Protein 1BHG (pdb70)

Secondary structure (DSSP, 8-state):
--SS-------SSS-B---SSB--EEEEE-SSSS-HIIIIIGGGS-HHHHS--EE--BS--SSSSSS-HHHHT--SEEEEEEEEE--TTTTS-SSEEEEEEES---SEEEEE-SSSEEEEEESSS--EEE-SS----SS--S-EEEEEEEE--S-BSSSSSBEE--B---SSSS-TT-B--EE-SSS----S--S-EEEEEEESS-----EEE--B-SSSB--EEE----S-S-EEEEEEEE-SSS-EEEEE-SSEE----TT------TTT-SS-S--EEEEEEEEEE-SSSEEEEE--EEE----EEE-SS-EEETTEE--EEEEE--S-BTTTBT---HHHHHHHHHHHHHHT--EEE-TTS--SSTHHHHHSTT--EEEE--S---TTSSGGGSHHHHHHHHHHHHHHHHHHTT-SSEEEEEEEES--TTSHHHHHHHHHHHHHHHTT--SS-EEEEB-PPTTT-SSGGG-SSEEEE--TTSSSSTT-HHHHHHHHHHHHHHHHHHS-S-EEEEE------TT---SS--SS-HHHHHHHHHHHHHHHHHHTTTTEEEEEEEESB-B----BTTBSSSB---SB-TTS-B-HHHHHHHHHHHHHHH-/--S-------SSSS--B----SEEEEEE--SSSS-TGGGGTTTSS-HHHHS--EEEESSB-GGGTSS-STTTS--SEEEEEEEE---GGGSSSBTBB----BS--SSEEEEEETTEEEEEEE-SS--B---SS-TT-SS-TT--EEEEEEEE----TTSSS--EEEE---SSSS-TT-EEEE--SSS----SB-S-B-B--B-SS---B----B--SSSSB-B----B---SS--EEEEEEB-SSS-B---B-BSB----B-S------TTSSSS-S----EEEEEEE--SS--EEEEEEE------EEE-SS-EEETTEE--EEEEE-----TTTTT---HHHHHHHHHHHHHHT--EEE-TTS--STHHHHHHTTT--EEEEE-S-----SGGGGSHHHHHHHHHHHHHHHHHHTT-TT--EEEEEES--TTSTTHHHHHHHHHHHHTTT-TTS-EEEEE-SPTTT-SSTTT-SSEEEE--BTTTBSTT-HHHHHHHHHHHHHHHHHHH-S-EEEEE------TT---SS--TT-HHHHHHHHHHHHHHHHHHTTTTEEEEEEEESB-B----BTTBSSSB---SB-TTS-B-HHHHHHHHHHHHHHT-

Solvent-accessible surface area: 49918 Å² total; per-residue (Å²): 82,43,186,54,9,16,27,63,12,73,78,41,80,44,124,13,50,90,17,25,87,36,110,2,40,2,42,35,3,76,81,90,49,136,30,112,0,51,112,94,64,12,44,136,160,29,0,175,83,40,13,120,47,85,84,2,43,6,23,5,0,6,7,38,55,46,180,68,154,158,25,49,64,35,24,12,35,4,0,0,10,82,74,21,134,10,56,133,128,36,16,119,24,124,86,26,23,7,0,3,10,0,8,4,8,10,9,69,0,20,0,24,18,27,63,95,55,38,25,90,24,57,3,6,17,2,15,10,48,10,31,116,19,76,8,53,64,126,79,75,154,95,27,128,8,41,0,0,0,0,1,31,36,20,1,43,58,49,13,8,4,1,0,31,55,98,129,47,115,77,72,115,121,81,91,173,53,87,45,56,37,46,36,92,26,50,5,10,8,3,10,0,0,12,12,18,0,5,2,19,8,21,9,50,1,21,9,36,30,3,31,17,68,27,45,58,111,163,85,6,1,12,0,42,2,79,18,43,29,118,38,35,133,111,78,106,2,70,0,50,0,18,28,70,115,88,148,89,45,18,71,13,73,14,72,112,25,88,8,96,1,67,68,71,17,16,0,39,0,63,46,27,63,163,100,28,7,27,40,6,31,0,46,0,55,0,57,0,92,40,96,97,28,85,20,40,8,50,31,40,10,58,1,7,3,15,38,14,55,44,38,127,33,58,1,27,0,16,60,81,92,5,29,0,0,0,0,0,9,16,25,12,7,58,106,71,1,7,11,36,27,138,97,48,15,67,96,9,4,56,9,1,121,23,0,4,0,1,2,2,0,0,0,6,0,0,4,19,30,20,3,71,30,0,6,65,198,62,0,4,0,0,3,0,0,1,1,0,5,1,1,44,41,76,101,3,18,55,89,97,4,14,109,27,1,43,73,1,0,34,9,0,3,49,38,0,47,27,30,7,0,0,0,0,0,0,0,0,11,56,4,12,0,98,51,125,56,0,4,126,4,1,68,46,0,4,53,38,0,89,58,53,5,121,51,17,14,0,0,4,0,5,91,11,94,64,71,33,5,88,0,2,67,81,5,38,0,4,2,3,12,10,14,29,3,37,111,82,56,171,46,72,28,121,49,0,74,124,53,0,42,69,21,0,98,43,9,44,115,61,26,102,34,0,0,0,0,0,12,0,1,0,2,0,45,31,22,104,18,51,40,82,31,84,123,67,5,1,26,4,2,31,13,0,1,81,50,0,13,90,3,0,63,134,14,40,216,123,21,0,8,0,0,1,3,6,2,3,8,5,5,32,4,84,149,44,150,94,33,55,138,3,0,39,6,0,1,0,37,27,111,17,42,0,2,11,0,0,33,35,0,87,114,24,0,93,127,16,33,109,134,105,108,171,36,14,22,38,90,14,33,118,22,96,27,81,13,54,102,5,25,79,42,106,1,33,5,31,25,28,82,73,97,89,175,55,146,5,80,101,72,82,8,62,85,87,12,4,174,79,26,12,128,46,90,84,0,45,8,22,6,0,0,5,31,55,40,181,57,153,148,35,44,80,31,28,13,59,2,4,0,12,57,57,22,139,12,68,118,150,46,30,124,37,127,107,31,15,7,5,2,10,0,9,0,6,12,18,81,1,17,0,11,21,28,54,60,85,36,25,93,24,68,12,13,18,2,9,7,54,7,35,103,35,55,13,69,66,151,50,49,169,129,15,158,8,76,0,6,1,0,2,30,5,29,7,47,46,56,21,16,4,0,0,34,53,60,147,43,46,78,72,120,153,59,85,160,53,73,60,48,43,36,36,94,20,54,8,9,32,6,3,1,1,12,9,6,1,6,4,25,3,11,10,45,1,42,10,16,52,6,38,6,55,19,44,40,115,140,38,2,2,33,3,26,6,79,11,37,18,110,44,51,128,106,89,118,4,70,1,31,1,9,47,60,108,102,122,60,102,17,105,12,100,8,63,107,14,101,19,149,12,95,49,114,27,19,0,47,0,44,58,24,99,146,116,43,10,23,38,17,35,5,47,1,47,0,39,3,114,20,73,137,10,91,16,51,8,53,17,50,25,67,2,0,0,13,47,18,45,50,58,109,39,55,0,29,0,27,48,119,53,10,33,0,2,0,0,0,11,18,14,13,6,54,117,84,0,8,9,20,29,141,97,56,11,65,82,14,8,80,7,0,130,40,0,6,0,0,0,2,1,4,0,8,0,2,3,7,21,25,8,78,22,0,6,56,160,40,0,2,0,0,2,3,0,0,0,0,9,1,3,44,42,90,104,1,26,60,117,101,5,18,118,27,0,35,48,2,1,38,19,0,6,62,52,2,42,36,36,7,0,0,0,0,0,0,0,0,4,57,5,9,0,100,38,125,65,0,2,122,10,0,65,78,1,6,55,40,0,80,87,51,0,118,29,14,6,0,0,4,1,2,77,27,95,56,76,29,5,60,1,2,65,72,5,35,0,5,2,6,15,8,13,29,2,36,103,80,67,174,44,75,32,118,57,0,78,107,50,2,32,51,20,2,93,37,10,45,135,84,30,94,19,0,0,0,0,0,9,0,0,0,2,0,33,22,29,119,17,53,27,103,33,74,129,56,8,0,9,3,1,74,20,0,0,77,34,0,17,81,9,0,48,120,34,27,228,107,31,3,7,0,0,0,0,8,1,2,10,12,3,30,5,84,141,50,153,95,38,69,133,3,0,29,1,0,0,0,25,32,117,17,44,0,1,19,0,0,41,43,0,64,134,19,0,102,103,15,32,124,139

Nearest PDB structures (foldseek):
  1bhg-assembly1_A-2  TM=1.002E+00  e=0.000E+00  Homo sapiens
  3hn3-assembly1_B  TM=9.917E-01  e=0.000E+00  Homo sapiens
  3hn3-assembly1_E  TM=9.904E-01  e=0.000E+00  Homo sapiens
  6jz5-assembly1_B  TM=9.351E-01  e=1.451E-63  Mediterraneibacter gnavus
  6jz1-assembly1_A  TM=9.303E-01  e=3.510E-63  Mediterraneibacter gnavus

Sequence (1222 aa):
GLQGGMLYPQESPSRECKELDGLWSFRADFSDNRRRGFEEQWYRRPLWESGPTVDMPVPSSFNDISQDWRLRHFVGWVWYEREVILPERWTQDLRTRVVLRIGSAHSYAIVWVNGVDTLEHEGGYLPFEADISNLVQVGPLPSRLRITIAINNTLTPTTLPPGTIQYLTDTSKYPKGYFVQNTYFDFFNYAGLQRSVLLYTTPTTYIDDITVTTSVEQDSGLVNYQISVKGSNLFKLEVRLLDAENKVVANGTGTQGQLKVPGVSLWWPYLMHERPAYLYSLEVQLTAQTSLGPVSDFYTLPVGIRTVAVTKSQFLINGKPFYFHGVNKHEDADIRGKGFDWPLLVKDFNLLRWLGANAFRTSHYPYAEEVMQMCDRYGIVVIDECPGVGLALPQFFNNVSLHHHMQVMEEVVRRDKNHPAVVMWSVANEPASHLESAGYYLKMVIAHTKSLDPSRPVTFVSNSNYAADKGAPYVDVICLNSYYSWYHDYGHLELIQLQLATQFENWYKKYQKPIIQSEYGAETIAGFHQDPPLMFTEEYQKSLLEQYHLGLDQKRRKYVVGELIWNFADFMTEQSPTRVLGNKKGIFTRQRQPKSAAFLLRERYWKIANEGLQGGMLYPQESPSRECKELDGLWSFRADFSDNRRRGFEEQWYRRPLWESGPTVDMPVPSSFNDISQDWRLRHFVGWVWYEREVILPERWTQDLRTRVVLRIGSAHSYAIVWVNGVDTLEHEGGYLPFEADISNLVQVGPLPSRLRITIAINNTLTPTTLPPGTIQYLTDTSKYPKGYFVQNTYFDFFNYAGLQRSVLLYTTPTTYIDDITVTTSVEQDSGLVNYQISVKGSNLFKLEVRLLDAENKVVANGTGTQGQLKVPGVSLWWPYLMHERPAYLYSLEVQLTAQTSLGPVSDFYTLPVGIRTVAVTKSQFLINGKPFYFHGVNKHEDADIRGKGFDWPLLVKDFNLLRWLGANAFRTSHYPYAEEVMQMCDRYGIVVIDECPGVGLALPQFFNNVSLHHHMQVMEEVVRRDKNHPAVVMWSVANEPASHLESAGYYLKMVIAHTKSLDPSRPVTFVSNSNYAADKGAPYVDVICLNSYYSWYHDYGHLELIQLQLATQFENWYKKYQKPIIQSEYGAETIAGFHQDPPLMFTEEYQKSLLEQYHLGLDQKRRKYVVGELIWNFADFMTEQSPTRVLGNKKGIFTRQRQPKSAAFLLRERYWKIANE

InterPro domains:
  IPR006101 Glycoside hydrolase, family 2 [PR00132] (126-141)
  IPR006101 Glycoside hydrolase, family 2 [PR00132] (338-352)
  IPR006101 Glycoside hydrolase, family 2 [PR00132] (369-387)
  IPR006101 Glycoside hydrolase, family 2 [PR00132] (437-452)
  IPR006101 Glycoside hydrolase, family 2 [PR00132] (534-549)
  IPR006102 Glycoside hydrolase family 2, immunoglobulin-like beta-sandwich [PF00703] (226-327)
  IPR006103 Glycoside hydrolase family 2, catalytic domain [PF02836] (329-630)
  IPR006104 Glycosyl hydrolases family 2, sugar binding domain [PF02837] (39-224)
  IPR008979 Galactose-binding-like domain superfamily [SSF49785] (24-224)
  IPR013783 Immunoglobulin-like fold [G3DSA:2.60.40.10] (225-328)
  IPR017853 Glycoside hydrolase superfamily [SSF51445] (329-629)
  IPR023230 Glycoside hydrolase, family 2, conserved site [PS00719] (379-404)
  IPR023232 Glycoside hydrolase, family 2, active site [PS00608] (437-451)
  IPR036156 Beta-Galactosidase/glucuronidase domain superfamily [SSF49303] (226-328)

GO terms:
  GO:0004566 beta-glucuronidase activity (F, TAS)
  GO:0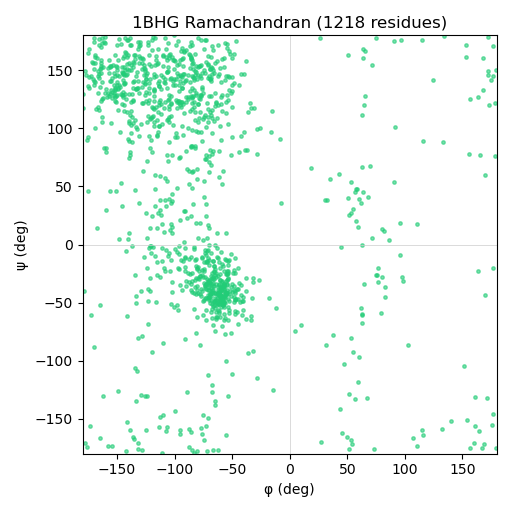005975 carbohydrate metabolic process (P, TAS)
  GO:0006027 glycosaminoglycan catabolic process (P, TAS)
  GO:0004566 beta-glucuronidase activity (F, IDA)
  GO:0030214 hyaluronan catabolic process (P, IDA)
  GO:0005102 signaling receptor binding (F, IPI)
  GO:0019904 protein domain specific binding (F, IPI)
  GO:1904813 ficolin-1-rich granule lumen (C, TAS)
  GO:0035578 azurophil granule lumen (C, TAS)
  GO:0043202 lysosomal lumen (C, TAS)
  GO:0005576 extracellular region (C, TAS)
  GO:0005576 extracellular region (C, IDA)
  GO:0070062 extracellular exosome (C, HDA)
  GO:0016020 membrane (C, HDA)

Radius of gyration: 40.51 Å; Cα contacts (8 Å, |Δi|>4): 2897; chains: 2; bounding box: 71×85×134 Å

B-factor: mean 13.95, std 7.51, range [2.0, 39.34]

Structure (mmCIF, N/CA/C/O backbone):
data_1BHG
#
_entry.id   1BHG
#
_cell.length_a   95.100
_cell.length_b   124.400
_cell.length_c   134.500
_cell.angle_alpha   90.00
_cell.angle_beta   90.00
_cell.angle_gamma   90.00
#
_symmetry.space_group_name_H-M   'P 21 21 2'
#
loop_
_entity.id
_entity.type
_entity.pdbx_description
1 polymer BETA-GLUCURONIDASE
2 branched alpha-D-mannopyranose-(1-2)-alpha-D-mannopyranose-(1-6)-[alpha-D-mannopyranose-(1-3)]alpha-D-mannopyranose-(1-6)-[alpha-D-mannopyranose-(1-2)-alpha-D-mannopyranose-(1-3)]beta-D-mannopyranose-(1-4)-2-acetamido-2-deoxy-beta-D-glucopyranose-(1-4)-2-acetamido-2-deoxy-beta-D-glucopyranose
#
loop_
_atom_site.group_PDB
_atom_site.id
_atom_site.type_symbol
_atom_site.label_atom_id
_atom_site.label_alt_id
_atom_site.label_comp_id
_atom_site.label_asym_id
_atom_site.label_entity_id
_atom_site.label_seq_id
_atom_site.pdbx_PDB_ins_code
_atom_site.Cartn_x
_atom_site.Cartn_y
_atom_site.Cartn_z
_atom_site.occupancy
_atom_site.B_iso_or_equiv
_atom_site.auth_seq_id
_atom_site.auth_comp_id
_atom_site.auth_asym_id
_atom_site.auth_atom_id
_atom_site.pdbx_PDB_model_num
ATOM 1 N N . GLY A 1 2 ? 78.171 89.858 59.231 1.00 21.24 22 GLY A N 1
ATOM 2 C CA . GLY A 1 2 ? 79.174 88.827 58.999 1.00 20.87 22 GLY A CA 1
ATOM 3 C C . GLY A 1 2 ? 80.438 89.415 58.391 1.00 21.89 22 GLY A C 1
ATOM 4 O O . GLY A 1 2 ? 80.362 90.202 57.440 1.00 23.18 22 GLY A O 1
ATOM 5 N N . LEU A 1 3 ? 81.588 89.069 58.972 1.00 21.51 23 LEU A N 1
ATOM 6 C CA . LEU A 1 3 ? 82.895 89.555 58.527 1.00 20.80 23 LEU A CA 1
ATOM 7 C C . LEU A 1 3 ? 83.288 89.020 57.162 1.00 22.41 23 LEU A C 1
ATOM 8 O O . LEU A 1 3 ? 82.889 87.923 56.788 1.00 22.93 23 LEU A O 1
ATOM 13 N N . GLN A 1 4 ? 84.099 89.788 56.444 1.00 23.72 24 GLN A N 1
ATOM 14 C CA . GLN A 1 4 ? 84.521 89.430 55.094 1.00 24.24 24 GLN A CA 1
ATOM 15 C C . GLN A 1 4 ? 85.284 88.097 55.020 1.00 23.71 24 GLN A C 1
ATOM 16 O O . GLN A 1 4 ? 86.519 88.066 55.096 1.00 19.13 24 GLN A O 1
ATOM 22 N N . GLY A 1 5 ? 84.534 87.013 54.825 1.00 21.32 25 GLY A N 1
ATOM 23 C CA . GLY A 1 5 ? 85.099 85.679 54.735 1.00 21.39 25 GLY A CA 1
ATOM 24 C C . GLY A 1 5 ? 83.963 84.685 54.908 1.00 20.61 25 GLY A C 1
ATOM 25 O O . GLY A 1 5 ? 82.795 85.032 54.728 1.00 21.01 25 GLY A O 1
ATOM 26 N N . GLY A 1 6 ? 84.302 83.449 55.254 1.00 22.21 26 GLY A N 1
ATOM 27 C CA . GLY A 1 6 ? 83.310 82.398 55.459 1.00 14.95 26 GLY A CA 1
ATOM 28 C C . GLY A 1 6 ? 83.978 81.260 56.224 1.00 9.60 26 GLY A C 1
ATOM 29 O O . GLY A 1 6 ? 85.192 81.107 56.154 1.00 4.78 26 GLY A O 1
ATOM 30 N N . MET A 1 7 ? 83.204 80.485 56.969 1.00 6.72 27 MET A N 1
ATOM 31 C CA . MET A 1 7 ? 83.747 79.387 57.751 1.00 10.71 27 MET A CA 1
ATOM 32 C C . MET A 1 7 ? 82.736 78.226 57.811 1.00 12.17 27 MET A C 1
ATOM 33 O O . MET A 1 7 ? 81.540 78.432 58.057 1.00 18.05 27 MET A O 1
ATOM 38 N N . LEU A 1 8 ? 83.208 77.022 57.500 1.00 11.32 28 LEU A N 1
ATOM 39 C CA . LEU A 1 8 ? 82.411 75.783 57.577 1.00 8.19 28 LEU A CA 1
ATOM 40 C C . LEU A 1 8 ? 83.469 74.763 58.001 1.00 5.97 28 LEU A C 1
ATOM 41 O O . LEU A 1 8 ? 84.640 74.931 57.677 1.00 7.63 28 LEU A O 1
ATOM 46 N N . TYR A 1 9 ? 83.077 73.748 58.757 1.00 5.00 29 TYR A N 1
ATOM 47 C CA . TYR A 1 9 ? 84.049 72.774 59.268 1.00 9.06 29 TYR A CA 1
ATOM 48 C C . TYR A 1 9 ? 84.484 71.742 58.235 1.00 8.05 29 TYR A C 1
ATOM 49 O O . TYR A 1 9 ? 83.623 71.095 57.622 1.00 6.58 29 TYR A O 1
ATOM 58 N N . PRO A 1 10 ? 85.821 71.599 58.013 1.00 2.64 30 PRO A N 1
ATOM 59 C CA . PRO A 1 10 ? 86.360 70.636 57.048 1.00 6.16 30 PRO A CA 1
ATOM 60 C C . PRO A 1 10 ? 85.872 69.212 57.253 1.00 8.54 30 PRO A C 1
ATOM 61 O O . PRO A 1 10 ? 86.288 68.527 58.192 1.00 15.19 30 PRO A O 1
ATOM 65 N N . GLN A 1 11 ? 84.947 68.785 56.406 1.00 7.97 31 GLN A N 1
ATOM 66 C CA . GLN A 1 11 ? 84.456 67.429 56.484 1.00 13.87 31 GLN A CA 1
ATOM 67 C C . GLN A 1 11 ? 84.390 66.903 55.061 1.00 13.26 31 GLN A C 1
ATOM 68 O O . GLN A 1 11 ? 83.458 67.229 54.328 1.00 11.25 31 GLN A O 1
ATOM 74 N N . GLU A 1 12 ? 85.359 66.047 54.726 1.00 10.12 32 GLU A N 1
ATOM 75 C CA . GLU A 1 12 ? 85.493 65.441 53.393 1.00 15.68 32 GLU A CA 1
ATOM 76 C C . GLU A 1 12 ? 84.283 64.792 52.783 1.00 13.20 32 GLU A C 1
ATOM 77 O O . GLU A 1 12 ? 83.406 64.254 53.480 1.00 13.04 32 GLU A O 1
ATOM 83 N N . SER A 1 13 ? 84.401 64.654 51.474 1.00 9.89 33 SER A N 1
ATOM 84 C CA . SER A 1 13 ? 83.364 64.101 50.604 1.00 15.56 33 SER A CA 1
ATOM 85 C C . SER A 1 13 ? 84.044 64.290 49.216 1.00 15.75 33 SER A C 1
ATOM 86 O O . SER A 1 13 ? 85.277 64.044 49.105 1.00 12.56 33 SER A O 1
ATOM 89 N N . PRO A 1 14 ? 83.269 64.570 48.131 1.00 19.18 34 PRO A N 1
ATOM 90 C CA . PRO A 1 14 ? 83.994 64.764 46.857 1.00 22.65 34 PRO A CA 1
ATOM 91 C C . PRO A 1 14 ? 84.826 66.056 46.934 1.00 24.64 34 PRO A C 1
ATOM 92 O O . PRO A 1 14 ? 84.395 67.098 46.425 1.00 24.98 34 PRO A O 1
ATOM 96 N N . SER A 1 15 ? 85.976 65.952 47.624 1.00 24.55 35 SER A N 1
ATOM 97 C CA . SER A 1 15 ? 86.979 67.004 47.936 1.00 20.21 35 SER A CA 1
ATOM 98 C C . SER A 1 15 ? 87.367 66.941 49.455 1.00 18.81 35 SER A C 1
ATOM 99 O O . SER A 1 15 ? 86.765 67.607 50.278 1.00 16.65 35 SER A O 1
ATOM 102 N N . ARG A 1 16 ? 88.378 66.117 49.758 1.00 17.19 36 ARG A N 1
ATOM 103 C CA . ARG A 1 16 ? 88.928 65.769 51.078 1.00 20.86 36 ARG A CA 1
ATOM 104 C C . ARG A 1 16 ? 89.824 66.682 51.971 1.00 20.53 36 ARG A C 1
ATOM 105 O O . ARG A 1 16 ? 89.933 67.889 51.781 1.00 19.97 36 ARG A O 1
ATOM 113 N N . GLU A 1 17 ? 90.402 66.067 53.009 1.00 15.10 37 GLU A N 1
ATOM 114 C CA . GLU A 1 17 ? 91.276 66.742 53.950 1.00 10.19 37 GLU A CA 1
ATOM 115 C C . GLU A 1 17 ? 92.340 65.874 54.627 1.00 12.10 37 GLU A C 1
ATOM 116 O O . GLU A 1 17 ? 92.053 64.856 55.288 1.00 10.89 37 GLU A O 1
ATOM 122 N N . CYS A 1 18 ? 93.570 66.358 54.514 1.00 11.12 38 CYS A N 1
ATOM 123 C CA . CYS A 1 18 ? 94.750 65.738 55.099 1.00 12.02 38 CYS A CA 1
ATOM 124 C C . CYS A 1 18 ? 94.749 66.311 56.513 1.00 13.12 38 CYS A C 1
ATOM 125 O O . CYS A 1 18 ? 93.928 67.179 56.818 1.00 18.23 38 CYS A O 1
ATOM 128 N N . LYS A 1 19 ? 95.643 65.866 57.384 1.00 14.66 39 LYS A N 1
ATOM 129 C CA . LYS A 1 19 ? 95.628 66.422 58.722 1.00 17.26 39 LYS A CA 1
ATOM 130 C C . LYS A 1 19 ? 96.835 66.140 59.557 1.00 17.37 39 LYS A C 1
ATOM 131 O O . LYS A 1 19 ? 97.110 64.997 59.866 1.00 23.05 39 LYS A O 1
ATOM 137 N N . GLU A 1 20 ? 97.574 67.186 59.915 1.00 19.42 40 GLU A N 1
ATOM 138 C CA . GLU A 1 20 ? 98.735 67.009 60.775 1.00 15.83 40 GLU A CA 1
ATOM 139 C C . GLU A 1 20 ? 98.216 67.466 62.114 1.00 19.45 40 GLU A C 1
ATOM 140 O O . GLU A 1 20 ? 98.980 67.665 63.055 1.00 17.45 40 GLU A O 1
ATOM 146 N N . LEU A 1 21 ? 96.878 67.565 62.169 1.00 24.47 41 LEU A N 1
ATOM 147 C CA . LEU A 1 21 ? 96.066 67.992 63.315 1.00 22.64 41 LEU A CA 1
ATOM 148 C C . LEU A 1 21 ? 96.474 67.308 64.597 1.00 22.85 41 LEU A C 1
ATOM 149 O O . LEU A 1 21 ? 95.920 67.605 65.662 1.00 22.64 41 LEU A O 1
ATOM 154 N N . ASP A 1 22 ? 97.309 66.280 64.401 1.00 20.31 42 ASP A N 1
ATOM 155 C CA . ASP A 1 22 ? 97.926 65.448 65.417 1.00 17.91 42 ASP A CA 1
ATOM 156 C C . ASP A 1 22 ? 99.373 65.162 64.943 1.00 12.77 42 ASP A C 1
ATOM 157 O O . ASP A 1 22 ? 99.672 65.314 63.767 1.00 8.14 42 ASP A O 1
ATOM 162 N N . GLY A 1 23 ? 100.281 64.871 65.869 1.00 9.70 43 GLY A N 1
ATOM 163 C CA . GLY A 1 23 ? 101.643 64.553 65.482 1.00 7.42 43 GLY A CA 1
ATOM 164 C C . GLY A 1 23 ? 102.692 65.260 66.297 1.00 6.96 43 GLY A C 1
ATOM 165 O O . GLY A 1 23 ? 102.357 66.048 67.154 1.00 13.76 43 GLY A O 1
ATOM 166 N N . LEU A 1 24 ? 103.960 65.014 66.014 1.00 5.66 44 LEU A N 1
ATOM 167 C CA . LEU A 1 24 ? 105.045 65.646 66.751 1.00 8.66 44 LEU A CA 1
ATOM 168 C C . LEU A 1 24 ? 105.436 66.860 65.934 1.00 9.53 44 LEU A C 1
ATOM 169 O O . LEU A 1 24 ? 105.117 66.903 64.752 1.00 15.02 44 LEU A O 1
ATOM 174 N N . TRP A 1 25 ? 106.093 67.849 66.544 1.00 10.43 45 TRP A N 1
ATOM 175 C CA . TRP A 1 25 ? 106.476 69.067 65.829 1.00 9.45 45 TRP A CA 1
ATOM 176 C C . TRP A 1 25 ? 107.722 69.715 66.360 1.00 10.33 45 TRP A C 1
ATOM 177 O O . TRP A 1 25 ? 107.955 69.732 67.562 1.00 14.92 45 TRP A O 1
ATOM 188 N N . SER A 1 26 ? 108.511 70.310 65.484 1.00 10.05 46 SER A N 1
ATOM 189 C CA . SER A 1 26 ? 109.668 71.009 66.006 1.00 14.86 46 SER A CA 1
ATOM 190 C C . SER A 1 26 ? 109.180 72.271 66.730 1.00 12.80 46 SER A C 1
ATOM 191 O O . SER A 1 26 ? 108.208 72.909 66.298 1.00 12.59 46 SER A O 1
ATOM 194 N N . PHE A 1 27 ? 109.843 72.621 67.827 1.00 8.67 47 PHE A N 1
ATOM 195 C CA . PHE A 1 27 ? 109.394 73.729 68.656 1.00 5.30 47 PHE A CA 1
ATOM 196 C C . PHE A 1 27 ? 110.519 74.520 69.274 1.00 5.96 47 PHE A C 1
ATOM 197 O O . PHE A 1 27 ? 111.647 74.049 69.364 1.00 4.42 47 PHE A O 1
ATOM 205 N N . ARG A 1 28 ? 110.202 75.740 69.686 1.00 9.02 48 ARG A N 1
ATOM 206 C CA . ARG A 1 28 ? 111.173 76.627 70.301 1.00 9.50 48 ARG A CA 1
ATOM 207 C C . ARG A 1 28 ? 110.502 77.862 70.927 1.00 12.09 48 ARG A C 1
ATOM 208 O O . ARG A 1 28 ? 109.513 78.414 70.403 1.00 15.66 48 ARG A O 1
ATOM 216 N N . ALA A 1 29 ? 111.000 78.246 72.094 1.00 9.93 49 ALA A N 1
ATOM 217 C CA . ALA A 1 29 ? 110.504 79.430 72.751 1.00 9.87 49 ALA A CA 1
ATOM 218 C C . ALA A 1 29 ? 111.652 80.400 72.523 1.00 10.37 49 ALA A C 1
ATOM 219 O O . ALA A 1 29 ? 112.830 79.985 72.434 1.00 8.56 49 ALA A O 1
ATOM 221 N N . ASP A 1 30 ? 111.303 81.676 72.409 1.00 8.46 50 ASP A N 1
ATOM 222 C CA . ASP A 1 30 ? 112.263 82.741 72.153 1.00 6.38 50 ASP A CA 1
ATOM 223 C C . ASP A 1 30 ? 112.275 83.765 73.276 1.00 11.47 50 ASP A C 1
ATOM 224 O O . ASP A 1 30 ? 111.315 84.565 73.411 1.00 6.17 50 ASP A O 1
ATOM 229 N N . PHE A 1 31 ? 113.366 83.778 74.047 1.00 12.58 51 PHE A N 1
ATOM 230 C CA . PHE A 1 31 ? 113.495 84.761 75.125 1.00 18.18 51 PHE A CA 1
ATOM 231 C C . PHE A 1 31 ? 114.854 84.893 75.749 1.00 20.09 51 PHE A C 1
ATOM 232 O O . PHE A 1 31 ? 115.662 83.975 75.683 1.00 21.07 51 PHE A O 1
ATOM 240 N N . SER A 1 32 ? 115.040 86.033 76.415 1.00 24.25 52 SER A N 1
ATOM 241 C CA . SER A 1 32 ? 116.262 86.426 77.146 1.00 21.46 52 SER A CA 1
ATOM 242 C C . SER A 1 32 ? 116.115 87.961 77.364 1.00 23.32 52 SER A C 1
ATOM 243 O O . SER A 1 32 ? 116.760 88.547 78.260 1.00 22.84 52 SER A O 1
ATOM 246 N N . ASP A 1 33 ? 115.303 88.611 76.514 1.00 16.51 53 ASP A N 1
ATOM 247 C CA . ASP A 1 33 ? 115.046 90.027 76.675 1.00 15.15 53 ASP A CA 1
ATOM 248 C C . ASP A 1 33 ? 113.940 90.616 75.812 1.00 14.13 53 ASP A C 1
ATOM 249 O O . ASP A 1 33 ? 112.782 90.686 76.227 1.00 7.07 53 ASP A O 1
ATOM 254 N N . ASN A 1 34 ? 114.280 91.051 74.614 1.00 11.73 54 ASN A N 1
ATOM 255 C CA . ASN A 1 34 ? 113.272 91.650 73.745 1.00 12.57 54 ASN A CA 1
ATOM 256 C C . ASN A 1 34 ? 112.340 90.634 73.083 1.00 12.61 54 ASN A C 1
ATOM 257 O O . ASN A 1 34 ? 112.165 89.508 73.571 1.00 8.82 54 ASN A O 1
ATOM 262 N N . ARG A 1 35 ? 111.654 91.094 72.037 1.00 18.35 55 ARG A N 1
ATOM 263 C CA . ARG A 1 35 ? 110.781 90.241 71.206 1.00 22.59 55 ARG A CA 1
ATOM 264 C C . ARG A 1 35 ? 111.723 89.112 70.787 1.00 21.63 55 ARG A C 1
ATOM 265 O O . ARG A 1 35 ? 111.318 88.012 70.425 1.00 18.38 55 ARG A O 1
ATOM 273 N N . ARG A 1 36 ? 112.995 89.501 70.800 1.00 21.27 56 ARG A N 1
ATOM 274 C CA . ARG A 1 36 ? 114.160 88.709 70.511 1.00 18.17 56 ARG A CA 1
ATOM 275 C C . ARG A 1 36 ? 114.359 88.419 69.015 1.00 18.53 56 ARG A C 1
ATOM 276 O O . ARG A 1 36 ? 113.575 88.855 68.153 1.00 11.29 56 ARG A O 1
ATOM 284 N N . ARG A 1 37 ? 115.469 87.732 68.757 1.00 13.68 57 ARG A N 1
ATOM 285 C CA . ARG A 1 37 ? 115.944 87.336 67.457 1.00 12.94 57 ARG A CA 1
ATOM 286 C C . ARG A 1 37 ? 114.956 86.554 66.568 1.00 11.46 57 ARG A C 1
ATOM 287 O O . ARG A 1 37 ? 115.169 86.425 65.372 1.00 9.30 57 ARG A O 1
ATOM 295 N N . GLY A 1 38 ? 113.872 86.051 67.151 1.00 9.05 58 GLY A N 1
ATOM 296 C CA . GLY A 1 38 ? 112.882 85.290 66.409 1.00 7.75 58 GLY A CA 1
ATOM 297 C C . GLY A 1 38 ? 112.604 85.936 65.084 1.00 12.01 58 GLY A C 1
ATOM 298 O O . GLY A 1 38 ? 112.404 85.264 64.071 1.00 13.09 58 GLY A O 1
ATOM 299 N N . PHE A 1 39 ? 112.659 87.265 65.090 1.00 16.60 59 PHE A N 1
ATOM 300 C CA . PHE A 1 39 ? 112.430 88.051 63.900 1.00 14.02 59 PHE A CA 1
ATOM 301 C C . PHE A 1 39 ? 113.706 88.786 63.435 1.00 12.79 59 PHE A C 1
ATOM 302 O O . PHE A 1 39 ? 113.914 89.003 62.245 1.00 10.14 59 PHE A O 1
ATOM 310 N N . GLU A 1 40 ? 114.600 89.097 64.360 1.00 8.33 60 GLU A N 1
ATOM 311 C CA . GLU A 1 40 ? 115.817 89.825 63.994 1.00 10.95 60 GLU A CA 1
ATOM 312 C C . GLU A 1 40 ? 116.805 88.957 63.244 1.00 14.47 60 GLU A C 1
ATOM 313 O O . GLU A 1 40 ? 117.828 89.444 62.763 1.00 18.72 60 GLU A O 1
ATOM 319 N N . GLU A 1 41 ? 116.510 87.661 63.211 1.00 16.57 61 GLU A N 1
ATOM 320 C CA . GLU A 1 41 ? 117.307 86.653 62.502 1.00 13.42 61 GLU A CA 1
ATOM 321 C C . GLU A 1 41 ? 116.388 86.018 61.473 1.00 12.89 61 GLU A C 1
ATOM 322 O O . GLU A 1 41 ? 116.832 85.255 60.619 1.00 6.37 61 GLU A O 1
ATOM 328 N N . GLN A 1 42 ? 115.105 86.382 61.544 1.00 11.83 62 GLN A N 1
ATOM 329 C CA . GLN A 1 42 ? 114.104 85.876 60.627 1.00 17.32 62 GLN A CA 1
ATOM 330 C C . GLN A 1 42 ? 114.106 84.361 60.591 1.00 22.05 62 GLN A C 1
ATOM 331 O O . GLN A 1 42 ? 114.220 83.764 59.502 1.00 25.86 62 GLN A O 1
ATOM 337 N N . TRP A 1 43 ? 113.987 83.730 61.760 1.00 19.16 63 TRP A N 1
ATOM 338 C CA . TRP A 1 43 ? 113.960 82.279 61.822 1.00 16.52 63 TRP A CA 1
ATOM 339 C C . TRP A 1 43 ? 113.056 81.640 60.744 1.00 13.76 63 TRP A C 1
ATOM 340 O O . TRP A 1 43 ? 113.382 80.595 60.200 1.00 12.98 63 TRP A O 1
ATOM 351 N N . TYR A 1 44 ? 111.966 82.308 60.382 1.00 13.12 64 TYR A N 1
ATOM 352 C CA . TYR A 1 44 ? 111.046 81.786 59.378 1.00 11.25 64 TYR A CA 1
ATOM 353 C C . TYR A 1 44 ? 111.610 81.432 58.026 1.00 9.10 64 TYR A C 1
ATOM 354 O O . TYR A 1 44 ? 111.029 80.619 57.343 1.00 2.52 64 TYR A O 1
ATOM 363 N N . ARG A 1 45 ? 112.713 82.053 57.623 1.00 9.99 65 ARG A N 1
ATOM 364 C CA . ARG A 1 45 ? 113.300 81.778 56.302 1.00 10.34 65 ARG A CA 1
ATOM 365 C C . ARG A 1 45 ? 114.344 80.671 56.256 1.00 12.00 65 ARG A C 1
ATOM 366 O O . ARG A 1 45 ? 115.249 80.716 55.432 1.00 15.53 65 ARG A O 1
ATOM 374 N N . ARG A 1 46 ? 114.235 79.694 57.145 1.00 13.68 66 ARG A N 1
ATOM 375 C CA . ARG A 1 46 ? 115.182 78.580 57.205 1.00 14.90 66 ARG A CA 1
ATOM 376 C C . ARG A 1 46 ? 114.957 77.680 58.405 1.00 16.32 66 ARG A C 1
ATOM 377 O O . ARG A 1 46 ? 115.116 78.132 59.560 1.00 20.52 66 ARG A O 1
ATOM 385 N N . PRO A 1 47 ? 114.681 76.377 58.150 1.00 15.43 67 PRO A N 1
ATOM 386 C CA . PRO A 1 47 ? 114.424 75.285 59.100 1.00 16.16 67 PRO A CA 1
ATOM 387 C C . PRO A 1 47 ? 114.844 75.586 60.566 1.00 15.48 67 PRO A C 1
ATOM 388 O O . PRO A 1 47 ? 116.045 75.703 60.878 1.00 14.23 67 PRO A O 1
ATOM 392 N N . LEU A 1 48 ? 113.865 75.650 61.466 1.00 12.77 68 LEU A N 1
ATOM 393 C CA . LEU A 1 48 ? 114.153 75.927 62.867 1.00 8.68 68 LEU A CA 1
ATOM 394 C C . LEU A 1 48 ? 115.406 75.298 63.398 1.00 7.27 68 LEU A C 1
ATOM 395 O O . LEU A 1 48 ? 116.126 75.920 64.147 1.00 12.21 68 LEU A O 1
ATOM 400 N N . TRP A 1 49 ? 115.680 74.064 63.016 1.00 11.78 69 TRP A N 1
ATOM 401 C CA . TRP A 1 49 ? 116.858 73.422 63.554 1.00 15.56 69 TRP A CA 1
ATOM 402 C C . TRP A 1 49 ? 118.120 74.232 63.331 1.00 21.70 69 TRP A C 1
ATOM 403 O O . TRP A 1 49 ? 118.895 74.462 64.271 1.00 26.40 69 TRP A O 1
ATOM 414 N N . GLU A 1 50 ? 118.227 74.788 62.125 1.00 23.71 70 GLU A N 1
ATOM 415 C CA . GLU A 1 50 ? 119.367 75.601 61.712 1.00 23.45 70 GLU A CA 1
ATOM 416 C C . GLU A 1 50 ? 119.519 76.811 62.620 1.00 21.83 70 GLU A C 1
ATOM 417 O O . GLU A 1 50 ? 120.637 77.146 63.001 1.00 20.81 70 GLU A O 1
ATOM 423 N N . SER A 1 51 ? 118.400 77.421 63.024 1.00 21.33 71 SER A N 1
ATOM 424 C CA . SER A 1 51 ? 118.429 78.607 63.901 1.00 17.02 71 SER A CA 1
ATOM 425 C C . SER A 1 51 ? 119.089 78.374 65.258 1.00 16.36 71 SER A C 1
ATOM 426 O O . SER A 1 51 ? 119.906 79.161 65.715 1.00 16.80 71 SER A O 1
ATOM 429 N N . GLY A 1 52 ? 118.717 77.284 65.897 1.00 18.79 72 GLY A N 1
ATOM 430 C CA . GLY A 1 52 ? 119.258 76.962 67.196 1.00 19.75 72 GLY A CA 1
ATOM 431 C C . GLY A 1 52 ? 118.507 75.773 67.750 1.00 18.77 72 GLY A C 1
ATOM 432 O O . GLY A 1 52 ? 117.493 75.338 67.192 1.00 22.53 72 GLY A O 1
ATOM 433 N N . PRO A 1 53 ? 118.901 75.324 68.939 1.00 17.80 73 PRO A N 1
ATOM 434 C CA . PRO A 1 53 ? 118.389 74.188 69.719 1.00 15.29 73 PRO A CA 1
ATOM 435 C C . PRO A 1 53 ? 116.897 73.985 69.780 1.00 14.04 73 PRO A C 1
ATOM 436 O O . PRO A 1 53 ? 116.245 74.493 70.666 1.00 15.92 73 PRO A O 1
ATOM 440 N N . THR A 1 54 ? 116.368 73.173 68.887 1.00 14.09 74 THR A N 1
ATOM 441 C CA . THR A 1 54 ? 114.939 72.901 68.872 1.00 13.44 74 THR A CA 1
ATOM 442 C C . THR A 1 54 ? 114.469 71.776 69.827 1.00 12.75 74 THR A C 1
ATOM 443 O O . THR A 1 54 ? 115.280 71.052 70.428 1.00 14.65 74 THR A O 1
ATOM 447 N N . VAL A 1 55 ? 113.153 71.627 69.949 1.00 10.73 75 VAL A N 1
ATOM 448 C CA . VAL A 1 55 ? 112.531 70.616 70.823 1.00 9.27 75 VAL A CA 1
ATOM 449 C C . VAL A 1 55 ? 111.273 70.047 70.161 1.00 8.29 75 VAL A C 1
ATOM 450 O O . VAL A 1 55 ? 110.819 70.589 69.164 1.00 14.48 75 VAL A O 1
ATOM 454 N N . ASP A 1 56 ? 110.744 68.938 70.665 1.00 8.44 76 ASP A N 1
ATOM 455 C CA . ASP A 1 56 ? 109.528 68.334 70.102 1.00 6.48 76 ASP A CA 1
ATOM 456 C C . ASP A 1 56 ? 108.268 68.820 70.762 1.00 5.67 76 ASP A C 1
ATOM 457 O O . ASP A 1 56 ? 108.222 68.949 71.990 1.00 7.27 76 ASP A O 1
ATOM 462 N N . MET A 1 57 ? 107.204 68.920 69.980 1.00 3.68 77 MET A N 1
ATOM 463 C CA . MET A 1 57 ? 105.920 69.321 70.514 1.00 4.60 77 MET A CA 1
ATOM 464 C C . MET A 1 57 ? 104.716 68.656 69.876 1.00 7.86 77 MET A C 1
ATOM 465 O O . MET A 1 57 ? 104.634 68.533 68.663 1.00 7.33 77 MET A O 1
ATOM 470 N N . PRO A 1 58 ? 103.834 68.085 70.701 1.00 12.24 78 PRO A N 1
ATOM 471 C CA . PRO A 1 58 ? 102.646 67.433 70.146 1.00 13.38 78 PRO A CA 1
ATOM 472 C C . PRO A 1 58 ? 101.518 68.410 69.870 1.00 9.37 78 PRO A C 1
ATOM 473 O O . PRO A 1 58 ? 101.475 69.482 70.443 1.00 11.85 78 PRO A O 1
ATOM 477 N N . VAL A 1 59 ? 100.635 68.036 68.953 1.00 7.07 79 VAL A N 1
ATOM 478 C CA . VAL A 1 59 ? 99.507 68.862 68.579 1.00 5.97 79 VAL A CA 1
ATOM 479 C C . VAL A 1 59 ? 98.308 67.938 68.417 1.00 8.23 79 VAL A C 1
ATOM 480 O O . VAL A 1 59 ? 98.399 66.933 67.704 1.00 6.22 79 VAL A O 1
ATOM 484 N N . PRO A 1 60 ? 97.166 68.269 69.067 1.00 7.52 80 PRO A N 1
ATOM 485 C CA . PRO A 1 60 ? 96.872 69.410 69.934 1.00 4.15 80 PRO A CA 1
ATOM 486 C C . PRO A 1 60 ? 97.336 69.299 71.395 1.00 7.67 80 PRO A C 1
ATOM 487 O O . PRO A 1 60 ? 96.970 68.349 72.114 1.00 13.31 80 PRO A O 1
ATOM 491 N N . SER A 1 61 ? 98.054 70.307 71.877 1.00 7.17 81 SER A N 1
ATOM 492 C CA . SER A 1 61 ? 98.522 70.316 73.259 1.00 6.65 81 SER A CA 1
ATOM 493 C C . SER A 1 61 ? 99.227 71.592 73.654 1.00 9.94 81 SER A C 1
ATOM 494 O O . SER A 1 61 ? 100.080 72.097 72.912 1.00 13.29 81 SER A O 1
ATOM 497 N N . SER A 1 62 ? 98.901 72.088 74.844 1.00 9.41 82 SER A N 1
ATOM 498 C CA . SER A 1 62 ? 99.544 73.292 75.348 1.00 2.00 82 SER A CA 1
ATOM 499 C C . SER A 1 62 ? 100.954 72.832 75.645 1.00 3.52 82 SER A C 1
ATOM 500 O O . SER A 1 62 ? 101.168 71.671 76.009 1.00 5.36 82 SER A O 1
ATOM 503 N N . PHE A 1 63 ? 101.918 73.710 75.429 1.00 5.63 83 PHE A N 1
ATOM 504 C CA . PHE A 1 63 ? 103.318 73.383 75.706 1.00 4.66 83 PHE A CA 1
ATOM 505 C C . PHE A 1 63 ? 103.684 73.571 77.194 1.00 5.99 83 PHE A C 1
ATOM 506 O O . PHE A 1 63 ? 104.750 73.158 77.671 1.00 3.00 83 PHE A O 1
ATOM 514 N N . ASN A 1 64 ? 102.789 74.246 77.906 1.00 8.74 84 ASN A N 1
ATOM 515 C CA . ASN A 1 64 ? 102.957 74.563 79.322 1.00 8.37 84 ASN A CA 1
ATOM 516 C C . ASN A 1 64 ? 103.394 73.386 80.187 1.00 6.69 84 ASN A C 1
ATOM 517 O O . ASN A 1 64 ? 104.467 73.417 80.788 1.00 2.00 84 ASN A O 1
ATOM 522 N N . ASP A 1 65 ? 102.580 72.333 80.202 1.00 9.03 85 ASP A N 1
ATOM 523 C CA . ASP A 1 65 ? 102.867 71.174 81.047 1.00 13.07 85 ASP A CA 1
ATOM 524 C C . ASP A 1 65 ? 103.649 69.975 80.508 1.00 14.99 85 ASP A C 1
ATOM 525 O O . ASP A 1 65 ? 104.090 69.152 81.313 1.00 17.42 85 ASP A O 1
ATOM 530 N N . ILE A 1 66 ? 103.835 69.842 79.197 1.00 13.79 86 ILE A N 1
ATOM 531 C CA . ILE A 1 66 ? 104.552 68.668 78.703 1.00 8.65 86 ILE A CA 1
ATOM 532 C C . ILE A 1 66 ? 106.071 68.651 78.895 1.00 3.86 86 ILE A C 1
ATOM 533 O O . ILE A 1 66 ? 106.737 67.693 78.484 1.00 2.00 86 ILE A O 1
ATOM 538 N N . SER A 1 67 ? 106.604 69.670 79.566 1.00 2.00 87 SER A N 1
ATOM 539 C CA . SER A 1 67 ? 108.035 69.765 79.808 1.00 2.84 87 SER A CA 1
ATOM 540 C C . SER A 1 67 ? 108.337 69.780 81.298 1.00 4.03 87 SER A C 1
ATOM 541 O O . SER A 1 67 ? 107.427 69.807 82.113 1.00 14.08 87 SER A O 1
ATOM 544 N N . GLN A 1 68 ? 109.618 69.782 81.662 1.00 4.65 88 GLN A N 1
ATOM 545 C CA . GLN A 1 68 ? 110.009 69.793 83.064 1.00 4.76 88 GLN A CA 1
ATOM 546 C C . GLN A 1 68 ? 110.566 71.130 83.507 1.00 5.15 88 GLN A C 1
ATOM 547 O O . GLN A 1 68 ? 110.875 71.300 84.688 1.00 6.66 88 GLN A O 1
ATOM 553 N N . ASP A 1 69 ? 110.719 72.056 82.556 1.00 8.17 89 ASP A N 1
ATOM 554 C CA . ASP A 1 69 ? 111.264 73.405 82.776 1.00 9.21 89 ASP A CA 1
ATOM 555 C C . ASP A 1 69 ? 110.186 74.448 83.122 1.00 11.58 89 ASP A C 1
ATOM 556 O O . ASP A 1 69 ? 109.241 74.699 82.359 1.00 9.48 89 ASP A O 1
ATOM 561 N N . TRP A 1 70 ? 110.372 75.085 84.275 1.00 16.25 90 TRP A N 1
ATOM 562 C CA . TRP A 1 70 ? 109.433 76.082 84.781 1.00 20.41 90 TRP A CA 1
ATOM 563 C C . TRP A 1 70 ? 109.347 77.388 83.947 1.00 19.23 90 TRP A C 1
ATOM 564 O O . TRP A 1 70 ? 108.279 78.032 83.889 1.00 18.79 90 TRP A O 1
ATOM 575 N N . ARG A 1 71 ? 110.442 77.771 83.292 1.00 12.97 91 ARG A N 1
ATOM 576 C CA . ARG A 1 71 ? 110.392 78.989 82.516 1.00 12.63 91 ARG A CA 1
ATOM 577 C C . ARG A 1 71 ? 109.612 78.809 81.218 1.00 10.93 91 ARG A C 1
ATOM 578 O O . ARG A 1 71 ? 109.125 79.764 80.659 1.00 10.93 91 ARG A O 1
ATOM 586 N N . LEU A 1 72 ? 109.463 77.580 80.744 1.00 12.30 92 LEU A N 1
ATOM 587 C CA . LEU A 1 72 ? 108.661 77.362 79.535 1.00 12.55 92 LEU A CA 1
ATOM 588 C C . LEU A 1 72 ? 107.212 77.359 80.019 1.00 10.34 92 LEU A C 1
ATOM 589 O O . LEU A 1 72 ? 106.316 77.876 79.347 1.00 16.08 92 LEU A O 1
ATOM 594 N N . ARG A 1 73 ? 106.999 76.823 81.216 1.00 6.93 93 ARG A N 1
ATOM 595 C CA . ARG A 1 73 ? 105.660 76.746 81.775 1.00 2.59 93 ARG A CA 1
ATOM 596 C C . ARG A 1 73 ? 105.102 78.114 81.922 1.00 2.00 93 ARG A C 1
ATOM 597 O O . ARG A 1 73 ? 103.974 78.364 81.517 1.00 2.74 93 ARG A O 1
ATOM 605 N N . HIS A 1 74 ? 105.909 79.002 82.501 1.00 6.55 94 HIS A N 1
ATOM 606 C CA . HIS A 1 74 ? 105.519 80.406 82.740 1.00 7.72 94 HIS A CA 1
ATOM 607 C C . HIS A 1 74 ? 106.110 81.444 81.757 1.00 7.14 94 HIS A C 1
ATOM 608 O O . HIS A 1 74 ? 106.408 82.578 82.148 1.00 8.86 94 HIS A O 1
ATOM 615 N N . PHE A 1 75 ? 106.216 81.076 80.484 1.00 6.13 95 PHE A N 1
ATOM 616 C CA . PHE A 1 75 ? 106.772 81.944 79.442 1.00 5.85 95 PHE A CA 1
ATOM 617 C C . PHE A 1 75 ? 105.736 82.929 78.935 1.00 5.37 95 PHE A C 1
ATOM 618 O O . PHE A 1 75 ? 104.547 82.663 79.039 1.00 8.48 95 PHE A O 1
ATOM 626 N N . VAL A 1 76 ? 106.218 84.075 78.440 1.00 6.94 96 VAL A N 1
ATOM 627 C CA . VAL A 1 76 ? 105.407 85.169 77.851 1.00 6.25 96 VAL A CA 1
ATOM 628 C C . VAL A 1 76 ? 106.228 85.753 76.706 1.00 6.18 96 VAL A C 1
ATOM 629 O O . VAL A 1 76 ? 107.296 86.315 76.926 1.00 2.00 96 VAL A O 1
ATOM 633 N N . GLY A 1 77 ? 105.725 85.612 75.484 1.00 2.35 97 GLY A N 1
ATOM 634 C CA . GLY A 1 77 ? 106.479 86.082 74.341 1.00 2.00 97 GLY A CA 1
ATOM 635 C C . GLY A 1 77 ? 106.120 85.325 73.078 1.00 5.94 97 GLY A C 1
ATOM 636 O O . GLY A 1 77 ? 104.958 84.918 72.918 1.00 9.10 97 GLY A O 1
ATOM 637 N N . TRP A 1 78 ? 107.071 85.208 72.155 1.00 5.47 98 TRP A N 1
ATOM 638 C CA . TRP A 1 78 ? 106.816 84.493 70.890 1.00 9.62 98 TRP A CA 1
ATOM 639 C C . TRP A 1 78 ? 107.229 82.997 71.005 1.00 8.96 98 TRP A C 1
ATOM 640 O O . TRP A 1 78 ? 108.251 82.661 71.638 1.00 11.10 98 TRP A O 1
ATOM 651 N N . VAL A 1 79 ? 106.404 82.107 70.450 1.00 5.85 99 VAL A N 1
ATOM 652 C CA . VAL A 1 79 ? 106.718 80.686 70.457 1.00 9.25 99 VAL A CA 1
ATOM 653 C C . VAL A 1 79 ? 106.510 80.083 69.059 1.00 6.15 99 VAL A C 1
ATOM 654 O O . VAL A 1 79 ? 105.503 80.362 68.380 1.00 2.00 99 VAL A O 1
ATOM 658 N N . TRP A 1 80 ? 107.489 79.279 68.645 1.00 5.77 100 TRP A N 1
ATOM 659 C CA . TRP A 1 80 ? 107.532 78.684 67.316 1.00 8.29 100 TRP A CA 1
ATOM 660 C C . TRP A 1 80 ? 107.214 77.223 67.152 1.00 5.46 100 TRP A C 1
ATOM 661 O O . TRP A 1 80 ? 107.438 76.411 68.028 1.00 4.93 100 TRP A O 1
ATOM 672 N N . TYR A 1 81 ? 106.738 76.895 65.972 1.00 9.50 101 TYR A N 1
ATOM 673 C CA . TYR A 1 81 ? 106.413 75.539 65.594 1.00 11.94 101 TYR A CA 1
ATOM 674 C C . TYR A 1 81 ? 106.928 75.358 64.173 1.00 13.36 101 TYR A C 1
ATOM 675 O O . TYR A 1 81 ? 107.423 76.325 63.568 1.00 14.18 101 TYR A O 1
ATOM 684 N N . GLU A 1 82 ? 106.890 74.118 63.677 1.00 16.05 102 GLU A N 1
ATOM 685 C CA . GLU A 1 82 ? 107.299 73.779 62.317 1.00 13.50 102 GLU A CA 1
ATOM 686 C C . GLU A 1 82 ? 107.017 72.295 62.006 1.00 14.85 102 GLU A C 1
ATOM 687 O O . GLU A 1 82 ? 107.169 71.423 62.876 1.00 12.23 102 GLU A O 1
ATOM 693 N N . ARG A 1 83 ? 106.624 72.022 60.763 1.00 17.09 103 ARG A N 1
ATOM 694 C CA . ARG A 1 83 ? 106.325 70.665 60.276 1.00 17.30 103 ARG A CA 1
ATOM 695 C C . ARG A 1 83 ? 106.587 70.583 58.758 1.00 16.09 103 ARG A C 1
ATOM 696 O O . ARG A 1 83 ? 106.378 71.557 58.038 1.00 15.99 103 ARG A O 1
ATOM 704 N N . GLU A 1 84 ? 107.062 69.437 58.272 1.00 19.93 104 GLU A N 1
ATOM 705 C CA . GLU A 1 84 ? 107.339 69.269 56.839 1.00 19.02 104 GLU A CA 1
ATOM 706 C C . GLU A 1 84 ? 106.442 68.230 56.178 1.00 16.24 104 GLU A C 1
ATOM 707 O O . GLU A 1 84 ? 106.735 67.033 56.166 1.00 18.62 104 GLU A O 1
ATOM 713 N N . VAL A 1 85 ? 105.341 68.707 55.623 1.00 15.63 105 VAL A N 1
ATOM 714 C CA . VAL A 1 85 ? 104.395 67.839 54.971 1.00 13.45 105 VAL A CA 1
ATOM 715 C C . VAL A 1 85 ? 104.845 67.431 53.552 1.00 15.90 105 VAL A C 1
ATOM 716 O O . VAL A 1 85 ? 105.676 68.104 52.918 1.00 11.18 105 VAL A O 1
ATOM 720 N N . ILE A 1 86 ? 104.358 66.258 53.125 1.00 15.60 106 ILE A N 1
ATOM 721 C CA . ILE A 1 86 ? 104.604 65.673 51.800 1.00 11.39 106 ILE A CA 1
ATOM 722 C C . ILE A 1 86 ? 103.290 65.840 51.054 1.00 13.65 106 ILE A C 1
ATOM 723 O O . ILE A 1 86 ? 102.286 65.178 51.367 1.00 14.21 106 ILE A O 1
ATOM 728 N N . LEU A 1 87 ? 103.287 66.772 50.109 1.00 13.68 107 LEU A N 1
ATOM 729 C CA . LEU A 1 87 ? 102.101 67.037 49.326 1.00 17.03 107 LEU A CA 1
ATOM 730 C C . LEU A 1 87 ? 101.888 65.972 48.270 1.00 18.95 107 LEU A C 1
ATOM 731 O O . LEU A 1 87 ? 102.839 65.514 47.591 1.00 19.87 107 LEU A O 1
ATOM 736 N N . PRO A 1 88 ? 100.644 65.495 48.179 1.00 15.10 108 PRO A N 1
ATOM 737 C CA . PRO A 1 88 ? 100.339 64.493 47.175 1.00 10.82 108 PRO A CA 1
ATOM 738 C C . PRO A 1 88 ? 100.742 65.148 45.846 1.00 14.67 108 PRO A C 1
ATOM 739 O O . PRO A 1 88 ? 100.898 66.377 45.777 1.00 13.55 108 PRO A O 1
ATOM 743 N N . GLU A 1 89 ? 100.952 64.333 44.812 1.00 20.07 109 GLU A N 1
ATOM 744 C CA . GLU A 1 89 ? 101.303 64.823 43.465 1.00 17.08 109 GLU A CA 1
ATOM 745 C C . GLU A 1 89 ? 100.061 65.486 42.889 1.00 14.41 109 GLU A C 1
ATOM 746 O O . GLU A 1 89 ? 100.126 66.559 42.313 1.00 15.59 109 GLU A O 1
ATOM 752 N N . ARG A 1 90 ? 98.923 64.833 43.072 1.00 13.27 110 ARG A N 1
ATOM 753 C CA . ARG A 1 90 ? 97.663 65.360 42.577 1.00 16.89 110 ARG A CA 1
ATOM 754 C C . ARG A 1 90 ? 97.325 66.672 43.268 1.00 20.98 110 ARG A C 1
ATOM 755 O O . ARG A 1 90 ? 96.607 67.503 42.724 1.00 21.58 110 ARG A O 1
ATOM 763 N N . TRP A 1 91 ? 97.879 66.838 44.469 1.00 25.92 111 TRP A N 1
ATOM 764 C CA . TRP A 1 91 ? 97.721 68.041 45.291 1.00 22.23 111 TRP A CA 1
ATOM 765 C C . TRP A 1 91 ? 98.222 69.166 44.389 1.00 18.68 111 TRP A C 1
ATOM 766 O O . TRP A 1 91 ? 97.455 70.001 43.922 1.00 21.14 111 TRP A O 1
ATOM 777 N N . THR A 1 92 ? 99.508 69.108 44.081 1.00 12.00 112 THR A N 1
ATOM 778 C CA . THR A 1 92 ? 100.160 70.127 43.287 1.00 9.69 112 THR A CA 1
ATOM 779 C C . THR A 1 92 ? 100.155 70.075 41.765 1.00 10.26 112 THR A C 1
ATOM 780 O O . THR A 1 92 ? 101.004 70.706 41.143 1.00 10.86 112 THR A O 1
ATOM 784 N N . GLN A 1 93 ? 99.182 69.423 41.143 1.00 15.54 113 GLN A N 1
ATOM 785 C CA . GLN A 1 93 ? 99.197 69.363 39.665 1.00 16.82 113 GLN A CA 1
ATOM 786 C C . GLN A 1 93 ? 97.845 69.124 39.048 1.00 15.76 113 GLN A C 1
ATOM 787 O O . GLN A 1 93 ? 97.722 68.284 38.162 1.00 15.00 113 GLN A O 1
ATOM 793 N N . ASP A 1 94 ? 96.835 69.846 39.524 1.00 15.13 114 ASP A N 1
ATOM 794 C CA . ASP A 1 94 ? 95.502 69.665 38.985 1.00 11.71 114 ASP A CA 1
ATOM 795 C C . ASP A 1 94 ? 94.649 70.911 38.828 1.00 14.25 114 ASP A C 1
ATOM 796 O O . ASP A 1 94 ? 93.500 70.795 38.390 1.00 17.79 114 ASP A O 1
ATOM 801 N N . LEU A 1 95 ? 95.146 72.058 39.293 1.00 4.40 115 LEU A N 1
ATOM 802 C CA . LEU A 1 95 ? 94.460 73.330 39.146 1.00 3.44 115 LEU A CA 1
ATOM 803 C C . LEU A 1 95 ? 92.973 73.474 39.409 1.00 4.89 115 LEU A C 1
ATOM 804 O O . LEU A 1 95 ? 92.426 74.582 39.267 1.00 4.78 115 LEU A O 1
ATOM 809 N N . ARG A 1 96 ? 92.289 72.394 39.744 1.00 7.16 116 ARG A N 1
ATOM 810 C CA . ARG A 1 96 ? 90.861 72.471 40.030 1.00 12.77 116 ARG A CA 1
ATOM 811 C C . ARG A 1 96 ? 90.740 72.391 41.530 1.00 13.31 116 ARG A C 1
ATOM 812 O O . ARG A 1 96 ? 89.739 72.800 42.117 1.00 12.21 116 ARG A O 1
ATOM 820 N N . THR A 1 97 ? 91.771 71.825 42.137 1.00 17.18 117 THR A N 1
ATOM 821 C CA . THR A 1 97 ? 91.804 71.658 43.574 1.00 21.71 117 THR A CA 1
ATOM 822 C C . THR A 1 97 ? 92.217 72.956 44.241 1.00 19.93 117 THR A C 1
ATOM 823 O O . THR A 1 97 ? 93.125 73.644 43.772 1.00 21.50 117 THR A O 1
ATOM 827 N N . ARG A 1 98 ? 91.583 73.216 45.378 1.00 20.27 118 ARG A N 1
ATOM 828 C CA . ARG A 1 98 ? 91.789 74.394 46.216 1.00 17.64 118 ARG A CA 1
ATOM 829 C C . ARG A 1 98 ? 92.367 73.865 47.528 1.00 12.87 118 ARG A C 1
ATOM 830 O O . ARG A 1 98 ? 91.654 73.228 48.288 1.00 18.63 118 ARG A O 1
ATOM 838 N N . VAL A 1 99 ? 93.652 74.081 47.779 1.00 13.11 119 VAL A N 1
ATOM 839 C CA . VAL A 1 99 ? 94.305 73.595 49.005 1.00 12.52 119 VAL A CA 1
ATOM 840 C C . VAL A 1 99 ? 94.480 74.618 50.145 1.00 11.68 119 VAL A C 1
ATOM 841 O O . VAL A 1 99 ? 95.489 75.312 50.217 1.00 6.51 119 VAL A O 1
ATOM 845 N N . VAL A 1 100 ? 93.539 74.604 51.092 1.00 9.71 120 VAL A N 1
ATOM 846 C CA . VAL A 1 100 ? 93.489 75.525 52.248 1.00 7.69 120 VAL A CA 1
ATOM 847 C C . VAL A 1 100 ? 94.111 75.077 53.590 1.00 5.04 120 VAL A C 1
ATOM 848 O O . VAL A 1 100 ? 93.670 74.087 54.162 1.00 2.00 120 VAL A O 1
ATOM 852 N N . LEU A 1 101 ? 95.071 75.821 54.140 1.00 8.01 121 LEU A N 1
ATOM 853 C CA . LEU A 1 101 ? 95.653 75.444 55.440 1.00 5.30 121 LEU A CA 1
ATOM 854 C C . LEU A 1 101 ? 94.802 75.991 56.583 1.00 10.38 121 LEU A C 1
ATOM 855 O O . LEU A 1 101 ? 94.483 77.188 56.633 1.00 7.50 121 LEU A O 1
ATOM 860 N N . ARG A 1 102 ? 94.410 75.115 57.501 1.00 13.50 122 ARG A N 1
ATOM 861 C CA . ARG A 1 102 ? 93.566 75.567 58.583 1.00 15.23 122 ARG A CA 1
ATOM 862 C C . ARG A 1 102 ? 94.126 75.266 59.961 1.00 17.47 122 ARG A C 1
ATOM 863 O O . ARG A 1 102 ? 94.861 74.291 60.151 1.00 22.42 122 ARG A O 1
ATOM 871 N N . ILE A 1 103 ? 93.856 76.171 60.896 1.00 18.13 123 ILE A N 1
ATOM 872 C CA . ILE A 1 103 ? 94.316 76.031 62.280 1.00 17.00 123 ILE A CA 1
ATOM 873 C C . ILE A 1 103 ? 93.057 76.149 63.118 1.00 14.39 123 ILE A C 1
ATOM 874 O O . ILE A 1 103 ? 92.262 77.066 62.892 1.00 15.61 123 ILE A O 1
ATOM 879 N N . GLY A 1 104 ? 92.932 75.310 64.141 1.00 6.84 124 GLY A N 1
ATOM 880 C CA . GLY A 1 104 ? 91.722 75.320 64.937 1.00 9.76 124 GLY A CA 1
ATOM 881 C C . GLY A 1 104 ? 91.743 76.424 65.951 1.00 14.08 124 GLY A C 1
ATOM 882 O O . GLY A 1 104 ? 90.683 76.829 66.477 1.00 12.71 124 GLY A O 1
ATOM 883 N N . SER A 1 105 ? 92.958 76.900 66.235 1.00 12.51 125 SER A N 1
ATOM 884 C CA . SER A 1 105 ? 93.145 77.976 67.176 1.00 7.15 125 SER A CA 1
ATOM 885 C C . SER A 1 105 ? 94.641 78.166 67.433 1.00 4.00 125 SER A C 1
ATOM 886 O O . SER A 1 105 ? 95.412 77.200 67.284 1.00 8.38 125 SER A O 1
ATOM 889 N N . ALA A 1 106 ? 95.048 79.412 67.717 1.00 2.00 126 ALA A N 1
ATOM 890 C CA . ALA A 1 106 ? 96.439 79.751 68.072 1.00 4.21 126 ALA A CA 1
ATOM 891 C C . ALA A 1 106 ? 96.375 80.458 69.439 1.00 7.45 126 ALA A C 1
ATOM 892 O O . ALA A 1 106 ? 95.809 79.904 70.391 1.00 13.17 126 ALA A O 1
ATOM 894 N N . HIS A 1 107 ? 97.011 81.624 69.581 1.00 8.30 127 HIS A N 1
ATOM 895 C CA . HIS A 1 107 ? 96.873 82.354 70.848 1.00 10.24 127 HIS A CA 1
ATOM 896 C C . HIS A 1 107 ? 96.475 83.828 70.627 1.00 7.50 127 HIS A C 1
ATOM 897 O O . HIS A 1 107 ? 95.486 84.094 69.943 1.00 10.46 127 HIS A O 1
ATOM 904 N N . SER A 1 108 ? 97.192 84.767 71.244 1.00 5.53 128 SER A N 1
ATOM 905 C CA . SER A 1 108 ? 96.913 86.193 71.082 1.00 4.11 128 SER A CA 1
ATOM 906 C C . SER A 1 108 ? 97.439 86.671 69.715 1.00 3.29 128 SER A C 1
ATOM 907 O O . SER A 1 108 ? 97.006 87.681 69.182 1.00 4.04 128 SER A O 1
ATOM 910 N N . TYR A 1 109 ? 98.387 85.937 69.154 1.00 6.77 129 TYR A N 1
ATOM 911 C CA . TYR A 1 109 ? 98.853 86.269 67.826 1.00 8.73 129 TYR A CA 1
ATOM 912 C C . TYR A 1 109 ? 99.604 85.139 67.131 1.00 8.41 129 TYR A C 1
ATOM 913 O O . TYR A 1 109 ? 100.598 84.616 67.663 1.00 4.25 129 TYR A O 1
ATOM 922 N N . ALA A 1 110 ? 99.149 84.795 65.923 1.00 11.35 130 ALA A N 1
ATOM 923 C CA . ALA A 1 110 ? 99.809 83.739 65.154 1.00 9.27 130 ALA A CA 1
ATOM 924 C C . ALA A 1 110 ? 100.293 84.186 63.783 1.00 4.50 130 ALA A C 1
ATOM 925 O O . ALA A 1 110 ? 99.605 84.933 63.110 1.00 2.56 130 ALA A O 1
ATOM 927 N N . ILE A 1 111 ? 101.519 83.819 63.427 1.00 2.48 131 ILE A N 1
ATOM 928 C CA . ILE A 1 111 ? 102.042 84.125 62.089 1.00 9.12 131 ILE A CA 1
ATOM 929 C C . ILE A 1 111 ? 102.477 82.820 61.370 1.00 11.79 131 ILE A C 1
ATOM 930 O O . ILE A 1 111 ? 103.439 82.152 61.769 1.00 2.00 131 ILE A O 1
ATOM 935 N N . VAL A 1 112 ? 101.706 82.454 60.338 1.00 17.82 132 VAL A N 1
ATOM 936 C CA . VAL A 1 112 ? 101.961 81.248 59.556 1.00 16.23 132 VAL A CA 1
ATOM 937 C C . VAL A 1 112 ? 102.743 81.580 58.299 1.00 14.93 132 VAL A C 1
ATOM 938 O O . VAL A 1 112 ? 102.304 82.383 57.481 1.00 16.60 132 VAL A O 1
ATOM 942 N N . TRP A 1 113 ? 103.888 80.926 58.153 1.00 13.51 133 TRP A N 1
ATOM 943 C CA . TRP A 1 113 ? 104.779 81.099 57.016 1.00 15.36 133 TRP A CA 1
ATOM 944 C C . TRP A 1 113 ? 104.822 79.775 56.243 1.00 16.07 133 TRP A C 1
ATOM 945 O O . TRP A 1 113 ? 105.655 78.914 56.511 1.00 11.05 133 TRP A O 1
ATOM 956 N N . VAL A 1 114 ? 103.973 79.688 55.224 1.00 17.49 134 VAL A N 1
ATOM 957 C CA . VAL A 1 114 ? 103.802 78.503 54.388 1.00 17.27 134 VAL A CA 1
ATOM 958 C C . VAL A 1 114 ? 104.327 78.671 52.966 1.00 19.66 134 VAL A C 1
ATOM 959 O O . VAL A 1 114 ? 105.474 78.312 52.662 1.00 17.47 134 VAL A O 1
ATOM 963 N N . ASN A 1 115 ? 103.443 79.238 52.131 1.00 23.65 135 ASN A N 1
ATOM 964 C CA . ASN A 1 115 ? 103.602 79.502 50.684 1.00 29.79 135 ASN A CA 1
ATOM 965 C C . ASN A 1 115 ? 104.741 80.445 50.280 1.00 29.01 135 ASN A C 1
ATOM 966 O O . ASN A 1 115 ? 104.527 81.441 49.570 1.00 22.85 135 ASN A O 1
ATOM 971 N N . GLY A 1 116 ? 105.951 80.051 50.684 1.00 31.45 136 GLY A N 1
ATOM 972 C CA . GLY A 1 116 ? 107.153 80.819 50.433 1.00 28.83 136 GLY A CA 1
ATOM 973 C C . GLY A 1 116 ? 106.985 82.208 51.012 1.00 25.98 136 GLY A C 1
ATOM 974 O O . GLY A 1 116 ? 107.324 83.171 50.306 1.00 23.23 136 GLY A O 1
ATOM 975 N N . VAL A 1 117 ? 106.475 82.315 52.259 1.00 21.57 137 VAL A N 1
ATOM 976 C CA . VAL A 1 117 ? 106.251 83.624 52.871 1.00 15.09 137 VAL A CA 1
ATOM 977 C C . VAL A 1 117 ? 105.189 83.598 53.969 1.00 11.65 137 VAL A C 1
ATOM 978 O O . VAL A 1 117 ? 104.615 82.566 54.262 1.00 6.42 137 VAL A O 1
ATOM 982 N N . ASP A 1 118 ? 104.881 84.782 54.493 1.00 13.62 138 ASP A N 1
ATOM 983 C CA . ASP A 1 118 ? 103.828 85.014 55.494 1.00 13.38 138 ASP A CA 1
ATOM 984 C C . ASP A 1 118 ? 102.514 84.723 54.760 1.00 9.96 138 ASP A C 1
ATOM 985 O O . ASP A 1 118 ? 102.164 85.396 53.812 1.00 14.93 138 ASP A O 1
ATOM 990 N N . THR A 1 119 ? 101.788 83.712 55.167 1.00 11.28 139 THR A N 1
ATOM 991 C CA . THR A 1 119 ? 100.539 83.423 54.492 1.00 11.22 139 THR A CA 1
ATOM 992 C C . THR A 1 119 ? 99.324 83.770 55.358 1.00 11.75 139 THR A C 1
ATOM 993 O O . THR A 1 119 ? 98.250 84.078 54.809 1.00 9.16 139 THR A O 1
ATOM 997 N N . LEU A 1 120 ? 99.504 83.827 56.688 1.00 7.14 140 LEU A N 1
ATOM 998 C CA . LEU A 1 120 ? 98.372 84.093 57.583 1.00 5.68 140 LEU A CA 1
ATOM 999 C C . LEU A 1 120 ? 98.779 84.711 58.943 1.00 6.65 140 LEU A C 1
ATOM 1000 O O . LEU A 1 120 ? 99.928 84.601 59.395 1.00 3.76 140 LEU A O 1
ATOM 1005 N N . GLU A 1 121 ? 97.839 85.442 59.529 1.00 4.94 141 GLU A N 1
ATOM 1006 C CA . GLU A 1 121 ? 98.018 86.072 60.817 1.00 3.26 141 GLU A CA 1
ATOM 1007 C C . GLU A 1 121 ? 96.623 86.087 61.384 1.00 3.57 141 GLU A C 1
ATOM 1008 O O . GLU A 1 121 ? 95.656 86.096 60.627 1.00 3.11 141 GLU A O 1
ATOM 1014 N N . HIS A 1 122 ? 96.518 86.075 62.710 1.00 7.05 142 HIS A N 1
ATOM 1015 C CA . HIS A 1 122 ? 95.230 86.106 63.401 1.00 2.57 142 HIS A CA 1
ATOM 1016 C C . HIS A 1 122 ? 95.440 86.709 64.805 1.00 3.56 142 HIS A C 1
ATOM 1017 O O . HIS A 1 122 ? 96.493 86.532 65.407 1.00 2.00 142 HIS A O 1
ATOM 1024 N N . GLU A 1 123 ? 94.465 87.493 65.261 1.00 7.37 143 GLU A N 1
ATOM 1025 C CA . GLU A 1 123 ? 94.500 88.098 66.584 1.00 8.77 143 GLU A CA 1
ATOM 1026 C C . GLU A 1 123 ? 93.592 87.404 67.619 1.00 9.00 143 GLU A C 1
ATOM 1027 O O . GLU A 1 123 ? 92.356 87.274 67.456 1.00 7.56 143 GLU A O 1
ATOM 1033 N N . GLY A 1 124 ? 94.261 86.956 68.676 1.00 9.34 144 GLY A N 1
ATOM 1034 C CA . GLY A 1 124 ? 93.626 86.311 69.799 1.00 16.23 144 GLY A CA 1
ATOM 1035 C C . GLY A 1 124 ? 92.562 85.288 69.530 1.00 18.82 144 GLY A C 1
ATOM 1036 O O . GLY A 1 124 ? 92.665 84.455 68.615 1.00 22.62 144 GLY A O 1
ATOM 1037 N N . GLY A 1 125 ? 91.541 85.334 70.378 1.00 23.33 145 GLY A N 1
ATOM 1038 C CA . GLY A 1 125 ? 90.436 84.406 70.269 1.00 20.83 145 GLY A CA 1
ATOM 1039 C C . GLY A 1 125 ? 90.851 82.945 70.496 1.00 18.72 145 GLY A C 1
ATOM 1040 O O . GLY A 1 125 ? 92.024 82.565 70.581 1.00 19.26 145 GLY A O 1
ATOM 1041 N N . TYR A 1 126 ? 89.823 82.134 70.640 1.00 17.65 146 TYR A N 1
ATOM 1042 C CA . TYR A 1 126 ? 89.925 80.714 70.839 1.00 10.33 146 TYR A CA 1
ATOM 1043 C C . TYR A 1 126 ? 89.213 80.231 69.572 1.00 10.35 146 TYR A C 1
ATOM 1044 O O . TYR A 1 126 ? 88.293 79.432 69.641 1.00 10.14 146 TYR A O 1
ATOM 1053 N N . LEU A 1 127 ? 89.582 80.793 68.420 1.00 7.69 147 LEU A N 1
ATOM 1054 C CA . LEU A 1 127 ? 88.921 80.440 67.160 1.00 2.00 147 LEU A CA 1
ATOM 1055 C C . LEU A 1 127 ? 89.906 80.114 66.021 1.00 3.06 147 LEU A C 1
ATOM 1056 O O . LEU A 1 127 ? 91.121 80.343 66.149 1.00 5.60 147 LEU A O 1
ATOM 1061 N N . PRO A 1 128 ? 89.399 79.540 64.905 1.00 3.04 148 PRO A N 1
ATOM 1062 C CA . PRO A 1 128 ? 90.221 79.168 63.744 1.00 2.00 148 PRO A CA 1
ATOM 1063 C C . PRO A 1 128 ? 90.392 80.148 62.587 1.00 3.94 148 PRO A C 1
ATOM 1064 O O . PRO A 1 128 ? 89.590 81.089 62.390 1.00 5.41 148 PRO A O 1
ATOM 1068 N N . PHE A 1 129 ? 91.438 79.904 61.802 1.00 2.00 149 PHE A N 1
ATOM 1069 C CA . PHE A 1 129 ? 91.718 80.726 60.650 1.00 10.91 149 PHE A CA 1
ATOM 1070 C C . PHE A 1 129 ? 92.279 79.897 59.485 1.00 13.27 149 PHE A C 1
ATOM 1071 O O . PHE A 1 129 ? 93.117 79.021 59.714 1.00 16.56 149 PHE A O 1
ATOM 1079 N N . GLU A 1 130 ? 91.813 80.174 58.254 1.00 16.02 150 GLU A N 1
ATOM 1080 C CA . GLU A 1 130 ? 92.245 79.461 57.029 1.00 16.62 150 GLU A CA 1
ATOM 1081 C C . GLU A 1 130 ? 92.947 80.383 56.002 1.00 18.18 150 GLU A C 1
ATOM 1082 O O . GLU A 1 130 ? 92.597 81.553 55.895 1.00 16.49 150 GLU A O 1
ATOM 1088 N N . ALA A 1 131 ? 93.919 79.820 55.263 1.00 17.01 151 ALA A N 1
ATOM 1089 C CA . ALA A 1 131 ? 94.734 80.498 54.230 1.00 15.14 151 ALA A CA 1
ATOM 1090 C C . ALA A 1 131 ? 94.735 79.747 52.898 1.00 15.37 151 ALA A C 1
ATOM 1091 O O . ALA A 1 131 ? 94.137 78.669 52.766 1.00 16.30 151 ALA A O 1
ATOM 1093 N N . ASP A 1 132 ? 95.514 80.304 51.969 1.00 13.23 152 ASP A N 1
ATOM 1094 C CA . ASP A 1 132 ? 95.754 79.808 50.614 1.00 11.58 152 ASP A CA 1
ATOM 1095 C C . ASP A 1 132 ? 94.467 79.506 49.882 1.00 8.59 152 ASP A C 1
ATOM 1096 O O . ASP A 1 132 ? 93.399 79.497 50.471 1.00 6.01 152 ASP A O 1
ATOM 1101 N N . ILE A 1 133 ? 94.566 79.398 48.565 1.00 8.78 153 ILE A N 1
ATOM 1102 C CA . ILE A 1 133 ? 93.438 79.031 47.751 1.00 13.39 153 ILE A CA 1
ATOM 1103 C C . ILE A 1 133 ? 93.820 77.768 47.003 1.00 17.40 153 ILE A C 1
ATOM 1104 O O . ILE A 1 133 ? 93.000 76.870 46.890 1.00 15.14 153 ILE A O 1
ATOM 1109 N N . SER A 1 134 ? 95.064 77.685 46.518 1.00 18.21 154 SER A N 1
ATOM 1110 C CA . SER A 1 134 ? 95.548 76.508 45.786 1.00 19.76 154 SER A CA 1
ATOM 1111 C C . SER A 1 134 ? 97.046 76.681 45.774 1.00 17.90 154 SER A C 1
ATOM 1112 O O . SER A 1 134 ? 97.817 75.784 46.199 1.00 20.16 154 SER A O 1
ATOM 1115 N N . ASN A 1 135 ? 97.486 77.849 45.343 1.00 15.00 155 ASN A N 1
ATOM 1116 C CA . ASN A 1 135 ? 98.851 78.281 45.244 1.00 15.00 155 ASN A CA 1
ATOM 1117 C C . ASN A 1 135 ? 99.775 77.574 46.298 1.00 15.00 155 ASN A C 1
ATOM 1118 O O . ASN A 1 135 ? 99.822 77.893 47.451 1.00 15.00 155 ASN A O 1
ATOM 1123 N N . LEU A 1 136 ? 100.478 76.562 45.821 1.00 15.00 156 LEU A N 1
ATOM 1124 C CA . LEU A 1 136 ? 101.322 75.824 46.695 1.00 15.00 156 LEU A CA 1
ATOM 1125 C C . LEU A 1 136 ? 102.803 75.925 46.293 1.00 15.00 156 LEU A C 1
ATOM 1126 O O . LEU A 1 136 ? 103.609 75.019 46.522 1.00 15.00 156 LEU A O 1
ATOM 1131 N N . VAL A 1 137 ? 103.095 77.109 45.761 1.00 15.00 157 VAL A N 1
ATOM 1132 C CA . VAL A 1 137 ? 104.393 77.510 45.237 1.00 15.00 157 VAL A CA 1
ATOM 1133 C C . VAL A 1 137 ? 104.815 76.527 44.123 1.00 15.00 157 VAL A C 1
ATOM 1134 O O . VAL A 1 137 ? 105.899 75.936 44.125 1.00 15.00 157 VAL A O 1
ATOM 1138 N N . GLN A 1 138 ? 103.880 76.273 43.215 1.00 26.16 158 GLN A N 1
ATOM 1139 C CA . GLN A 1 138 ? 104.157 75.399 42.087 1.00 19.36 158 GLN A CA 1
ATOM 1140 C C . GLN A 1 138 ? 105.218 76.132 41.277 1.00 19.09 158 GLN A C 1
ATOM 1141 O O . GLN A 1 138 ? 105.996 75.516 40.602 1.00 19.74 158 GLN A O 1
ATOM 1147 N N . VAL A 1 139 ? 105.255 77.459 41.373 1.00 23.25 159 VAL A N 1
ATOM 1148 C CA . VAL A 1 139 ? 106.240 78.271 40.648 1.00 21.24 159 VAL A CA 1
ATOM 1149 C C . VAL A 1 139 ? 107.640 78.040 41.175 1.00 17.68 159 VAL A C 1
ATOM 1150 O O . VAL A 1 139 ? 108.042 78.650 42.173 1.00 7.44 159 VAL A O 1
ATOM 1154 N N . GLY A 1 140 ? 108.357 77.147 40.489 1.00 17.17 160 GLY A N 1
ATOM 1155 C CA . GLY A 1 140 ? 109.723 76.787 40.857 1.00 22.01 160 GLY A CA 1
ATOM 1156 C C . GLY A 1 140 ? 109.943 75.984 42.149 1.00 19.85 160 GLY A C 1
ATOM 1157 O O . GLY A 1 140 ? 110.535 76.508 43.106 1.00 13.63 160 GLY A O 1
ATOM 1158 N N . PRO A 1 141 ? 109.484 74.711 42.200 1.00 20.38 161 PRO A N 1
ATOM 1159 C CA . PRO A 1 141 ? 109.615 73.815 43.355 1.00 21.18 161 PRO A CA 1
ATOM 1160 C C . PRO A 1 141 ? 110.153 72.387 43.056 1.00 22.93 161 PRO A C 1
ATOM 1161 O O . PRO A 1 141 ? 111.309 72.066 43.377 1.00 21.00 161 PRO A O 1
ATOM 1165 N N . LEU A 1 142 ? 109.234 71.533 42.577 1.00 23.59 162 LEU A N 1
ATOM 1166 C CA . LEU A 1 142 ? 109.416 70.137 42.187 1.00 23.32 162 LEU A CA 1
ATOM 1167 C C . LEU A 1 142 ? 108.904 69.100 43.203 1.00 25.46 162 LEU A C 1
ATOM 1168 O O . LEU A 1 142 ? 107.756 68.676 43.075 1.00 24.01 162 LEU A O 1
ATOM 1173 N N . PRO A 1 143 ? 109.715 68.688 44.221 1.00 26.23 163 PRO A N 1
ATOM 1174 C CA . PRO A 1 143 ? 109.225 67.686 45.200 1.00 26.54 163 PRO A CA 1
ATOM 1175 C C . PRO A 1 143 ? 108.327 68.324 46.268 1.00 24.83 163 PRO A C 1
ATOM 1176 O O . PRO A 1 143 ? 108.812 68.891 47.244 1.00 25.79 163 PRO A O 1
ATOM 1180 N N . SER A 1 144 ? 107.023 68.243 46.067 1.00 24.35 164 SER A N 1
ATOM 1181 C CA . SER A 1 144 ? 106.057 68.837 46.986 1.00 28.64 164 SER A CA 1
ATOM 1182 C C . SER A 1 144 ? 106.242 68.498 48.493 1.00 25.82 164 SER A C 1
ATOM 1183 O O . SER A 1 144 ? 105.761 67.475 49.001 1.00 21.94 164 SER A O 1
ATOM 1186 N N . ARG A 1 145 ? 106.975 69.367 49.178 1.00 25.55 165 ARG A N 1
ATOM 1187 C CA . ARG A 1 145 ? 107.218 69.248 50.606 1.00 25.09 165 ARG A CA 1
ATOM 1188 C C . ARG A 1 145 ? 106.947 70.629 51.206 1.00 24.33 165 ARG A C 1
ATOM 1189 O O . ARG A 1 145 ? 107.756 71.557 51.115 1.00 20.16 165 ARG A O 1
ATOM 1197 N N . LEU A 1 146 ? 105.759 70.761 51.775 1.00 21.29 166 LEU A N 1
ATOM 1198 C CA . LEU A 1 146 ? 105.310 71.997 52.390 1.00 16.39 166 LEU A CA 1
ATOM 1199 C C . LEU A 1 146 ? 105.958 72.148 53.761 1.00 12.45 166 LEU A C 1
ATOM 1200 O O . LEU A 1 146 ? 105.908 71.238 54.580 1.00 12.71 166 LEU A O 1
ATOM 1205 N N . ARG A 1 147 ? 106.627 73.268 53.977 1.00 8.48 167 ARG A N 1
ATOM 1206 C CA . ARG A 1 147 ? 107.262 73.561 55.252 1.00 10.92 167 ARG A CA 1
ATOM 1207 C C . ARG A 1 147 ? 106.397 74.610 55.999 1.00 8.69 167 ARG A C 1
ATOM 1208 O O . ARG A 1 147 ? 106.288 75.770 55.564 1.00 2.00 167 ARG A O 1
ATOM 1216 N N . ILE A 1 148 ? 105.735 74.197 57.074 1.00 8.10 168 ILE A N 1
ATOM 1217 C CA . ILE A 1 148 ? 104.945 75.154 57.796 1.00 10.22 168 ILE A CA 1
ATOM 1218 C C . ILE A 1 148 ? 105.667 75.646 59.046 1.00 8.20 168 ILE A C 1
ATOM 1219 O O . ILE A 1 148 ? 106.396 74.891 59.664 1.00 7.30 168 ILE A O 1
ATOM 1224 N N . THR A 1 149 ? 105.500 76.937 59.344 1.00 9.35 169 THR A N 1
ATOM 1225 C CA . THR A 1 149 ? 106.068 77.651 60.492 1.00 7.32 169 THR A CA 1
ATOM 1226 C C . THR A 1 149 ? 104.932 78.518 61.060 1.00 7.80 169 THR A C 1
ATOM 1227 O O . THR A 1 149 ? 104.079 79.041 60.328 1.00 8.25 169 THR A O 1
ATOM 1231 N N . ILE A 1 150 ? 104.857 78.586 62.378 1.00 9.47 170 ILE A N 1
ATOM 1232 C CA . ILE A 1 150 ? 103.829 79.367 63.057 1.00 8.59 170 ILE A CA 1
ATOM 1233 C C . ILE A 1 150 ? 104.523 79.952 64.279 1.00 11.39 170 ILE A C 1
ATOM 1234 O O . ILE A 1 150 ? 105.387 79.291 64.872 1.00 10.38 170 ILE A O 1
ATOM 1239 N N . ALA A 1 151 ? 104.234 81.218 64.579 1.00 9.70 171 ALA A N 1
ATOM 1240 C CA . ALA A 1 151 ? 104.801 81.878 65.741 1.00 8.79 171 ALA A CA 1
ATOM 1241 C C . ALA A 1 151 ? 103.567 82.283 66.531 1.00 11.86 171 ALA A C 1
ATOM 1242 O O . ALA A 1 151 ? 102.530 82.587 65.916 1.00 12.54 171 ALA A O 1
ATOM 1244 N N . ILE A 1 152 ? 103.643 82.191 67.868 1.00 14.96 172 ILE A N 1
ATO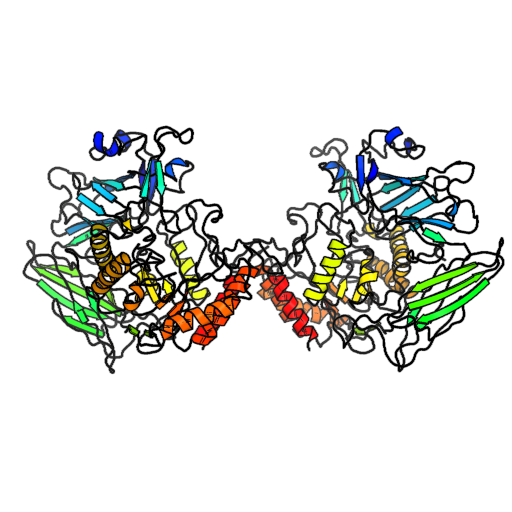M 1245 C CA . ILE A 1 152 ? 102.516 82.543 68.758 1.00 13.98 172 ILE A CA 1
ATOM 1246 C C . ILE A 1 152 ? 102.899 83.476 69.928 1.00 14.51 172 ILE A C 1
ATOM 1247 O O . ILE A 1 152 ? 104.057 83.519 70.317 1.00 16.65 172 ILE A O 1
ATOM 1252 N N . ASN A 1 153 ? 101.940 84.231 70.477 1.00 18.01 173 ASN A N 1
ATOM 1253 C CA . ASN A 1 153 ? 102.222 85.168 71.590 1.00 18.46 173 ASN A CA 1
ATOM 1254 C C . ASN A 1 153 ? 101.816 84.935 73.069 1.00 21.24 173 ASN A C 1
ATOM 1255 O O . ASN A 1 153 ? 101.005 84.058 73.416 1.00 15.87 173 ASN A O 1
ATOM 1260 N N . ASN A 1 154 ? 102.313 85.874 73.893 1.00 29.23 174 ASN A N 1
ATOM 1261 C CA . ASN A 1 154 ? 102.141 85.951 75.366 1.00 25.98 174 ASN A CA 1
ATOM 1262 C C . ASN A 1 154 ? 100.772 85.758 75.930 1.00 20.22 174 ASN A C 1
ATOM 1263 O O . ASN A 1 154 ? 99.781 85.866 75.237 1.00 14.71 174 ASN A O 1
ATOM 1268 N N . THR A 1 155 ? 100.760 85.743 77.253 1.00 18.73 175 THR A N 1
ATOM 1269 C CA . THR A 1 155 ? 99.554 85.556 78.013 1.00 20.69 175 THR A CA 1
ATOM 1270 C C . THR A 1 155 ? 98.426 86.581 77.696 1.00 25.41 175 THR A C 1
ATOM 1271 O O . THR A 1 155 ? 97.408 86.169 77.142 1.00 23.05 175 THR A O 1
ATOM 1275 N N . LEU A 1 156 ? 98.611 87.890 77.950 1.00 23.94 176 LEU A N 1
ATOM 1276 C CA . LEU A 1 156 ? 97.542 88.858 77.651 1.00 22.07 176 LEU A CA 1
ATOM 1277 C C . LEU A 1 156 ? 97.942 90.373 77.505 1.00 20.25 176 LEU A C 1
ATOM 1278 O O . LEU A 1 156 ? 99.102 90.714 77.719 1.00 18.10 176 LEU A O 1
ATOM 1283 N N . THR A 1 157 ? 96.985 91.242 77.100 1.00 16.10 177 THR A N 1
ATOM 1284 C CA . THR A 1 157 ? 97.167 92.722 76.917 1.00 13.89 177 THR A CA 1
ATOM 1285 C C . THR A 1 157 ? 95.860 93.513 77.173 1.00 10.78 177 THR A C 1
ATOM 1286 O O . THR A 1 157 ? 94.801 92.914 77.337 1.00 12.76 177 THR A O 1
ATOM 1290 N N . PRO A 1 158 ? 95.914 94.859 77.218 1.00 5.70 178 PRO A N 1
ATOM 1291 C CA . PRO A 1 158 ? 94.655 95.589 77.471 1.00 2.39 178 PRO A CA 1
ATOM 1292 C C . PRO A 1 158 ? 93.652 95.550 76.337 1.00 2.00 178 PRO A C 1
ATOM 1293 O O . PRO A 1 158 ? 92.473 95.838 76.548 1.00 2.00 178 PRO A O 1
ATOM 1297 N N . THR A 1 159 ? 94.108 95.202 75.129 1.00 2.47 179 THR A N 1
ATOM 1298 C CA . THR A 1 159 ? 93.204 95.188 73.968 1.00 2.00 179 THR A CA 1
ATOM 1299 C C . THR A 1 159 ? 92.744 93.839 73.441 1.00 4.86 179 THR A C 1
ATOM 1300 O O . THR A 1 159 ? 91.825 93.772 72.635 1.00 6.94 179 THR A O 1
ATOM 1304 N N . THR A 1 160 ? 93.347 92.764 73.939 1.00 12.10 180 THR A N 1
ATOM 1305 C CA . THR A 1 160 ? 92.995 91.393 73.571 1.00 10.99 180 THR A CA 1
ATOM 1306 C C . THR A 1 160 ? 91.831 90.922 74.436 1.00 12.04 180 THR A C 1
ATOM 1307 O O . THR A 1 160 ? 91.260 91.700 75.195 1.00 13.68 180 THR A O 1
ATOM 1311 N N . LEU A 1 161 ? 91.441 89.664 74.271 1.00 12.77 181 LEU A N 1
ATOM 1312 C CA . LEU A 1 161 ? 90.364 89.056 75.065 1.00 11.03 181 LEU A CA 1
ATOM 1313 C C . LEU A 1 161 ? 90.762 87.585 75.152 1.00 14.67 181 LEU A C 1
ATOM 1314 O O . LEU A 1 161 ? 90.908 86.926 74.089 1.00 16.10 181 LEU A O 1
ATOM 1319 N N . PRO A 1 162 ? 91.055 87.068 76.375 1.00 14.94 182 PRO A N 1
ATOM 1320 C CA . PRO A 1 162 ? 91.070 87.644 77.729 1.00 10.83 182 PRO A CA 1
ATOM 1321 C C . PRO A 1 162 ? 91.949 88.884 77.909 1.00 6.71 182 PRO A C 1
ATOM 1322 O O . PRO A 1 162 ? 92.986 89.021 77.267 1.00 2.86 182 PRO A O 1
ATOM 1326 N N . PRO A 1 163 ? 91.524 89.824 78.740 1.00 4.79 183 PRO A N 1
ATOM 1327 C CA . PRO A 1 163 ? 92.370 91.020 78.920 1.00 6.08 183 PRO A CA 1
ATOM 1328 C C . PRO A 1 163 ? 93.476 90.857 79.978 1.00 6.32 183 PRO A C 1
ATOM 1329 O O . PRO A 1 163 ? 93.324 90.164 80.994 1.00 2.00 183 PRO A O 1
ATOM 1333 N N . GLY A 1 164 ? 94.609 91.481 79.707 1.00 6.76 184 GLY A N 1
ATOM 1334 C CA . GLY A 1 164 ? 95.723 91.400 80.616 1.00 8.59 184 GLY A CA 1
ATOM 1335 C C . GLY A 1 164 ? 96.396 92.743 80.826 1.00 13.52 184 GLY A C 1
ATOM 1336 O O . GLY A 1 164 ? 95.895 93.805 80.442 1.00 12.87 184 GLY A O 1
ATOM 1337 N N . THR A 1 165 ? 97.584 92.676 81.404 1.00 16.57 185 THR A N 1
ATOM 1338 C CA . THR A 1 165 ? 98.363 93.853 81.681 1.00 8.16 185 THR A CA 1
ATOM 1339 C C . THR A 1 165 ? 99.744 93.332 82.015 1.00 9.38 185 THR A C 1
ATOM 1340 O O . THR A 1 165 ? 99.875 92.332 82.721 1.00 10.03 185 THR A O 1
ATOM 1344 N N . ILE A 1 166 ? 100.751 93.914 81.373 1.00 9.20 186 ILE A N 1
ATOM 1345 C CA . ILE A 1 166 ? 102.143 93.560 81.626 1.00 12.41 186 ILE A CA 1
ATOM 1346 C C . ILE A 1 166 ? 102.588 94.632 82.618 1.00 16.62 186 ILE A C 1
ATOM 1347 O O . ILE A 1 166 ? 101.774 95.481 82.996 1.00 21.98 186 ILE A O 1
ATOM 1352 N N . GLN A 1 167 ? 103.806 94.540 83.141 1.00 17.51 187 GLN A N 1
ATOM 1353 C CA . GLN A 1 167 ? 104.308 95.559 84.078 1.00 14.50 187 GLN A CA 1
ATOM 1354 C C . GLN A 1 167 ? 105.710 95.215 84.507 1.00 13.04 187 GLN A C 1
ATOM 1355 O O . GLN A 1 167 ? 105.975 94.133 85.059 1.00 14.05 187 GLN A O 1
ATOM 1361 N N . TYR A 1 168 ? 106.634 96.098 84.177 1.00 13.18 188 TYR A N 1
ATOM 1362 C CA . TYR A 1 168 ? 108.002 95.866 84.568 1.00 14.17 188 TYR A CA 1
ATOM 1363 C C . TYR A 1 168 ? 108.176 96.393 85.987 1.00 14.80 188 TYR A C 1
ATOM 1364 O O . TYR A 1 168 ? 107.348 97.183 86.483 1.00 12.60 188 TYR A O 1
ATOM 1373 N N . LEU A 1 169 ? 109.200 95.882 86.659 1.00 16.67 189 LEU A N 1
ATOM 1374 C CA . LEU A 1 169 ? 109.489 96.264 88.031 1.00 18.83 189 LEU A CA 1
ATOM 1375 C C . LEU A 1 169 ? 110.989 96.445 88.124 1.00 20.45 189 LEU A C 1
ATOM 1376 O O . LEU A 1 169 ? 111.727 95.496 88.384 1.00 21.80 189 LEU A O 1
ATOM 1381 N N . THR A 1 170 ? 111.435 97.660 87.831 1.00 24.77 190 THR A N 1
ATOM 1382 C CA . THR A 1 170 ? 112.850 98.016 87.887 1.00 21.08 190 THR A CA 1
ATOM 1383 C C . THR A 1 170 ? 113.405 97.793 89.303 1.00 19.20 190 THR A C 1
ATOM 1384 O O . THR A 1 170 ? 112.977 98.470 90.242 1.00 10.25 190 THR A O 1
ATOM 1388 N N . ASP A 1 171 ? 114.340 96.837 89.428 1.00 23.95 191 ASP A N 1
ATOM 1389 C CA . ASP A 1 171 ? 114.990 96.463 90.705 1.00 25.54 191 ASP A CA 1
ATOM 1390 C C . ASP A 1 171 ? 114.800 97.511 91.784 1.00 22.17 191 ASP A C 1
ATOM 1391 O O . ASP A 1 171 ? 115.513 98.508 91.831 1.00 19.39 191 ASP A O 1
ATOM 1396 N N . THR A 1 172 ? 113.805 97.286 92.623 1.00 18.39 192 THR A N 1
ATOM 1397 C CA . THR A 1 172 ? 113.484 98.200 93.705 1.00 21.73 192 THR A CA 1
ATOM 1398 C C . THR A 1 172 ? 114.001 97.612 95.015 1.00 21.03 192 THR A C 1
ATOM 1399 O O . THR A 1 172 ? 113.327 97.736 96.037 1.00 19.38 192 THR A O 1
ATOM 1403 N N . SER A 1 173 ? 115.161 96.935 94.951 1.00 20.03 193 SER A N 1
ATOM 1404 C CA . SER A 1 173 ? 115.797 96.220 96.085 1.00 18.73 193 SER A CA 1
ATOM 1405 C C . SER A 1 173 ? 115.428 94.745 95.936 1.00 17.92 193 SER A C 1
ATOM 1406 O O . SER A 1 173 ? 116.163 93.863 96.357 1.00 17.23 193 SER A O 1
ATOM 1409 N N . LYS A 1 174 ? 114.238 94.522 95.382 1.00 20.89 194 LYS A N 1
ATOM 1410 C CA . LYS A 1 174 ? 113.610 93.229 95.127 1.00 17.92 194 LYS A CA 1
ATOM 1411 C C . LYS A 1 174 ? 113.470 93.113 93.603 1.00 20.98 194 LYS A C 1
ATOM 1412 O O . LYS A 1 174 ? 113.417 94.126 92.918 1.00 26.55 194 LYS A O 1
ATOM 1418 N N . TYR A 1 175 ? 113.273 91.905 93.094 1.00 19.44 195 TYR A N 1
ATOM 1419 C CA . TYR A 1 175 ? 113.145 91.657 91.646 1.00 21.71 195 TYR A CA 1
ATOM 1420 C C . TYR A 1 175 ? 114.450 91.958 90.891 1.00 21.91 195 TYR A C 1
ATOM 1421 O O . TYR A 1 175 ? 115.010 93.052 91.018 1.00 22.00 195 TYR A O 1
ATOM 1430 N N . PRO A 1 176 ? 114.937 90.992 90.080 1.00 20.03 196 PRO A N 1
ATOM 1431 C CA . PRO A 1 176 ? 116.158 91.091 89.272 1.00 13.88 196 PRO A CA 1
ATOM 1432 C C . PRO A 1 176 ? 116.003 92.215 88.246 1.00 14.43 196 PRO A C 1
ATOM 1433 O O . PRO A 1 176 ? 114.956 92.873 88.179 1.00 19.50 196 PRO A O 1
ATOM 1437 N N . LYS A 1 177 ? 117.018 92.379 87.402 1.00 14.07 197 LYS A N 1
ATOM 1438 C CA . LYS A 1 177 ? 117.046 93.409 86.365 1.00 14.20 197 LYS A CA 1
ATOM 1439 C C . LYS A 1 177 ? 115.812 93.483 85.446 1.00 16.39 197 LYS A C 1
ATOM 1440 O O . LYS A 1 177 ? 114.951 94.352 85.632 1.00 22.36 197 LYS A O 1
ATOM 1446 N N . GLY A 1 178 ? 115.688 92.559 84.496 1.00 14.22 198 GLY A N 1
ATOM 1447 C CA . GLY A 1 178 ? 114.554 92.602 83.574 1.00 14.51 198 GLY A CA 1
ATOM 1448 C C . GLY A 1 178 ? 113.185 92.040 83.980 1.00 15.54 198 GLY A C 1
ATOM 1449 O O . GLY A 1 178 ? 112.314 91.807 83.103 1.00 13.08 198 GLY A O 1
ATOM 1450 N N . TYR A 1 179 ? 112.973 91.868 85.288 1.00 13.01 199 TYR A N 1
ATOM 1451 C CA . TYR A 1 179 ? 111.732 91.310 85.822 1.00 11.15 199 TYR A CA 1
ATOM 1452 C C . TYR A 1 179 ? 110.436 92.092 85.479 1.00 12.66 199 TYR A C 1
ATOM 1453 O O . TYR A 1 179 ? 110.284 93.286 85.802 1.00 10.13 199 TYR A O 1
ATOM 1462 N N . PHE A 1 180 ? 109.524 91.375 84.819 1.00 10.30 200 PHE A N 1
ATOM 1463 C CA . PHE A 1 180 ? 108.222 91.877 84.423 1.00 8.82 200 PHE A CA 1
ATOM 1464 C C . PHE A 1 180 ? 107.204 90.801 84.747 1.00 7.96 200 PHE A C 1
ATOM 1465 O O . PHE A 1 180 ? 107.539 89.613 84.840 1.00 7.90 200 PHE A O 1
ATOM 1473 N N . VAL A 1 181 ? 105.954 91.208 84.913 1.00 9.86 201 VAL A N 1
ATOM 1474 C CA . VAL A 1 181 ? 104.909 90.257 85.247 1.00 3.91 201 VAL A CA 1
ATOM 1475 C C . VAL A 1 181 ? 103.642 90.479 84.434 1.00 3.41 201 VAL A C 1
ATOM 1476 O O . VAL A 1 181 ? 103.425 91.548 83.873 1.00 8.74 201 VAL A O 1
ATOM 1480 N N . GLN A 1 182 ? 102.869 89.413 84.305 1.00 3.84 202 GLN A N 1
ATOM 1481 C CA . GLN A 1 182 ? 101.630 89.393 83.556 1.00 2.00 202 GLN A CA 1
ATOM 1482 C C . GLN A 1 182 ? 100.479 89.375 84.545 1.00 3.20 202 GLN A C 1
ATOM 1483 O O . GLN A 1 182 ? 100.258 88.390 85.239 1.00 5.21 202 GLN A O 1
ATOM 1489 N N . ASN A 1 183 ? 99.783 90.488 84.644 1.00 5.00 203 ASN A N 1
ATOM 1490 C CA . ASN A 1 183 ? 98.652 90.604 85.552 1.00 6.68 203 ASN A CA 1
ATOM 1491 C C . ASN A 1 183 ? 97.425 90.316 84.702 1.00 9.74 203 ASN A C 1
ATOM 1492 O O . ASN A 1 183 ? 97.245 90.895 83.602 1.00 12.42 203 ASN A O 1
ATOM 1497 N N . THR A 1 184 ? 96.573 89.447 85.230 1.00 3.34 204 THR A N 1
ATOM 1498 C CA . THR A 1 184 ? 95.366 89.014 84.550 1.00 2.39 204 THR A CA 1
ATOM 1499 C C . THR A 1 184 ? 94.208 89.068 85.562 1.00 2.78 204 THR A C 1
ATOM 1500 O O . THR A 1 184 ? 94.438 89.132 86.751 1.00 4.52 204 THR A O 1
ATOM 1504 N N . TYR A 1 185 ? 92.966 89.047 85.102 1.00 5.39 205 TYR A N 1
ATOM 1505 C CA . TYR A 1 185 ? 91.846 89.117 86.026 1.00 5.21 205 TYR A CA 1
ATOM 1506 C C . TYR A 1 185 ? 90.782 88.062 85.776 1.00 7.15 205 TYR A C 1
ATOM 1507 O O . TYR A 1 185 ? 89.601 88.337 85.975 1.00 4.28 205 TYR A O 1
ATOM 1516 N N . PHE A 1 186 ? 91.190 86.853 85.363 1.00 4.65 206 PHE A N 1
ATOM 1517 C CA . PHE A 1 186 ? 90.228 85.752 85.156 1.00 2.00 206 PHE A CA 1
ATOM 1518 C C . PHE A 1 186 ? 90.723 84.533 85.926 1.00 2.14 206 PHE A C 1
ATOM 1519 O O . PHE A 1 186 ? 91.919 84.398 86.166 1.00 2.00 206 PHE A O 1
ATOM 1527 N N . ASP A 1 187 ? 89.805 83.631 86.266 1.00 2.55 207 ASP A N 1
ATOM 1528 C CA . ASP A 1 187 ? 90.123 82.437 87.056 1.00 2.35 207 ASP A CA 1
ATOM 1529 C C . ASP A 1 187 ? 90.541 81.211 86.269 1.00 2.00 207 ASP A C 1
ATOM 1530 O O . ASP A 1 187 ? 89.807 80.198 86.238 1.00 3.87 207 ASP A O 1
ATOM 1535 N N . PHE A 1 188 ? 91.673 81.316 85.591 1.00 2.00 208 PHE A N 1
ATOM 1536 C CA . PHE A 1 188 ? 92.219 80.190 84.848 1.00 2.00 208 PHE A CA 1
ATOM 1537 C C . PHE A 1 188 ? 93.606 80.396 84.360 1.00 2.00 208 PHE A C 1
ATOM 1538 O O . PHE A 1 188 ? 94.048 81.514 84.277 1.00 4.25 208 PHE A O 1
ATOM 1546 N N . PHE A 1 189 ? 94.339 79.322 84.125 1.00 2.53 209 PHE A N 1
ATOM 1547 C CA . PHE A 1 189 ? 95.730 79.468 83.647 1.00 4.11 209 PHE A CA 1
ATOM 1548 C C . PHE A 1 189 ? 95.707 79.721 82.137 1.00 5.83 209 PHE A C 1
ATOM 1549 O O . PHE A 1 189 ? 95.012 79.012 81.398 1.00 7.72 209 PHE A O 1
ATOM 1557 N N . ASN A 1 190 ? 96.428 80.748 81.683 1.00 8.96 210 ASN A N 1
ATOM 1558 C CA . ASN A 1 190 ? 96.430 81.080 80.267 1.00 7.05 210 ASN A CA 1
ATOM 1559 C C . ASN A 1 190 ? 97.408 80.219 79.499 1.00 8.05 210 ASN A C 1
ATOM 1560 O O . ASN A 1 190 ? 98.555 80.588 79.265 1.00 3.95 210 ASN A O 1
ATOM 1565 N N . TYR A 1 191 ? 96.921 79.037 79.131 1.00 8.21 211 TYR A N 1
ATOM 1566 C CA . TYR A 1 191 ? 97.710 78.072 78.400 1.00 10.85 211 TYR A CA 1
ATOM 1567 C C . TYR A 1 191 ? 97.909 78.580 76.972 1.00 9.11 211 TYR A C 1
ATOM 1568 O O . TYR A 1 191 ? 97.121 79.375 76.474 1.00 5.58 211 TYR A O 1
ATOM 1577 N N . ALA A 1 192 ? 98.973 78.118 76.326 1.00 10.54 212 ALA A N 1
ATOM 1578 C CA . ALA A 1 192 ? 99.263 78.536 74.963 1.00 14.51 212 ALA A CA 1
ATOM 1579 C C . ALA A 1 192 ? 99.649 77.343 74.067 1.00 13.25 212 ALA A C 1
ATOM 1580 O O . ALA A 1 192 ? 99.506 76.190 74.453 1.00 12.43 212 ALA A O 1
ATOM 1582 N N . GLY A 1 193 ? 100.171 77.640 72.890 1.00 14.08 213 GLY A N 1
ATOM 1583 C CA . GLY A 1 193 ? 100.558 76.593 71.964 1.00 9.00 213 GLY A CA 1
ATOM 1584 C C . GLY A 1 193 ? 99.422 76.215 71.033 1.00 3.52 213 GLY A C 1
ATOM 1585 O O . GLY A 1 193 ? 98.329 76.764 71.135 1.00 7.36 213 GLY A O 1
ATOM 1586 N N . LEU A 1 194 ? 99.693 75.338 70.075 1.00 5.23 214 LEU A N 1
ATOM 1587 C CA . LEU A 1 194 ? 98.644 74.892 69.166 1.00 8.90 214 LEU A CA 1
ATOM 1588 C C . LEU A 1 194 ? 97.876 73.852 69.981 1.00 11.08 214 LEU A C 1
ATOM 1589 O O . LEU A 1 194 ? 98.425 72.821 70.345 1.00 13.08 214 LEU A O 1
ATOM 1594 N N . GLN A 1 195 ? 96.656 74.198 70.382 1.00 10.32 215 GLN A N 1
ATOM 1595 C CA . GLN A 1 195 ? 95.836 73.321 71.196 1.00 5.85 215 GLN A CA 1
ATOM 1596 C C . GLN A 1 195 ? 94.693 72.646 70.433 1.00 9.77 215 GLN A C 1
ATOM 1597 O O . GLN A 1 195 ? 93.982 71.782 70.993 1.00 7.54 215 GLN A O 1
ATOM 1603 N N . ARG A 1 196 ? 94.486 73.033 69.171 1.00 11.59 216 ARG A N 1
ATOM 1604 C CA . ARG A 1 196 ? 93.443 72.421 68.349 1.00 5.48 216 ARG A CA 1
ATOM 1605 C C . ARG A 1 196 ? 93.920 72.004 66.943 1.00 7.82 216 ARG A C 1
ATOM 1606 O O . ARG A 1 196 ? 95.121 71.958 66.673 1.00 5.21 216 ARG A O 1
ATOM 1614 N N . SER A 1 197 ? 92.973 71.611 66.088 1.00 11.80 217 SER A N 1
ATOM 1615 C CA . SER A 1 197 ? 93.220 71.167 64.711 1.00 14.46 217 SER A CA 1
ATOM 1616 C C . SER A 1 197 ? 94.204 71.974 63.845 1.00 15.97 217 SER A C 1
ATOM 1617 O O . SER A 1 197 ? 94.190 73.200 63.839 1.00 20.40 217 SER A O 1
ATOM 1620 N N . VAL A 1 198 ? 95.041 71.255 63.105 1.00 17.18 218 VAL A N 1
ATOM 1621 C CA . VAL A 1 198 ? 96.025 71.807 62.186 1.00 15.08 218 VAL A CA 1
ATOM 1622 C C . VAL A 1 198 ? 95.878 70.824 61.018 1.00 16.54 218 VAL A C 1
ATOM 1623 O O . VAL A 1 198 ? 96.505 69.754 60.989 1.00 12.89 218 VAL A O 1
ATOM 1627 N N . LEU A 1 199 ? 94.978 71.128 60.089 1.00 17.81 219 LEU A N 1
ATOM 1628 C CA . LEU A 1 199 ? 94.778 70.215 58.957 1.00 15.08 219 LEU A CA 1
ATOM 1629 C C . LEU A 1 199 ? 94.657 70.843 57.583 1.00 12.58 219 LEU A C 1
ATOM 1630 O O . LEU A 1 199 ? 93.803 71.689 57.358 1.00 9.46 219 LEU A O 1
ATOM 1635 N N . LEU A 1 200 ? 95.514 70.416 56.665 1.00 7.51 220 LEU A N 1
ATOM 1636 C CA . LEU A 1 200 ? 95.478 70.910 55.303 1.00 3.85 220 LEU A CA 1
ATOM 1637 C C . LEU A 1 200 ? 94.297 70.231 54.593 1.00 8.21 220 LEU A C 1
ATOM 1638 O O . LEU A 1 200 ? 94.089 69.039 54.798 1.00 9.11 220 LEU A O 1
ATOM 1643 N N . TYR A 1 201 ? 93.493 70.967 53.822 1.00 7.51 221 TYR A N 1
ATOM 1644 C CA . TYR A 1 201 ? 92.388 70.345 53.069 1.00 7.96 221 TYR A CA 1
ATOM 1645 C C . TYR A 1 201 ? 92.191 70.913 51.648 1.00 10.42 221 TYR A C 1
ATOM 1646 O O . TYR A 1 201 ? 92.881 71.876 51.272 1.00 9.31 221 TYR A O 1
ATOM 1655 N N . THR A 1 202 ? 91.254 70.342 50.869 1.00 8.70 222 THR A N 1
ATOM 1656 C CA . THR A 1 202 ? 91.005 70.785 49.477 1.00 6.39 222 THR A CA 1
ATOM 1657 C C . THR A 1 202 ? 89.558 70.774 48.988 1.00 8.92 222 THR A C 1
ATOM 1658 O O . THR A 1 202 ? 88.762 69.960 49.419 1.00 3.64 222 THR A O 1
ATOM 1662 N N . THR A 1 203 ? 89.246 71.681 48.060 1.00 12.72 223 THR A N 1
ATOM 1663 C CA . THR A 1 203 ? 87.922 71.798 47.435 1.00 15.47 223 THR A CA 1
ATOM 1664 C C . THR A 1 203 ? 88.175 72.180 45.952 1.00 22.38 223 THR A C 1
ATOM 1665 O O . THR A 1 203 ? 89.330 72.231 45.501 1.00 22.37 223 THR A O 1
ATOM 1669 N N . PRO A 1 204 ? 87.111 72.303 45.137 1.00 21.21 224 PRO A N 1
ATOM 1670 C CA . PRO A 1 204 ? 87.428 72.695 43.767 1.00 23.23 224 PRO A CA 1
ATOM 1671 C C . PRO A 1 204 ? 87.622 74.222 43.833 1.00 26.43 224 PRO A C 1
ATOM 1672 O O . PRO A 1 204 ? 87.557 74.804 44.941 1.00 30.31 224 PRO A O 1
ATOM 1676 N N . THR A 1 205 ? 87.876 74.897 42.715 1.00 22.88 225 THR A N 1
ATOM 1677 C CA . THR A 1 205 ? 88.079 76.337 42.834 1.00 18.31 225 THR A CA 1
ATOM 1678 C C . THR A 1 205 ? 86.796 77.128 43.069 1.00 19.25 225 THR A C 1
ATOM 1679 O O . THR A 1 205 ? 86.841 78.282 43.519 1.00 20.92 225 THR A O 1
ATOM 1683 N N . THR A 1 206 ? 85.665 76.553 42.676 1.00 17.20 226 THR A N 1
ATOM 1684 C CA . THR A 1 206 ? 84.383 77.193 42.902 1.00 15.66 226 THR A CA 1
ATOM 1685 C C . THR A 1 206 ? 83.805 76.278 43.936 1.00 13.71 226 THR A C 1
ATOM 1686 O O . THR A 1 206 ? 83.386 75.172 43.617 1.00 13.82 226 THR A O 1
ATOM 1690 N N . TYR A 1 207 ? 83.832 76.751 45.178 1.00 13.13 227 TYR A N 1
ATOM 1691 C CA . TYR A 1 207 ? 83.392 75.999 46.329 1.00 12.88 227 TYR A CA 1
ATOM 1692 C C . TYR A 1 207 ? 82.261 76.654 47.097 1.00 15.96 227 TYR A C 1
ATOM 1693 O O . TYR A 1 207 ? 82.114 77.872 47.076 1.00 19.68 227 TYR A O 1
ATOM 1702 N N . ILE A 1 208 ? 81.478 75.822 47.783 1.00 19.13 228 ILE A N 1
ATOM 1703 C CA . ILE A 1 208 ? 80.350 76.237 48.624 1.00 17.20 228 ILE A CA 1
ATOM 1704 C C . ILE A 1 208 ? 80.994 76.945 49.836 1.00 14.76 228 ILE A C 1
ATOM 1705 O O . ILE A 1 208 ? 81.115 76.358 50.914 1.00 13.38 228 ILE A O 1
ATOM 1710 N N . ASP A 1 209 ? 81.445 78.182 49.626 1.00 13.25 229 ASP A N 1
ATOM 1711 C CA . ASP A 1 209 ? 82.153 78.987 50.643 1.00 11.45 229 ASP A CA 1
ATOM 1712 C C . ASP A 1 209 ? 81.495 79.095 52.019 1.00 9.84 229 ASP A C 1
ATOM 1713 O O . ASP A 1 209 ? 82.155 78.933 53.040 1.00 6.97 229 ASP A O 1
ATOM 1718 N N . ASP A 1 210 ? 80.181 79.259 52.045 1.00 8.19 230 ASP A N 1
ATOM 1719 C CA . ASP A 1 210 ? 79.531 79.488 53.292 1.00 6.74 230 ASP A CA 1
ATOM 1720 C C . ASP A 1 210 ? 77.998 79.376 53.199 1.00 6.34 230 ASP A C 1
ATOM 1721 O O . ASP A 1 210 ? 77.342 80.151 52.527 1.00 11.20 230 ASP A O 1
ATOM 1726 N N . ILE A 1 211 ? 77.428 78.413 53.896 1.00 11.61 231 ILE A N 1
ATOM 1727 C CA . ILE A 1 211 ? 75.971 78.217 53.929 1.00 15.68 231 ILE A CA 1
ATOM 1728 C C . ILE A 1 211 ? 75.490 78.952 55.201 1.00 17.24 231 ILE A C 1
ATOM 1729 O O . ILE A 1 211 ? 76.207 79.837 55.690 1.00 14.50 231 ILE A O 1
ATOM 1734 N N . THR A 1 212 ? 74.301 78.588 55.700 1.00 14.54 232 THR A N 1
ATOM 1735 C CA . THR A 1 212 ? 73.685 79.119 56.922 1.00 18.43 232 THR A CA 1
ATOM 1736 C C . THR A 1 212 ? 72.205 78.766 56.924 1.00 18.88 232 THR A C 1
ATOM 1737 O O . THR A 1 212 ? 71.497 78.998 55.939 1.00 23.13 232 THR A O 1
ATOM 1741 N N . VAL A 1 213 ? 71.741 78.152 58.002 1.00 15.74 233 VAL A N 1
ATOM 1742 C CA . VAL A 1 213 ? 70.349 77.774 58.069 1.00 11.77 233 VAL A CA 1
ATOM 1743 C C . VAL A 1 213 ? 69.687 78.369 59.298 1.00 9.58 233 VAL A C 1
ATOM 1744 O O . VAL A 1 213 ? 70.347 78.626 60.310 1.00 6.92 233 VAL A O 1
ATOM 1748 N N . THR A 1 214 ? 68.403 78.676 59.153 1.00 7.40 234 THR A N 1
ATOM 1749 C CA . THR A 1 214 ? 67.585 79.263 60.202 1.00 10.07 234 THR A CA 1
ATOM 1750 C C . THR A 1 214 ? 66.329 78.429 60.167 1.00 12.24 234 THR A C 1
ATOM 1751 O O . THR A 1 214 ? 65.778 78.190 59.097 1.00 12.37 234 THR A O 1
ATOM 1755 N N . THR A 1 215 ? 65.858 78.001 61.328 1.00 13.97 235 THR A N 1
ATOM 1756 C CA . THR A 1 215 ? 64.704 77.130 61.345 1.00 17.15 235 THR A CA 1
ATOM 1757 C C . THR A 1 215 ? 63.526 77.646 62.170 1.00 15.16 235 THR A C 1
ATOM 1758 O O . THR A 1 215 ? 63.648 78.660 62.846 1.00 19.34 235 THR A O 1
ATOM 1762 N N . SER A 1 216 ? 62.386 76.967 62.076 1.00 12.86 236 SER A N 1
ATOM 1763 C CA . SER A 1 216 ? 61.183 77.341 62.815 1.00 16.28 236 SER A CA 1
ATOM 1764 C C . SER A 1 216 ? 60.181 76.198 62.808 1.00 18.04 236 SER A C 1
ATOM 1765 O O . SER A 1 216 ? 60.543 75.068 62.446 1.00 20.65 236 SER A O 1
ATOM 1768 N N . VAL A 1 217 ? 58.939 76.483 63.203 1.00 15.73 237 VAL A N 1
ATOM 1769 C CA . VAL A 1 217 ? 57.881 75.471 63.286 1.00 19.21 237 VAL A CA 1
ATOM 1770 C C . VAL A 1 217 ? 56.575 76.138 62.890 1.00 22.79 237 VAL A C 1
ATOM 1771 O O . VAL A 1 217 ? 56.239 77.206 63.424 1.00 23.93 237 VAL A O 1
ATOM 1775 N N . GLU A 1 218 ? 55.828 75.492 61.997 1.00 19.73 238 GLU A N 1
ATOM 1776 C CA . GLU A 1 218 ? 54.555 76.013 61.505 1.00 20.14 238 GLU A CA 1
ATOM 1777 C C . GLU A 1 218 ? 53.520 74.886 61.382 1.00 21.94 238 GLU A C 1
ATOM 1778 O O . GLU A 1 218 ? 53.216 74.402 60.279 1.00 26.13 238 GLU A O 1
ATOM 1784 N N . GLN A 1 219 ? 53.023 74.463 62.543 1.00 20.48 239 GLN A N 1
ATOM 1785 C CA . GLN A 1 219 ? 52.017 73.409 62.688 1.00 16.58 239 GLN A CA 1
ATOM 1786 C C . GLN A 1 219 ? 52.369 72.090 61.999 1.00 18.88 239 GLN A C 1
ATOM 1787 O O . GLN A 1 219 ? 52.799 71.113 62.633 1.00 17.81 239 GLN A O 1
ATOM 1793 N N . ASP A 1 220 ? 52.125 72.064 60.694 1.00 24.96 240 ASP A N 1
ATOM 1794 C CA . ASP A 1 220 ? 52.400 70.901 59.864 1.00 22.99 240 ASP A CA 1
ATOM 1795 C C . ASP A 1 220 ? 53.897 70.854 59.714 1.00 22.95 240 ASP A C 1
ATOM 1796 O O . ASP A 1 220 ? 54.440 71.298 58.705 1.00 22.58 240 ASP A O 1
ATOM 1801 N N . SER A 1 221 ? 54.571 70.468 60.787 1.00 20.53 241 SER A N 1
ATOM 1802 C CA . SER A 1 221 ? 56.007 70.338 60.734 1.00 20.90 241 SER A CA 1
ATOM 1803 C C . SER A 1 221 ? 56.806 71.661 60.694 1.00 22.12 241 SER A C 1
ATOM 1804 O O . SER A 1 221 ? 56.248 72.757 60.838 1.00 24.33 241 SER A O 1
ATOM 1807 N N . GLY A 1 222 ? 58.123 71.520 60.565 1.00 19.06 242 GLY A N 1
ATOM 1808 C CA . GLY A 1 222 ? 59.005 72.658 60.557 1.00 17.37 242 GLY A CA 1
ATOM 1809 C C . GLY A 1 222 ? 59.327 73.106 59.160 1.00 17.32 242 GLY A C 1
ATOM 1810 O O . GLY A 1 222 ? 58.616 72.744 58.224 1.00 18.59 242 GLY A O 1
ATOM 1811 N N . LEU A 1 223 ? 60.388 73.901 59.011 1.00 13.75 243 LEU A N 1
ATOM 1812 C CA . LEU A 1 223 ? 60.757 74.387 57.699 1.00 11.28 243 LEU A CA 1
ATOM 1813 C C . LEU A 1 223 ? 62.125 75.048 57.660 1.00 11.03 243 LEU A C 1
ATOM 1814 O O . LEU A 1 223 ? 62.266 76.187 58.027 1.00 12.71 243 LEU A O 1
ATOM 1819 N N . VAL A 1 224 ? 63.135 74.337 57.194 1.00 8.32 244 VAL A N 1
ATOM 1820 C CA . VAL A 1 224 ? 64.469 74.907 57.121 1.00 13.47 244 VAL A CA 1
ATOM 1821 C C . VAL A 1 224 ? 64.606 75.994 56.052 1.00 15.62 244 VAL A C 1
ATOM 1822 O O . VAL A 1 224 ? 64.195 75.799 54.918 1.00 13.37 244 VAL A O 1
ATOM 1826 N N . ASN A 1 225 ? 65.128 77.157 56.457 1.00 20.27 245 ASN A N 1
ATOM 1827 C CA . ASN A 1 225 ? 65.354 78.317 55.578 1.00 20.82 245 ASN A CA 1
ATOM 1828 C C . ASN A 1 225 ? 66.854 78.392 55.397 1.00 19.12 245 ASN A C 1
ATOM 1829 O O . ASN A 1 225 ? 67.556 78.584 56.386 1.00 21.45 245 ASN A O 1
ATOM 1834 N N . TYR A 1 226 ? 67.336 78.337 54.150 1.00 17.11 246 TYR A N 1
ATOM 1835 C CA . TYR A 1 226 ? 68.778 78.382 53.856 1.00 12.78 246 TYR A CA 1
ATOM 1836 C C . TYR A 1 226 ? 69.404 79.575 53.089 1.00 16.82 246 TYR A C 1
ATOM 1837 O O . TYR A 1 226 ? 68.763 80.260 52.268 1.00 16.61 246 TYR A O 1
ATOM 1846 N N . GLN A 1 227 ? 70.698 79.762 53.312 1.00 20.00 247 GLN A N 1
ATOM 1847 C CA . GLN A 1 227 ? 71.494 80.798 52.656 1.00 24.70 247 GLN A CA 1
ATOM 1848 C C . GLN A 1 227 ? 72.765 80.070 52.258 1.00 25.13 247 GLN A C 1
ATOM 1849 O O . GLN A 1 227 ? 73.250 79.201 53.007 1.00 27.69 247 GLN A O 1
ATOM 1855 N N . ILE A 1 228 ? 73.284 80.390 51.076 1.00 23.78 248 ILE A N 1
ATOM 1856 C CA . ILE A 1 228 ? 74.516 79.779 50.571 1.00 17.97 248 ILE A CA 1
ATOM 1857 C C . ILE A 1 228 ? 75.413 80.873 49.981 1.00 18.12 248 ILE A C 1
ATOM 1858 O O . ILE A 1 228 ? 75.000 82.025 49.765 1.00 22.31 248 ILE A O 1
ATOM 1863 N N . SER A 1 229 ? 76.673 80.540 49.812 1.00 10.94 249 SER A N 1
ATOM 1864 C CA . SER A 1 229 ? 77.596 81.484 49.295 1.00 6.59 249 SER A CA 1
ATOM 1865 C C . SER A 1 229 ? 78.558 80.611 48.543 1.00 8.65 249 SER A C 1
ATOM 1866 O O . SER A 1 229 ? 78.835 79.485 48.956 1.00 11.77 249 SER A O 1
ATOM 1869 N N . VAL A 1 230 ? 78.935 81.053 47.359 1.00 7.60 250 VAL A N 1
ATOM 1870 C CA . VAL A 1 230 ? 79.873 80.317 46.544 1.00 9.26 250 VAL A CA 1
ATOM 1871 C C . VAL A 1 230 ? 81.071 81.257 46.333 1.00 10.22 250 VAL A C 1
ATOM 1872 O O . VAL A 1 230 ? 81.016 82.407 46.761 1.00 14.24 250 VAL A O 1
ATOM 1876 N N . LYS A 1 231 ? 82.198 80.755 45.835 1.00 10.56 251 LYS A N 1
ATOM 1877 C CA . LYS A 1 231 ? 83.322 81.643 45.589 1.00 12.48 251 LYS A CA 1
ATOM 1878 C C . LYS A 1 231 ? 83.902 81.465 44.201 1.00 14.24 251 LYS A C 1
ATOM 1879 O O . LYS A 1 231 ? 84.722 80.573 43.989 1.00 20.14 251 LYS A O 1
ATOM 1885 N N . GLY A 1 232 ? 83.433 82.265 43.240 1.00 11.57 252 GLY A N 1
ATOM 1886 C CA . GLY A 1 232 ? 83.981 82.168 41.899 1.00 15.16 252 GLY A CA 1
ATOM 1887 C C . GLY A 1 232 ? 83.094 81.718 40.742 1.00 16.80 252 GLY A C 1
ATOM 1888 O O . GLY A 1 232 ? 81.860 81.610 40.880 1.00 21.88 252 GLY A O 1
ATOM 1889 N N . SER A 1 233 ? 83.757 81.343 39.636 1.00 15.94 253 SER A N 1
ATOM 1890 C CA . SER A 1 233 ? 83.113 80.946 38.381 1.00 13.83 253 SER A CA 1
ATOM 1891 C C . SER A 1 233 ? 82.215 82.129 37.968 1.00 13.67 253 SER A C 1
ATOM 1892 O O . SER A 1 233 ? 82.660 83.265 37.941 1.00 8.98 253 SER A O 1
ATOM 1895 N N . ASN A 1 234 ? 80.978 81.854 37.603 1.00 19.32 254 ASN A N 1
ATOM 1896 C CA . ASN A 1 234 ? 80.023 82.865 37.176 1.00 23.63 254 ASN A CA 1
ATOM 1897 C C . ASN A 1 234 ? 78.808 81.979 37.098 1.00 24.13 254 ASN A C 1
ATOM 1898 O O . ASN A 1 234 ? 77.843 82.097 37.870 1.00 18.40 254 ASN A O 1
ATOM 1903 N N . LEU A 1 235 ? 78.981 80.992 36.222 1.00 25.50 255 LEU A N 1
ATOM 1904 C CA . LEU A 1 235 ? 77.980 80.008 35.893 1.00 26.64 255 LEU A CA 1
ATOM 1905 C C . LEU A 1 235 ? 77.989 78.834 36.878 1.00 25.72 255 LEU A C 1
ATOM 1906 O O . LEU A 1 235 ? 79.045 78.236 37.118 1.00 25.57 255 LEU A O 1
ATOM 1911 N N . PHE A 1 236 ? 76.832 78.531 37.468 1.00 21.85 256 PHE A N 1
ATOM 1912 C CA . PHE A 1 236 ? 76.718 77.374 38.348 1.00 21.32 256 PHE A CA 1
ATOM 1913 C C . PHE A 1 236 ? 75.282 77.086 38.708 1.00 17.32 256 PHE A C 1
ATOM 1914 O O . PHE A 1 236 ? 74.384 77.771 38.256 1.00 17.93 256 PHE A O 1
ATOM 1922 N N . LYS A 1 237 ? 75.063 76.027 39.467 1.00 21.11 257 LYS A N 1
ATOM 1923 C CA . LYS A 1 237 ? 73.719 75.689 39.884 1.00 23.78 257 LYS A CA 1
ATOM 1924 C C . LYS A 1 237 ? 73.763 75.140 41.292 1.00 24.26 257 LYS A C 1
ATOM 1925 O O . LYS A 1 237 ? 74.682 74.405 41.660 1.00 23.13 257 LYS A O 1
ATOM 1931 N N . LEU A 1 238 ? 72.783 75.548 42.085 1.00 21.77 258 LEU A N 1
ATOM 1932 C CA . LEU A 1 238 ? 72.672 75.100 43.444 1.00 21.20 258 LEU A CA 1
ATOM 1933 C C . LEU A 1 238 ? 71.293 74.490 43.659 1.00 20.98 258 LEU A C 1
ATOM 1934 O O . LEU A 1 238 ? 70.275 75.079 43.316 1.00 17.60 258 LEU A O 1
ATOM 1939 N N . GLU A 1 239 ? 71.289 73.240 44.101 1.00 24.12 259 GLU A N 1
ATOM 1940 C CA . GLU A 1 239 ? 70.069 72.532 44.408 1.00 25.12 259 GLU A CA 1
ATOM 1941 C C . GLU A 1 239 ? 70.372 71.844 45.733 1.00 27.23 259 GLU A C 1
ATOM 1942 O O . GLU A 1 239 ? 71.385 71.139 45.855 1.00 29.58 259 GLU A O 1
ATOM 1948 N N . VAL A 1 240 ? 69.545 72.089 46.741 1.00 24.14 260 VAL A N 1
ATOM 1949 C CA . VAL A 1 240 ? 69.782 71.466 48.036 1.00 25.07 260 VAL A CA 1
ATOM 1950 C C . VAL A 1 240 ? 68.712 70.414 48.309 1.00 27.61 260 VAL A C 1
ATOM 1951 O O . VAL A 1 240 ? 67.630 70.486 47.745 1.00 31.14 260 VAL A O 1
ATOM 1955 N N . ARG A 1 241 ? 69.021 69.407 49.115 1.00 25.82 261 ARG A N 1
ATOM 1956 C CA . ARG A 1 241 ? 68.019 68.401 49.480 1.00 23.50 261 ARG A CA 1
ATOM 1957 C C . ARG A 1 241 ? 68.262 68.053 50.957 1.00 23.68 261 ARG A C 1
ATOM 1958 O O . ARG A 1 241 ? 69.388 68.199 51.462 1.00 23.43 261 ARG A O 1
ATOM 1966 N N . LEU A 1 242 ? 67.205 67.659 51.655 1.00 19.16 262 LEU A N 1
ATOM 1967 C CA . LEU A 1 242 ? 67.276 67.321 53.072 1.00 21.58 262 LEU A CA 1
ATOM 1968 C C . LEU A 1 242 ? 66.861 65.841 53.372 1.00 20.61 262 LEU A C 1
ATOM 1969 O O . LEU A 1 242 ? 65.707 65.444 53.082 1.00 11.96 262 LEU A O 1
ATOM 1974 N N . LEU A 1 243 ? 67.789 65.039 53.926 1.00 16.46 263 LEU A N 1
ATOM 1975 C CA . LEU A 1 243 ? 67.470 63.644 54.275 1.00 17.61 263 LEU A CA 1
ATOM 1976 C C . LEU A 1 243 ? 67.376 63.455 55.760 1.00 16.66 263 LEU A C 1
ATOM 1977 O O . LEU A 1 243 ? 68.131 64.068 56.498 1.00 19.85 263 LEU A O 1
ATOM 1982 N N . ASP A 1 244 ? 66.432 62.624 56.196 1.00 15.06 264 ASP A N 1
ATOM 1983 C CA . ASP A 1 244 ? 66.240 62.365 57.606 1.00 7.49 264 ASP A CA 1
ATOM 1984 C C . ASP A 1 244 ? 67.297 61.501 58.289 1.00 9.34 264 ASP A C 1
ATOM 1985 O O . ASP A 1 244 ? 68.411 61.431 57.814 1.00 4.24 264 ASP A O 1
ATOM 1990 N N . ALA A 1 245 ? 66.919 60.854 59.391 1.00 16.15 265 ALA A N 1
ATOM 1991 C CA . ALA A 1 245 ? 67.746 59.997 60.249 1.00 19.40 265 ALA A CA 1
ATOM 1992 C C . ALA A 1 245 ? 68.858 59.202 59.584 1.00 25.63 265 ALA A C 1
ATOM 1993 O O . ALA A 1 245 ? 69.868 58.854 60.227 1.00 27.25 265 ALA A O 1
ATOM 1995 N N . GLU A 1 246 ? 68.626 58.805 58.341 1.00 26.78 266 GLU A N 1
ATOM 1996 C CA . GLU A 1 246 ? 69.648 58.082 57.606 1.00 25.90 266 GLU A CA 1
ATOM 1997 C C . GLU A 1 246 ? 69.808 58.792 56.287 1.00 30.82 266 GLU A C 1
ATOM 1998 O O . GLU A 1 246 ? 70.753 59.576 56.119 1.00 31.60 266 GLU A O 1
ATOM 2004 N N . ASN A 1 247 ? 68.880 58.534 55.361 1.00 27.62 267 ASN A N 1
ATOM 2005 C CA . ASN A 1 247 ? 68.940 59.177 54.061 1.00 26.81 267 ASN A CA 1
ATOM 2006 C C . ASN A 1 247 ? 67.616 59.167 53.361 1.00 24.66 267 ASN A C 1
ATOM 2007 O O . ASN A 1 247 ? 67.553 59.088 52.138 1.00 26.86 267 ASN A O 1
ATOM 2012 N N . LYS A 1 248 ? 66.539 59.180 54.128 1.00 24.24 268 LYS A N 1
ATOM 2013 C CA . LYS A 1 248 ? 65.236 59.242 53.477 1.00 28.18 268 LYS A CA 1
ATOM 2014 C C . LYS A 1 248 ? 65.169 60.699 53.010 1.00 27.82 268 LYS A C 1
ATOM 2015 O O . LYS A 1 248 ? 65.180 61.613 53.838 1.00 27.97 268 LYS A O 1
ATOM 2021 N N . VAL A 1 249 ? 65.243 60.927 51.703 1.00 25.47 269 VAL A N 1
ATOM 2022 C CA . VAL A 1 249 ? 65.168 62.292 51.197 1.00 21.09 269 VAL A CA 1
ATOM 2023 C C . VAL A 1 249 ? 63.775 62.752 51.566 1.00 18.54 269 VAL A C 1
ATOM 2024 O O . VAL A 1 249 ? 62.811 62.043 51.335 1.00 19.18 269 VAL A O 1
ATOM 2028 N N . VAL A 1 250 ? 63.712 63.838 52.322 1.00 23.78 270 VAL A N 1
ATOM 2029 C CA . VAL A 1 250 ? 62.450 64.384 52.796 1.00 25.89 270 VAL A CA 1
ATOM 2030 C C . VAL A 1 250 ? 62.213 65.814 52.290 1.00 30.96 270 VAL A C 1
ATOM 2031 O O . VAL A 1 250 ? 61.139 66.397 52.539 1.00 32.44 270 VAL A O 1
ATOM 2035 N N . ALA A 1 251 ? 63.179 66.365 51.543 1.00 30.38 271 ALA A N 1
ATOM 2036 C CA . ALA A 1 251 ? 63.008 67.706 50.976 1.00 31.03 271 ALA A CA 1
ATOM 2037 C C . ALA A 1 251 ? 64.088 68.122 49.974 1.00 28.61 271 ALA A C 1
ATOM 2038 O O . ALA A 1 251 ? 65.182 67.576 49.982 1.00 23.57 271 ALA A O 1
ATOM 2040 N N . ASN A 1 252 ? 63.748 69.071 49.094 1.00 27.84 272 ASN A N 1
ATOM 2041 C CA . ASN A 1 252 ? 64.669 69.558 48.062 1.00 24.37 272 ASN A CA 1
ATOM 2042 C C . ASN A 1 252 ? 64.324 71.000 47.674 1.00 23.96 272 ASN A C 1
ATOM 2043 O O . ASN A 1 252 ? 63.150 71.389 47.612 1.00 22.14 272 ASN A O 1
ATOM 2048 N N . GLY A 1 253 ? 65.370 71.808 47.538 1.00 26.08 273 GLY A N 1
ATOM 2049 C CA . GLY A 1 253 ? 65.245 73.199 47.141 1.00 26.00 273 GLY A CA 1
ATOM 2050 C C . GLY A 1 253 ? 66.233 73.410 46.005 1.00 26.50 273 GLY A C 1
ATOM 2051 O O . GLY A 1 253 ? 67.010 72.487 45.691 1.00 21.57 273 GLY A O 1
ATOM 2052 N N . THR A 1 254 ? 66.207 74.602 45.390 1.00 28.42 274 THR A N 1
ATOM 2053 C CA . THR A 1 254 ? 67.100 74.928 44.257 1.00 25.43 274 THR A CA 1
ATOM 2054 C C . THR A 1 254 ? 67.376 76.414 44.051 1.00 24.40 274 THR A C 1
ATOM 2055 O O . THR A 1 254 ? 66.552 77.159 43.485 1.00 29.15 274 THR A O 1
ATOM 2059 N N . GLY A 1 255 ? 68.575 76.814 44.448 1.00 22.98 275 GLY A N 1
ATOM 2060 C CA . GLY A 1 255 ? 69.003 78.185 44.287 1.00 20.40 275 GLY A CA 1
ATOM 2061 C C . GLY A 1 255 ? 70.145 78.426 45.235 1.00 20.50 275 GLY A C 1
ATOM 2062 O O . GLY A 1 255 ? 70.692 77.489 45.817 1.00 22.62 275 GLY A O 1
ATOM 2063 N N . THR A 1 256 ? 70.534 79.686 45.345 1.00 19.51 276 THR A N 1
ATOM 2064 C CA . THR A 1 256 ? 71.586 80.111 46.258 1.00 12.63 276 THR A CA 1
ATOM 2065 C C . THR A 1 256 ? 70.847 80.966 47.289 1.00 13.77 276 THR A C 1
ATOM 2066 O O . THR A 1 256 ? 71.320 82.043 47.660 1.00 15.63 276 THR A O 1
ATOM 2070 N N . GLN A 1 257 ? 69.631 80.518 47.639 1.00 6.76 277 GLN A N 1
ATOM 2071 C CA . GLN A 1 257 ? 68.736 81.183 48.595 1.00 8.68 277 GLN A CA 1
ATOM 2072 C C . GLN A 1 257 ? 67.357 80.524 48.459 1.00 12.05 277 GLN A C 1
ATOM 2073 O O . GLN A 1 257 ? 66.876 80.350 47.342 1.00 14.16 277 GLN A O 1
ATOM 2079 N N . GLY A 1 258 ? 66.717 80.167 49.571 1.00 12.63 278 GLY A N 1
ATOM 2080 C CA . GLY A 1 258 ? 65.404 79.546 49.502 1.00 13.08 278 GLY A CA 1
ATOM 2081 C C . GLY A 1 258 ? 64.808 79.074 50.831 1.00 22.68 278 GLY A C 1
ATOM 2082 O O . GLY A 1 258 ? 65.155 79.572 51.921 1.00 24.36 278 GLY A O 1
ATOM 2083 N N . GLN A 1 259 ? 63.906 78.098 50.729 1.00 23.78 279 GLN A N 1
ATOM 2084 C CA . GLN A 1 259 ? 63.206 77.499 51.862 1.00 21.53 279 GLN A CA 1
ATOM 2085 C C . GLN A 1 259 ? 63.261 75.989 51.747 1.00 24.78 279 GLN A C 1
ATOM 2086 O O . GLN A 1 259 ? 63.900 75.459 50.840 1.00 27.40 279 GLN A O 1
ATOM 2092 N N . LEU A 1 260 ? 62.578 75.314 52.673 1.00 25.67 280 LEU A N 1
ATOM 2093 C CA . LEU A 1 260 ? 62.492 73.842 52.733 1.00 21.07 280 LEU A CA 1
ATOM 2094 C C . LEU A 1 260 ? 61.542 73.430 53.851 1.00 16.05 280 LEU A C 1
ATOM 2095 O O . LEU A 1 260 ? 61.965 73.196 54.964 1.00 17.79 280 LEU A O 1
ATOM 2100 N N . LYS A 1 261 ? 60.275 73.238 53.516 1.00 20.17 281 LYS A N 1
ATOM 2101 C CA . LYS A 1 261 ? 59.246 72.883 54.499 1.00 21.20 281 LYS A CA 1
ATOM 2102 C C . LYS A 1 261 ? 59.066 71.377 54.715 1.00 17.77 281 LYS A C 1
ATOM 2103 O O . LYS A 1 261 ? 58.133 70.779 54.189 1.00 17.63 281 LYS A O 1
ATOM 2109 N N . VAL A 1 262 ? 59.938 70.783 55.516 1.00 16.70 282 VAL A N 1
ATOM 2110 C CA . VAL A 1 262 ? 59.889 69.346 55.794 1.00 19.93 282 VAL A CA 1
ATOM 2111 C C . VAL A 1 262 ? 58.755 68.850 56.696 1.00 20.66 282 VAL A C 1
ATOM 2112 O O . VAL A 1 262 ? 58.878 68.848 57.931 1.00 22.86 282 VAL A O 1
ATOM 2116 N N . PRO A 1 263 ? 57.702 68.280 56.083 1.00 19.80 283 PRO A N 1
ATOM 2117 C CA . PRO A 1 263 ? 56.511 67.743 56.751 1.00 17.03 283 PRO A CA 1
ATOM 2118 C C . PRO A 1 263 ? 56.851 66.513 57.593 1.00 20.72 283 PRO A C 1
ATOM 2119 O O . PRO A 1 263 ? 58.028 66.163 57.785 1.00 20.75 283 PRO A O 1
ATOM 2123 N N . GLY A 1 264 ? 55.819 65.914 58.177 1.00 21.68 284 GLY A N 1
ATOM 2124 C CA . GLY A 1 264 ? 56.035 64.738 58.991 1.00 23.38 284 GLY A CA 1
ATOM 2125 C C . GLY A 1 264 ? 56.602 65.146 60.332 1.00 24.28 284 GLY A C 1
ATOM 2126 O O . GLY A 1 264 ? 56.337 64.484 61.333 1.00 29.08 284 GLY A O 1
ATOM 2127 N N . VAL A 1 265 ? 57.388 66.223 60.340 1.00 23.42 285 VAL A N 1
ATOM 2128 C CA . VAL A 1 265 ? 57.994 66.783 61.541 1.00 19.28 285 VAL A CA 1
ATOM 2129 C C . VAL A 1 265 ? 58.964 65.793 62.176 1.00 17.89 285 VAL A C 1
ATOM 2130 O O . VAL A 1 265 ? 58.938 64.596 61.856 1.00 21.70 285 VAL A O 1
ATOM 2134 N N . SER A 1 266 ? 59.851 66.324 63.017 1.00 14.94 286 SER A N 1
ATOM 2135 C CA . SER A 1 266 ? 60.857 65.559 63.779 1.00 19.02 286 SER A CA 1
ATOM 2136 C C . SER A 1 266 ? 61.904 66.561 64.317 1.00 20.13 286 SER A C 1
ATOM 2137 O O . SER A 1 266 ? 63.015 66.664 63.791 1.00 15.47 286 SER A O 1
ATOM 2140 N N . LEU A 1 267 ? 61.530 67.278 65.378 1.00 17.76 287 LEU A N 1
ATOM 2141 C CA . LEU A 1 267 ? 62.390 68.284 65.948 1.00 21.54 287 LEU A CA 1
ATOM 2142 C C . LEU A 1 267 ? 63.581 67.746 66.755 1.00 22.50 287 LEU A C 1
ATOM 2143 O O . LEU A 1 267 ? 63.640 66.551 67.106 1.00 20.87 287 LEU A O 1
ATOM 2148 N N . TRP A 1 268 ? 64.498 68.676 67.054 1.00 19.86 288 TRP A N 1
ATOM 2149 C CA . TRP A 1 268 ? 65.728 68.478 67.823 1.00 15.27 288 TRP A CA 1
ATOM 2150 C C . TRP A 1 268 ? 65.448 68.789 69.287 1.00 14.60 288 TRP A C 1
ATOM 2151 O O . TRP A 1 268 ? 65.569 69.923 69.689 1.00 14.95 288 TRP A O 1
ATOM 2162 N N . TRP A 1 269 ? 65.120 67.770 70.075 1.00 17.77 289 TRP A N 1
ATOM 2163 C CA . TRP A 1 269 ? 64.806 67.914 71.500 1.00 18.54 289 TRP A CA 1
ATOM 2164 C C . TRP A 1 269 ? 66.038 67.718 72.337 1.00 19.97 289 TRP A C 1
ATOM 2165 O O . TRP A 1 269 ? 66.915 66.943 71.970 1.00 15.57 289 TRP A O 1
ATOM 2176 N N . PRO A 1 270 ? 66.143 68.437 73.469 1.00 23.18 290 PRO A N 1
ATOM 2177 C CA . PRO A 1 270 ? 67.337 68.268 74.331 1.00 22.62 290 PRO A CA 1
ATOM 2178 C C . PRO A 1 270 ? 67.180 67.055 75.287 1.00 24.51 290 PRO A C 1
ATOM 2179 O O . PRO A 1 270 ? 66.045 66.672 75.645 1.00 21.13 290 PRO A O 1
ATOM 2183 N N . TYR A 1 271 ? 68.307 66.434 75.659 1.00 19.81 291 TYR A N 1
ATOM 2184 C CA . TYR A 1 271 ? 68.325 65.257 76.537 1.00 18.19 291 TYR A CA 1
ATOM 2185 C C . TYR A 1 271 ? 67.179 65.314 77.529 1.00 17.79 291 TYR A C 1
ATOM 2186 O O . TYR A 1 271 ? 66.626 64.293 77.929 1.00 16.87 291 TYR A O 1
ATOM 2195 N N . LEU A 1 272 ? 66.778 66.531 77.862 1.00 21.16 292 LEU A N 1
ATOM 2196 C CA . LEU A 1 272 ? 65.700 66.747 78.802 1.00 24.81 292 LEU A CA 1
ATOM 2197 C C . LEU A 1 272 ? 64.334 66.038 78.524 1.00 23.98 292 LEU A C 1
ATOM 2198 O O . LEU A 1 272 ? 63.957 65.111 79.237 1.00 21.17 292 LEU A O 1
ATOM 2203 N N . MET A 1 273 ? 63.668 66.396 77.435 1.00 25.45 293 MET A N 1
ATOM 2204 C CA . MET A 1 273 ? 62.314 65.909 77.196 1.00 25.74 293 MET A CA 1
ATOM 2205 C C . MET A 1 273 ? 61.890 64.771 76.277 1.00 27.64 293 MET A C 1
ATOM 2206 O O . MET A 1 273 ? 61.091 63.924 76.666 1.00 30.67 293 MET A O 1
ATOM 2211 N N . HIS A 1 274 ? 62.279 64.809 75.015 1.00 28.26 294 HIS A N 1
ATOM 2212 C CA . HIS A 1 274 ? 61.813 63.740 74.138 1.00 29.54 294 HIS A CA 1
ATOM 2213 C C . HIS A 1 274 ? 62.573 62.472 74.344 1.00 26.12 294 HIS A C 1
ATOM 2214 O O . HIS A 1 274 ? 63.767 62.484 74.575 1.00 25.82 294 HIS A O 1
ATOM 2221 N N . GLU A 1 275 ? 61.864 61.365 74.248 1.00 24.26 295 GLU A N 1
ATOM 2222 C CA . GLU A 1 275 ? 62.506 60.078 74.412 1.00 24.34 295 GLU A CA 1
ATOM 2223 C C . GLU A 1 275 ? 63.482 59.883 73.251 1.00 24.07 295 GLU A C 1
ATOM 2224 O O . GLU A 1 275 ? 64.409 59.103 73.356 1.00 24.76 295 GLU A O 1
ATOM 2230 N N . ARG A 1 276 ? 63.235 60.575 72.136 1.00 24.56 296 ARG A N 1
ATOM 2231 C CA . ARG A 1 276 ? 64.117 60.567 70.948 1.00 25.18 296 ARG A CA 1
ATOM 2232 C C . ARG A 1 276 ? 64.452 62.046 70.873 1.00 21.84 296 ARG A C 1
ATOM 2233 O O . ARG A 1 276 ? 63.709 62.813 70.257 1.00 20.25 296 ARG A O 1
ATOM 2241 N N . PRO A 1 277 ? 65.533 62.473 71.551 1.00 21.79 297 PRO A N 1
ATOM 2242 C CA . PRO A 1 277 ? 66.002 63.860 71.617 1.00 20.66 297 PRO A CA 1
ATOM 2243 C C . PRO A 1 277 ? 66.647 64.540 70.374 1.00 20.16 297 PRO A C 1
ATOM 2244 O O . PRO A 1 277 ? 65.955 64.843 69.388 1.00 15.88 297 PRO A O 1
ATOM 2248 N N . ALA A 1 278 ? 67.944 64.831 70.476 1.00 16.46 298 ALA A N 1
ATOM 2249 C CA . ALA A 1 278 ? 68.721 65.517 69.460 1.00 12.98 298 ALA A CA 1
ATOM 2250 C C . ALA A 1 278 ? 68.608 64.945 68.060 1.00 13.62 298 ALA A C 1
ATOM 2251 O O . ALA A 1 278 ? 69.543 64.309 67.574 1.00 15.53 298 ALA A O 1
ATOM 2253 N N . TYR A 1 279 ? 67.503 65.221 67.377 1.00 14.57 299 TYR A N 1
ATOM 2254 C CA . TYR A 1 279 ? 67.311 64.678 66.041 1.00 13.07 299 TYR A CA 1
ATOM 2255 C C . TYR A 1 279 ? 67.909 65.531 64.942 1.00 11.77 299 TYR A C 1
ATOM 2256 O O . TYR A 1 279 ? 67.417 66.624 64.660 1.00 14.11 299 TYR A O 1
ATOM 2265 N N . LEU A 1 280 ? 68.913 64.965 64.279 1.00 8.42 300 LEU A N 1
ATOM 2266 C CA . LEU A 1 280 ? 69.623 65.613 63.209 1.00 8.18 300 LEU A CA 1
ATOM 2267 C C . LEU A 1 280 ? 69.259 65.133 61.768 1.00 10.73 300 LEU A C 1
ATOM 2268 O O . LEU A 1 280 ? 69.305 63.930 61.456 1.00 11.01 300 LEU A O 1
ATOM 2273 N N . TYR A 1 281 ? 68.806 66.080 60.942 1.00 8.11 301 TYR A N 1
ATOM 2274 C CA . TYR A 1 281 ? 68.484 65.845 59.547 1.00 6.48 301 TYR A CA 1
ATOM 2275 C C . TYR A 1 281 ? 69.740 66.335 58.883 1.00 8.03 301 TYR A C 1
ATOM 2276 O O . TYR A 1 281 ? 70.430 67.171 59.461 1.00 11.55 301 TYR A O 1
ATOM 2285 N N . SER A 1 282 ? 70.068 65.852 57.690 1.00 9.16 302 SER A N 1
ATOM 2286 C CA . SER A 1 282 ? 71.285 66.341 57.026 1.00 11.96 302 SER A CA 1
ATOM 2287 C C . SER A 1 282 ? 70.923 67.119 55.780 1.00 12.27 302 SER A C 1
ATOM 2288 O O . SER A 1 282 ? 70.001 66.727 55.065 1.00 13.26 302 SER A O 1
ATOM 2291 N N . LEU A 1 283 ? 71.571 68.260 55.564 1.00 12.21 303 LEU A N 1
ATOM 2292 C CA . LEU A 1 283 ? 71.297 69.064 54.370 1.00 17.55 303 LEU A CA 1
ATOM 2293 C C . LEU A 1 283 ? 72.347 68.792 53.335 1.00 17.57 303 LEU A C 1
ATOM 2294 O O . LEU A 1 283 ? 73.535 68.955 53.635 1.00 19.29 303 LEU A O 1
ATOM 2299 N N . GLU A 1 284 ? 71.955 68.386 52.128 1.00 17.52 304 GLU A N 1
ATOM 2300 C CA . GLU A 1 284 ? 72.987 68.166 51.127 1.00 25.39 304 GLU A CA 1
ATOM 2301 C C . GLU A 1 284 ? 73.091 69.238 50.075 1.00 22.99 304 GLU A C 1
ATOM 2302 O O . GLU A 1 284 ? 72.246 69.387 49.197 1.00 27.30 304 GLU A O 1
ATOM 2308 N N . VAL A 1 285 ? 74.131 70.028 50.221 1.00 21.71 305 VAL A N 1
ATOM 2309 C CA . VAL A 1 285 ? 74.373 71.105 49.315 1.00 18.77 305 VAL A CA 1
ATOM 2310 C C . VAL A 1 285 ? 75.294 70.541 48.266 1.00 17.58 305 VAL A C 1
ATOM 2311 O O . VAL A 1 285 ? 76.395 70.010 48.573 1.00 9.90 305 VAL A O 1
ATOM 2315 N N . GLN A 1 286 ? 74.781 70.612 47.038 1.00 18.51 306 GLN A N 1
ATOM 2316 C CA . GLN A 1 286 ? 75.450 70.161 45.824 1.00 20.40 306 GLN A CA 1
ATOM 2317 C C . GLN A 1 286 ? 75.452 71.334 44.878 1.00 20.63 306 GLN A C 1
ATOM 2318 O O . GLN A 1 286 ? 74.402 71.926 44.615 1.00 18.91 306 GLN A O 1
ATOM 2324 N N . LEU A 1 287 ? 76.632 71.643 44.358 1.00 21.17 307 LEU A N 1
ATOM 2325 C CA . LEU A 1 287 ? 76.807 72.749 43.449 1.00 20.40 307 LEU A CA 1
ATOM 2326 C C . LEU A 1 287 ? 77.634 72.327 42.256 1.00 20.89 307 LEU A C 1
ATOM 2327 O O . LEU A 1 287 ? 78.710 71.732 42.391 1.00 22.65 307 LEU A O 1
ATOM 2332 N N . THR A 1 288 ? 77.154 72.703 41.086 1.00 23.86 308 THR A N 1
ATOM 2333 C CA . THR A 1 288 ? 77.850 72.402 39.848 1.00 21.74 308 THR A CA 1
ATOM 2334 C C . THR A 1 288 ? 78.104 73.740 39.158 1.00 19.18 308 THR A C 1
ATOM 2335 O O . THR A 1 288 ? 77.191 74.533 38.911 1.00 14.80 308 THR A O 1
ATOM 2339 N N . ALA A 1 289 ? 79.372 74.007 38.910 1.00 22.60 309 ALA A N 1
ATOM 2340 C CA . ALA A 1 289 ? 79.777 75.260 38.304 1.00 24.10 309 ALA A CA 1
ATOM 2341 C C . ALA A 1 289 ? 80.650 75.024 37.098 1.00 22.58 309 ALA A C 1
ATOM 2342 O O . ALA A 1 289 ? 81.554 74.173 37.130 1.00 16.26 309 ALA A O 1
ATOM 2344 N N . GLN A 1 290 ? 80.412 75.835 36.068 1.00 22.88 310 GLN A N 1
ATOM 2345 C CA . GLN A 1 290 ? 81.184 75.783 34.823 1.00 19.35 310 GLN A CA 1
ATOM 2346 C C . GLN A 1 290 ? 82.365 76.727 35.102 1.00 15.68 310 GLN A C 1
ATOM 2347 O O . GLN A 1 290 ? 82.202 77.932 35.109 1.00 16.68 310 GLN A O 1
ATOM 2353 N N . THR A 1 291 ? 83.518 76.172 35.446 1.00 16.60 311 THR A N 1
ATOM 2354 C CA . THR A 1 291 ? 84.681 76.993 35.733 1.00 18.15 311 THR A CA 1
ATOM 2355 C C . THR A 1 291 ? 85.533 77.293 34.491 1.00 17.34 311 THR A C 1
ATOM 2356 O O . THR A 1 291 ? 85.030 77.835 33.510 1.00 8.62 311 THR A O 1
ATOM 2360 N N . SER A 1 292 ? 86.824 77.005 34.566 1.00 17.79 312 SER A N 1
ATOM 2361 C CA . SER A 1 292 ? 87.759 77.244 33.469 1.00 20.32 312 SER A CA 1
ATOM 2362 C C . SER A 1 292 ? 87.925 75.927 32.741 1.00 21.24 312 SER A C 1
ATOM 2363 O O . SER A 1 292 ? 87.716 75.826 31.538 1.00 24.96 312 SER A O 1
ATOM 2366 N N . LEU A 1 293 ? 88.234 74.904 33.518 1.00 20.38 313 LEU A N 1
ATOM 2367 C CA . LEU A 1 293 ? 88.430 73.593 32.972 1.00 19.67 313 LEU A CA 1
ATOM 2368 C C . LEU A 1 293 ? 87.166 72.741 33.125 1.00 21.82 313 LEU A C 1
ATOM 2369 O O . LEU A 1 293 ? 87.244 71.599 33.610 1.00 25.76 313 LEU A O 1
ATOM 2374 N N . GLY A 1 294 ? 86.007 73.301 32.747 1.00 17.33 314 GLY A N 1
ATOM 2375 C CA . GLY A 1 294 ? 84.757 72.556 32.798 1.00 20.20 314 GLY A CA 1
ATOM 2376 C C . GLY A 1 294 ? 83.836 72.714 34.000 1.00 24.94 314 GLY A C 1
ATOM 2377 O O . GLY A 1 294 ? 84.139 73.461 34.919 1.00 25.63 314 GLY A O 1
ATOM 2378 N N . PRO A 1 295 ? 82.659 72.076 33.982 1.00 23.90 315 PRO A N 1
ATOM 2379 C CA . PRO A 1 295 ? 81.754 72.195 35.119 1.00 26.48 315 PRO A CA 1
ATOM 2380 C C . PRO A 1 295 ? 82.123 71.244 36.277 1.00 25.33 315 PRO A C 1
ATOM 2381 O O . PRO A 1 295 ? 81.754 70.066 36.252 1.00 28.40 315 PRO A O 1
ATOM 2385 N N . VAL A 1 296 ? 82.840 71.753 37.281 1.00 21.10 316 VAL A N 1
ATOM 2386 C CA . VAL A 1 296 ? 83.216 70.933 38.435 1.00 14.83 316 VAL A CA 1
ATOM 2387 C C . VAL A 1 296 ? 82.080 70.966 39.440 1.00 13.11 316 VAL A C 1
ATOM 2388 O O . VAL A 1 296 ? 81.235 71.859 39.386 1.00 15.77 316 VAL A O 1
ATOM 2392 N N . SER A 1 297 ? 82.051 69.997 40.349 1.00 11.73 317 SER A N 1
ATOM 2393 C CA . SER A 1 297 ? 81.007 69.961 41.376 1.00 9.28 317 SER A CA 1
ATOM 2394 C C . SER A 1 297 ? 81.651 69.969 42.778 1.00 10.80 317 SER A C 1
ATOM 2395 O O . SER A 1 297 ? 82.852 69.722 42.931 1.00 2.00 317 SER A O 1
ATOM 2398 N N . ASP A 1 298 ? 80.836 70.292 43.779 1.00 13.43 318 ASP A N 1
ATOM 2399 C CA . ASP A 1 298 ? 81.250 70.346 45.184 1.00 15.32 318 ASP A CA 1
ATOM 2400 C C . ASP A 1 298 ? 79.990 69.988 45.972 1.00 17.22 318 ASP A C 1
ATOM 2401 O O . ASP A 1 298 ? 78.853 70.240 45.512 1.00 12.62 318 ASP A O 1
ATOM 2406 N N . PHE A 1 299 ? 80.211 69.372 47.137 1.00 20.94 319 PHE A N 1
ATOM 2407 C CA . PHE A 1 299 ? 79.152 68.912 48.070 1.00 16.65 319 PHE A CA 1
ATOM 2408 C C . PHE A 1 299 ? 79.606 69.266 49.482 1.00 11.53 319 PHE A C 1
ATOM 2409 O O . PHE A 1 299 ? 80.801 69.307 49.751 1.00 9.39 319 PHE A O 1
ATOM 2417 N N . TYR A 1 300 ? 78.677 69.436 50.408 1.00 10.14 320 TYR A N 1
ATOM 2418 C CA . TYR A 1 300 ? 79.115 69.719 51.761 1.00 15.01 320 TYR A CA 1
ATOM 2419 C C . TYR A 1 300 ? 78.383 68.885 52.811 1.00 17.52 320 TYR A C 1
ATOM 2420 O O . TYR A 1 300 ? 79.014 68.238 53.681 1.00 14.77 320 TYR A O 1
ATOM 2429 N N . THR A 1 301 ? 77.054 68.895 52.715 1.00 18.52 321 THR A N 1
ATOM 2430 C CA . THR A 1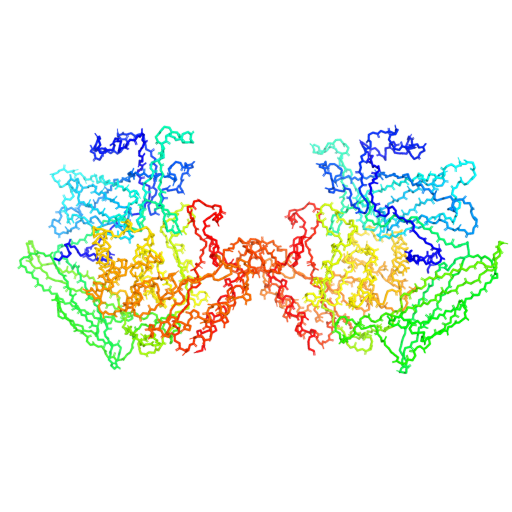 301 ? 76.203 68.192 53.689 1.00 17.41 321 THR A CA 1
ATOM 2431 C C . THR A 1 301 ? 76.397 68.818 55.089 1.00 12.33 321 THR A C 1
ATOM 2432 O O . THR A 1 301 ? 77.468 68.764 55.688 1.00 10.87 321 THR A O 1
ATOM 2436 N N . LEU A 1 302 ? 75.359 69.479 55.568 1.00 14.03 322 LEU A N 1
ATOM 2437 C CA . LEU A 1 302 ? 75.401 70.149 56.852 1.00 13.34 322 LEU A CA 1
ATOM 2438 C C . LEU A 1 302 ? 74.305 69.617 57.774 1.00 14.10 322 LEU A C 1
ATOM 2439 O O . LEU A 1 302 ? 73.114 69.641 57.438 1.00 13.72 322 LEU A O 1
ATOM 2444 N N . PRO A 1 303 ? 74.688 69.139 58.952 1.00 10.49 323 PRO A N 1
ATOM 2445 C CA . PRO A 1 303 ? 73.711 68.611 59.892 1.00 11.53 323 PRO A CA 1
ATOM 2446 C C . PRO A 1 303 ? 72.810 69.742 60.321 1.00 16.12 323 PRO A C 1
ATOM 2447 O O . PRO A 1 303 ? 73.268 70.766 60.845 1.00 18.63 323 PRO A O 1
ATOM 2451 N N . VAL A 1 304 ? 71.535 69.576 60.025 1.00 14.84 324 VAL A N 1
ATOM 2452 C CA . VAL A 1 304 ? 70.550 70.567 60.362 1.00 14.23 324 VAL A CA 1
ATOM 2453 C C . VAL A 1 304 ? 69.611 70.025 61.422 1.00 16.67 324 VAL A C 1
ATOM 2454 O O . VAL A 1 304 ? 68.964 68.986 61.221 1.00 19.62 324 VAL A O 1
ATOM 2458 N N . GLY A 1 305 ? 69.503 70.743 62.530 1.00 16.90 325 GLY A N 1
ATOM 2459 C CA . GLY A 1 305 ? 68.609 70.324 63.589 1.00 14.74 325 GLY A CA 1
ATOM 2460 C C . GLY A 1 305 ? 67.589 71.419 63.725 1.00 16.26 325 GLY A C 1
ATOM 2461 O O . GLY A 1 305 ? 67.958 72.563 64.023 1.00 18.52 325 GLY A O 1
ATOM 2462 N N . ILE A 1 306 ? 66.332 71.085 63.446 1.00 15.58 326 ILE A N 1
ATOM 2463 C CA . ILE A 1 306 ? 65.209 72.016 63.512 1.00 14.95 326 ILE A CA 1
ATOM 2464 C C . ILE A 1 306 ? 64.616 72.140 64.905 1.00 12.88 326 ILE A C 1
ATOM 2465 O O . ILE A 1 306 ? 64.012 71.201 65.404 1.00 13.59 326 ILE A O 1
ATOM 2470 N N . ARG A 1 307 ? 64.700 73.336 65.479 1.00 17.40 327 ARG A N 1
ATOM 2471 C CA . ARG A 1 307 ? 64.170 73.614 66.817 1.00 15.52 327 ARG A CA 1
ATOM 2472 C C . ARG A 1 307 ? 64.096 75.132 66.975 1.00 14.76 327 ARG A C 1
ATOM 2473 O O . ARG A 1 307 ? 64.846 75.849 66.321 1.00 11.78 327 ARG A O 1
ATOM 2481 N N . THR A 1 308 ? 63.149 75.590 67.801 1.00 15.13 328 THR A N 1
ATOM 2482 C CA . THR A 1 308 ? 62.888 77.008 68.091 1.00 14.45 328 THR A CA 1
ATOM 2483 C C . THR A 1 308 ? 63.215 77.355 69.554 1.00 15.28 328 THR A C 1
ATOM 2484 O O . THR A 1 308 ? 62.865 76.606 70.454 1.00 16.90 328 THR A O 1
ATOM 2488 N N . VAL A 1 309 ? 63.796 78.533 69.775 1.00 19.67 329 VAL A N 1
ATOM 2489 C CA . VAL A 1 309 ? 64.185 79.002 71.113 1.00 17.75 329 VAL A CA 1
ATOM 2490 C C . VAL A 1 309 ? 63.640 80.424 71.363 1.00 13.66 329 VAL A C 1
ATOM 2491 O O . VAL A 1 309 ? 64.186 81.380 70.819 1.00 17.42 329 VAL A O 1
ATOM 2495 N N . ALA A 1 310 ? 62.570 80.566 72.146 1.00 8.85 330 ALA A N 1
ATOM 2496 C CA . ALA A 1 310 ? 61.993 81.888 72.471 1.00 10.40 330 ALA A CA 1
ATOM 2497 C C . ALA A 1 310 ? 62.349 82.222 73.941 1.00 9.48 330 ALA A C 1
ATOM 2498 O O . ALA A 1 310 ? 63.352 81.734 74.433 1.00 9.94 330 ALA A O 1
ATOM 2500 N N . VAL A 1 311 ? 61.582 83.101 74.587 1.00 5.64 331 VAL A N 1
ATOM 2501 C CA . VAL A 1 311 ? 61.767 83.515 75.999 1.00 11.11 331 VAL A CA 1
ATOM 2502 C C . VAL A 1 311 ? 60.651 84.494 76.376 1.00 15.48 331 VAL A C 1
ATOM 2503 O O . VAL A 1 311 ? 60.185 85.264 75.534 1.00 18.10 331 VAL A O 1
ATOM 2507 N N . THR A 1 312 ? 60.243 84.501 77.636 1.00 12.94 332 THR A N 1
ATOM 2508 C CA . THR A 1 312 ? 59.199 85.428 78.071 1.00 11.53 332 THR A CA 1
ATOM 2509 C C . THR A 1 312 ? 59.763 86.221 79.239 1.00 10.79 332 THR A C 1
ATOM 2510 O O . THR A 1 312 ? 60.979 86.283 79.407 1.00 12.23 332 THR A O 1
ATOM 2514 N N . LYS A 1 313 ? 58.887 86.809 80.050 1.00 10.15 333 LYS A N 1
ATOM 2515 C CA . LYS A 1 313 ? 59.322 87.578 81.218 1.00 12.18 333 LYS A CA 1
ATOM 2516 C C . LYS A 1 313 ? 59.528 86.662 82.434 1.00 13.17 333 LYS A C 1
ATOM 2517 O O . LYS A 1 313 ? 60.157 87.049 83.424 1.00 14.65 333 LYS A O 1
ATOM 2523 N N . SER A 1 314 ? 59.084 85.413 82.319 1.00 15.33 334 SER A N 1
ATOM 2524 C CA . SER A 1 314 ? 59.239 84.473 83.415 1.00 15.15 334 SER A CA 1
ATOM 2525 C C . SER A 1 314 ? 59.872 83.151 83.007 1.00 15.09 334 SER A C 1
ATOM 2526 O O . SER A 1 314 ? 60.770 82.682 83.704 1.00 10.38 334 SER A O 1
ATOM 2529 N N . GLN A 1 315 ? 59.498 82.624 81.832 1.00 17.82 335 GLN A N 1
ATOM 2530 C CA . GLN A 1 315 ? 60.016 81.316 81.363 1.00 20.12 335 GLN A CA 1
ATOM 2531 C C . GLN A 1 315 ? 60.714 81.180 79.997 1.00 20.06 335 GLN A C 1
ATOM 2532 O O . GLN A 1 315 ? 60.268 81.775 79.010 1.00 23.55 335 GLN A O 1
ATOM 2538 N N . PHE A 1 316 ? 61.757 80.336 79.952 1.00 20.98 336 PHE A N 1
ATOM 2539 C CA . PHE A 1 316 ? 62.544 80.033 78.735 1.00 20.04 336 PHE A CA 1
ATOM 2540 C C . PHE A 1 316 ? 61.777 78.943 78.000 1.00 22.98 336 PHE A C 1
ATOM 2541 O O . PHE A 1 316 ? 61.188 78.047 78.626 1.00 25.51 336 PHE A O 1
ATOM 2549 N N . LEU A 1 317 ? 61.786 78.997 76.675 1.00 24.62 337 LEU A N 1
ATOM 2550 C CA . LEU A 1 317 ? 61.025 78.015 75.898 1.00 19.41 337 LEU A CA 1
ATOM 2551 C C . LEU A 1 317 ? 61.753 77.478 74.689 1.00 12.72 337 LEU A C 1
ATOM 2552 O O . LEU A 1 317 ? 62.192 78.227 73.844 1.00 11.49 337 LEU A O 1
ATOM 2557 N N . ILE A 1 318 ? 61.908 76.164 74.652 1.00 15.46 338 ILE A N 1
ATOM 2558 C CA . ILE A 1 318 ? 62.545 75.483 73.522 1.00 17.58 338 ILE A CA 1
ATOM 2559 C C . ILE A 1 318 ? 61.446 74.627 72.868 1.00 17.41 338 ILE A C 1
ATOM 2560 O O . ILE A 1 318 ? 60.629 74.016 73.571 1.00 20.55 338 ILE A O 1
ATOM 2565 N N . ASN A 1 319 ? 61.408 74.594 71.539 1.00 12.55 339 ASN A N 1
ATOM 2566 C CA . ASN A 1 319 ? 60.384 73.822 70.847 1.00 11.44 339 ASN A CA 1
ATOM 2567 C C . ASN A 1 319 ? 59.044 74.219 71.439 1.00 8.67 339 ASN A C 1
ATOM 2568 O O . ASN A 1 319 ? 58.205 73.368 71.749 1.00 4.27 339 ASN A O 1
ATOM 2573 N N . GLY A 1 320 ? 58.935 75.528 71.698 1.00 12.75 340 GLY A N 1
ATOM 2574 C CA . GLY A 1 320 ? 57.734 76.145 72.241 1.00 12.91 340 GLY A CA 1
ATOM 2575 C C . GLY A 1 320 ? 57.261 75.725 73.613 1.00 14.50 340 GLY A C 1
ATOM 2576 O O . GLY A 1 320 ? 56.204 76.195 74.034 1.00 11.23 340 GLY A O 1
ATOM 2577 N N . LYS A 1 321 ? 57.972 74.800 74.269 1.00 13.14 341 LYS A N 1
ATOM 2578 C CA . LYS A 1 321 ? 57.577 74.358 75.615 1.00 16.04 341 LYS A CA 1
ATOM 2579 C C . LYS A 1 321 ? 58.632 74.740 76.623 1.00 14.87 341 LYS A C 1
ATOM 2580 O O . LYS A 1 321 ? 59.774 74.983 76.242 1.00 17.14 341 LYS A O 1
ATOM 2586 N N . PRO A 1 322 ? 58.246 74.891 77.910 1.00 18.07 342 PRO A N 1
ATOM 2587 C CA . PRO A 1 322 ? 59.169 75.273 78.991 1.00 15.96 342 PRO A CA 1
ATOM 2588 C C . PRO A 1 322 ? 60.391 74.378 79.058 1.00 19.07 342 PRO A C 1
ATOM 2589 O O . PRO A 1 322 ? 60.310 73.160 78.849 1.00 22.06 342 PRO A O 1
ATOM 2593 N N . PHE A 1 323 ? 61.511 74.993 79.405 1.00 16.08 343 PHE A N 1
ATOM 2594 C CA . PHE A 1 323 ? 62.749 74.290 79.523 1.00 12.27 343 PHE A CA 1
ATOM 2595 C C . PHE A 1 323 ? 63.578 74.849 80.676 1.00 11.76 343 PHE A C 1
ATOM 2596 O O . PHE A 1 323 ? 63.972 76.004 80.644 1.00 13.98 343 PHE A O 1
ATOM 2604 N N . TYR A 1 324 ? 63.891 74.010 81.666 1.00 16.59 344 TYR A N 1
ATOM 2605 C CA . TYR A 1 324 ? 64.691 74.441 82.809 1.00 10.56 344 TYR A CA 1
ATOM 2606 C C . TYR A 1 324 ? 66.103 73.931 82.642 1.00 9.53 344 TYR A C 1
ATOM 2607 O O . TYR A 1 324 ? 66.325 72.739 82.429 1.00 9.77 344 TYR A O 1
ATOM 2616 N N . PHE A 1 325 ? 67.060 74.839 82.745 1.00 7.78 345 PHE A N 1
ATOM 2617 C CA . PHE A 1 325 ? 68.465 74.474 82.605 1.00 8.86 345 PHE A CA 1
ATOM 2618 C C . PHE A 1 325 ? 69.002 73.861 83.900 1.00 9.15 345 PHE A C 1
ATOM 2619 O O . PHE A 1 325 ? 68.861 74.436 84.986 1.00 12.16 345 PHE A O 1
ATOM 2627 N N . HIS A 1 326 ? 69.478 72.627 83.813 1.00 10.03 346 HIS A N 1
ATOM 2628 C CA . HIS A 1 326 ? 70.086 71.979 84.962 1.00 9.14 346 HIS A CA 1
ATOM 2629 C C . HIS A 1 326 ? 71.272 71.274 84.409 1.00 7.98 346 HIS A C 1
ATOM 2630 O O . HIS A 1 326 ? 71.241 70.085 84.088 1.00 16.49 346 HIS A O 1
ATOM 2637 N N . GLY A 1 327 ? 72.304 72.070 84.208 1.00 6.25 347 GLY A N 1
ATOM 2638 C CA . GLY A 1 327 ? 73.522 71.553 83.633 1.00 4.93 347 GLY A CA 1
ATOM 2639 C C . GLY A 1 327 ? 74.743 71.831 84.450 1.00 2.67 347 GLY A C 1
ATOM 2640 O O . GLY A 1 327 ? 74.681 71.712 85.672 1.00 4.64 347 GLY A O 1
ATOM 2641 N N . VAL A 1 328 ? 75.779 72.352 83.800 1.00 2.00 348 VAL A N 1
ATOM 2642 C CA . VAL A 1 328 ? 77.054 72.606 84.460 1.00 2.00 348 VAL A CA 1
ATOM 2643 C C . VAL A 1 328 ? 77.883 73.626 83.656 1.00 5.06 348 VAL A C 1
ATOM 2644 O O . VAL A 1 328 ? 77.427 74.179 82.664 1.00 7.40 348 VAL A O 1
ATOM 2648 N N . ASN A 1 329 ? 79.050 73.969 84.160 1.00 6.66 349 ASN A N 1
ATOM 2649 C CA . ASN A 1 329 ? 79.948 74.891 83.480 1.00 4.81 349 ASN A CA 1
ATOM 2650 C C . ASN A 1 329 ? 81.148 73.990 83.385 1.00 8.12 349 ASN A C 1
ATOM 2651 O O . ASN A 1 329 ? 81.554 73.399 84.383 1.00 11.63 349 ASN A O 1
ATOM 2656 N N . LYS A 1 330 ? 81.744 73.867 82.207 1.00 10.65 350 LYS A N 1
ATOM 2657 C CA . LYS A 1 330 ? 82.886 72.958 82.042 1.00 2.60 350 LYS A CA 1
ATOM 2658 C C . LYS A 1 330 ? 84.150 73.746 81.831 1.00 6.41 350 LYS A C 1
ATOM 2659 O O . LYS A 1 330 ? 84.315 74.825 82.409 1.00 6.94 350 LYS A O 1
ATOM 2665 N N . HIS A 1 331 ? 85.062 73.204 81.036 1.00 9.39 351 HIS A N 1
ATOM 2666 C CA . HIS A 1 331 ? 86.319 73.900 80.710 1.00 7.55 351 HIS A CA 1
ATOM 2667 C C . HIS A 1 331 ? 87.122 72.928 79.847 1.00 6.28 351 HIS A C 1
ATOM 2668 O O . HIS A 1 331 ? 86.703 71.803 79.668 1.00 6.43 351 HIS A O 1
ATOM 2675 N N . GLU A 1 332 ? 88.224 73.392 79.265 1.00 8.23 352 GLU A N 1
ATOM 2676 C CA . GLU A 1 332 ? 89.086 72.557 78.452 1.00 5.13 352 GLU A CA 1
ATOM 2677 C C . GLU A 1 332 ? 90.324 72.506 79.275 1.00 2.93 352 GLU A C 1
ATOM 2678 O O . GLU A 1 332 ? 91.093 73.455 79.270 1.00 2.00 352 GLU A O 1
ATOM 2684 N N . ASP A 1 333 ? 90.511 71.396 79.982 1.00 4.45 353 ASP A N 1
ATOM 2685 C CA . ASP A 1 333 ? 91.666 71.239 80.855 1.00 2.80 353 ASP A CA 1
ATOM 2686 C C . ASP A 1 333 ? 91.843 69.785 81.300 1.00 3.74 353 ASP A C 1
ATOM 2687 O O . ASP A 1 333 ? 90.851 69.082 81.528 1.00 4.99 353 ASP A O 1
ATOM 2692 N N . ALA A 1 334 ? 93.097 69.352 81.444 1.00 3.65 354 ALA A N 1
ATOM 2693 C CA . ALA A 1 334 ? 93.408 68.010 81.911 1.00 2.00 354 ALA A CA 1
ATOM 2694 C C . ALA A 1 334 ? 94.912 67.797 81.958 1.00 2.00 354 ALA A C 1
ATOM 2695 O O . ALA A 1 334 ? 95.650 68.430 81.230 1.00 2.00 354 ALA A O 1
ATOM 2697 N N . ASP A 1 335 ? 95.351 66.949 82.880 1.00 4.43 355 ASP A N 1
ATOM 2698 C CA . ASP A 1 335 ? 96.755 66.650 83.127 1.00 3.70 355 ASP A CA 1
ATOM 2699 C C . ASP A 1 335 ? 97.533 66.560 81.823 1.00 5.61 355 ASP A C 1
ATOM 2700 O O . ASP A 1 335 ? 96.999 66.216 80.798 1.00 4.09 355 ASP A O 1
ATOM 2705 N N . ILE A 1 336 ? 98.786 66.973 81.862 1.00 9.20 356 ILE A N 1
ATOM 2706 C CA . ILE A 1 336 ? 99.675 66.953 80.699 1.00 12.83 356 ILE A CA 1
ATOM 2707 C C . ILE A 1 336 ? 99.283 67.847 79.472 1.00 11.77 356 ILE A C 1
ATOM 2708 O O . ILE A 1 336 ? 99.982 68.816 79.158 1.00 10.43 356 ILE A O 1
ATOM 2713 N N . ARG A 1 337 ? 98.182 67.504 78.797 1.00 9.96 357 ARG A N 1
ATOM 2714 C CA . ARG A 1 337 ? 97.706 68.198 77.587 1.00 12.49 357 ARG A CA 1
ATOM 2715 C C . ARG A 1 337 ? 97.172 69.631 77.693 1.00 17.32 357 ARG A C 1
ATOM 2716 O O . ARG A 1 337 ? 96.827 70.236 76.662 1.00 18.13 357 ARG A O 1
ATOM 2724 N N . GLY A 1 338 ? 97.029 70.133 78.922 1.00 14.86 358 GLY A N 1
ATOM 2725 C CA . GLY A 1 338 ? 96.506 71.457 79.142 1.00 5.25 358 GLY A CA 1
ATOM 2726 C C . GLY A 1 338 ? 95.128 71.470 78.540 1.00 10.40 358 GLY A C 1
ATOM 2727 O O . GLY A 1 338 ? 94.270 70.667 78.900 1.00 6.34 358 GLY A O 1
ATOM 2728 N N . LYS A 1 339 ? 94.979 72.341 77.546 1.00 12.42 359 LYS A N 1
ATOM 2729 C CA . LYS A 1 339 ? 93.740 72.560 76.794 1.00 10.44 359 LYS A CA 1
ATOM 2730 C C . LYS A 1 339 ? 93.754 71.925 75.410 1.00 4.20 359 LYS A C 1
ATOM 2731 O O . LYS A 1 339 ? 92.900 72.244 74.584 1.00 9.74 359 LYS A O 1
ATOM 2737 N N . GLY A 1 340 ? 94.726 71.064 75.134 1.00 4.37 360 GLY A N 1
ATOM 2738 C CA . GLY A 1 340 ? 94.790 70.413 73.832 1.00 2.91 360 GLY A CA 1
ATOM 2739 C C . GLY A 1 340 ? 93.556 69.577 73.568 1.00 3.10 360 GLY A C 1
ATOM 2740 O O . GLY A 1 340 ? 92.911 69.162 74.530 1.00 4.32 360 GLY A O 1
ATOM 2741 N N . PHE A 1 341 ? 93.164 69.391 72.304 1.00 5.92 361 PHE A N 1
ATOM 2742 C CA . PHE A 1 341 ? 91.981 68.565 72.019 1.00 3.92 361 PHE A CA 1
ATOM 2743 C C . PHE A 1 341 ? 92.299 67.087 72.217 1.00 2.00 361 PHE A C 1
ATOM 2744 O O . PHE A 1 341 ? 93.415 66.668 71.994 1.00 2.00 361 PHE A O 1
ATOM 2752 N N . ASP A 1 342 ? 91.302 66.321 72.650 1.00 3.63 362 ASP A N 1
ATOM 2753 C CA . ASP A 1 342 ? 91.450 64.901 72.958 1.00 4.40 362 ASP A CA 1
ATOM 2754 C C . ASP A 1 342 ? 90.122 64.156 72.752 1.00 5.49 362 ASP A C 1
ATOM 2755 O O . ASP A 1 342 ? 89.108 64.485 73.376 1.00 2.00 362 ASP A O 1
ATOM 2760 N N . TRP A 1 343 ? 90.133 63.119 71.918 1.00 5.14 363 TRP A N 1
ATOM 2761 C CA . TRP A 1 343 ? 88.902 62.393 71.715 1.00 4.21 363 TRP A CA 1
ATOM 2762 C C . TRP A 1 343 ? 88.439 61.561 72.891 1.00 2.00 363 TRP A C 1
ATOM 2763 O O . TRP A 1 343 ? 87.258 61.624 73.253 1.00 5.22 363 TRP A O 1
ATOM 2774 N N . PRO A 1 344 ? 89.337 60.781 73.523 1.00 2.00 364 PRO A N 1
ATOM 2775 C CA . PRO A 1 344 ? 88.811 60.007 74.665 1.00 2.00 364 PRO A CA 1
ATOM 2776 C C . PRO A 1 344 ? 88.289 60.888 75.834 1.00 2.63 364 PRO A C 1
ATOM 2777 O O . PRO A 1 344 ? 87.212 60.626 76.388 1.00 5.06 364 PRO A O 1
ATOM 2781 N N . LEU A 1 345 ? 89.006 61.950 76.184 1.00 2.00 365 LEU A N 1
ATOM 2782 C CA . LEU A 1 345 ? 88.519 62.801 77.262 1.00 3.89 365 LEU A CA 1
ATOM 2783 C C . LEU A 1 345 ? 87.224 63.489 76.864 1.00 5.40 365 LEU A C 1
ATOM 2784 O O . LEU A 1 345 ? 86.434 63.841 77.726 1.00 13.59 365 LEU A O 1
ATOM 2789 N N . LEU A 1 346 ? 86.965 63.625 75.568 1.00 3.17 366 LEU A N 1
ATOM 2790 C CA . LEU A 1 346 ? 85.711 64.222 75.094 1.00 2.00 366 LEU A CA 1
ATOM 2791 C C . LEU A 1 346 ? 84.588 63.210 75.334 1.00 3.93 366 LEU A C 1
ATOM 2792 O O . LEU A 1 346 ? 83.523 63.561 75.864 1.00 8.23 366 LEU A O 1
ATOM 2797 N N . VAL A 1 347 ? 84.832 61.947 74.974 1.00 2.00 367 VAL A N 1
ATOM 2798 C CA . VAL A 1 347 ? 83.812 60.903 75.138 1.00 2.64 367 VAL A CA 1
ATOM 2799 C C . VAL A 1 347 ? 83.427 60.641 76.615 1.00 2.00 367 VAL A C 1
ATOM 2800 O O . VAL A 1 347 ? 82.224 60.665 76.968 1.00 2.00 367 VAL A O 1
ATOM 2804 N N . LYS A 1 348 ? 84.433 60.483 77.479 1.00 2.11 368 LYS A N 1
ATOM 2805 C CA . LYS A 1 348 ? 84.229 60.274 78.931 1.00 2.93 368 LYS A CA 1
ATOM 2806 C C . LYS A 1 348 ? 83.323 61.391 79.463 1.00 2.79 368 LYS A C 1
ATOM 2807 O O . LYS A 1 348 ? 82.263 61.112 79.994 1.00 5.11 368 LYS A O 1
ATOM 2813 N N . ASP A 1 349 ? 83.744 62.647 79.260 1.00 3.37 369 ASP A N 1
ATOM 2814 C CA . ASP A 1 349 ? 83.045 63.843 79.668 1.00 2.00 369 ASP A CA 1
ATOM 2815 C C . ASP A 1 349 ? 81.585 63.874 79.224 1.00 5.25 369 ASP A C 1
ATOM 2816 O O . ASP A 1 349 ? 80.718 64.293 79.995 1.00 4.40 369 ASP A O 1
ATOM 2821 N N . PHE A 1 350 ? 81.290 63.360 78.030 1.00 12.24 370 PHE A N 1
ATOM 2822 C CA . PHE A 1 350 ? 79.915 63.286 77.524 1.00 14.68 370 PHE A CA 1
ATOM 2823 C C . PHE A 1 350 ? 79.108 62.124 78.079 1.00 16.42 370 PHE A C 1
ATOM 2824 O O . PHE A 1 350 ? 77.865 62.122 78.041 1.00 17.32 370 PHE A O 1
ATOM 2832 N N . ASN A 1 351 ? 79.808 61.132 78.610 1.00 16.16 371 ASN A N 1
ATOM 2833 C CA . ASN A 1 351 ? 79.139 60.005 79.246 1.00 12.01 371 ASN A CA 1
ATOM 2834 C C . ASN A 1 351 ? 78.789 60.444 80.665 1.00 13.15 371 ASN A C 1
ATOM 2835 O O . ASN A 1 351 ? 77.709 60.117 81.170 1.00 12.95 371 ASN A O 1
ATOM 2840 N N . LEU A 1 352 ? 79.679 61.234 81.288 1.00 12.67 372 LEU A N 1
ATOM 2841 C CA . LEU A 1 352 ? 79.444 61.759 82.644 1.00 7.78 372 LEU A CA 1
ATOM 2842 C C . LEU A 1 352 ? 78.291 62.758 82.675 1.00 6.71 372 LEU A C 1
ATOM 2843 O O . LEU A 1 352 ? 77.536 62.778 83.627 1.00 9.56 372 LEU A O 1
ATOM 2848 N N . LEU A 1 353 ? 78.188 63.610 81.656 1.00 6.99 373 LEU A N 1
ATOM 2849 C CA . LEU A 1 353 ? 77.098 64.587 81.560 1.00 2.00 373 LEU A CA 1
ATOM 2850 C C . LEU A 1 353 ? 75.757 63.862 81.556 1.00 5.12 373 LEU A C 1
ATOM 2851 O O . LEU A 1 353 ? 74.854 64.215 82.335 1.00 3.87 373 LEU A O 1
ATOM 2856 N N . ARG A 1 354 ? 75.642 62.805 80.741 1.00 6.47 374 ARG A N 1
ATOM 2857 C CA . ARG A 1 354 ? 74.406 62.013 80.668 1.00 8.89 374 ARG A CA 1
ATOM 2858 C C . ARG A 1 354 ? 74.264 61.239 81.970 1.00 9.67 374 ARG A C 1
ATOM 2859 O O . ARG A 1 354 ? 73.143 61.045 82.460 1.00 13.02 374 ARG A O 1
ATOM 2867 N N . TRP A 1 355 ? 75.396 60.814 82.536 1.00 7.73 375 TRP A N 1
ATOM 2868 C CA . TRP A 1 355 ? 75.404 60.089 83.814 1.00 7.81 375 TRP A CA 1
ATOM 2869 C C . TRP A 1 355 ? 74.781 60.939 84.912 1.00 8.59 375 TRP A C 1
ATOM 2870 O O . TRP A 1 355 ? 74.005 60.460 85.729 1.00 9.76 375 TRP A O 1
ATOM 2881 N N . LEU A 1 356 ? 75.175 62.205 84.936 1.00 12.46 376 LEU A N 1
ATOM 2882 C CA . LEU A 1 356 ? 74.677 63.179 85.905 1.00 11.75 376 LEU A CA 1
ATOM 2883 C C . LEU A 1 356 ? 73.235 63.551 85.663 1.00 8.54 376 LEU A C 1
ATOM 2884 O O . LEU A 1 356 ? 72.462 63.636 86.602 1.00 13.47 376 LEU A O 1
ATOM 2889 N N . GLY A 1 357 ? 72.904 63.852 84.413 1.00 7.71 377 GLY A N 1
ATOM 2890 C CA . GLY A 1 357 ? 71.542 64.226 84.084 1.00 9.65 377 GLY A CA 1
ATOM 2891 C C . GLY A 1 357 ? 71.470 65.695 83.708 1.00 15.20 377 GLY A C 1
ATOM 2892 O O . GLY A 1 357 ? 70.384 66.310 83.731 1.00 17.85 377 GLY A O 1
ATOM 2893 N N . ALA A 1 358 ? 72.643 66.251 83.387 1.00 13.27 378 ALA A N 1
ATOM 2894 C CA . ALA A 1 358 ? 72.807 67.636 82.989 1.00 6.85 378 ALA A CA 1
ATOM 2895 C C . ALA A 1 358 ? 72.522 67.621 81.514 1.00 7.94 378 ALA A C 1
ATOM 2896 O O . ALA A 1 358 ? 73.240 66.998 80.745 1.00 8.87 378 ALA A O 1
ATOM 2898 N N . ASN A 1 359 ? 71.535 68.402 81.123 1.00 12.03 379 ASN A N 1
ATOM 2899 C CA . ASN A 1 359 ? 71.096 68.475 79.750 1.00 12.94 379 ASN A CA 1
ATOM 2900 C C . ASN A 1 359 ? 71.640 69.738 79.115 1.00 12.76 379 ASN A C 1
ATOM 2901 O O . ASN A 1 359 ? 71.202 70.072 78.015 1.00 11.69 379 ASN A O 1
ATOM 2906 N N . ALA A 1 360 ? 72.555 70.444 79.803 1.00 6.69 380 ALA A N 1
ATOM 2907 C CA . ALA A 1 360 ? 73.112 71.726 79.301 1.00 5.96 380 ALA A CA 1
ATOM 2908 C C . ALA A 1 360 ? 74.411 72.213 79.933 1.00 5.95 380 ALA A C 1
ATOM 2909 O O . ALA A 1 360 ? 74.707 71.900 81.080 1.00 4.25 380 ALA A O 1
ATOM 2911 N N . PHE A 1 361 ? 75.188 72.986 79.177 1.00 4.55 381 PHE A N 1
ATOM 2912 C CA . PHE A 1 361 ? 76.400 73.527 79.731 1.00 6.22 381 PHE A CA 1
ATOM 2913 C C . PHE A 1 361 ? 76.810 74.839 7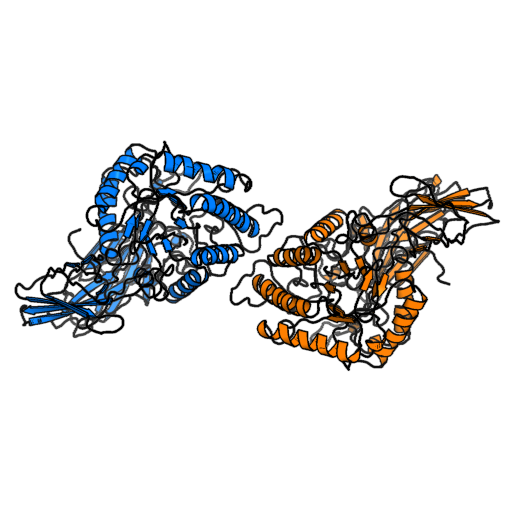9.109 1.00 7.42 381 PHE A C 1
ATOM 2914 O O . PHE A 1 361 ? 76.257 75.233 78.093 1.00 7.58 381 PHE A O 1
ATOM 2922 N N . ARG A 1 362 ? 77.696 75.560 79.792 1.00 5.29 382 ARG A N 1
ATOM 2923 C CA . ARG A 1 362 ? 78.140 76.855 79.331 1.00 3.76 382 ARG A CA 1
ATOM 2924 C C . ARG A 1 362 ? 79.579 76.825 78.922 1.00 6.71 382 ARG A C 1
ATOM 2925 O O . ARG A 1 362 ? 80.454 76.276 79.602 1.00 8.31 382 ARG A O 1
ATOM 2933 N N . THR A 1 363 ? 79.802 77.416 77.764 1.00 8.33 383 THR A N 1
ATOM 2934 C CA . THR A 1 363 ? 81.101 77.483 77.175 1.00 11.60 383 THR A CA 1
ATOM 2935 C C . THR A 1 363 ? 81.907 78.438 78.031 1.00 14.95 383 THR A C 1
ATOM 2936 O O . THR A 1 363 ? 82.249 79.536 77.626 1.00 19.28 383 THR A O 1
ATOM 2940 N N . SER A 1 364 ? 82.228 77.957 79.221 1.00 17.38 384 SER A N 1
ATOM 2941 C CA . SER A 1 364 ? 82.949 78.705 80.219 1.00 14.45 384 SER A CA 1
ATOM 2942 C C . SER A 1 364 ? 84.107 79.615 79.767 1.00 16.47 384 SER A C 1
ATOM 2943 O O . SER A 1 364 ? 85.261 79.172 79.574 1.00 15.75 384 SER A O 1
ATOM 2946 N N . HIS A 1 365 ? 83.744 80.900 79.623 1.00 13.69 385 HIS A N 1
ATOM 2947 C CA . HIS A 1 365 ? 84.612 82.030 79.273 1.00 11.01 385 HIS A CA 1
ATOM 2948 C C . HIS A 1 365 ? 85.380 81.949 77.992 1.00 7.15 385 HIS A C 1
ATOM 2949 O O . HIS A 1 365 ? 86.373 82.625 77.877 1.00 7.91 385 HIS A O 1
ATOM 2956 N N . TYR A 1 366 ? 84.968 81.114 77.050 1.00 4.57 386 TYR A N 1
ATOM 2957 C CA . TYR A 1 366 ? 85.669 81.030 75.771 1.00 7.70 386 TYR A CA 1
ATOM 2958 C C . TYR A 1 366 ? 85.139 79.939 74.883 1.00 7.79 386 TYR A C 1
ATOM 2959 O O . TYR A 1 366 ? 84.824 78.866 75.361 1.00 13.74 386 TYR A O 1
ATOM 2968 N N . PRO A 1 367 ? 85.051 80.185 73.572 1.00 9.33 387 PRO A N 1
ATOM 2969 C CA . PRO A 1 367 ? 84.544 79.167 72.639 1.00 10.23 387 PRO A CA 1
ATOM 2970 C C . PRO A 1 367 ? 85.318 77.818 72.677 1.00 8.25 387 PRO A C 1
ATOM 2971 O O . PRO A 1 367 ? 86.547 77.792 72.843 1.00 2.00 387 PRO A O 1
ATOM 2975 N N . TYR A 1 368 ? 84.586 76.704 72.562 1.00 10.04 388 TYR A N 1
ATOM 2976 C CA . TYR A 1 368 ? 85.198 75.364 72.574 1.00 14.81 388 TYR A CA 1
ATOM 2977 C C . TYR A 1 368 ? 85.583 74.788 71.210 1.00 17.69 388 TYR A C 1
ATOM 2978 O O . TYR A 1 368 ? 85.057 75.182 70.170 1.00 17.31 388 TYR A O 1
ATOM 2987 N N . ALA A 1 369 ? 86.368 73.722 71.273 1.00 16.41 389 ALA A N 1
ATOM 2988 C CA . ALA A 1 369 ? 86.908 73.063 70.115 1.00 15.21 389 ALA A CA 1
ATOM 2989 C C . ALA A 1 369 ? 86.127 72.891 68.826 1.00 18.18 389 ALA A C 1
ATOM 2990 O O . ALA A 1 369 ? 86.519 73.422 67.798 1.00 24.24 389 ALA A O 1
ATOM 2992 N N . GLU A 1 370 ? 85.036 72.143 68.861 1.00 16.14 390 GLU A N 1
ATOM 2993 C CA . GLU A 1 370 ? 84.292 71.819 67.626 1.00 10.01 390 GLU A CA 1
ATOM 2994 C C . GLU A 1 370 ? 83.166 70.888 68.063 1.00 9.36 390 GLU A C 1
ATOM 2995 O O . GLU A 1 370 ? 82.176 70.731 67.380 1.00 7.83 390 GLU A O 1
ATOM 3001 N N . GLU A 1 371 ? 83.368 70.293 69.241 1.00 11.00 391 GLU A N 1
ATOM 3002 C CA . GLU A 1 371 ? 82.471 69.394 69.947 1.00 2.00 391 GLU A CA 1
ATOM 3003 C C . GLU A 1 371 ? 81.083 69.986 70.181 1.00 5.65 391 GLU A C 1
ATOM 3004 O O . GLU A 1 371 ? 80.312 69.509 71.015 1.00 3.78 391 GLU A O 1
ATOM 3010 N N . VAL A 1 372 ? 80.820 71.111 69.544 1.00 2.96 392 VAL A N 1
ATOM 3011 C CA . VAL A 1 372 ? 79.542 71.739 69.637 1.00 4.01 392 VAL A CA 1
ATOM 3012 C C . VAL A 1 372 ? 78.669 70.863 68.721 1.00 2.32 392 VAL A C 1
ATOM 3013 O O . VAL A 1 372 ? 77.431 70.928 68.759 1.00 4.46 392 VAL A O 1
ATOM 3017 N N . MET A 1 373 ? 79.303 69.981 67.947 1.00 2.00 393 MET A N 1
ATOM 3018 C CA . MET A 1 373 ? 78.544 69.065 67.085 1.00 11.44 393 MET A CA 1
ATOM 3019 C C . MET A 1 373 ? 78.165 67.873 67.958 1.00 11.51 393 MET A C 1
ATOM 3020 O O . MET A 1 373 ? 77.141 67.215 67.741 1.00 11.10 393 MET A O 1
ATOM 3025 N N . GLN A 1 374 ? 78.966 67.665 69.001 1.00 10.70 394 GLN A N 1
ATOM 3026 C CA . GLN A 1 374 ? 78.712 66.614 69.980 1.00 13.86 394 GLN A CA 1
ATOM 3027 C C . GLN A 1 374 ? 77.395 66.992 70.689 1.00 10.29 394 GLN A C 1
ATOM 3028 O O . GLN A 1 374 ? 76.537 66.138 70.913 1.00 8.99 394 GLN A O 1
ATOM 3034 N N . MET A 1 375 ? 77.233 68.276 71.011 1.00 12.20 395 MET A N 1
ATOM 3035 C CA . MET A 1 375 ? 76.003 68.757 71.660 1.00 12.16 395 MET A CA 1
ATOM 3036 C C . MET A 1 375 ? 74.791 68.504 70.782 1.00 13.07 395 MET A C 1
ATOM 3037 O O . MET A 1 375 ? 73.667 68.332 71.290 1.00 7.04 395 MET A O 1
ATOM 3042 N N . CYS A 1 376 ? 75.039 68.522 69.470 1.00 12.59 396 CYS A N 1
ATOM 3043 C CA . CYS A 1 376 ? 74.007 68.304 68.450 1.00 17.24 396 CYS A CA 1
ATOM 3044 C C . CYS A 1 376 ? 73.546 66.844 68.323 1.00 18.47 396 CYS A C 1
ATOM 3045 O O . CYS A 1 376 ? 72.334 66.571 68.208 1.00 7.17 396 CYS A O 1
ATOM 3048 N N . ASP A 1 377 ? 74.539 65.940 68.282 1.00 21.74 397 ASP A N 1
ATOM 3049 C CA . ASP A 1 377 ? 74.354 64.493 68.162 1.00 22.92 397 ASP A CA 1
ATOM 3050 C C . ASP A 1 377 ? 73.322 64.067 69.184 1.00 24.20 397 ASP A C 1
ATOM 3051 O O . ASP A 1 377 ? 73.078 64.816 70.109 1.00 27.11 397 ASP A O 1
ATOM 3056 N N . ARG A 1 378 ? 72.761 62.859 69.031 1.00 27.19 398 ARG A N 1
ATOM 3057 C CA . ARG A 1 378 ? 71.729 62.295 69.922 1.00 25.57 398 ARG A CA 1
ATOM 3058 C C . ARG A 1 378 ? 71.807 62.869 71.348 1.00 24.79 398 ARG A C 1
ATOM 3059 O O . ARG A 1 378 ? 70.797 63.035 72.034 1.00 25.89 398 ARG A O 1
ATOM 3067 N N . TYR A 1 379 ? 73.022 63.216 71.748 1.00 21.19 399 TYR A N 1
ATOM 3068 C CA . TYR A 1 379 ? 73.294 63.795 73.029 1.00 13.75 399 TYR A CA 1
ATOM 3069 C C . TYR A 1 379 ? 72.293 64.849 73.423 1.00 14.22 399 TYR A C 1
ATOM 3070 O O . TYR A 1 379 ? 71.778 64.799 74.533 1.00 20.42 399 TYR A O 1
ATOM 3079 N N . GLY A 1 380 ? 72.005 65.799 72.538 1.00 13.64 400 GLY A N 1
ATOM 3080 C CA . GLY A 1 380 ? 71.055 66.868 72.876 1.00 12.01 400 GLY A CA 1
ATOM 3081 C C . GLY A 1 380 ? 71.451 67.702 74.102 1.00 8.13 400 GLY A C 1
ATOM 3082 O O . GLY A 1 380 ? 70.626 67.901 74.991 1.00 11.34 400 GLY A O 1
ATOM 3083 N N . ILE A 1 381 ? 72.706 68.159 74.167 1.00 2.94 401 ILE A N 1
ATOM 3084 C CA . ILE A 1 381 ? 73.219 68.978 75.281 1.00 5.88 401 ILE A CA 1
ATOM 3085 C C . ILE A 1 381 ? 73.244 70.481 74.906 1.00 6.19 401 ILE A C 1
ATOM 3086 O O . ILE A 1 381 ? 74.214 70.955 74.327 1.00 3.85 401 ILE A O 1
ATOM 3091 N N . VAL A 1 382 ? 72.163 71.196 75.231 1.00 5.91 402 VAL A N 1
ATOM 3092 C CA . VAL A 1 382 ? 71.997 72.641 74.983 1.00 7.80 402 VAL A CA 1
ATOM 3093 C C . VAL A 1 382 ? 73.290 73.433 75.321 1.00 10.39 402 VAL A C 1
ATOM 3094 O O . VAL A 1 382 ? 74.049 73.024 76.214 1.00 14.40 402 VAL A O 1
ATOM 3098 N N . VAL A 1 383 ? 73.596 74.518 74.606 1.00 3.93 403 VAL A N 1
ATOM 3099 C CA . VAL A 1 383 ? 74.829 75.262 74.938 1.00 6.18 403 VAL A CA 1
ATOM 3100 C C . VAL A 1 383 ? 74.720 76.796 74.967 1.00 7.20 403 VAL A C 1
ATOM 3101 O O . VAL A 1 383 ? 74.055 77.374 74.133 1.00 14.15 403 VAL A O 1
ATOM 3105 N N . ILE A 1 384 ? 75.289 77.427 75.995 1.00 8.44 404 ILE A N 1
ATOM 3106 C CA . ILE A 1 384 ? 75.321 78.882 76.145 1.00 6.85 404 ILE A CA 1
ATOM 3107 C C . ILE A 1 384 ? 76.746 79.222 75.703 1.00 8.63 404 ILE A C 1
ATOM 3108 O O . ILE A 1 384 ? 77.680 79.022 76.493 1.00 2.00 404 ILE A O 1
ATOM 3113 N N . ASP A 1 385 ? 76.909 79.742 74.475 1.00 9.41 405 ASP A N 1
ATOM 3114 C CA . ASP A 1 385 ? 78.242 80.026 73.897 1.00 11.83 405 ASP A CA 1
ATOM 3115 C C . ASP A 1 385 ? 78.894 81.361 74.322 1.00 10.40 405 ASP A C 1
ATOM 3116 O O . ASP A 1 385 ? 78.395 82.426 73.984 1.00 6.06 405 ASP A O 1
ATOM 3121 N N . GLU A 1 386 ? 80.008 81.299 75.050 1.00 7.11 406 GLU A N 1
ATOM 3122 C CA . GLU A 1 386 ? 80.673 82.515 75.487 1.00 4.35 406 GLU A CA 1
ATOM 3123 C C . GLU A 1 386 ? 81.879 82.838 74.601 1.00 7.54 406 GLU A C 1
ATOM 3124 O O . GLU A 1 386 ? 82.356 81.969 73.863 1.00 4.63 406 GLU A O 1
ATOM 3130 N N . CYS A 1 387 ? 82.289 84.114 74.614 1.00 8.01 407 CYS A N 1
ATOM 3131 C CA . CYS A 1 387 ? 83.468 84.620 73.885 1.00 9.59 407 CYS A CA 1
ATOM 3132 C C . CYS A 1 387 ? 84.322 85.089 75.040 1.00 9.32 407 CYS A C 1
ATOM 3133 O O . CYS A 1 387 ? 83.781 85.367 76.103 1.00 10.01 407 CYS A O 1
ATOM 3136 N N . PRO A 1 388 ? 85.661 85.146 74.878 1.00 7.20 408 PRO A N 1
ATOM 3137 C CA . PRO A 1 388 ? 86.559 85.594 75.963 1.00 3.21 408 PRO A CA 1
ATOM 3138 C C . PRO A 1 388 ? 86.460 86.969 76.628 1.00 4.37 408 PRO A C 1
ATOM 3139 O O . PRO A 1 388 ? 87.471 87.626 76.814 1.00 8.49 408 PRO A O 1
ATOM 3143 N N . GLY A 1 389 ? 85.275 87.354 77.097 1.00 5.94 409 GLY A N 1
ATOM 3144 C CA . GLY A 1 389 ? 85.125 88.622 77.793 1.00 6.20 409 GLY A CA 1
ATOM 3145 C C . GLY A 1 389 ? 85.216 88.223 79.250 1.00 10.34 409 GLY A C 1
ATOM 3146 O O . GLY A 1 389 ? 84.204 88.178 79.936 1.00 15.77 409 GLY A O 1
ATOM 3147 N N . VAL A 1 390 ? 86.431 87.908 79.697 1.00 6.58 410 VAL A N 1
ATOM 3148 C CA . VAL A 1 390 ? 86.729 87.423 81.057 1.00 9.17 410 VAL A CA 1
ATOM 3149 C C . VAL A 1 390 ? 87.079 88.473 82.158 1.00 8.81 410 VAL A C 1
ATOM 3150 O O . VAL A 1 390 ? 86.219 88.853 82.979 1.00 9.80 410 VAL A O 1
ATOM 3154 N N . GLY A 1 391 ? 88.335 88.924 82.179 1.00 3.03 411 GLY A N 1
ATOM 3155 C CA . GLY A 1 391 ? 88.795 89.882 83.169 1.00 2.00 411 GLY A CA 1
ATOM 3156 C C . GLY A 1 391 ? 88.527 91.326 82.822 1.00 2.92 411 GLY A C 1
ATOM 3157 O O . GLY A 1 391 ? 89.413 92.171 82.939 1.00 4.47 411 GLY A O 1
ATOM 3158 N N . LEU A 1 392 ? 87.296 91.618 82.419 1.00 6.84 412 LEU A N 1
ATOM 3159 C CA . LEU A 1 392 ? 86.889 92.976 82.054 1.00 5.80 412 LEU A CA 1
ATOM 3160 C C . LEU A 1 392 ? 86.531 93.666 83.359 1.00 5.36 412 LEU A C 1
ATOM 3161 O O . LEU A 1 392 ? 85.386 94.060 83.585 1.00 2.07 412 LEU A O 1
ATOM 3166 N N . ALA A 1 393 ? 87.545 93.799 84.208 1.00 6.75 413 ALA A N 1
ATOM 3167 C CA . ALA A 1 393 ? 87.395 94.402 85.525 1.00 13.19 413 ALA A CA 1
ATOM 3168 C C . ALA A 1 393 ? 87.930 95.822 85.606 1.00 15.32 413 ALA A C 1
ATOM 3169 O O . ALA A 1 393 ? 87.237 96.719 86.110 1.00 20.77 413 ALA A O 1
ATOM 3171 N N . LEU A 1 394 ? 89.171 96.027 85.170 1.00 12.54 414 LEU A N 1
ATOM 3172 C CA . LEU A 1 394 ? 89.734 97.373 85.207 1.00 11.77 414 LEU A CA 1
ATOM 3173 C C . LEU A 1 394 ? 88.969 98.298 84.249 1.00 9.71 414 LEU A C 1
ATOM 3174 O O . LEU A 1 394 ? 88.475 97.887 83.204 1.00 6.20 414 LEU A O 1
ATOM 3179 N N . PRO A 1 395 ? 88.865 99.573 84.612 1.00 14.44 415 PRO A N 1
ATOM 3180 C CA . PRO A 1 395 ? 88.150 100.523 83.753 1.00 14.75 415 PRO A CA 1
ATOM 3181 C C . PRO A 1 395 ? 88.875 100.779 82.406 1.00 15.07 415 PRO A C 1
ATOM 3182 O O . PRO A 1 395 ? 88.254 101.150 81.398 1.00 14.79 415 PRO A O 1
ATOM 3186 N N . GLN A 1 396 ? 90.185 100.560 82.375 1.00 12.18 416 GLN A N 1
ATOM 3187 C CA . GLN A 1 396 ? 90.925 100.797 81.144 1.00 12.97 416 GLN A CA 1
ATOM 3188 C C . GLN A 1 396 ? 90.541 99.827 80.026 1.00 13.69 416 GLN A C 1
ATOM 3189 O O . GLN A 1 396 ? 90.448 100.209 78.862 1.00 17.28 416 GLN A O 1
ATOM 3195 N N . PHE A 1 397 ? 90.250 98.592 80.394 1.00 12.12 417 PHE A N 1
ATOM 3196 C CA . PHE A 1 397 ? 89.894 97.558 79.431 1.00 12.25 417 PHE A CA 1
ATOM 3197 C C . PHE A 1 397 ? 88.600 97.830 78.635 1.00 16.94 417 PHE A C 1
ATOM 3198 O O . PHE A 1 397 ? 88.246 97.085 77.721 1.00 22.04 417 PHE A O 1
ATOM 3206 N N . PHE A 1 398 ? 87.921 98.926 78.955 1.00 15.78 418 PHE A N 1
ATOM 3207 C CA . PHE A 1 398 ? 86.692 99.303 78.276 1.00 15.12 418 PHE A CA 1
ATOM 3208 C C . PHE A 1 398 ? 86.881 100.533 77.362 1.00 19.15 418 PHE A C 1
ATOM 3209 O O . PHE A 1 398 ? 86.020 101.434 77.278 1.00 18.01 418 PHE A O 1
ATOM 3217 N N . ASN A 1 399 ? 88.027 100.578 76.701 1.00 19.02 419 ASN A N 1
ATOM 3218 C CA . ASN A 1 399 ? 88.329 101.664 75.792 1.00 15.96 419 ASN A CA 1
ATOM 3219 C C . ASN A 1 399 ? 87.766 101.285 74.429 1.00 16.71 419 ASN A C 1
ATOM 3220 O O . ASN A 1 399 ? 87.531 100.106 74.171 1.00 15.63 419 ASN A O 1
ATOM 3225 N N . ASN A 1 400 ? 87.636 102.269 73.533 1.00 19.45 420 ASN A N 1
ATOM 3226 C CA . ASN A 1 400 ? 87.039 102.056 72.205 1.00 13.31 420 ASN A CA 1
ATOM 3227 C C . ASN A 1 400 ? 87.670 101.028 71.271 1.00 11.66 420 ASN A C 1
ATOM 3228 O O . ASN A 1 400 ? 86.977 100.410 70.490 1.00 10.96 420 ASN A O 1
ATOM 3233 N N . VAL A 1 401 ? 88.978 100.843 71.324 1.00 9.27 421 VAL A N 1
ATOM 3234 C CA . VAL A 1 401 ? 89.592 99.856 70.453 1.00 14.46 421 VAL A CA 1
ATOM 3235 C C . VAL A 1 401 ? 89.133 98.481 70.956 1.00 22.42 421 VAL A C 1
ATOM 3236 O O . VAL A 1 401 ? 88.692 97.608 70.174 1.00 25.43 421 VAL A O 1
ATOM 3240 N N . SER A 1 402 ? 89.146 98.340 72.281 1.00 22.33 422 SER A N 1
ATOM 3241 C CA . SER A 1 402 ? 88.724 97.117 72.945 1.00 15.23 422 SER A CA 1
ATOM 3242 C C . SER A 1 402 ? 87.301 96.809 72.490 1.00 11.01 422 SER A C 1
ATOM 3243 O O . SER A 1 402 ? 86.993 95.663 72.159 1.00 6.90 422 SER A O 1
ATOM 3246 N N . LEU A 1 403 ? 86.447 97.838 72.453 1.00 7.60 423 LEU A N 1
ATOM 3247 C CA . LEU A 1 403 ? 85.057 97.641 72.056 1.00 9.67 423 LEU A CA 1
ATOM 3248 C C . LEU A 1 403 ? 84.961 97.224 70.597 1.00 10.28 423 LEU A C 1
ATOM 3249 O O . LEU A 1 403 ? 84.074 96.450 70.233 1.00 4.21 423 LEU A O 1
ATOM 3254 N N . HIS A 1 404 ? 85.842 97.752 69.758 1.00 10.46 424 HIS A N 1
ATOM 3255 C CA . HIS A 1 404 ? 85.767 97.388 68.369 1.00 13.31 424 HIS A CA 1
ATOM 3256 C C . HIS A 1 404 ? 86.163 95.954 68.278 1.00 14.91 424 HIS A C 1
ATOM 3257 O O . HIS A 1 404 ? 85.510 95.186 67.582 1.00 14.77 424 HIS A O 1
ATOM 3264 N N . HIS A 1 405 ? 87.196 95.585 69.032 1.00 16.13 425 HIS A N 1
ATOM 3265 C CA . HIS A 1 405 ? 87.710 94.204 69.058 1.00 13.21 425 HIS A CA 1
ATOM 3266 C C . HIS A 1 405 ? 86.638 93.215 69.477 1.00 10.01 425 HIS A C 1
ATOM 3267 O O . HIS A 1 405 ? 86.410 92.238 68.786 1.00 15.22 425 HIS A O 1
ATOM 3274 N N . HIS A 1 406 ? 85.970 93.466 70.596 1.00 5.31 426 HIS A N 1
ATOM 3275 C CA . HIS A 1 406 ? 84.913 92.574 71.064 1.00 7.45 426 HIS A CA 1
ATOM 3276 C C . HIS A 1 406 ? 83.793 92.401 70.024 1.00 9.21 426 HIS A C 1
ATOM 3277 O O . HIS A 1 406 ? 82.986 91.487 70.102 1.00 18.59 426 HIS A O 1
ATOM 3284 N N . MET A 1 407 ? 83.707 93.298 69.069 1.00 12.72 427 MET A N 1
ATOM 3285 C CA . MET A 1 407 ? 82.680 93.202 68.050 1.00 12.38 427 MET A CA 1
ATOM 3286 C C . MET A 1 407 ? 83.154 92.319 66.906 1.00 16.06 427 MET A C 1
ATOM 3287 O O . MET A 1 407 ? 82.351 91.690 66.223 1.00 17.04 427 MET A O 1
ATOM 3292 N N . GLN A 1 408 ? 84.470 92.246 66.756 1.00 15.12 428 GLN A N 1
ATOM 3293 C CA . GLN A 1 408 ? 85.122 91.422 65.764 1.00 12.02 428 GLN A CA 1
ATOM 3294 C C . GLN A 1 408 ? 84.931 89.998 66.298 1.00 13.31 428 GLN A C 1
ATOM 3295 O O . GLN A 1 408 ? 84.159 89.219 65.734 1.00 14.31 428 GLN A O 1
ATOM 3301 N N . VAL A 1 409 ? 85.532 89.705 67.456 1.00 7.74 429 VAL A N 1
ATOM 3302 C CA . VAL A 1 409 ? 85.438 88.370 68.049 1.00 2.00 429 VAL A CA 1
ATOM 3303 C C . VAL A 1 409 ? 84.022 87.830 68.104 1.00 2.37 429 VAL A C 1
ATOM 3304 O O . VAL A 1 409 ? 83.829 86.634 67.890 1.00 4.52 429 VAL A O 1
ATOM 3308 N N . MET A 1 410 ? 83.025 88.683 68.338 1.00 4.71 430 MET A N 1
ATOM 3309 C CA . MET A 1 410 ? 81.630 88.213 68.361 1.00 10.81 430 MET A CA 1
ATOM 3310 C C . MET A 1 410 ? 81.073 87.839 66.969 1.00 14.31 430 MET A C 1
ATOM 3311 O O . MET A 1 410 ? 79.985 87.255 66.873 1.00 12.50 430 MET A O 1
ATOM 3316 N N . GLU A 1 411 ? 81.764 88.261 65.908 1.00 13.04 431 GLU A N 1
ATOM 3317 C CA . GLU A 1 411 ? 81.373 87.930 64.540 1.00 11.91 431 GLU A CA 1
ATOM 3318 C C . GLU A 1 411 ? 81.940 86.533 64.217 1.00 8.38 431 GLU A C 1
ATOM 3319 O O . GLU A 1 411 ? 81.278 85.703 63.602 1.00 3.93 431 GLU A O 1
ATOM 3325 N N . GLU A 1 412 ? 83.177 86.296 64.640 1.00 5.83 432 GLU A N 1
ATOM 3326 C CA . GLU A 1 412 ? 83.841 85.002 64.485 1.00 7.45 432 GLU A CA 1
ATOM 3327 C C . GLU A 1 412 ? 83.097 83.905 65.335 1.00 8.96 432 GLU A C 1
ATOM 3328 O O . GLU A 1 412 ? 82.675 82.865 64.832 1.00 9.87 432 GLU A O 1
ATOM 3334 N N . VAL A 1 413 ? 82.921 84.155 66.624 1.00 8.86 433 VAL A N 1
ATOM 3335 C CA . VAL A 1 413 ? 82.238 83.204 67.470 1.00 10.39 433 VAL A CA 1
ATOM 3336 C C . VAL A 1 413 ? 80.882 82.867 66.885 1.00 11.28 433 VAL A C 1
ATOM 3337 O O . VAL A 1 413 ? 80.480 81.710 66.895 1.00 15.83 433 VAL A O 1
ATOM 3341 N N . VAL A 1 414 ? 80.194 83.861 66.338 1.00 11.12 434 VAL A N 1
ATOM 3342 C CA . VAL A 1 414 ? 78.867 83.611 65.766 1.00 12.12 434 VAL A CA 1
ATOM 3343 C C . VAL A 1 414 ? 78.977 82.961 64.387 1.00 13.94 434 VAL A C 1
ATOM 3344 O O . VAL A 1 414 ? 78.080 82.237 63.963 1.00 13.60 434 VAL A O 1
ATOM 3348 N N . ARG A 1 415 ? 80.078 83.211 63.685 1.00 12.98 435 ARG A N 1
ATOM 3349 C CA . ARG A 1 415 ? 80.253 82.621 62.357 1.00 11.84 435 ARG A CA 1
ATOM 3350 C C . ARG A 1 415 ? 80.310 81.141 62.639 1.00 11.96 435 ARG A C 1
ATOM 3351 O O . ARG A 1 415 ? 79.344 80.395 62.385 1.00 13.33 435 ARG A O 1
ATOM 3359 N N . ARG A 1 416 ? 81.350 80.784 63.373 1.00 6.32 436 ARG A N 1
ATOM 3360 C CA . ARG A 1 416 ? 81.609 79.408 63.704 1.00 10.69 436 ARG A CA 1
ATOM 3361 C C . ARG A 1 416 ? 80.492 78.556 64.303 1.00 13.92 436 ARG A C 1
ATOM 3362 O O . ARG A 1 416 ? 80.327 77.402 63.890 1.00 16.14 436 ARG A O 1
ATOM 3370 N N . ASP A 1 417 ? 79.735 79.092 65.264 1.00 15.09 437 ASP A N 1
ATOM 3371 C CA . ASP A 1 417 ? 78.686 78.297 65.890 1.00 7.50 437 ASP A CA 1
ATOM 3372 C C . ASP A 1 417 ? 77.244 78.667 65.558 1.00 11.11 437 ASP A C 1
ATOM 3373 O O . ASP A 1 417 ? 76.326 78.091 66.130 1.00 6.42 437 ASP A O 1
ATOM 3378 N N . LYS A 1 418 ? 77.008 79.523 64.568 1.00 14.61 438 LYS A N 1
ATOM 3379 C CA . LYS A 1 418 ? 75.616 79.896 64.283 1.00 14.44 438 LYS A CA 1
ATOM 3380 C C . LYS A 1 418 ? 74.734 78.805 63.653 1.00 13.64 438 LYS A C 1
ATOM 3381 O O . LYS A 1 418 ? 73.488 78.948 63.514 1.00 6.11 438 LYS A O 1
ATOM 3387 N N . ASN A 1 419 ? 75.399 77.691 63.362 1.00 13.23 439 ASN A N 1
ATOM 3388 C CA . ASN A 1 419 ? 74.792 76.536 62.735 1.00 14.22 439 ASN A CA 1
ATOM 3389 C C . ASN A 1 419 ? 74.340 75.439 63.689 1.00 18.31 439 ASN A C 1
ATOM 3390 O O . ASN A 1 419 ? 73.452 74.637 63.360 1.00 20.70 439 ASN A O 1
ATOM 3395 N N . HIS A 1 420 ? 74.917 75.433 64.884 1.00 16.06 440 HIS A N 1
ATOM 3396 C CA . HIS A 1 420 ? 74.592 74.414 65.863 1.00 11.97 440 HIS A CA 1
ATOM 3397 C C . HIS A 1 420 ? 73.209 74.537 66.494 1.00 10.09 440 HIS A C 1
ATOM 3398 O O . HIS A 1 420 ? 72.907 75.538 67.103 1.00 12.06 440 HIS A O 1
ATOM 3405 N N . PRO A 1 421 ? 72.358 73.504 66.381 1.00 9.07 441 PRO A N 1
ATOM 3406 C CA . PRO A 1 421 ? 71.024 73.615 66.997 1.00 8.15 441 PRO A CA 1
ATOM 3407 C C . PRO A 1 421 ? 71.102 73.492 68.498 1.00 6.18 441 PRO A C 1
ATOM 3408 O O . PRO A 1 421 ? 70.113 73.651 69.183 1.00 5.64 441 PRO A O 1
ATOM 3412 N N . ALA A 1 422 ? 72.280 73.162 68.994 1.00 10.22 442 ALA A N 1
ATOM 3413 C CA . ALA A 1 422 ? 72.496 73.016 70.421 1.00 16.07 442 ALA A CA 1
ATOM 3414 C C . ALA A 1 422 ? 72.608 74.381 71.096 1.00 19.10 442 ALA A C 1
ATOM 3415 O O . ALA A 1 422 ? 72.048 74.600 72.181 1.00 24.74 442 ALA A O 1
ATOM 3417 N N . VAL A 1 423 ? 73.365 75.287 70.482 1.00 17.58 443 VAL A N 1
ATOM 3418 C CA . VAL A 1 423 ? 73.530 76.624 71.030 1.00 15.93 443 VAL A CA 1
ATOM 3419 C C . VAL A 1 423 ? 72.175 77.313 71.054 1.00 13.10 443 VAL A C 1
ATOM 3420 O O . VAL A 1 423 ? 71.559 77.506 70.017 1.00 15.44 443 VAL A O 1
ATOM 3424 N N . VAL A 1 424 ? 71.732 77.701 72.242 1.00 9.91 444 VAL A N 1
ATOM 3425 C CA . VAL A 1 424 ? 70.433 78.345 72.416 1.00 11.45 444 VAL A CA 1
ATOM 3426 C C . VAL A 1 424 ? 70.566 79.762 72.956 1.00 3.60 444 VAL A C 1
ATOM 3427 O O . VAL A 1 424 ? 69.602 80.509 72.999 1.00 2.00 444 VAL A O 1
ATOM 3431 N N . MET A 1 425 ? 71.771 80.116 73.378 1.00 4.01 445 MET A N 1
ATOM 3432 C CA . MET A 1 425 ? 72.022 81.456 73.897 1.00 2.19 445 MET A CA 1
ATOM 3433 C C . MET A 1 425 ? 73.506 81.865 73.778 1.00 3.29 445 MET A C 1
ATOM 3434 O O . MET A 1 425 ? 74.424 81.030 73.632 1.00 2.00 445 MET A O 1
ATOM 3439 N N . TRP A 1 426 ? 73.718 83.166 73.694 1.00 6.74 446 TRP A N 1
ATOM 3440 C CA . TRP A 1 426 ? 75.063 83.677 73.601 1.00 8.99 446 TRP A CA 1
ATOM 3441 C C . TRP A 1 426 ? 75.406 84.386 74.916 1.00 9.86 446 TRP A C 1
ATOM 3442 O O . TRP A 1 426 ? 74.552 84.684 75.719 1.00 10.77 446 TRP A O 1
ATOM 3453 N N . SER A 1 427 ? 76.676 84.614 75.152 1.00 9.78 447 SER A N 1
ATOM 3454 C CA . SER A 1 427 ? 77.106 85.252 76.362 1.00 8.73 447 SER A CA 1
ATOM 3455 C C . SER A 1 427 ? 78.213 86.047 75.746 1.00 13.90 447 SER A C 1
ATOM 3456 O O . SER A 1 427 ? 78.924 85.519 74.891 1.00 17.90 447 SER A O 1
ATOM 3459 N N . VAL A 1 428 ? 78.245 87.350 76.025 1.00 15.06 448 VAL A N 1
ATOM 3460 C CA . VAL A 1 428 ? 79.261 88.242 75.449 1.00 7.40 448 VAL A CA 1
ATOM 3461 C C . VAL A 1 428 ? 80.294 88.523 76.499 1.00 5.23 448 VAL A C 1
ATOM 3462 O O . VAL A 1 428 ? 81.375 89.015 76.174 1.00 6.51 448 VAL A O 1
ATOM 3466 N N . ALA A 1 429 ? 79.976 88.189 77.750 1.00 3.28 449 ALA A N 1
ATOM 3467 C CA . ALA A 1 429 ? 80.902 88.411 78.849 1.00 3.52 449 ALA A CA 1
ATOM 3468 C C . ALA A 1 429 ? 80.587 87.652 80.139 1.00 5.71 449 ALA A C 1
ATOM 3469 O O . ALA A 1 429 ? 79.461 87.247 80.404 1.00 5.01 449 ALA A O 1
ATOM 3471 N N . ASN A 1 430 ? 81.614 87.503 80.960 1.00 7.69 450 ASN A N 1
ATOM 3472 C CA . ASN A 1 430 ? 81.487 86.818 82.219 1.00 7.17 450 ASN A CA 1
ATOM 3473 C C . ASN A 1 430 ? 82.051 87.746 83.271 1.00 10.46 450 ASN A C 1
ATOM 3474 O O . ASN A 1 430 ? 83.236 88.115 83.209 1.00 12.52 450 ASN A O 1
ATOM 3479 N N . GLU A 1 431 ? 81.214 88.090 84.250 1.00 10.93 451 GLU A N 1
ATOM 3480 C CA . GLU A 1 431 ? 81.610 88.982 85.339 1.00 7.69 451 GLU A CA 1
ATOM 3481 C C . GLU A 1 431 ? 82.438 90.242 84.968 1.00 9.07 451 GLU A C 1
ATOM 3482 O O . GLU A 1 431 ? 83.626 90.380 85.339 1.00 12.62 451 GLU A O 1
ATOM 3488 N N . PRO A 1 432 ? 81.856 91.129 84.137 1.00 8.84 452 PRO A N 1
ATOM 3489 C CA . PRO A 1 432 ? 82.601 92.341 83.774 1.00 8.33 452 PRO A CA 1
ATOM 3490 C C . PRO A 1 432 ? 82.337 93.436 84.857 1.00 7.92 452 PRO A C 1
ATOM 3491 O O . PRO A 1 432 ? 81.484 93.253 85.734 1.00 6.51 452 PRO A O 1
ATOM 3495 N N . ALA A 1 433 ? 83.059 94.553 84.830 1.00 10.00 453 ALA A N 1
ATOM 3496 C CA . ALA A 1 433 ? 82.811 95.614 85.829 1.00 8.97 453 ALA A CA 1
ATOM 3497 C C . ALA A 1 433 ? 81.595 96.408 85.329 1.00 11.32 453 ALA A C 1
ATOM 3498 O O . ALA A 1 433 ? 81.632 97.642 85.263 1.00 9.40 453 ALA A O 1
ATOM 3500 N N . SER A 1 434 ? 80.491 95.679 85.114 1.00 10.84 454 SER A N 1
ATOM 3501 C CA . SER A 1 434 ? 79.266 96.217 84.561 1.00 11.42 454 SER A CA 1
ATOM 3502 C C . SER A 1 434 ? 78.545 97.241 85.388 1.00 13.81 454 SER A C 1
ATOM 3503 O O . SER A 1 434 ? 77.427 97.651 85.022 1.00 12.35 454 SER A O 1
ATOM 3506 N N . HIS A 1 435 ? 79.110 97.542 86.557 1.00 10.76 455 HIS A N 1
ATOM 3507 C CA . HIS A 1 435 ? 78.541 98.549 87.458 1.00 13.74 455 HIS A CA 1
ATOM 3508 C C . HIS A 1 435 ? 79.070 99.927 87.008 1.00 16.25 455 HIS A C 1
ATOM 3509 O O . HIS A 1 435 ? 78.398 100.968 87.074 1.00 15.06 455 HIS A O 1
ATOM 3516 N N . LEU A 1 436 ? 80.281 99.875 86.473 1.00 17.05 456 LEU A N 1
ATOM 3517 C CA . LEU A 1 436 ? 80.976 101.020 85.941 1.00 12.66 456 LEU A CA 1
ATOM 3518 C C . LEU A 1 436 ? 80.100 101.553 84.789 1.00 16.60 456 LEU A C 1
ATOM 3519 O O . LEU A 1 436 ? 79.417 100.786 84.100 1.00 17.51 456 LEU A O 1
ATOM 3524 N N . GLU A 1 437 ? 80.112 102.866 84.589 1.00 18.02 457 GLU A N 1
ATOM 3525 C CA . GLU A 1 437 ? 79.285 103.510 83.562 1.00 16.41 457 GLU A CA 1
ATOM 3526 C C . GLU A 1 437 ? 79.750 103.211 82.145 1.00 12.17 457 GLU A C 1
ATOM 3527 O O . GLU A 1 437 ? 78.947 102.885 81.279 1.00 13.01 457 GLU A O 1
ATOM 3533 N N . SER A 1 438 ? 81.045 103.302 81.901 1.00 11.03 458 SER A N 1
ATOM 3534 C CA . SER A 1 438 ? 81.542 103.047 80.564 1.00 9.91 458 SER A CA 1
ATOM 3535 C C . SER A 1 438 ? 81.178 101.639 80.101 1.00 12.90 458 SER A C 1
ATOM 3536 O O . SER A 1 438 ? 80.690 101.450 78.981 1.00 17.94 458 SER A O 1
ATOM 3539 N N . ALA A 1 439 ? 81.353 100.662 80.991 1.00 14.48 459 ALA A N 1
ATOM 3540 C CA . ALA A 1 439 ? 81.058 99.254 80.700 1.00 15.11 459 ALA A CA 1
ATOM 3541 C C . ALA A 1 439 ? 79.620 98.969 80.263 1.00 13.05 459 ALA A C 1
ATOM 3542 O O . ALA A 1 439 ? 79.401 98.063 79.467 1.00 15.69 459 ALA A O 1
ATOM 3544 N N . GLY A 1 440 ? 78.645 99.683 80.827 1.00 12.56 460 GLY A N 1
ATOM 3545 C CA . GLY A 1 440 ? 77.246 99.484 80.448 1.00 13.22 460 GLY A CA 1
ATOM 3546 C C . GLY A 1 440 ? 76.978 99.853 78.990 1.00 16.76 460 GLY A C 1
ATOM 3547 O O . GLY A 1 440 ? 76.131 99.236 78.333 1.00 16.85 460 GLY A O 1
ATOM 3548 N N . TYR A 1 441 ? 77.701 100.874 78.512 1.00 16.35 461 TYR A N 1
ATOM 3549 C CA . TYR A 1 441 ? 77.638 101.369 77.143 1.00 15.59 461 TYR A CA 1
ATOM 3550 C C . TYR A 1 441 ? 78.238 100.273 76.244 1.00 18.11 461 TYR A C 1
ATOM 3551 O O . TYR A 1 441 ? 77.623 99.790 75.275 1.00 19.89 461 TYR A O 1
ATOM 3560 N N . TYR A 1 442 ? 79.480 99.940 76.561 1.00 17.52 462 TYR A N 1
ATOM 3561 C CA . TYR A 1 442 ? 80.253 98.914 75.872 1.00 11.59 462 TYR A CA 1
ATOM 3562 C C . TYR A 1 442 ? 79.354 97.670 75.757 1.00 10.06 462 TYR A C 1
ATOM 3563 O O . TYR A 1 442 ? 79.108 97.208 74.667 1.00 14.38 462 TYR A O 1
ATOM 3572 N N . LEU A 1 443 ? 78.736 97.243 76.854 1.00 10.54 463 LEU A N 1
ATOM 3573 C CA . LEU A 1 443 ? 77.868 96.074 76.848 1.00 14.67 463 LEU A CA 1
ATOM 3574 C C . LEU A 1 443 ? 76.683 96.171 75.899 1.00 15.14 463 LEU A C 1
ATOM 3575 O O . LEU A 1 443 ? 76.420 95.221 75.137 1.00 13.88 463 LEU A O 1
ATOM 3580 N N . LYS A 1 444 ? 75.923 97.264 75.990 1.00 14.46 464 LYS A N 1
ATOM 3581 C CA . LYS A 1 444 ? 74.798 97.492 75.075 1.00 10.72 464 LYS A CA 1
ATOM 3582 C C . LYS A 1 444 ? 75.303 97.398 73.629 1.00 9.53 464 LYS A C 1
ATOM 3583 O O . LYS A 1 444 ? 74.613 96.879 72.738 1.00 2.00 464 LYS A O 1
ATOM 3589 N N . MET A 1 445 ? 76.535 97.858 73.425 1.00 6.58 465 MET A N 1
ATOM 3590 C CA . MET A 1 445 ? 77.138 97.845 72.108 1.00 9.42 465 MET A CA 1
ATOM 3591 C C . MET A 1 445 ? 77.319 96.433 71.651 1.00 8.84 465 MET A C 1
ATOM 3592 O O . MET A 1 445 ? 76.568 95.958 70.805 1.00 15.74 465 MET A O 1
ATOM 3597 N N . VAL A 1 446 ? 78.310 95.760 72.225 1.00 10.14 466 VAL A N 1
ATOM 3598 C CA . VAL A 1 446 ? 78.632 94.357 71.946 1.00 10.75 466 VAL A CA 1
ATOM 3599 C C . VAL A 1 446 ? 77.372 93.473 71.841 1.00 9.40 466 VAL A C 1
ATOM 3600 O O . VAL A 1 446 ? 77.285 92.612 70.970 1.00 10.14 466 VAL A O 1
ATOM 3604 N N . ILE A 1 447 ? 76.438 93.673 72.762 1.00 5.34 467 ILE A N 1
ATOM 3605 C CA . ILE A 1 447 ? 75.196 92.946 72.813 1.00 6.75 467 ILE A CA 1
ATOM 3606 C C . ILE A 1 447 ? 74.251 93.247 71.626 1.00 10.12 467 ILE A C 1
ATOM 3607 O O . ILE A 1 447 ? 73.810 92.306 70.926 1.00 12.25 467 ILE A O 1
ATOM 3612 N N . ALA A 1 448 ? 73.963 94.530 71.371 1.00 11.66 468 ALA A N 1
ATOM 3613 C CA . ALA A 1 448 ? 73.068 94.928 70.277 1.00 10.72 468 ALA A CA 1
ATOM 3614 C C . ALA A 1 448 ? 73.635 94.461 68.944 1.00 13.31 468 ALA A C 1
ATOM 3615 O O . ALA A 1 448 ? 72.901 94.220 67.996 1.00 11.02 468 ALA A O 1
ATOM 3617 N N . HIS A 1 449 ? 74.953 94.306 68.918 1.00 13.04 469 HIS A N 1
ATOM 3618 C CA . HIS A 1 449 ? 75.684 93.856 67.756 1.00 14.40 469 HIS A CA 1
ATOM 3619 C C . HIS A 1 449 ? 75.471 92.368 67.516 1.00 17.70 469 HIS A C 1
ATOM 3620 O O . HIS A 1 449 ? 75.480 91.910 66.366 1.00 19.94 469 HIS A O 1
ATOM 3627 N N . THR A 1 450 ? 75.358 91.599 68.596 1.00 13.50 470 THR A N 1
ATOM 3628 C CA . THR A 1 450 ? 75.155 90.167 68.432 1.00 11.46 470 THR A CA 1
ATOM 3629 C C . THR A 1 450 ? 73.703 89.943 68.079 1.00 8.89 470 THR A C 1
ATOM 3630 O O . THR A 1 450 ? 73.368 88.930 67.474 1.00 12.77 470 THR A O 1
ATOM 3634 N N . LYS A 1 451 ? 72.835 90.856 68.504 1.00 9.02 471 LYS A N 1
ATOM 3635 C CA . LYS A 1 451 ? 71.431 90.688 68.188 1.00 9.07 471 LYS A CA 1
ATOM 3636 C C . LYS A 1 451 ? 71.273 90.828 66.673 1.00 15.18 471 LYS A C 1
ATOM 3637 O O . LYS A 1 451 ? 70.368 90.253 66.044 1.00 14.36 471 LYS A O 1
ATOM 3643 N N . SER A 1 452 ? 72.188 91.595 66.095 1.00 16.30 472 SER A N 1
ATOM 3644 C CA . SER A 1 452 ? 72.260 91.772 64.667 1.00 16.48 472 SER A CA 1
ATOM 3645 C C . SER A 1 452 ? 73.266 90.673 64.378 1.00 16.12 472 SER A C 1
ATOM 3646 O O . SER A 1 452 ? 73.963 90.216 65.286 1.00 20.40 472 SER A O 1
ATOM 3649 N N . LEU A 1 453 ? 73.446 90.345 63.114 1.00 13.06 473 LEU A N 1
ATOM 3650 C CA . LEU A 1 453 ? 74.335 89.260 62.716 1.00 11.57 473 LEU A CA 1
ATOM 3651 C C . LEU A 1 453 ? 73.476 88.018 62.973 1.00 15.67 473 LEU A C 1
ATOM 3652 O O . LEU A 1 453 ? 73.187 87.282 62.032 1.00 13.70 473 LEU A O 1
ATOM 3657 N N . ASP A 1 454 ? 73.024 87.830 64.228 1.00 13.87 474 ASP A N 1
ATOM 3658 C CA . ASP A 1 454 ? 72.184 86.688 64.582 1.00 12.68 474 ASP A CA 1
ATOM 3659 C C . ASP A 1 454 ? 70.946 86.970 65.424 1.00 10.27 474 ASP A C 1
ATOM 3660 O O . ASP A 1 454 ? 71.029 87.055 66.637 1.00 12.04 474 ASP A O 1
ATOM 3665 N N . PRO A 1 455 ? 69.762 87.021 64.789 1.00 11.59 475 PRO A N 1
ATOM 3666 C CA . PRO A 1 455 ? 68.484 87.272 65.468 1.00 12.72 475 PRO A CA 1
ATOM 3667 C C . PRO A 1 455 ? 67.716 86.012 65.835 1.00 15.79 475 PRO A C 1
ATOM 3668 O O . PRO A 1 455 ? 66.516 86.069 66.106 1.00 15.88 475 PRO A O 1
ATOM 3672 N N . SER A 1 456 ? 68.414 84.883 65.909 1.00 19.38 476 SER A N 1
ATOM 3673 C CA . SER A 1 456 ? 67.741 83.614 66.184 1.00 15.22 476 SER A CA 1
ATOM 3674 C C . SER A 1 456 ? 67.616 83.243 67.636 1.00 14.29 476 SER A C 1
ATOM 3675 O O . SER A 1 456 ? 66.668 82.559 68.027 1.00 15.50 476 SER A O 1
ATOM 3678 N N . ARG A 1 457 ? 68.584 83.651 68.435 1.00 15.02 477 ARG A N 1
ATOM 3679 C CA . ARG A 1 457 ? 68.541 83.315 69.851 1.00 17.11 477 ARG A CA 1
ATOM 3680 C C . ARG A 1 457 ? 69.063 84.482 70.714 1.00 17.32 477 ARG A C 1
ATOM 3681 O O . ARG A 1 457 ? 69.953 85.235 70.276 1.00 20.58 477 ARG A O 1
ATOM 3689 N N . PRO A 1 458 ? 68.491 84.669 71.929 1.00 12.88 478 PRO A N 1
ATOM 3690 C CA . PRO A 1 458 ? 68.877 85.733 72.855 1.00 9.70 478 PRO A CA 1
ATOM 3691 C C . PRO A 1 458 ? 70.354 85.826 73.162 1.00 11.54 478 PRO A C 1
ATOM 3692 O O . PRO A 1 458 ? 71.129 84.892 72.930 1.00 14.80 478 PRO A O 1
ATOM 3696 N N . VAL A 1 459 ? 70.731 86.964 73.723 1.00 12.20 479 VAL A N 1
ATOM 3697 C CA . VAL A 1 459 ? 72.107 87.264 74.108 1.00 10.61 479 VAL A CA 1
ATOM 3698 C C . VAL A 1 459 ? 72.108 87.683 75.570 1.00 7.69 479 VAL A C 1
ATOM 3699 O O . VAL A 1 459 ? 71.091 88.176 76.119 1.00 8.02 479 VAL A O 1
ATOM 3703 N N . THR A 1 460 ? 73.262 87.476 76.192 1.00 9.33 480 THR A N 1
ATOM 3704 C CA . THR A 1 460 ? 73.462 87.806 77.589 1.00 10.63 480 THR A CA 1
ATOM 3705 C C . THR A 1 460 ? 74.938 87.808 77.978 1.00 9.90 480 THR A C 1
ATOM 3706 O O . THR A 1 460 ? 75.828 87.565 77.149 1.00 11.44 480 THR A O 1
ATOM 3710 N N . PHE A 1 461 ? 75.191 88.161 79.225 1.00 5.86 481 PHE A N 1
ATOM 3711 C CA . PHE A 1 461 ? 76.533 88.201 79.759 1.00 3.09 481 PHE A CA 1
ATOM 3712 C C . PHE A 1 461 ? 76.236 87.872 81.217 1.00 6.20 481 PHE A C 1
ATOM 3713 O O . PHE A 1 461 ? 75.206 88.285 81.763 1.00 8.42 481 PHE A O 1
ATOM 3721 N N . VAL A 1 462 ? 77.052 87.016 81.807 1.00 7.30 482 VAL A N 1
ATOM 3722 C CA . VAL A 1 462 ? 76.855 86.601 83.181 1.00 8.43 482 VAL A CA 1
ATOM 3723 C C . VAL A 1 462 ? 77.456 87.625 84.155 1.00 6.68 482 VAL A C 1
ATOM 3724 O O . VAL A 1 462 ? 78.515 88.208 83.871 1.00 2.12 482 VAL A O 1
ATOM 3728 N N . SER A 1 463 ? 76.798 87.879 85.285 1.00 7.24 483 SER A N 1
ATOM 3729 C CA . SER A 1 463 ? 77.353 88.858 86.223 1.00 15.22 483 SER A CA 1
ATOM 3730 C C . SER A 1 463 ? 77.354 88.530 87.717 1.00 18.41 483 SER A C 1
ATOM 3731 O O . SER A 1 463 ? 76.482 87.804 88.224 1.00 22.16 483 SER A O 1
ATOM 3734 N N . ASN A 1 464 ? 78.323 89.119 88.421 1.00 16.05 484 ASN A N 1
ATOM 3735 C CA . ASN A 1 464 ? 78.419 89.021 89.885 1.00 13.49 484 ASN A CA 1
ATOM 3736 C C . ASN A 1 464 ? 78.130 90.471 90.359 1.00 16.57 484 ASN A C 1
ATOM 3737 O O . ASN A 1 464 ? 78.709 90.910 91.361 1.00 21.41 484 ASN A O 1
ATOM 3742 N N . SER A 1 465 ? 77.318 91.228 89.602 1.00 13.73 485 SER A N 1
ATOM 3743 C CA . SER A 1 465 ? 77.010 92.631 89.922 1.00 11.26 485 SER A CA 1
ATOM 3744 C C . SER A 1 465 ? 75.760 92.849 90.745 1.00 11.21 485 SER A C 1
ATOM 3745 O O . SER A 1 465 ? 74.693 92.331 90.425 1.00 10.43 485 SER A O 1
ATOM 3748 N N . ASN A 1 466 ? 75.889 93.709 91.750 1.00 16.28 486 ASN A N 1
ATOM 3749 C CA . ASN A 1 466 ? 74.797 94.071 92.644 1.00 16.56 486 ASN A CA 1
ATOM 3750 C C . ASN A 1 466 ? 73.642 94.666 91.842 1.00 18.10 486 ASN A C 1
ATOM 3751 O O . ASN A 1 466 ? 73.861 95.577 91.042 1.00 19.98 486 ASN A O 1
ATOM 3756 N N . TYR A 1 467 ? 72.426 94.149 92.041 1.00 15.65 487 TYR A N 1
ATOM 3757 C CA . TYR A 1 467 ? 71.260 94.656 91.321 1.00 15.12 487 TYR A CA 1
ATOM 3758 C C . TYR A 1 467 ? 71.254 96.120 91.693 1.00 14.24 487 TYR A C 1
ATOM 3759 O O . TYR A 1 467 ? 71.783 96.491 92.753 1.00 14.05 487 TYR A O 1
ATOM 3768 N N . ALA A 1 468 ? 70.710 96.964 90.821 1.00 16.06 488 ALA A N 1
ATOM 3769 C CA . ALA A 1 468 ? 70.690 98.412 91.091 1.00 16.46 488 ALA A CA 1
ATOM 3770 C C . ALA A 1 468 ? 72.060 99.023 90.838 1.00 14.05 488 ALA A C 1
ATOM 3771 O O . ALA A 1 468 ? 72.176 100.227 90.648 1.00 17.08 488 ALA A O 1
ATOM 3773 N N . ALA A 1 469 ? 73.095 98.195 90.835 1.00 13.72 489 ALA A N 1
ATOM 3774 C CA . ALA A 1 469 ? 74.457 98.659 90.626 1.00 15.35 489 ALA A CA 1
ATOM 3775 C C . ALA A 1 469 ? 74.970 98.178 89.282 1.00 15.48 489 ALA A C 1
ATOM 3776 O O . ALA A 1 469 ? 76.033 98.580 88.831 1.00 16.96 489 ALA A O 1
ATOM 3778 N N . ASP A 1 470 ? 74.250 97.233 88.706 1.00 12.99 490 ASP A N 1
ATOM 3779 C CA . ASP A 1 470 ? 74.580 96.654 87.414 1.00 15.01 490 ASP A CA 1
ATOM 3780 C C . ASP A 1 470 ? 74.032 97.562 86.283 1.00 13.98 490 ASP A C 1
ATOM 3781 O O . ASP A 1 470 ? 72.812 97.751 86.160 1.00 9.06 490 ASP A O 1
ATOM 3786 N N . LYS A 1 471 ? 74.926 98.086 85.442 1.00 11.12 491 LYS A N 1
ATOM 3787 C CA . LYS A 1 471 ? 74.516 98.974 84.355 1.00 12.87 491 LYS A CA 1
ATOM 3788 C C . LYS A 1 471 ? 74.105 98.252 83.079 1.00 11.16 491 LYS A C 1
ATOM 3789 O O . LYS A 1 471 ? 73.127 98.643 82.439 1.00 10.50 491 LYS A O 1
ATOM 3795 N N . GLY A 1 472 ? 74.761 97.133 82.799 1.00 7.39 492 GLY A N 1
ATOM 3796 C CA . GLY A 1 472 ? 74.459 96.371 81.608 1.00 9.01 492 GLY A CA 1
ATOM 3797 C C . GLY A 1 472 ? 73.176 95.574 81.682 1.00 10.79 492 GLY A C 1
ATOM 3798 O O . GLY A 1 472 ? 72.516 95.351 80.661 1.00 13.00 492 GLY A O 1
ATOM 3799 N N . ALA A 1 473 ? 72.778 95.187 82.888 1.00 7.44 493 ALA A N 1
ATOM 3800 C CA . ALA A 1 473 ? 71.580 94.377 83.043 1.00 4.48 493 ALA A CA 1
ATOM 3801 C C . ALA A 1 473 ? 70.274 94.813 82.341 1.00 9.88 493 ALA A C 1
ATOM 3802 O O . ALA A 1 473 ? 69.370 93.994 82.153 1.00 10.15 493 ALA A O 1
ATOM 3804 N N . PRO A 1 474 ? 70.102 96.119 82.039 1.00 15.06 494 PRO A N 1
ATOM 3805 C CA . PRO A 1 474 ? 68.825 96.393 81.368 1.00 12.30 494 PRO A CA 1
ATOM 3806 C C . PRO A 1 474 ? 68.773 95.860 79.966 1.00 9.63 494 PRO A C 1
ATOM 3807 O O . PRO A 1 474 ? 67.694 95.753 79.392 1.00 11.23 494 PRO A O 1
ATOM 3811 N N . TYR A 1 475 ? 69.936 95.473 79.442 1.00 9.41 495 TYR A N 1
ATOM 3812 C CA . TYR A 1 475 ? 70.069 94.962 78.068 1.00 12.00 495 TYR A CA 1
ATOM 3813 C C . TYR A 1 475 ? 70.145 93.443 77.814 1.00 13.88 495 TYR A C 1
ATOM 3814 O O . TYR A 1 475 ? 70.239 93.020 76.652 1.00 12.02 495 TYR A O 1
ATOM 3823 N N . VAL A 1 476 ? 70.171 92.623 78.862 1.00 10.48 496 VAL A N 1
ATOM 3824 C CA . VAL A 1 476 ? 70.230 91.179 78.649 1.00 9.65 496 VAL A CA 1
ATOM 3825 C C . VAL A 1 476 ? 68.820 90.622 78.515 1.00 7.01 496 VAL A C 1
ATOM 3826 O O . VAL A 1 476 ? 67.935 91.154 79.137 1.00 6.68 496 VAL A O 1
ATOM 3830 N N . ASP A 1 477 ? 68.624 89.584 77.690 1.00 11.45 497 ASP A N 1
ATOM 3831 C CA . ASP A 1 477 ? 67.309 88.955 77.466 1.00 10.10 497 ASP A CA 1
ATOM 3832 C C . ASP A 1 477 ? 66.903 87.952 78.539 1.00 12.93 497 ASP A C 1
ATOM 3833 O O . ASP A 1 477 ? 65.769 87.477 78.554 1.00 8.15 497 ASP A O 1
ATOM 3838 N N . VAL A 1 478 ? 67.900 87.501 79.297 1.00 16.41 498 VAL A N 1
ATOM 3839 C CA . VAL A 1 478 ? 67.756 86.525 80.380 1.00 13.61 498 VAL A CA 1
ATOM 3840 C C . VAL A 1 478 ? 68.870 86.829 81.379 1.00 16.38 498 VAL A C 1
ATOM 3841 O O . VAL A 1 478 ? 70.047 86.925 80.965 1.00 12.66 498 VAL A O 1
ATOM 3845 N N . ILE A 1 479 ? 68.521 86.887 82.673 1.00 15.15 499 ILE A N 1
ATOM 3846 C CA . ILE A 1 479 ? 69.491 87.145 83.752 1.00 14.24 499 ILE A CA 1
ATOM 3847 C C . ILE A 1 479 ? 70.404 85.941 84.179 1.00 12.07 499 ILE A C 1
ATOM 3848 O O . ILE A 1 479 ? 69.917 84.832 84.419 1.00 11.48 499 ILE A O 1
ATOM 3853 N N . CYS A 1 480 ? 71.725 86.146 84.210 1.00 7.38 500 CYS A N 1
ATOM 3854 C CA . CYS A 1 480 ? 72.668 85.099 84.620 1.00 5.57 500 CYS A CA 1
ATOM 3855 C C . CYS A 1 480 ? 73.406 85.622 85.853 1.00 10.41 500 CYS A C 1
ATOM 3856 O O . CYS A 1 480 ? 74.117 86.624 85.757 1.00 14.16 500 CYS A O 1
ATOM 3859 N N . LEU A 1 481 ? 73.254 84.937 86.995 1.00 10.29 501 LEU A N 1
ATOM 3860 C CA . LEU A 1 481 ? 73.865 85.365 88.250 1.00 5.67 501 LEU A CA 1
ATOM 3861 C C . LEU A 1 481 ? 74.870 84.437 88.873 1.00 6.86 501 LEU A C 1
ATOM 3862 O O . LEU A 1 481 ? 74.720 83.214 88.842 1.00 8.69 501 LEU A O 1
ATOM 3867 N N . ASN A 1 482 ? 75.885 85.037 89.478 1.00 2.00 502 ASN A N 1
ATOM 3868 C CA . ASN A 1 482 ? 76.933 84.291 90.133 1.00 2.54 502 ASN A CA 1
ATOM 3869 C C . ASN A 1 482 ? 76.864 84.707 91.613 1.00 5.95 502 ASN A C 1
ATOM 3870 O O . ASN A 1 482 ? 76.644 85.856 91.966 1.00 3.29 502 ASN A O 1
ATOM 3875 N N . SER A 1 483 ? 76.911 83.734 92.493 1.00 8.61 503 SER A N 1
ATOM 3876 C CA . SER A 1 483 ? 76.823 84.013 93.911 1.00 9.37 503 SER A CA 1
ATOM 3877 C C . SER A 1 483 ? 77.418 82.809 94.604 1.00 10.19 503 SER A C 1
ATOM 3878 O O . SER A 1 483 ? 77.197 81.673 94.186 1.00 12.85 503 SER A O 1
ATOM 3881 N N . TYR A 1 484 ? 78.271 83.060 95.579 1.00 9.47 504 TYR A N 1
ATOM 3882 C CA . TYR A 1 484 ? 78.906 81.991 96.325 1.00 8.55 504 TYR A CA 1
ATOM 3883 C C . TYR A 1 484 ? 78.666 82.288 97.794 1.00 7.57 504 TYR A C 1
ATOM 3884 O O . TYR A 1 484 ? 79.580 82.615 98.516 1.00 2.58 504 TYR A O 1
ATOM 3893 N N . TYR A 1 485 ? 77.412 82.284 98.217 1.00 9.80 505 TYR A N 1
ATOM 3894 C CA . TYR A 1 485 ? 77.103 82.564 99.617 1.00 10.03 505 TYR A CA 1
ATOM 3895 C C . TYR A 1 485 ? 77.693 81.458 100.472 1.00 10.70 505 TYR A C 1
ATOM 3896 O O . TYR A 1 485 ? 77.518 80.301 100.145 1.00 11.19 505 TYR A O 1
ATOM 3905 N N . SER A 1 486 ? 78.418 81.840 101.522 1.00 14.64 506 SER A N 1
ATOM 3906 C CA . SER A 1 486 ? 79.112 80.937 102.453 1.00 13.90 506 SER A CA 1
ATOM 3907 C C . SER A 1 486 ? 80.550 80.855 102.016 1.00 12.33 506 SER A C 1
ATOM 3908 O O . SER A 1 486 ? 81.442 80.568 102.823 1.00 6.03 506 SER A O 1
ATOM 3911 N N . TRP A 1 487 ? 80.758 81.061 100.716 1.00 13.01 507 TRP A N 1
ATOM 3912 C CA . TRP A 1 487 ? 82.094 81.053 100.120 1.00 13.62 507 TRP A CA 1
ATOM 3913 C C . TRP A 1 487 ? 82.438 82.489 99.698 1.00 10.36 507 TRP A C 1
ATOM 3914 O O . TRP A 1 487 ? 81.566 83.226 99.264 1.00 8.02 507 TRP A O 1
ATOM 3925 N N . TYR A 1 488 ? 83.685 82.913 99.813 1.00 9.93 508 TYR A N 1
ATOM 3926 C CA . TYR A 1 488 ? 83.952 84.284 99.377 1.00 16.12 508 TYR A CA 1
ATOM 3927 C C . TYR A 1 488 ? 83.456 85.354 100.387 1.00 15.84 508 TYR A C 1
ATOM 3928 O O . TYR A 1 488 ? 83.960 86.487 100.422 1.00 14.61 508 TYR A O 1
ATOM 3937 N N . HIS A 1 489 ? 82.441 84.993 101.165 1.00 13.77 509 HIS A N 1
ATOM 3938 C CA . HIS A 1 489 ? 81.895 85.821 102.224 1.00 10.33 509 HIS A CA 1
ATOM 3939 C C . HIS A 1 489 ? 81.009 84.978 103.134 1.00 9.20 509 HIS A C 1
ATOM 3940 O O . HIS A 1 489 ? 80.317 84.084 102.663 1.00 6.39 509 HIS A O 1
ATOM 3947 N N . ASP A 1 490 ? 81.060 85.273 104.436 1.00 10.44 510 ASP A N 1
ATOM 3948 C CA . ASP A 1 490 ? 80.313 84.580 105.486 1.00 6.38 510 ASP A CA 1
ATOM 3949 C C . ASP A 1 490 ? 80.890 83.194 105.581 1.00 8.33 510 ASP A C 1
ATOM 3950 O O . ASP A 1 490 ? 80.202 82.196 105.731 1.00 9.68 510 ASP A O 1
ATOM 3955 N N . TYR A 1 491 ? 82.201 83.153 105.493 1.00 7.90 511 TYR A N 1
ATOM 3956 C CA . TYR A 1 491 ? 82.950 81.929 105.553 1.00 5.99 511 TYR A CA 1
ATOM 3957 C C . TYR A 1 491 ? 82.376 80.887 106.526 1.00 10.06 511 TYR A C 1
ATOM 3958 O O . TYR A 1 491 ? 82.333 81.117 107.741 1.00 10.08 511 TYR A O 1
ATOM 3967 N N . GLY A 1 492 ? 81.901 79.774 105.958 1.00 10.81 512 GLY A N 1
ATOM 3968 C CA . GLY A 1 492 ? 81.341 78.659 106.710 1.00 7.52 512 GLY A CA 1
ATOM 3969 C C . GLY A 1 492 ? 79.889 78.800 107.134 1.00 6.99 512 GLY A C 1
ATOM 3970 O O . GLY A 1 492 ? 79.378 77.986 107.903 1.00 4.30 512 GLY A O 1
ATOM 3971 N N . HIS A 1 493 ? 79.195 79.794 106.602 1.00 8.09 513 HIS A N 1
ATOM 3972 C CA . HIS A 1 493 ? 77.826 80.002 107.015 1.00 8.56 513 HIS A CA 1
ATOM 3973 C C . HIS A 1 493 ? 76.782 79.525 106.087 1.00 10.45 513 HIS A C 1
ATOM 3974 O O . HIS A 1 493 ? 76.059 80.337 105.517 1.00 16.43 513 HIS A O 1
ATOM 3981 N N . LEU A 1 494 ? 76.562 78.220 106.082 1.00 8.29 514 LEU A N 1
ATOM 3982 C CA . LEU A 1 494 ? 75.550 77.642 105.193 1.00 6.48 514 LEU A CA 1
ATOM 3983 C C . LEU A 1 494 ? 74.121 77.982 105.681 1.00 9.02 514 LEU A C 1
ATOM 3984 O O . LEU A 1 494 ? 73.155 77.834 104.922 1.00 4.84 514 LEU A O 1
ATOM 3989 N N . GLU A 1 495 ? 74.006 78.462 106.934 1.00 9.77 515 GLU A N 1
ATOM 3990 C CA . GLU A 1 495 ? 72.710 78.824 107.531 1.00 12.39 515 GLU A CA 1
ATOM 3991 C C . GLU A 1 495 ? 72.171 80.102 106.930 1.00 14.47 515 GLU A C 1
ATOM 3992 O O . GLU A 1 495 ? 70.978 80.409 107.066 1.00 10.58 515 GLU A O 1
ATOM 3998 N N . LEU A 1 496 ? 73.054 80.827 106.237 1.00 16.42 516 LEU A N 1
ATOM 3999 C CA . LEU A 1 496 ? 72.712 82.095 105.591 1.00 9.52 516 LEU A CA 1
ATOM 4000 C C . LEU A 1 496 ? 72.316 81.900 104.123 1.00 11.08 516 LEU A C 1
ATOM 4001 O O . LEU A 1 496 ? 71.382 82.521 103.660 1.00 12.63 516 LEU A O 1
ATOM 4006 N N . ILE A 1 497 ? 73.000 81.009 103.407 1.00 13.67 517 ILE A N 1
ATOM 4007 C CA . ILE A 1 497 ? 72.715 80.764 101.985 1.00 13.15 517 ILE A CA 1
ATOM 4008 C C . ILE A 1 497 ? 71.257 80.912 101.619 1.00 16.95 517 ILE A C 1
ATOM 4009 O O . ILE A 1 497 ? 70.882 81.824 100.877 1.00 20.77 517 ILE A O 1
ATOM 4014 N N . GLN A 1 498 ? 70.426 80.038 102.161 1.00 16.28 518 GLN A N 1
ATOM 4015 C CA . GLN A 1 498 ? 69.010 80.082 101.843 1.00 16.93 518 GLN A CA 1
ATOM 4016 C C . GLN A 1 498 ? 68.426 81.500 101.938 1.00 19.50 518 GLN A C 1
ATOM 4017 O O . GLN A 1 498 ? 67.790 81.968 100.981 1.00 27.19 518 GLN A O 1
ATOM 4023 N N . LEU A 1 499 ? 68.715 82.208 103.029 1.00 13.62 519 LEU A N 1
ATOM 4024 C CA . LEU A 1 499 ? 68.240 83.581 103.195 1.00 12.51 519 LEU A CA 1
ATOM 4025 C C . LEU A 1 499 ? 68.754 84.531 102.102 1.00 11.81 519 LEU A C 1
ATOM 4026 O O . LEU A 1 499 ? 67.963 85.085 101.334 1.00 11.57 519 LEU A O 1
ATOM 4031 N N . GLN A 1 500 ? 70.073 84.712 102.033 1.00 7.30 520 GLN A N 1
ATOM 4032 C CA . GLN A 1 500 ? 70.668 85.610 101.038 1.00 10.76 520 GLN A CA 1
ATOM 4033 C C . GLN A 1 500 ? 70.269 85.319 99.608 1.00 11.73 520 GLN A C 1
ATOM 4034 O O . GLN A 1 500 ? 70.257 86.228 98.785 1.00 13.13 520 GLN A O 1
ATOM 4040 N N . LEU A 1 501 ? 69.900 84.076 99.309 1.00 14.69 521 LEU A N 1
ATOM 4041 C CA . LEU A 1 501 ? 69.526 83.702 97.947 1.00 16.43 521 LEU A CA 1
ATOM 4042 C C . LEU A 1 501 ? 68.160 84.172 97.479 1.00 13.76 521 LEU A C 1
ATOM 4043 O O . LEU A 1 501 ? 68.043 84.899 96.504 1.00 17.49 521 LEU A O 1
ATOM 4048 N N . ALA A 1 502 ? 67.121 83.730 98.163 1.00 8.72 522 ALA A N 1
ATOM 4049 C CA . ALA A 1 502 ? 65.776 84.092 97.779 1.00 5.10 522 ALA A CA 1
ATOM 4050 C C . ALA A 1 502 ? 65.668 85.588 97.483 1.00 9.72 522 ALA A C 1
ATOM 4051 O O . ALA A 1 502 ? 64.962 86.000 96.570 1.00 10.03 522 ALA A O 1
ATOM 4053 N N . THR A 1 503 ? 66.363 86.400 98.270 1.00 16.48 523 THR A N 1
ATOM 4054 C CA . THR A 1 503 ? 66.348 87.852 98.088 1.00 18.34 523 THR A CA 1
ATOM 4055 C C . THR A 1 503 ? 66.985 88.305 96.787 1.00 17.31 523 THR A C 1
ATOM 4056 O O . THR A 1 503 ? 66.359 89.037 96.021 1.00 21.21 523 THR A O 1
ATOM 4060 N N . GLN A 1 504 ? 68.206 87.856 96.522 1.00 12.30 524 GLN A N 1
ATOM 4061 C CA . GLN A 1 504 ? 68.887 88.243 95.293 1.00 15.38 524 GLN A CA 1
ATOM 4062 C C . GLN A 1 504 ? 67.986 88.062 94.092 1.00 14.08 524 GLN A C 1
ATOM 4063 O O . GLN A 1 504 ? 67.934 88.914 93.211 1.00 18.88 524 GLN A O 1
ATOM 4069 N N . PHE A 1 505 ? 67.217 86.983 94.108 1.00 13.93 525 PHE A N 1
ATOM 4070 C CA . PHE A 1 505 ? 66.283 86.665 93.044 1.00 12.07 525 PHE A CA 1
ATOM 4071 C C . PHE A 1 505 ? 65.111 87.669 93.038 1.00 12.34 525 PHE A C 1
ATOM 4072 O O . PHE A 1 505 ? 64.795 88.258 92.002 1.00 15.42 525 PHE A O 1
ATOM 4080 N N . GLU A 1 506 ? 64.494 87.894 94.194 1.00 10.81 526 GLU A N 1
ATOM 4081 C CA . GLU A 1 506 ? 63.368 88.816 94.304 1.00 14.48 526 GLU A CA 1
ATOM 4082 C C . GLU A 1 506 ? 63.773 90.219 93.861 1.00 18.71 526 GLU A C 1
ATOM 4083 O O . GLU A 1 506 ? 63.082 90.841 93.059 1.00 20.13 526 GLU A O 1
ATOM 4089 N N . ASN A 1 507 ? 64.896 90.708 94.374 1.00 15.11 527 ASN A N 1
ATOM 4090 C CA . ASN A 1 507 ? 65.388 92.018 93.990 1.00 13.10 527 ASN A CA 1
ATOM 4091 C C . ASN A 1 507 ? 65.652 92.104 92.468 1.00 15.62 527 ASN A C 1
ATOM 4092 O O . ASN A 1 507 ? 65.241 93.076 91.794 1.00 14.24 527 ASN A O 1
ATOM 4097 N N . TRP A 1 508 ? 66.284 91.059 91.926 1.00 14.29 528 TRP A N 1
ATOM 4098 C CA . TRP A 1 508 ? 66.575 90.984 90.476 1.00 16.64 528 TRP A CA 1
ATOM 4099 C C . TRP A 1 508 ? 65.332 90.977 89.569 1.00 13.60 528 TRP A C 1
ATOM 4100 O O . TRP A 1 508 ? 65.246 91.773 88.631 1.00 13.57 528 TRP A O 1
ATOM 4111 N N . TYR A 1 509 ? 64.381 90.097 89.844 1.00 9.87 529 TYR A N 1
ATOM 4112 C CA . TYR A 1 509 ? 63.201 90.052 89.017 1.00 7.90 529 TYR A CA 1
ATOM 4113 C C . TYR A 1 509 ? 62.303 91.235 89.219 1.00 8.95 529 TYR A C 1
ATOM 4114 O O . TYR A 1 509 ? 61.791 91.750 88.233 1.00 14.17 529 TYR A O 1
ATOM 4123 N N . LYS A 1 510 ? 62.137 91.702 90.465 1.00 10.15 530 LYS A N 1
ATOM 4124 C CA . LYS A 1 510 ? 61.247 92.845 90.772 1.00 9.78 530 LYS A CA 1
ATOM 4125 C C . LYS A 1 510 ? 61.656 94.089 89.979 1.00 12.47 530 LYS A C 1
ATOM 4126 O O . LYS A 1 510 ? 60.799 94.857 89.511 1.00 15.86 530 LYS A O 1
ATOM 4132 N N . LYS A 1 511 ? 62.963 94.268 89.804 1.00 15.72 531 LYS A N 1
ATOM 4133 C CA . LYS A 1 511 ? 63.483 95.366 89.015 1.00 11.24 531 LYS A CA 1
ATOM 4134 C C . LYS A 1 511 ? 63.385 94.895 87.560 1.00 14.67 531 LYS A C 1
ATOM 4135 O O . LYS A 1 511 ? 62.433 95.252 86.869 1.00 18.12 531 LYS A O 1
ATOM 4141 N N . TYR A 1 512 ? 64.290 94.006 87.143 1.00 15.64 532 TYR A N 1
ATOM 4142 C CA . TYR A 1 512 ? 64.333 93.450 85.779 1.00 12.50 532 TYR A CA 1
ATOM 4143 C C . TYR A 1 512 ? 63.356 92.285 85.588 1.00 16.98 532 TYR A C 1
ATOM 4144 O O . TYR A 1 512 ? 63.619 91.167 86.048 1.00 21.76 532 TYR A O 1
ATOM 4153 N N . GLN A 1 513 ? 62.260 92.517 84.863 1.00 20.83 533 GLN A N 1
ATOM 4154 C CA . GLN A 1 513 ? 61.228 91.481 84.636 1.00 19.80 533 GLN A CA 1
ATOM 4155 C C . GLN A 1 513 ? 61.688 90.418 83.672 1.00 18.91 533 GLN A C 1
ATOM 4156 O O . GLN A 1 513 ? 61.243 90.385 82.521 1.00 21.86 533 GLN A O 1
ATOM 4162 N N . LYS A 1 514 ? 62.574 89.545 84.126 1.00 19.87 534 LYS A N 1
ATOM 4163 C CA . LYS A 1 514 ? 63.048 88.490 83.250 1.00 23.23 534 LYS A CA 1
ATOM 4164 C C . LYS A 1 514 ? 63.606 87.246 83.951 1.00 23.95 534 LYS A C 1
ATOM 4165 O O . LYS A 1 514 ? 63.859 87.270 85.157 1.00 23.68 534 LYS A O 1
ATOM 4171 N N . PRO A 1 515 ? 63.641 86.106 83.225 1.00 21.16 535 PRO A N 1
ATOM 4172 C CA . PRO A 1 515 ? 64.143 84.794 83.631 1.00 18.10 535 PRO A CA 1
ATOM 4173 C C . PRO A 1 515 ? 65.569 84.890 84.132 1.00 18.70 535 PRO A C 1
ATOM 4174 O O . PRO A 1 515 ? 66.434 85.449 83.444 1.00 19.45 535 PRO A O 1
ATOM 4178 N N . ILE A 1 516 ? 65.810 84.334 85.317 1.00 13.27 536 ILE A N 1
ATOM 4179 C CA . ILE A 1 516 ? 67.133 84.336 85.944 1.00 8.38 536 ILE A CA 1
ATOM 4180 C C . ILE A 1 516 ? 67.682 82.926 85.802 1.00 8.12 536 ILE A C 1
ATOM 4181 O O . ILE A 1 516 ? 66.925 81.959 85.785 1.00 14.62 536 ILE A O 1
ATOM 4186 N N . ILE A 1 517 ? 68.995 82.804 85.708 1.00 4.51 537 ILE A N 1
ATOM 4187 C CA . ILE A 1 517 ? 69.650 81.518 85.605 1.00 7.52 537 ILE A CA 1
ATOM 4188 C C . ILE A 1 517 ? 70.746 81.586 86.653 1.00 10.03 537 ILE A C 1
ATOM 4189 O O . ILE A 1 517 ? 71.407 82.614 86.782 1.00 8.17 537 ILE A O 1
ATOM 4194 N N . GLN A 1 518 ? 70.839 80.560 87.494 1.00 11.73 538 GLN A N 1
ATOM 4195 C CA . GLN A 1 518 ? 71.879 80.542 88.497 1.00 13.41 538 GLN A CA 1
ATOM 4196 C C . GLN A 1 518 ? 73.058 79.949 87.769 1.00 16.41 538 GLN A C 1
ATOM 4197 O O . GLN A 1 518 ? 73.274 78.742 87.803 1.00 20.46 538 GLN A O 1
ATOM 4203 N N . SER A 1 519 ? 73.781 80.802 87.047 1.00 16.49 539 SER A N 1
ATOM 4204 C CA . SER A 1 519 ? 74.933 80.377 86.266 1.00 12.04 539 SER A CA 1
ATOM 4205 C C . SER A 1 519 ? 76.209 79.982 87.012 1.00 10.13 539 SER A C 1
ATOM 4206 O O . SER A 1 519 ? 77.195 79.591 86.373 1.00 15.54 539 SER A O 1
ATOM 4209 N N . GLU A 1 520 ? 76.183 79.940 88.341 1.00 6.95 540 GLU A N 1
ATOM 4210 C CA . GLU A 1 520 ? 77.423 79.643 89.064 1.00 3.68 540 GLU A CA 1
ATOM 4211 C C . GLU A 1 520 ? 77.203 79.631 90.585 1.00 5.38 540 GLU A C 1
ATOM 4212 O O . GLU A 1 520 ? 76.627 80.566 91.163 1.00 7.85 540 GLU A O 1
ATOM 4218 N N . TYR A 1 521 ? 77.659 78.555 91.216 1.00 5.74 541 TYR A N 1
ATOM 4219 C CA . TYR A 1 521 ? 77.560 78.353 92.656 1.00 8.28 541 TYR A CA 1
ATOM 4220 C C . TYR A 1 521 ? 78.412 77.142 93.000 1.00 11.62 541 TYR A C 1
ATOM 4221 O O . TYR A 1 521 ? 78.606 76.275 92.139 1.00 12.98 541 TYR A O 1
ATOM 4230 N N . GLY A 1 522 ? 78.966 77.094 94.218 1.00 11.80 542 GLY A N 1
ATOM 4231 C CA . GLY A 1 522 ? 79.822 75.977 94.589 1.00 10.01 542 GLY A CA 1
ATOM 4232 C C . GLY A 1 522 ? 80.834 76.327 95.647 1.00 8.20 542 GLY A C 1
ATOM 4233 O O . GLY A 1 522 ? 80.942 77.483 96.033 1.00 12.90 542 GLY A O 1
ATOM 4234 N N . ALA A 1 523 ? 81.536 75.319 96.158 1.00 11.43 543 ALA A N 1
ATOM 4235 C CA . ALA A 1 523 ? 82.558 75.493 97.183 1.00 8.05 543 ALA A CA 1
ATOM 4236 C C . ALA A 1 523 ? 83.822 74.734 96.778 1.00 8.35 543 ALA A C 1
ATOM 4237 O O . ALA A 1 523 ? 83.767 73.636 96.253 1.00 16.05 543 ALA A O 1
ATOM 4239 N N . GLU A 1 524 ? 84.970 75.314 97.036 1.00 7.98 544 GLU A N 1
ATOM 4240 C CA . GLU A 1 524 ? 86.229 74.689 96.712 1.00 8.32 544 GLU A CA 1
ATOM 4241 C C . GLU A 1 524 ? 86.408 73.440 97.559 1.00 11.53 544 GLU A C 1
ATOM 4242 O O . GLU A 1 524 ? 86.744 73.558 98.737 1.00 12.00 544 GLU A O 1
ATOM 4248 N N . THR A 1 525 ? 86.255 72.254 96.955 1.00 14.49 545 THR A N 1
ATOM 4249 C CA . THR A 1 525 ? 86.409 70.987 97.688 1.00 8.15 545 THR A CA 1
ATOM 4250 C C . THR A 1 525 ? 87.528 70.073 97.222 1.00 6.38 545 THR A C 1
ATOM 4251 O O . THR A 1 525 ? 87.706 69.895 96.036 1.00 8.55 545 THR A O 1
ATOM 4255 N N . ILE A 1 526 ? 88.332 69.571 98.160 1.00 6.82 546 ILE A N 1
ATOM 4256 C CA . ILE A 1 526 ? 89.395 68.620 97.830 1.00 10.88 546 ILE A CA 1
ATOM 4257 C C . ILE A 1 526 ? 89.003 67.221 98.358 1.00 10.44 546 ILE A C 1
ATOM 4258 O O . ILE A 1 526 ? 88.385 67.118 99.420 1.00 10.42 546 ILE A O 1
ATOM 4263 N N . ALA A 1 527 ? 89.257 66.171 97.563 1.00 10.22 547 ALA A N 1
ATOM 4264 C CA . ALA A 1 527 ? 88.891 64.799 97.937 1.00 7.75 547 ALA A CA 1
ATOM 4265 C C . ALA A 1 527 ? 89.678 64.212 99.113 1.00 9.44 547 ALA A C 1
ATOM 4266 O O . ALA A 1 527 ? 90.889 64.412 99.235 1.00 7.02 547 ALA A O 1
ATOM 4268 N N . GLY A 1 528 ? 88.974 63.473 99.968 1.00 12.62 548 GLY A N 1
ATOM 4269 C CA . GLY A 1 528 ? 89.605 62.879 101.129 1.00 13.44 548 GLY A CA 1
ATOM 4270 C C . GLY A 1 528 ? 89.429 63.735 102.367 1.00 18.12 548 GLY A C 1
ATOM 4271 O O . GLY A 1 528 ? 89.802 63.288 103.444 1.00 19.90 548 GLY A O 1
ATOM 4272 N N . PHE A 1 529 ? 88.916 64.963 102.215 1.00 14.65 549 PHE A N 1
ATOM 4273 C CA . PHE A 1 529 ? 88.667 65.860 103.336 1.00 7.05 549 PHE A CA 1
ATOM 4274 C C . PHE A 1 529 ? 87.209 65.714 103.673 1.00 11.44 549 PHE A C 1
ATOM 4275 O O . PHE A 1 529 ? 86.355 65.944 102.814 1.00 13.98 549 PHE A O 1
ATOM 4283 N N . HIS A 1 530 ? 86.938 65.343 104.926 1.00 11.52 550 HIS A N 1
ATOM 4284 C CA . HIS A 1 530 ? 85.592 65.139 105.473 1.00 5.93 550 HIS A CA 1
ATOM 4285 C C . HIS A 1 530 ? 85.702 65.692 106.888 1.00 4.03 550 HIS A C 1
ATOM 4286 O O . HIS A 1 530 ? 86.768 65.587 107.503 1.00 2.67 550 HIS A O 1
ATOM 4293 N N . GLN A 1 531 ? 84.606 66.265 107.379 1.00 2.00 551 GLN A N 1
ATOM 4294 C CA . GLN A 1 531 ? 84.505 66.884 108.698 1.00 3.71 551 GLN A CA 1
ATOM 4295 C C . GLN A 1 531 ? 83.042 66.712 109.000 1.00 5.34 551 GLN A C 1
ATOM 4296 O O . GLN A 1 531 ? 82.247 67.069 108.128 1.00 7.10 551 GLN A O 1
ATOM 4302 N N . ASP A 1 532 ? 82.637 66.193 110.169 1.00 2.00 552 ASP A N 1
ATOM 4303 C CA . ASP A 1 532 ? 81.195 66.035 110.337 1.00 2.87 552 ASP A CA 1
ATOM 4304 C C . ASP A 1 532 ? 80.612 67.388 110.176 1.00 11.43 552 ASP A C 1
ATOM 4305 O O . ASP A 1 532 ? 79.943 67.606 109.157 1.00 20.89 552 ASP A O 1
ATOM 4310 N N . PRO A 1 533 ? 80.835 68.322 111.151 1.00 13.89 553 PRO A N 1
ATOM 4311 C CA . PRO A 1 533 ? 80.253 69.646 110.929 1.00 11.03 553 PRO A CA 1
ATOM 4312 C C . PRO A 1 533 ? 80.999 70.098 109.659 1.00 11.00 553 PRO A C 1
ATOM 4313 O O . PRO A 1 533 ? 82.212 70.310 109.670 1.00 14.98 553 PRO A O 1
ATOM 4317 N N . PRO A 1 534 ? 80.285 70.143 108.532 1.00 9.00 554 PRO A N 1
ATOM 4318 C CA . PRO A 1 534 ? 80.833 70.520 107.246 1.00 11.88 554 PRO A CA 1
ATOM 4319 C C . PRO A 1 534 ? 82.228 71.154 107.110 1.00 17.43 554 PRO A C 1
ATOM 4320 O O . PRO A 1 534 ? 83.067 70.595 106.393 1.00 25.03 554 PRO A O 1
ATOM 4324 N N . LEU A 1 535 ? 82.507 72.249 107.817 1.00 11.88 555 LEU A N 1
ATOM 4325 C CA . LEU A 1 535 ? 83.791 72.976 107.703 1.00 9.63 555 LEU A CA 1
ATOM 4326 C C . LEU A 1 535 ? 84.286 73.336 106.295 1.00 15.41 555 LEU A C 1
ATOM 4327 O O . LEU A 1 535 ? 83.558 73.266 105.308 1.00 15.98 555 LEU A O 1
ATOM 4332 N N . MET A 1 536 ? 85.559 73.705 106.217 1.00 18.88 556 MET A N 1
ATOM 4333 C CA . MET A 1 536 ? 86.199 74.166 104.976 1.00 19.05 556 MET A CA 1
ATOM 4334 C C . MET A 1 536 ? 86.193 73.383 103.654 1.00 16.07 556 MET A C 1
ATOM 4335 O O . MET A 1 536 ? 85.127 73.045 103.132 1.00 15.95 556 MET A O 1
ATOM 4340 N N . PHE A 1 537 ? 87.369 73.226 103.039 1.00 13.99 557 PHE A N 1
ATOM 4341 C CA . PHE A 1 537 ? 87.530 72.489 101.769 1.00 10.04 557 PHE A CA 1
ATOM 4342 C C . PHE A 1 537 ? 87.263 70.984 102.017 1.00 5.94 557 PHE A C 1
ATOM 4343 O O . PHE A 1 537 ? 88.134 70.133 101.847 1.00 4.21 557 PHE A O 1
ATOM 4351 N N . THR A 1 538 ? 86.012 70.683 102.300 1.00 3.88 558 THR A N 1
ATOM 4352 C CA . THR A 1 538 ? 85.595 69.367 102.666 1.00 7.65 558 THR A CA 1
ATOM 4353 C C . THR A 1 538 ? 84.439 68.856 101.781 1.00 11.80 558 THR A C 1
ATOM 4354 O O . THR A 1 538 ? 83.581 69.641 101.310 1.00 13.30 558 THR A O 1
ATOM 4358 N N . GLU A 1 539 ? 84.429 67.549 101.518 1.00 7.40 559 GLU A N 1
ATOM 4359 C CA . GLU A 1 539 ? 83.376 66.973 100.675 1.00 6.37 559 GLU A CA 1
ATOM 4360 C C . GLU A 1 539 ? 81.956 67.184 101.187 1.00 3.27 559 GLU A C 1
ATOM 4361 O O . GLU A 1 539 ? 81.055 67.449 100.395 1.00 3.63 559 GLU A O 1
ATOM 4367 N N . GLU A 1 540 ? 81.764 67.091 102.503 1.00 7.47 560 GLU A N 1
ATOM 4368 C CA . GLU A 1 540 ? 80.430 67.268 103.104 1.00 11.99 560 GLU A CA 1
ATOM 4369 C C . GLU A 1 540 ? 79.957 68.699 103.025 1.00 12.14 560 GLU A C 1
ATOM 4370 O O . GLU A 1 540 ? 78.771 68.956 102.826 1.00 11.45 560 GLU A O 1
ATOM 4376 N N . TYR A 1 541 ? 80.885 69.630 103.232 1.00 14.47 561 TYR A N 1
ATOM 4377 C CA . TYR A 1 541 ? 80.554 71.050 103.167 1.00 11.90 561 TYR A CA 1
ATOM 4378 C C . TYR A 1 541 ? 79.937 71.327 101.801 1.00 9.92 561 TYR A C 1
ATOM 4379 O O . TYR A 1 541 ? 78.842 71.887 101.687 1.00 3.77 561 TYR A O 1
ATOM 4388 N N . GLN A 1 542 ? 80.638 70.870 100.772 1.00 9.99 562 GLN A N 1
ATOM 4389 C CA . GLN A 1 542 ? 80.200 71.031 99.413 1.00 7.59 562 GLN A CA 1
ATOM 4390 C C . GLN A 1 542 ? 78.804 70.438 99.257 1.00 9.81 562 GLN A C 1
ATOM 4391 O O . GLN A 1 542 ? 77.957 71.051 98.634 1.00 14.67 562 GLN A O 1
ATOM 4397 N N . LYS A 1 543 ? 78.540 69.282 99.862 1.00 9.65 563 LYS A N 1
ATOM 4398 C CA . LYS A 1 543 ? 77.226 68.653 99.772 1.00 7.37 563 LYS A CA 1
ATOM 4399 C C . LYS A 1 543 ? 76.250 69.516 100.503 1.00 7.00 563 LYS A C 1
ATOM 4400 O O . LYS A 1 543 ? 75.080 69.506 100.183 1.00 10.77 563 LYS A O 1
ATOM 4406 N N . SER A 1 544 ? 76.728 70.235 101.511 1.00 8.65 564 SER A N 1
ATOM 4407 C CA . SER A 1 544 ? 75.894 71.143 102.308 1.00 12.27 564 SER A CA 1
ATOM 4408 C C . SER A 1 544 ? 75.528 72.463 101.591 1.00 9.61 564 SER A C 1
ATOM 4409 O O . SER A 1 544 ? 74.359 72.857 101.587 1.00 6.41 564 SER A O 1
ATOM 4412 N N . LEU A 1 545 ? 76.509 73.157 101.007 1.00 5.38 565 LEU A N 1
ATOM 4413 C CA . LEU A 1 545 ? 76.223 74.403 100.293 1.00 4.57 565 LEU A CA 1
ATOM 4414 C C . LEU A 1 545 ? 75.374 74.049 99.094 1.00 10.51 565 LEU A C 1
ATOM 4415 O O . LEU A 1 545 ? 74.290 74.634 98.896 1.00 14.37 565 LEU A O 1
ATOM 4420 N N . LEU A 1 546 ? 75.817 73.035 98.345 1.00 11.18 566 LEU A N 1
ATOM 4421 C CA . LEU A 1 546 ? 75.072 72.598 97.172 1.00 8.23 566 LEU A CA 1
ATOM 4422 C C . LEU A 1 546 ? 73.651 72.348 97.627 1.00 8.67 566 LEU A C 1
ATOM 4423 O O . LEU A 1 546 ? 72.750 73.061 97.208 1.00 11.02 566 LEU A O 1
ATOM 4428 N N . GLU A 1 547 ? 73.476 71.449 98.588 1.00 9.05 567 GLU A N 1
ATOM 4429 C CA . GLU A 1 547 ? 72.157 71.102 99.125 1.00 13.49 567 GLU A CA 1
ATOM 4430 C C . GLU A 1 547 ? 71.303 72.331 99.479 1.00 15.96 567 GLU A C 1
ATOM 4431 O O . GLU A 1 547 ? 70.095 72.340 99.246 1.00 11.60 567 GLU A O 1
ATOM 4437 N N . GLN A 1 548 ? 71.945 73.335 100.084 1.00 19.11 568 GLN A N 1
ATOM 4438 C CA . GLN A 1 548 ? 71.295 74.571 100.508 1.00 18.51 568 GLN A CA 1
ATOM 4439 C C . GLN A 1 548 ? 70.944 75.473 99.325 1.00 18.65 568 GLN A C 1
ATOM 4440 O O . GLN A 1 548 ? 69.882 76.127 99.306 1.00 14.23 568 GLN A O 1
ATOM 4446 N N . TYR A 1 549 ? 71.827 75.513 98.333 1.00 16.80 569 TYR A N 1
ATOM 4447 C CA . TYR A 1 549 ? 71.566 76.336 97.147 1.00 15.56 569 TYR A CA 1
ATOM 4448 C C . TYR A 1 549 ? 70.359 75.820 96.397 1.00 15.35 569 TYR A C 1
ATOM 4449 O O . TYR A 1 549 ? 69.499 76.597 95.962 1.00 17.25 569 TYR A O 1
ATOM 4458 N N . HIS A 1 550 ? 70.291 74.493 96.293 1.00 15.95 570 HIS A N 1
ATOM 4459 C CA . HIS A 1 550 ? 69.220 73.769 95.619 1.00 13.95 570 HIS A CA 1
ATOM 4460 C C . HIS A 1 550 ? 67.930 74.081 96.321 1.00 11.90 570 HIS A C 1
ATOM 4461 O O . HIS A 1 550 ? 66.865 74.071 95.701 1.00 14.75 570 HIS A O 1
ATOM 4468 N N . LEU A 1 551 ? 68.032 74.271 97.635 1.00 7.59 571 LEU A N 1
ATOM 4469 C CA . LEU A 1 551 ? 66.887 74.609 98.469 1.00 9.42 571 LEU A CA 1
ATOM 4470 C C . LEU A 1 551 ? 66.268 75.966 98.058 1.00 10.06 571 LEU A C 1
ATOM 4471 O O . LEU A 1 551 ? 65.055 76.075 97.888 1.00 4.18 571 LEU A O 1
ATOM 4476 N N . GLY A 1 552 ? 67.130 76.941 97.773 1.00 9.11 572 GLY A N 1
ATOM 4477 C CA . GLY A 1 552 ? 66.659 78.230 97.329 1.00 10.18 572 GLY A CA 1
ATOM 4478 C C . GLY A 1 552 ? 66.158 78.246 95.896 1.00 8.23 572 GLY A C 1
ATOM 4479 O O . GLY A 1 552 ? 65.264 79.002 95.571 1.00 8.25 572 GLY A O 1
ATOM 4480 N N . LEU A 1 553 ? 66.757 77.441 95.029 1.00 8.23 573 LEU A N 1
ATOM 4481 C CA . LEU A 1 553 ? 66.360 77.380 93.611 1.00 6.44 573 LEU A CA 1
ATOM 4482 C C . LEU A 1 553 ? 64.960 76.775 93.489 1.00 8.37 573 LEU A C 1
ATOM 4483 O O . LEU A 1 553 ? 64.167 77.163 92.625 1.00 3.73 573 LEU A O 1
ATOM 4488 N N . ASP A 1 554 ? 64.637 75.840 94.376 1.00 13.33 574 ASP A N 1
ATOM 4489 C CA . ASP A 1 554 ? 63.329 75.178 94.343 1.00 12.84 574 ASP A CA 1
ATOM 4490 C C . ASP A 1 554 ? 62.103 76.032 94.622 1.00 15.06 574 ASP A C 1
ATOM 4491 O O . ASP A 1 554 ? 60.982 75.701 94.195 1.00 19.86 574 ASP A O 1
ATOM 4496 N N . GLN A 1 555 ? 62.328 77.165 95.277 1.00 12.83 575 GLN A N 1
ATOM 4497 C CA . GLN A 1 555 ? 61.246 78.080 95.583 1.00 12.38 575 GLN A CA 1
ATOM 4498 C C . GLN A 1 555 ? 60.843 78.894 94.360 1.00 13.48 575 GLN A C 1
ATOM 4499 O O . GLN A 1 555 ? 59.673 79.105 94.110 1.00 14.59 575 GLN A O 1
ATOM 4505 N N . LYS A 1 556 ? 61.806 79.294 93.546 1.00 15.70 576 LYS A N 1
ATOM 4506 C CA . LYS A 1 556 ? 61.472 80.090 92.369 1.00 17.78 576 LYS A CA 1
ATOM 4507 C C . LYS A 1 556 ? 61.674 79.390 91.029 1.00 19.48 576 LYS A C 1
ATOM 4508 O O . LYS A 1 556 ? 61.351 79.950 89.979 1.00 21.88 576 LYS A O 1
ATOM 4514 N N . ARG A 1 557 ? 62.184 78.165 91.066 1.00 19.26 577 ARG A N 1
ATOM 4515 C CA . ARG A 1 557 ? 62.455 77.369 89.860 1.00 16.38 577 ARG A CA 1
ATOM 4516 C C . ARG A 1 557 ? 61.331 77.324 88.825 1.00 17.36 577 ARG A C 1
ATOM 4517 O O . ARG A 1 557 ? 61.582 77.430 87.636 1.00 17.94 577 ARG A O 1
ATOM 4525 N N . ARG A 1 558 ? 60.107 77.082 89.277 1.00 17.64 578 ARG A N 1
ATOM 4526 C CA . ARG A 1 558 ? 58.948 77.030 88.389 1.00 23.20 578 ARG A CA 1
ATOM 4527 C C . ARG A 1 558 ? 58.281 78.423 88.202 1.00 25.79 578 ARG A C 1
ATOM 4528 O O . ARG A 1 558 ? 57.096 78.524 87.859 1.00 27.18 578 ARG A O 1
ATOM 4536 N N . LYS A 1 559 ? 59.046 79.491 88.438 1.00 28.10 579 LYS A N 1
ATOM 4537 C CA . LYS A 1 559 ? 58.549 80.877 88.296 1.00 24.63 579 LYS A CA 1
ATOM 4538 C C . LYS A 1 559 ? 59.348 81.655 87.250 1.00 20.68 579 LYS A C 1
ATOM 4539 O O . LYS A 1 559 ? 59.052 81.604 86.061 1.00 19.87 579 LYS A O 1
ATOM 4545 N N . TYR A 1 560 ? 60.377 82.356 87.720 1.00 17.40 580 TYR A N 1
ATOM 4546 C CA . TYR A 1 560 ? 61.209 83.182 86.867 1.00 13.38 580 TYR A CA 1
ATOM 4547 C C . TYR A 1 560 ? 62.664 82.809 86.862 1.00 13.29 580 TYR A C 1
ATOM 4548 O O . TYR A 1 560 ? 63.464 83.534 86.280 1.00 10.59 580 TYR A O 1
ATOM 4557 N N . VAL A 1 561 ? 63.028 81.791 87.646 1.00 14.47 581 VAL A N 1
ATOM 4558 C CA . VAL A 1 561 ? 64.414 81.280 87.660 1.00 13.87 581 VAL A CA 1
ATOM 4559 C C . VAL A 1 561 ? 64.291 80.139 86.633 1.00 12.84 581 VAL A C 1
ATOM 4560 O O . VAL A 1 561 ? 63.457 79.245 86.788 1.00 17.36 581 VAL A O 1
ATOM 4564 N N . VAL A 1 562 ? 65.033 80.221 85.540 1.00 7.96 582 VAL A N 1
ATOM 4565 C CA . VAL A 1 562 ? 64.929 79.212 84.481 1.00 8.40 582 VAL A CA 1
ATOM 4566 C C . VAL A 1 562 ? 66.158 78.381 84.243 1.00 7.10 582 VAL A C 1
ATOM 4567 O O . VAL A 1 562 ? 66.272 77.679 83.235 1.00 11.34 582 VAL A O 1
ATOM 4571 N N . GLY A 1 563 ? 67.090 78.432 85.163 1.00 8.98 583 GLY A N 1
ATOM 4572 C CA . GLY A 1 563 ? 68.269 77.666 84.919 1.00 8.04 583 GLY A CA 1
ATOM 4573 C C . GLY A 1 563 ? 69.093 77.457 86.127 1.00 8.78 583 GLY A C 1
ATOM 4574 O O . GLY A 1 563 ? 68.905 78.132 87.140 1.00 13.66 583 GLY A O 1
ATOM 4575 N N . GLU A 1 564 ? 70.068 76.575 85.972 1.00 8.10 584 GLU A N 1
ATOM 4576 C CA . GLU A 1 564 ? 70.951 76.199 87.047 1.00 9.56 584 GLU A CA 1
ATOM 4577 C C . GLU A 1 564 ? 72.212 75.626 86.444 1.00 11.71 584 GLU A C 1
ATOM 4578 O O . GLU A 1 564 ? 72.163 74.759 85.567 1.00 9.79 584 GLU A O 1
ATOM 4584 N N . LEU A 1 565 ? 73.337 76.171 86.868 1.00 6.98 585 LEU A N 1
ATOM 4585 C CA . LEU A 1 565 ? 74.614 75.706 86.408 1.00 5.79 585 LEU A CA 1
ATOM 4586 C C . LEU A 1 565 ? 75.522 75.712 87.624 1.00 5.39 585 LEU A C 1
ATOM 4587 O O . LEU A 1 565 ? 75.854 76.757 88.161 1.00 8.09 585 LEU A O 1
ATOM 4592 N N . ILE A 1 566 ? 75.817 74.533 88.131 1.00 2.39 586 ILE A N 1
ATOM 4593 C CA . ILE A 1 566 ? 76.706 74.423 89.269 1.00 4.87 586 ILE A CA 1
ATOM 4594 C C . ILE A 1 566 ? 78.041 74.929 88.697 1.00 6.49 586 ILE A C 1
ATOM 4595 O O . ILE A 1 566 ? 78.224 74.876 87.472 1.00 6.70 586 ILE A O 1
ATOM 4600 N N . TRP A 1 567 ? 78.964 75.414 89.537 1.00 11.02 587 TRP A N 1
ATOM 4601 C CA . TRP A 1 567 ? 80.192 75.944 88.982 1.00 11.14 587 TRP A CA 1
ATOM 4602 C C . TRP A 1 567 ? 80.888 74.951 88.111 1.00 16.87 587 TRP A C 1
ATOM 4603 O O . TRP A 1 567 ? 80.485 74.799 86.937 1.00 14.79 587 TRP A O 1
ATOM 4614 N N . ASN A 1 568 ? 81.923 74.272 88.615 1.00 12.65 588 ASN A N 1
ATOM 4615 C CA . ASN A 1 568 ? 82.593 73.368 87.685 1.00 9.75 588 ASN A CA 1
ATOM 4616 C C . ASN A 1 568 ? 82.329 71.891 87.637 1.00 8.62 588 ASN A C 1
ATOM 4617 O O . ASN A 1 568 ? 82.048 71.239 88.628 1.00 9.20 588 ASN A O 1
ATOM 4622 N N . PHE A 1 569 ? 82.337 71.413 86.410 1.00 9.40 589 PHE A N 1
ATOM 4623 C CA . PHE A 1 569 ? 82.162 70.033 86.096 1.00 7.02 589 PHE A CA 1
ATOM 4624 C C . PHE A 1 569 ? 83.365 69.398 86.759 1.00 5.00 589 PHE A C 1
ATOM 4625 O O . PHE A 1 569 ? 83.215 68.435 87.521 1.00 3.80 589 PHE A O 1
ATOM 4633 N N . ALA A 1 570 ? 84.535 70.007 86.553 1.00 2.00 590 ALA A N 1
ATOM 4634 C CA . ALA A 1 570 ? 85.758 69.458 87.127 1.00 3.60 590 ALA A CA 1
ATOM 4635 C C . ALA A 1 570 ? 86.783 70.493 87.661 1.00 5.56 590 ALA A C 1
ATOM 4636 O O . ALA A 1 570 ? 86.556 71.717 87.663 1.00 8.81 590 ALA A O 1
ATOM 4638 N N . ASP A 1 571 ? 87.847 69.978 88.244 1.00 2.00 591 ASP A N 1
ATOM 4639 C CA . ASP A 1 571 ? 88.883 70.797 88.774 1.00 2.08 591 ASP A CA 1
ATOM 4640 C C . ASP A 1 571 ? 89.801 71.149 87.628 1.00 3.92 591 ASP A C 1
ATOM 4641 O O . ASP A 1 571 ? 89.969 70.367 86.719 1.00 5.02 591 ASP A O 1
ATOM 4646 N N . PHE A 1 572 ? 90.335 72.361 87.621 1.00 7.43 592 PHE A N 1
ATOM 4647 C CA . PHE A 1 572 ? 91.223 72.747 86.537 1.00 9.42 592 PHE A CA 1
ATOM 4648 C C . PHE A 1 572 ? 92.388 73.528 87.052 1.00 9.11 592 PHE A C 1
ATOM 4649 O O . PHE A 1 572 ? 92.495 73.753 88.239 1.00 15.02 592 PHE A O 1
ATOM 4657 N N . MET A 1 573 ? 93.291 73.894 86.161 1.00 9.73 593 MET A N 1
ATOM 4658 C CA . MET A 1 573 ? 94.470 74.634 86.549 1.00 3.93 593 MET A CA 1
ATOM 4659 C C . MET A 1 573 ? 94.187 76.104 86.453 1.00 2.00 593 MET A C 1
ATOM 4660 O O . MET A 1 573 ? 93.461 76.558 85.568 1.00 5.43 593 MET A O 1
ATOM 4665 N N . THR A 1 574 ? 94.715 76.820 87.433 1.00 3.28 594 THR A N 1
ATOM 4666 C CA . THR A 1 574 ? 94.581 78.259 87.556 1.00 5.08 594 THR A CA 1
ATOM 4667 C C . THR A 1 574 ? 95.990 78.791 87.797 1.00 4.87 594 THR A C 1
ATOM 4668 O O . THR A 1 574 ? 96.949 78.028 87.937 1.00 7.36 594 THR A O 1
ATOM 4672 N N . GLU A 1 575 ? 96.126 80.104 87.754 1.00 7.57 595 GLU A N 1
ATOM 4673 C CA . GLU A 1 575 ? 97.391 80.750 87.999 1.00 5.82 595 GLU A CA 1
ATOM 4674 C C . GLU A 1 575 ? 97.627 80.475 89.509 1.00 2.09 595 GLU A C 1
ATOM 4675 O O . GLU A 1 575 ? 96.662 80.258 90.242 1.00 2.07 595 GLU A O 1
ATOM 4681 N N . GLN A 1 576 ? 98.883 80.430 89.956 1.00 2.00 596 GLN A N 1
ATOM 4682 C CA . GLN A 1 576 ? 99.199 80.184 91.389 1.00 2.92 596 GLN A CA 1
ATOM 4683 C C . GLN A 1 576 ? 98.847 81.302 92.389 1.00 2.00 596 GLN A C 1
ATOM 4684 O O . GLN A 1 576 ? 99.479 82.383 92.332 1.00 2.06 596 GLN A O 1
ATOM 4690 N N . SER A 1 577 ? 97.899 81.052 93.306 1.00 2.00 597 SER A N 1
ATOM 4691 C CA . SER A 1 577 ? 97.515 82.015 94.358 1.00 5.67 597 SER A CA 1
ATOM 4692 C C . SER A 1 577 ? 97.140 81.235 95.634 1.00 10.89 597 SER A C 1
ATOM 4693 O O . SER A 1 577 ? 96.724 80.088 95.517 1.00 10.88 597 SER A O 1
ATOM 4696 N N . PRO A 1 578 ? 97.296 81.834 96.853 1.00 6.42 598 PRO A N 1
ATOM 4697 C CA . PRO A 1 578 ? 97.000 81.257 98.174 1.00 4.42 598 PRO A CA 1
ATOM 4698 C C . PRO A 1 578 ? 95.587 80.731 98.282 1.00 6.07 598 PRO A C 1
ATOM 4699 O O . PRO A 1 578 ? 95.270 79.920 99.134 1.00 8.13 598 PRO A O 1
ATOM 4703 N N . THR A 1 579 ? 94.717 81.274 97.460 1.00 8.44 599 THR A N 1
ATOM 4704 C CA . THR A 1 579 ? 93.329 80.871 97.462 1.00 8.40 599 THR A CA 1
ATOM 4705 C C . THR A 1 579 ? 93.095 79.725 96.477 1.00 9.96 599 THR A C 1
ATOM 4706 O O . THR A 1 579 ? 92.060 79.064 96.501 1.00 9.08 599 THR A O 1
ATOM 4710 N N . ARG A 1 580 ? 94.089 79.461 95.644 1.00 6.82 600 ARG A N 1
ATOM 4711 C CA . ARG A 1 580 ? 93.980 78.425 94.658 1.00 7.13 600 ARG A CA 1
ATOM 4712 C C . ARG A 1 580 ? 94.981 77.321 94.983 1.00 11.29 600 ARG A C 1
ATOM 4713 O O . ARG A 1 580 ? 96.206 77.518 94.939 1.00 6.39 600 ARG A O 1
ATOM 4721 N N . VAL A 1 581 ? 94.448 76.148 95.324 1.00 11.23 601 VAL A N 1
ATOM 4722 C CA . VAL A 1 581 ? 95.308 75.036 95.702 1.00 14.67 601 VAL A CA 1
ATOM 4723 C C . VAL A 1 581 ? 95.520 74.091 94.539 1.00 13.04 601 VAL A C 1
ATOM 4724 O O . VAL A 1 581 ? 94.750 73.140 94.352 1.00 13.02 601 VAL A O 1
ATOM 4728 N N . LEU A 1 582 ? 96.602 74.335 93.788 1.00 8.12 602 LEU A N 1
ATOM 4729 C CA . LEU A 1 582 ? 96.932 73.557 92.590 1.00 5.29 602 LEU A CA 1
ATOM 4730 C C . LEU A 1 582 ? 95.763 73.699 91.604 1.00 4.14 602 LEU A C 1
ATOM 4731 O O . LEU A 1 582 ? 95.363 72.747 90.937 1.00 9.38 602 LEU A O 1
ATOM 4736 N N . GLY A 1 583 ? 95.206 74.898 91.525 1.00 2.06 603 GLY A N 1
ATOM 4737 C CA . GLY A 1 583 ? 94.105 75.145 90.635 1.00 2.00 603 GLY A CA 1
ATOM 4738 C C . GLY A 1 583 ? 92.796 75.386 91.358 1.00 7.32 603 GLY A C 1
ATOM 4739 O O . GLY A 1 583 ? 92.724 75.563 92.582 1.00 5.99 603 GLY A O 1
ATOM 4740 N N . ASN A 1 584 ? 91.747 75.477 90.560 1.00 5.49 604 ASN A N 1
ATOM 4741 C CA . ASN A 1 584 ? 90.424 75.688 91.053 1.00 5.17 604 ASN A CA 1
ATOM 4742 C C . ASN A 1 584 ? 89.845 74.325 91.435 1.00 9.30 604 ASN A C 1
ATOM 4743 O O . ASN A 1 584 ? 89.336 73.586 90.581 1.00 8.25 604 ASN A O 1
ATOM 4748 N N . LYS A 1 585 ? 89.901 73.997 92.720 1.00 8.42 605 LYS A N 1
ATOM 4749 C CA . LYS A 1 585 ? 89.372 72.727 93.218 1.00 6.56 605 LYS A CA 1
ATOM 4750 C C . LYS A 1 585 ? 87.874 72.812 93.479 1.00 6.16 605 LYS A C 1
ATOM 4751 O O . LYS A 1 585 ? 87.358 72.100 94.323 1.00 10.92 605 LYS A O 1
ATOM 4757 N N . LYS A 1 586 ? 87.155 73.572 92.663 1.00 2.00 606 LYS A N 1
ATOM 4758 C CA . LYS A 1 586 ? 85.717 73.763 92.884 1.00 7.42 606 LYS A CA 1
ATOM 4759 C C . LYS A 1 586 ? 84.768 72.812 92.178 1.00 8.63 606 LYS A C 1
ATOM 4760 O O . LYS A 1 586 ? 83.542 72.952 92.344 1.00 11.66 606 LYS A O 1
ATOM 4766 N N . GLY A 1 587 ? 85.313 71.836 91.440 1.00 9.61 607 GLY A N 1
ATOM 4767 C CA . GLY A 1 587 ? 84.483 70.907 90.683 1.00 7.21 607 GLY A CA 1
ATOM 4768 C C . GLY A 1 587 ? 83.951 69.662 91.372 1.00 7.45 607 GLY A C 1
ATOM 4769 O O . GLY A 1 587 ? 84.594 69.138 92.279 1.00 6.97 607 GLY A O 1
ATOM 4770 N N . ILE A 1 588 ? 82.798 69.168 90.910 1.00 4.24 608 ILE A N 1
ATOM 4771 C CA . ILE A 1 588 ? 82.190 67.982 91.480 1.00 3.55 608 ILE A CA 1
ATOM 4772 C C . ILE A 1 588 ? 82.851 66.710 91.070 1.00 6.69 608 ILE A C 1
ATOM 4773 O O . ILE A 1 588 ? 82.472 65.657 91.560 1.00 13.06 608 ILE A O 1
ATOM 4778 N N . PHE A 1 589 ? 83.736 66.794 90.085 1.00 11.21 609 PHE A N 1
ATOM 4779 C CA . PHE A 1 589 ? 84.493 65.651 89.550 1.00 5.57 609 PHE A CA 1
ATOM 4780 C C . PHE A 1 589 ? 85.919 66.118 89.658 1.00 3.44 609 PHE A C 1
ATOM 4781 O O . PHE A 1 589 ? 86.180 67.310 89.574 1.00 7.96 609 PHE A O 1
ATOM 4789 N N . THR A 1 590 ? 86.848 65.203 89.830 1.00 2.00 610 THR A N 1
ATOM 4790 C CA . THR A 1 590 ? 88.268 65.553 89.912 1.00 5.10 610 THR A CA 1
ATOM 4791 C C . THR A 1 590 ? 88.837 65.986 88.531 1.00 5.26 610 THR A C 1
ATOM 4792 O O . THR A 1 590 ? 88.126 66.061 87.536 1.00 7.06 610 THR A O 1
ATOM 4796 N N . ARG A 1 591 ? 90.119 66.289 88.453 1.00 5.87 611 ARG A N 1
ATOM 4797 C CA . ARG A 1 591 ? 90.652 66.619 87.170 1.00 2.91 611 ARG A CA 1
ATOM 4798 C C . ARG A 1 591 ? 90.659 65.353 86.336 1.00 6.70 611 ARG A C 1
ATOM 4799 O O . ARG A 1 591 ? 90.521 65.412 85.130 1.00 13.40 611 ARG A O 1
ATOM 4807 N N . GLN A 1 592 ? 90.808 64.194 86.964 1.00 3.43 612 GLN A N 1
ATOM 4808 C CA . GLN A 1 592 ? 90.807 62.931 86.197 1.00 5.07 612 GLN A CA 1
ATOM 4809 C C . GLN A 1 592 ? 89.415 62.265 86.073 1.00 6.01 612 GLN A C 1
ATOM 4810 O O . GLN A 1 592 ? 89.300 61.065 85.893 1.00 8.71 612 GLN A O 1
ATOM 4816 N N . ARG A 1 593 ? 88.378 63.088 86.105 1.00 6.42 613 ARG A N 1
ATOM 4817 C CA . ARG A 1 593 ? 86.998 62.667 85.977 1.00 5.88 613 ARG A CA 1
ATOM 4818 C C . ARG A 1 593 ? 86.467 61.607 86.924 1.00 5.80 613 ARG A C 1
ATOM 4819 O O . ARG A 1 593 ? 85.571 60.867 86.565 1.00 3.06 613 ARG A O 1
ATOM 4827 N N . GLN A 1 594 ? 86.988 61.553 88.148 1.00 6.31 614 GLN A N 1
ATOM 4828 C CA . GLN A 1 594 ? 86.447 60.632 89.151 1.00 5.76 614 GLN A CA 1
ATOM 4829 C C . GLN A 1 594 ? 85.465 61.461 89.990 1.00 2.00 614 GLN A C 1
ATOM 4830 O O . GLN A 1 594 ? 85.779 62.570 90.362 1.00 3.00 614 GLN A O 1
ATOM 4836 N N . PRO A 1 595 ? 84.289 60.911 90.328 1.00 2.07 615 PRO A N 1
ATOM 4837 C CA . PRO A 1 595 ? 83.290 61.646 91.108 1.00 5.30 615 PRO A CA 1
ATOM 4838 C C . PRO A 1 595 ? 83.582 61.915 92.587 1.00 11.79 615 PRO A C 1
ATOM 4839 O O . PRO A 1 595 ? 84.351 61.186 93.249 1.00 14.18 615 PRO A O 1
ATOM 4843 N N . LYS A 1 596 ? 82.951 62.982 93.083 1.00 8.47 616 LYS A N 1
ATOM 4844 C CA . LYS A 1 596 ? 83.060 63.431 94.456 1.00 5.08 616 LYS A CA 1
ATOM 4845 C C . LYS A 1 596 ? 81.719 63.155 95.077 1.00 6.75 616 LYS A C 1
ATOM 4846 O O . LYS A 1 596 ? 80.772 62.896 94.330 1.00 5.98 616 LYS A O 1
ATOM 4852 N N . SER A 1 597 ? 81.638 63.127 96.419 1.00 7.08 617 SER A N 1
ATOM 4853 C CA . SER A 1 597 ? 80.356 62.840 97.097 1.00 3.03 617 SER A CA 1
ATOM 4854 C C . SER A 1 597 ? 79.212 63.746 96.675 1.00 2.00 617 SER A C 1
ATOM 4855 O O . SER A 1 597 ? 78.072 63.306 96.606 1.00 6.99 617 SER A O 1
ATOM 4858 N N . ALA A 1 598 ? 79.532 65.001 96.366 1.00 6.37 618 ALA A N 1
ATOM 4859 C CA . ALA A 1 598 ? 78.552 66.005 95.927 1.00 4.79 618 ALA A CA 1
ATOM 4860 C C . ALA A 1 598 ? 77.944 65.661 94.570 1.00 5.90 618 ALA A C 1
ATOM 4861 O O . ALA A 1 598 ? 76.775 65.968 94.337 1.00 11.90 618 ALA A O 1
ATOM 4863 N N . ALA A 1 599 ? 78.739 65.031 93.699 1.00 2.35 619 ALA A N 1
ATOM 4864 C CA . ALA A 1 599 ? 78.312 64.588 92.356 1.00 6.74 619 ALA A CA 1
ATOM 4865 C C . ALA A 1 599 ? 77.044 63.720 92.423 1.00 5.53 619 ALA A C 1
ATOM 4866 O O . ALA A 1 599 ? 76.044 63.970 91.751 1.00 6.41 619 ALA A O 1
ATOM 4868 N N . PHE A 1 600 ? 77.107 62.683 93.235 1.00 4.33 620 PHE A N 1
ATOM 4869 C CA . PHE A 1 600 ? 75.998 61.776 93.429 1.00 5.02 620 PHE A CA 1
ATOM 4870 C C . PHE A 1 600 ? 74.716 62.493 93.779 1.00 2.62 620 PHE A C 1
ATOM 4871 O O . PHE A 1 600 ? 73.661 62.151 93.281 1.00 6.49 620 PHE A O 1
ATOM 4879 N N . LEU A 1 601 ? 74.845 63.509 94.617 1.00 2.79 621 LEU A N 1
ATOM 4880 C CA . LEU A 1 601 ? 73.757 64.344 95.110 1.00 2.00 621 LEU A CA 1
ATOM 4881 C C . LEU A 1 601 ? 73.148 65.148 93.979 1.00 8.11 621 LEU A C 1
ATOM 4882 O O . LEU A 1 601 ? 71.936 65.177 93.802 1.00 9.80 621 LEU A O 1
ATOM 4887 N N . LEU A 1 602 ? 74.024 65.797 93.211 1.00 11.41 622 LEU A N 1
ATOM 4888 C CA . LEU A 1 602 ? 73.640 66.612 92.065 1.00 11.19 622 LEU A CA 1
ATOM 4889 C C . LEU A 1 602 ? 72.948 65.714 91.059 1.00 9.95 622 LEU A C 1
ATOM 4890 O O . LEU A 1 602 ? 71.926 66.085 90.496 1.00 6.13 622 LEU A O 1
ATOM 4895 N N . ARG A 1 603 ? 73.527 64.537 90.843 1.00 10.69 623 ARG A N 1
ATOM 4896 C CA . ARG A 1 603 ? 72.977 63.521 89.948 1.00 15.27 623 ARG A CA 1
ATOM 4897 C C . ARG A 1 603 ? 71.537 63.193 90.376 1.00 14.12 623 ARG A C 1
ATOM 4898 O O . ARG A 1 603 ? 70.645 63.067 89.548 1.00 9.63 623 ARG A O 1
ATOM 4906 N N . GLU A 1 604 ? 71.305 63.073 91.679 1.00 13.82 624 GLU A N 1
ATOM 4907 C CA . GLU A 1 604 ? 69.962 62.765 92.141 1.00 17.18 624 GLU A CA 1
ATOM 4908 C C . GLU A 1 604 ? 69.019 63.895 91.803 1.00 17.05 624 GLU A C 1
ATOM 4909 O O . GLU A 1 604 ? 67.947 63.646 91.283 1.00 22.02 624 GLU A O 1
ATOM 4915 N N . ARG A 1 605 ? 69.391 65.137 92.104 1.00 18.69 625 ARG A N 1
ATOM 4916 C CA . ARG A 1 605 ? 68.488 66.256 91.809 1.00 17.52 625 ARG A CA 1
ATOM 4917 C C . ARG A 1 605 ? 68.196 66.414 90.327 1.00 15.57 625 ARG A C 1
ATOM 4918 O O . ARG A 1 605 ? 67.047 66.425 89.932 1.00 17.75 625 ARG A O 1
ATOM 4926 N N . TYR A 1 606 ? 69.239 66.414 89.510 1.00 14.19 626 TYR A N 1
ATOM 4927 C CA . TYR A 1 606 ? 69.107 66.577 88.080 1.00 10.76 626 TYR A CA 1
ATOM 4928 C C . TYR A 1 606 ? 68.168 65.565 87.495 1.00 11.20 626 TYR A C 1
ATOM 4929 O O . TYR A 1 606 ? 67.321 65.904 86.660 1.00 12.04 626 TYR A O 1
ATOM 4938 N N . TRP A 1 607 ? 68.285 64.329 87.957 1.00 11.27 627 TRP A N 1
ATOM 4939 C CA . TRP A 1 607 ? 67.404 63.272 87.472 1.00 11.95 627 TRP A CA 1
ATOM 4940 C C . TRP A 1 607 ? 65.975 63.378 88.000 1.00 11.27 627 TRP A C 1
ATOM 4941 O O . TRP A 1 607 ? 65.028 63.051 87.293 1.00 13.61 627 TRP A O 1
ATOM 4952 N N . LYS A 1 608 ? 65.825 63.848 89.231 1.00 15.73 628 LYS A N 1
ATOM 4953 C CA . LYS A 1 608 ? 64.513 64.019 89.849 1.00 21.24 628 LYS A CA 1
ATOM 4954 C C . LYS A 1 608 ? 63.736 65.044 89.041 1.00 21.20 628 LYS A C 1
ATOM 4955 O O . LYS A 1 608 ? 62.599 64.800 88.607 1.00 24.82 628 LYS A O 1
ATOM 4961 N N . ILE A 1 609 ? 64.385 66.189 88.843 1.00 21.05 629 ILE A N 1
ATOM 4962 C CA . ILE A 1 609 ? 63.822 67.305 88.091 1.00 18.44 629 ILE A CA 1
ATOM 4963 C C . ILE A 1 609 ? 63.503 66.830 86.683 1.00 17.30 629 ILE A C 1
ATOM 4964 O O . ILE A 1 609 ? 62.383 66.976 86.236 1.00 16.26 629 ILE A O 1
ATOM 4969 N N . ALA A 1 610 ? 64.468 66.198 86.019 1.00 16.63 630 ALA A N 1
ATOM 4970 C CA . ALA A 1 610 ? 64.269 65.684 84.654 1.00 20.35 630 ALA A CA 1
ATOM 4971 C C . ALA A 1 610 ? 63.043 64.744 84.572 1.00 22.65 630 ALA A C 1
ATOM 4972 O O . ALA A 1 610 ? 62.497 64.498 83.490 1.00 22.50 630 ALA A O 1
ATOM 4974 N N . ASN A 1 611 ? 62.660 64.175 85.710 1.00 19.61 631 ASN A N 1
ATOM 4975 C CA . ASN A 1 611 ? 61.532 63.284 85.730 1.00 19.85 631 ASN A CA 1
ATOM 4976 C C . ASN A 1 611 ? 60.234 64.001 86.017 1.00 20.22 631 ASN A C 1
ATOM 4977 O O . ASN A 1 611 ? 59.170 63.466 85.731 1.00 19.48 631 ASN A O 1
ATOM 4982 N N . GLU A 1 612 ? 60.313 65.203 86.587 1.00 19.01 632 GLU A N 1
ATOM 4983 C CA . GLU A 1 612 ? 59.107 65.987 86.874 1.00 19.18 632 GLU A CA 1
ATOM 4984 C C . GLU A 1 612 ? 58.419 66.407 85.565 1.00 21.87 632 GLU A C 1
ATOM 4985 O O . GLU A 1 612 ? 57.335 65.896 85.216 1.00 30.36 632 GLU A O 1
ATOM 4991 N N . GLY B 1 2 ? 88.174 29.175 145.746 1.00 12.33 22 GLY B N 1
ATOM 4992 C CA . GLY B 1 2 ? 87.630 30.351 145.085 1.00 18.54 22 GLY B CA 1
ATOM 4993 C C . GLY B 1 2 ? 88.733 31.241 144.519 1.00 20.76 22 GLY B C 1
ATOM 4994 O O . GLY B 1 2 ? 89.913 30.994 144.789 1.00 19.04 22 GLY B O 1
ATOM 4995 N N . LEU B 1 3 ? 88.349 32.244 143.712 1.00 21.61 23 LEU B N 1
ATOM 4996 C CA . LEU B 1 3 ? 89.293 33.194 143.107 1.00 19.29 23 LEU B CA 1
ATOM 4997 C C . LEU B 1 3 ? 89.749 34.041 144.264 1.00 17.09 23 LEU B C 1
ATOM 4998 O O . LEU B 1 3 ? 88.956 34.819 144.814 1.00 16.53 23 LEU B O 1
ATOM 5003 N N . GLN B 1 4 ? 91.001 33.876 144.664 1.00 16.68 24 GLN B N 1
ATOM 5004 C CA . GLN B 1 4 ? 91.513 34.633 145.799 1.00 20.88 24 GLN B CA 1
ATOM 5005 C C . GLN B 1 4 ? 91.744 36.099 145.445 1.00 23.25 24 GLN B C 1
ATOM 5006 O O . GLN B 1 4 ? 92.878 36.538 145.203 1.00 26.10 24 GLN B O 1
ATOM 5012 N N . GLY B 1 5 ? 90.651 36.847 145.388 1.00 24.48 25 GLY B N 1
ATOM 5013 C CA . GLY B 1 5 ? 90.760 38.252 145.078 1.00 25.83 25 GLY B CA 1
ATOM 5014 C C . GLY B 1 5 ? 89.502 38.856 144.494 1.00 24.46 25 GLY B C 1
ATOM 5015 O O . GLY B 1 5 ? 88.926 38.320 143.544 1.00 26.20 25 GLY B O 1
ATOM 5016 N N . GLY B 1 6 ? 89.037 39.926 145.134 1.00 22.86 26 GLY B N 1
ATOM 5017 C CA . GLY B 1 6 ? 87.865 40.650 144.672 1.00 18.15 26 GLY B CA 1
ATOM 5018 C C . GLY B 1 6 ? 88.465 41.724 143.779 1.00 16.70 26 GLY B C 1
ATOM 5019 O O . GLY B 1 6 ? 89.684 41.972 143.821 1.00 10.22 26 GLY B O 1
ATOM 5020 N N . MET B 1 7 ? 87.635 42.376 142.980 1.00 15.87 27 MET B N 1
ATOM 5021 C CA . MET B 1 7 ? 88.155 43.390 142.071 1.00 16.78 27 MET B CA 1
ATOM 5022 C C . MET B 1 7 ? 87.029 44.336 141.646 1.00 19.65 27 MET B C 1
ATOM 5023 O O . MET B 1 7 ? 86.406 44.141 140.584 1.00 19.66 27 MET B O 1
ATOM 5028 N N . LEU B 1 8 ? 86.702 45.290 142.526 1.00 17.31 28 LEU B N 1
ATOM 5029 C CA . LEU B 1 8 ? 85.637 46.264 142.237 1.00 17.01 28 LEU B CA 1
ATOM 5030 C C . LEU B 1 8 ? 86.309 47.590 141.898 1.00 17.29 28 LEU B C 1
ATOM 5031 O O . LEU B 1 8 ? 87.479 47.769 142.259 1.00 15.75 28 LEU B O 1
ATOM 5036 N N . TYR B 1 9 ? 85.570 48.517 141.269 1.00 12.47 29 TYR B N 1
ATOM 5037 C CA . TYR B 1 9 ? 86.140 49.795 140.792 1.00 13.88 29 TYR B CA 1
ATOM 5038 C C . TYR B 1 9 ? 86.389 50.915 141.778 1.00 12.88 29 TYR B C 1
ATOM 5039 O O . TYR B 1 9 ? 85.443 51.528 142.308 1.00 11.94 29 TYR B O 1
ATOM 5048 N N . PRO B 1 10 ? 87.676 51.243 141.977 1.00 8.14 30 PRO B N 1
ATOM 5049 C CA . PRO B 1 10 ? 88.112 52.301 142.881 1.00 12.10 30 PRO B CA 1
ATOM 5050 C C . PRO B 1 10 ? 87.123 53.467 142.891 1.00 11.52 30 PRO B C 1
ATOM 5051 O O . PRO B 1 10 ? 86.772 54.015 141.867 1.00 9.26 30 PRO B O 1
ATOM 5055 N N . GLN B 1 11 ? 86.615 53.767 144.069 1.00 16.62 31 GLN B N 1
ATOM 5056 C CA . GLN B 1 11 ? 85.628 54.806 144.233 1.00 21.38 31 GLN B CA 1
ATOM 5057 C C . GLN B 1 11 ? 86.087 55.996 145.084 1.00 26.72 31 GLN B C 1
ATOM 5058 O O . GLN B 1 11 ? 87.077 55.922 145.838 1.00 26.99 31 GLN B O 1
ATOM 5064 N N . GLU B 1 12 ? 85.401 57.121 144.889 1.00 29.84 32 GLU B N 1
ATOM 5065 C CA . GLU B 1 12 ? 85.674 58.306 145.671 1.00 26.87 32 GLU B CA 1
ATOM 5066 C C . GLU B 1 12 ? 84.686 58.194 146.816 1.00 26.64 32 GLU B C 1
ATOM 5067 O O . GLU B 1 12 ? 83.478 58.326 146.605 1.00 26.73 32 GLU B O 1
ATOM 5073 N N . SER B 1 13 ? 85.174 57.766 147.975 1.00 30.44 33 SER B N 1
ATOM 5074 C CA . SER B 1 13 ? 84.324 57.646 149.169 1.00 28.90 33 SER B CA 1
ATOM 5075 C C . SER B 1 13 ? 85.225 57.391 150.378 1.00 27.46 33 SER B C 1
ATOM 5076 O O . SER B 1 13 ? 86.408 57.066 150.205 1.00 22.11 33 SER B O 1
ATOM 5079 N N . PRO B 1 14 ? 84.692 57.599 151.611 1.00 28.07 34 PRO B N 1
ATOM 5080 C CA . PRO B 1 14 ? 85.381 57.408 152.895 1.00 28.04 34 PRO B CA 1
ATOM 5081 C C . PRO B 1 14 ? 86.333 56.202 152.920 1.00 33.00 34 PRO B C 1
ATOM 5082 O O . PRO B 1 14 ? 86.019 55.133 153.473 1.00 32.02 34 PRO B O 1
ATOM 5086 N N . SER B 1 15 ? 87.520 56.469 152.370 1.00 33.63 35 SER B N 1
ATOM 5087 C CA . SER B 1 15 ? 88.661 55.573 152.195 1.00 35.41 35 SER B CA 1
ATOM 5088 C C . SER B 1 15 ? 88.847 55.436 150.685 1.00 38.06 35 SER B C 1
ATOM 5089 O O . SER B 1 15 ? 88.293 54.505 150.085 1.00 38.46 35 SER B O 1
ATOM 5092 N N . ARG B 1 16 ? 89.646 56.325 150.078 1.00 35.77 36 ARG B N 1
ATOM 5093 C CA . ARG B 1 16 ? 89.814 56.265 148.636 1.00 35.91 36 ARG B CA 1
ATOM 5094 C C . ARG B 1 16 ? 91.173 56.539 147.976 1.00 33.39 36 ARG B C 1
ATOM 5095 O O . ARG B 1 16 ? 92.068 57.127 148.570 1.00 32.03 36 ARG B O 1
ATOM 5103 N N . GLU B 1 17 ? 91.249 56.145 146.702 1.00 34.40 37 GLU B N 1
ATOM 5104 C CA . GLU B 1 17 ? 92.412 56.232 145.798 1.00 27.33 37 GLU B CA 1
ATOM 5105 C C . GLU B 1 17 ? 93.047 57.546 145.396 1.00 24.31 37 GLU B C 1
ATOM 5106 O O . GLU B 1 17 ? 92.472 58.627 145.483 1.00 23.38 37 GLU B O 1
ATOM 5112 N N . CYS B 1 18 ? 94.171 57.352 144.727 1.00 23.54 38 CYS B N 1
ATOM 5113 C CA . CYS B 1 18 ? 95.011 58.395 144.199 1.00 22.50 38 CYS B CA 1
ATOM 5114 C C . CYS B 1 18 ? 95.416 57.893 142.822 1.00 23.60 38 CYS B C 1
ATOM 5115 O O . CYS B 1 18 ? 96.349 57.099 142.718 1.00 26.06 38 CYS B O 1
ATOM 5118 N N . LYS B 1 19 ? 94.708 58.305 141.768 1.00 24.72 39 LYS B N 1
ATOM 5119 C CA . LYS B 1 19 ? 95.044 57.839 140.420 1.00 25.18 39 LYS B CA 1
ATOM 5120 C C . LYS B 1 19 ? 96.344 58.376 139.877 1.00 24.84 39 LYS B C 1
ATOM 5121 O O . LYS B 1 19 ? 96.335 59.289 139.052 1.00 28.44 39 LYS B O 1
ATOM 5127 N N . GLU B 1 20 ? 97.455 57.754 140.283 1.00 20.37 40 GLU B N 1
ATOM 5128 C CA . GLU B 1 20 ? 98.783 58.145 139.823 1.00 14.76 40 GLU B CA 1
ATOM 5129 C C . GLU B 1 20 ? 99.116 57.804 138.336 1.00 15.74 40 GLU B C 1
ATOM 5130 O O . GLU B 1 20 ? 100.292 57.753 137.934 1.00 13.41 40 GLU B O 1
ATOM 5136 N N . LEU B 1 21 ? 98.091 57.518 137.535 1.00 17.20 41 LEU B N 1
ATOM 5137 C CA . LEU B 1 21 ? 98.305 57.229 136.119 1.00 16.67 41 LEU B CA 1
ATOM 5138 C C . LEU B 1 21 ? 98.323 58.581 135.443 1.00 13.70 41 LEU B C 1
ATOM 5139 O O . LEU B 1 21 ? 97.286 59.115 135.027 1.00 6.98 41 LEU B O 1
ATOM 5144 N N . ASP B 1 22 ? 99.490 59.189 135.457 1.00 11.89 42 ASP B N 1
ATOM 5145 C CA . ASP B 1 22 ? 99.660 60.479 134.837 1.00 17.95 42 ASP B CA 1
ATOM 5146 C C . ASP B 1 22 ? 101.134 60.534 134.596 1.00 18.20 42 ASP B C 1
ATOM 5147 O O . ASP B 1 22 ? 101.856 59.598 134.897 1.00 20.61 42 ASP B O 1
ATOM 5152 N N . GLY B 1 23 ? 101.562 61.702 134.148 1.00 21.24 43 GLY B N 1
ATOM 5153 C CA . GLY B 1 23 ? 102.960 61.994 133.926 1.00 17.43 43 GLY B CA 1
ATOM 5154 C C . GLY B 1 23 ? 103.825 60.992 133.227 1.00 14.98 43 GLY B C 1
ATOM 5155 O O . GLY B 1 23 ? 103.341 60.084 132.550 1.00 16.54 43 GLY B O 1
ATOM 5156 N N . LEU B 1 24 ? 105.122 61.193 133.406 1.00 9.68 44 LEU B N 1
ATOM 5157 C CA . LEU B 1 24 ? 106.103 60.363 132.780 1.00 15.69 44 LEU B CA 1
ATOM 5158 C C . LEU B 1 24 ? 106.758 59.405 133.734 1.00 16.75 44 LEU B C 1
ATOM 5159 O O . LEU B 1 24 ? 107.300 59.815 134.766 1.00 23.61 44 LEU B O 1
ATOM 5164 N N . TRP B 1 25 ? 106.697 58.120 133.408 1.00 14.95 45 TRP B N 1
ATOM 5165 C CA . TRP B 1 25 ? 107.343 57.127 134.236 1.00 8.92 45 TRP B CA 1
ATOM 5166 C C . TRP B 1 25 ? 108.672 56.908 133.557 1.00 6.48 45 TRP B C 1
ATOM 5167 O O . TRP B 1 25 ? 108.823 57.229 132.376 1.00 8.55 45 TRP B O 1
ATOM 5178 N N . SER B 1 26 ? 109.660 56.464 134.324 1.00 5.86 46 SER B N 1
ATOM 5179 C CA . SER B 1 26 ? 110.968 56.158 133.788 1.00 6.43 46 SER B CA 1
ATOM 5180 C C . SER B 1 26 ? 110.677 54.921 132.951 1.00 9.38 46 SER B C 1
ATOM 5181 O O . SER B 1 26 ? 109.717 54.186 133.234 1.00 10.22 46 SER B O 1
ATOM 5184 N N . PHE B 1 27 ? 111.440 54.694 131.897 1.00 7.89 47 PHE B N 1
ATOM 5185 C CA . PHE B 1 27 ? 111.140 53.537 131.086 1.00 8.35 47 PHE B CA 1
ATOM 5186 C C . PHE B 1 27 ? 112.357 53.034 130.442 1.00 11.78 47 PHE B C 1
ATOM 5187 O O . PHE B 1 27 ? 113.013 53.774 129.706 1.00 14.39 47 PHE B O 1
ATOM 5195 N N . ARG B 1 28 ? 112.641 51.764 130.706 1.00 13.79 48 ARG B N 1
ATOM 5196 C CA . ARG B 1 28 ? 113.798 51.090 130.142 1.00 15.35 48 ARG B CA 1
ATOM 5197 C C . ARG B 1 28 ? 113.225 49.910 129.415 1.00 15.59 48 ARG B C 1
ATOM 5198 O O . ARG B 1 28 ? 112.121 49.442 129.713 1.00 16.62 48 ARG B O 1
ATOM 5206 N N . ALA B 1 29 ? 113.979 49.451 128.436 1.00 13.90 49 ALA B N 1
ATOM 5207 C CA . ALA B 1 29 ? 113.605 48.296 127.638 1.00 11.90 49 ALA B CA 1
ATOM 5208 C C . ALA B 1 29 ? 114.975 47.822 127.259 1.00 13.19 49 ALA B C 1
ATOM 5209 O O . ALA B 1 29 ? 115.825 48.639 126.936 1.00 15.21 49 ALA B O 1
ATOM 5211 N N . ASP B 1 30 ? 115.256 46.548 127.479 1.00 16.56 50 ASP B N 1
ATOM 5212 C CA . ASP B 1 30 ? 116.574 46.024 127.140 1.00 17.86 50 ASP B CA 1
ATOM 5213 C C . ASP B 1 30 ? 116.425 44.803 126.286 1.00 20.61 50 ASP B C 1
ATOM 5214 O O . ASP B 1 30 ? 115.382 44.123 126.289 1.00 20.70 50 ASP B O 1
ATOM 5219 N N . PHE B 1 31 ? 117.444 44.625 125.466 1.00 22.68 51 PHE B N 1
ATOM 5220 C CA . PHE B 1 31 ? 117.551 43.507 124.578 1.00 23.96 51 PHE B CA 1
ATOM 5221 C C . PHE B 1 31 ? 118.918 43.693 123.990 1.00 27.42 51 PHE B C 1
ATOM 5222 O O . PHE B 1 31 ? 119.323 44.835 123.689 1.00 27.14 51 PHE B O 1
ATOM 5230 N N . SER B 1 32 ? 119.666 42.597 123.943 1.00 28.41 52 SER B N 1
ATOM 5231 C CA . SER B 1 32 ? 121.015 42.628 123.383 1.00 30.56 52 SER B CA 1
ATOM 5232 C C . SER B 1 32 ? 121.522 41.179 123.176 1.00 29.10 52 SER B C 1
ATOM 5233 O O . SER B 1 32 ? 122.709 40.945 122.916 1.00 26.69 52 SER B O 1
ATOM 5236 N N . ASP B 1 33 ? 120.586 40.233 123.246 1.00 25.01 53 ASP B N 1
ATOM 5237 C CA . ASP B 1 33 ? 120.846 38.806 123.083 1.00 22.08 53 ASP B CA 1
ATOM 5238 C C . ASP B 1 33 ? 119.639 38.164 123.722 1.00 19.82 53 ASP B C 1
ATOM 5239 O O . ASP B 1 33 ? 118.519 38.609 123.510 1.00 14.93 53 ASP B O 1
ATOM 5244 N N . ASN B 1 34 ? 119.883 37.198 124.595 1.00 21.77 54 ASN B N 1
ATOM 5245 C CA . ASN B 1 34 ? 118.826 36.459 125.259 1.00 23.06 54 ASN B CA 1
ATOM 5246 C C . ASN B 1 34 ? 117.882 37.179 126.214 1.00 22.56 54 ASN B C 1
ATOM 5247 O O . ASN B 1 34 ? 117.315 38.225 125.916 1.00 22.35 54 ASN B O 1
ATOM 5252 N N . ARG B 1 35 ? 117.658 36.551 127.354 1.00 24.40 55 ARG B N 1
ATOM 5253 C CA . ARG B 1 35 ? 116.770 37.095 128.364 1.00 24.99 55 ARG B CA 1
ATOM 5254 C C . ARG B 1 35 ? 117.411 38.376 128.925 1.00 22.47 55 ARG B C 1
ATOM 5255 O O . ARG B 1 35 ? 116.734 39.252 129.456 1.00 17.75 55 ARG B O 1
ATOM 5263 N N . ARG B 1 36 ? 118.698 38.518 128.608 1.00 26.17 56 ARG B N 1
ATOM 5264 C CA . ARG B 1 36 ? 119.550 39.648 128.966 1.00 25.14 56 ARG B CA 1
ATOM 5265 C C . ARG B 1 36 ? 119.616 40.025 130.445 1.00 23.64 56 ARG B C 1
ATOM 5266 O O . ARG B 1 36 ? 119.226 39.256 131.336 1.00 20.87 56 ARG B O 1
ATOM 5274 N N . ARG B 1 37 ? 120.206 41.193 130.685 1.00 21.52 57 ARG B N 1
ATOM 5275 C CA . ARG B 1 37 ? 120.366 41.730 132.015 1.00 18.76 57 ARG B CA 1
ATOM 5276 C C . ARG B 1 37 ? 119.032 41.714 132.813 1.00 19.00 57 ARG B C 1
ATOM 5277 O O . ARG B 1 37 ? 118.535 40.628 133.168 1.00 18.20 57 ARG B O 1
ATOM 5285 N N . GLY B 1 38 ? 118.457 42.882 133.096 1.00 14.73 58 GLY B N 1
ATOM 5286 C CA . GLY B 1 38 ? 117.218 42.949 133.850 1.00 13.32 58 GLY B CA 1
ATOM 5287 C C . GLY B 1 38 ? 117.263 42.054 135.090 1.00 18.70 58 GLY B C 1
ATOM 5288 O O . GLY B 1 38 ? 117.939 42.356 136.095 1.00 19.02 58 GLY B O 1
ATOM 5289 N N . PHE B 1 39 ? 116.599 40.906 134.994 1.00 17.98 59 PHE B N 1
ATOM 5290 C CA . PHE B 1 39 ? 116.558 39.959 136.085 1.00 15.46 59 PHE B CA 1
ATOM 5291 C C . PHE B 1 39 ? 117.964 39.453 136.442 1.00 13.15 59 PHE B C 1
ATOM 5292 O O . PHE B 1 39 ? 118.315 39.379 137.619 1.00 11.09 59 PHE B O 1
ATOM 5300 N N . GLU B 1 40 ? 118.791 39.208 135.426 1.00 10.14 60 GLU B N 1
ATOM 5301 C CA . GLU B 1 40 ? 120.168 38.759 135.630 1.00 14.42 60 GLU B CA 1
ATOM 5302 C C . GLU B 1 40 ? 120.940 39.760 136.506 1.00 18.43 60 GLU B C 1
ATOM 5303 O O . GLU B 1 40 ? 121.987 39.418 137.088 1.00 17.44 60 GLU B O 1
ATOM 5309 N N . GLU B 1 41 ? 120.461 41.010 136.537 1.00 19.04 61 GLU B N 1
ATOM 5310 C CA . GLU B 1 41 ? 121.072 42.014 137.390 1.00 19.60 61 GLU B CA 1
ATOM 5311 C C . GLU B 1 41 ? 120.070 42.591 138.382 1.00 16.18 61 GLU B C 1
ATOM 5312 O O . GLU B 1 41 ? 120.327 43.586 139.028 1.00 13.41 61 GLU B O 1
ATOM 5318 N N . GLN B 1 42 ? 118.936 41.927 138.531 1.00 19.93 62 GLN B N 1
ATOM 5319 C CA . GLN B 1 42 ? 117.949 42.356 139.511 1.00 26.15 62 GLN B CA 1
ATOM 5320 C C . GLN B 1 42 ? 117.575 43.831 139.414 1.00 26.12 62 GLN B C 1
ATOM 5321 O O . GLN B 1 42 ? 117.157 44.391 140.426 1.00 32.15 62 GLN B O 1
ATOM 5327 N N . TRP B 1 43 ? 117.727 44.454 138.236 1.00 24.46 63 TRP B N 1
ATOM 5328 C CA . TRP B 1 43 ? 117.444 45.896 138.017 1.00 17.99 63 TRP B CA 1
ATOM 5329 C C . TRP B 1 43 ? 116.577 46.573 139.066 1.00 15.53 63 TRP B C 1
ATOM 5330 O O . TRP B 1 43 ? 116.927 47.623 139.571 1.00 16.37 63 TRP B O 1
ATOM 5341 N N . TYR B 1 44 ? 115.487 45.912 139.433 1.00 16.56 64 TYR B N 1
ATOM 5342 C CA . TYR B 1 44 ? 114.536 46.401 140.430 1.00 18.40 64 TYR B CA 1
ATOM 5343 C C . TYR B 1 44 ? 115.076 46.576 141.891 1.00 19.29 64 TYR B C 1
ATOM 5344 O O . TYR B 1 44 ? 114.300 46.868 142.831 1.00 16.75 64 TYR B O 1
ATOM 5353 N N . ARG B 1 45 ? 116.398 46.470 142.067 1.00 18.45 65 ARG B N 1
ATOM 5354 C CA . ARG B 1 45 ? 116.990 46.596 143.398 1.00 20.80 65 ARG B CA 1
ATOM 5355 C C . ARG B 1 45 ? 117.642 47.973 143.640 1.00 19.43 65 ARG B C 1
ATOM 5356 O O . ARG B 1 45 ? 118.698 48.083 144.270 1.00 20.18 65 ARG B O 1
ATOM 5364 N N . ARG B 1 46 ? 116.936 49.017 143.212 1.00 20.64 66 ARG B N 1
ATOM 5365 C CA . ARG B 1 46 ? 117.366 50.416 143.328 1.00 21.35 66 ARG B CA 1
ATOM 5366 C C . ARG B 1 46 ? 116.516 51.174 142.293 1.00 22.92 66 ARG B C 1
ATOM 5367 O O . ARG B 1 46 ? 115.361 50.768 142.047 1.00 19.78 66 ARG B O 1
ATOM 5375 N N . PRO B 1 47 ? 116.988 52.350 141.799 1.00 23.43 67 PRO B N 1
ATOM 5376 C CA . PRO B 1 47 ? 116.175 53.048 140.799 1.00 21.58 67 PRO B CA 1
ATOM 5377 C C . PRO B 1 47 ? 116.801 52.738 139.427 1.00 22.17 67 PRO B C 1
ATOM 5378 O O . PRO B 1 47 ? 118.030 52.528 139.331 1.00 21.95 67 PRO B O 1
ATOM 5382 N N . LEU B 1 48 ? 115.990 52.722 138.369 1.00 19.73 68 LEU B N 1
ATOM 5383 C CA . LEU B 1 48 ? 116.517 52.374 137.039 1.00 19.98 68 LEU B CA 1
ATOM 5384 C C . LEU B 1 48 ? 117.657 53.203 136.496 1.00 19.92 68 LEU B C 1
ATOM 5385 O O . LEU B 1 48 ? 118.660 52.657 136.033 1.00 16.14 68 LEU B O 1
ATOM 5390 N N . TRP B 1 49 ? 117.544 54.515 136.630 1.00 24.18 69 TRP B N 1
ATOM 5391 C CA . TRP B 1 49 ? 118.593 55.389 136.135 1.00 24.24 69 TRP B CA 1
ATOM 5392 C C . TRP B 1 49 ? 119.961 54.925 136.642 1.00 24.36 69 TRP B C 1
ATOM 5393 O O . TRP B 1 49 ? 120.969 55.011 135.928 1.00 25.89 69 TRP B O 1
ATOM 5404 N N . GLU B 1 50 ? 119.969 54.380 137.857 1.00 24.95 70 GLU B N 1
ATOM 5405 C CA . GLU B 1 50 ? 121.181 53.899 138.509 1.00 23.67 70 GLU B CA 1
ATOM 5406 C C . GLU B 1 50 ? 121.751 52.645 137.820 1.00 27.28 70 GLU B C 1
ATOM 5407 O O . GLU B 1 50 ? 122.978 52.435 137.763 1.00 21.71 70 GLU B O 1
ATOM 5413 N N . SER B 1 51 ? 120.829 51.835 137.298 1.00 29.16 71 SER B N 1
ATOM 5414 C CA . SER B 1 51 ? 121.120 50.587 136.593 1.00 28.56 71 SER B CA 1
ATOM 5415 C C . SER B 1 51 ? 121.508 50.824 135.112 1.00 29.05 71 SER B C 1
ATOM 5416 O O . SER B 1 51 ? 122.003 49.916 134.418 1.00 28.64 71 SER B O 1
ATOM 5419 N N . GLY B 1 52 ? 121.280 52.050 134.639 1.00 31.51 72 GLY B N 1
ATOM 5420 C CA . GLY B 1 52 ? 121.625 52.415 133.276 1.00 26.35 72 GLY B CA 1
ATOM 5421 C C . GLY B 1 52 ? 120.765 53.541 132.727 1.00 26.13 72 GLY B C 1
ATOM 5422 O O . GLY B 1 52 ? 119.642 53.776 133.193 1.00 25.98 72 GLY B O 1
ATOM 5423 N N . PRO B 1 53 ? 121.242 54.194 131.660 1.00 24.93 73 PRO B N 1
ATOM 5424 C CA . PRO B 1 53 ? 120.604 55.315 130.951 1.00 24.11 73 PRO B CA 1
ATOM 5425 C C . PRO B 1 53 ? 119.167 55.036 130.558 1.00 24.69 73 PRO B C 1
ATOM 5426 O O . PRO B 1 53 ? 118.879 54.029 129.883 1.00 21.79 73 PRO B O 1
ATOM 5430 N N . THR B 1 54 ? 118.297 55.995 130.896 1.00 22.42 74 THR B N 1
ATOM 5431 C CA . THR B 1 54 ? 116.860 55.884 130.644 1.00 18.98 74 THR B CA 1
ATOM 5432 C C . THR B 1 54 ? 116.167 56.898 129.692 1.00 17.82 74 THR B C 1
ATOM 5433 O O . THR B 1 54 ? 116.767 57.831 129.160 1.00 15.83 74 THR B O 1
ATOM 5437 N N . VAL B 1 55 ? 114.873 56.664 129.499 1.00 17.58 75 VAL B N 1
ATOM 5438 C CA . VAL B 1 55 ? 113.990 57.450 128.657 1.00 10.52 75 VAL B CA 1
ATOM 5439 C C . VAL B 1 55 ? 112.655 57.575 129.401 1.00 9.05 75 VAL B C 1
ATOM 5440 O O . VAL B 1 55 ? 112.370 56.784 130.315 1.00 11.95 75 VAL B O 1
ATOM 5444 N N . ASP B 1 56 ? 111.889 58.612 129.073 1.00 4.57 76 ASP B N 1
ATOM 5445 C CA . ASP B 1 56 ? 110.590 58.857 129.714 1.00 8.58 76 ASP B CA 1
ATOM 5446 C C . ASP B 1 56 ? 109.493 58.080 129.032 1.00 10.63 76 ASP B C 1
ATOM 5447 O O . ASP B 1 56 ? 109.669 57.673 127.904 1.00 17.49 76 ASP B O 1
ATOM 5452 N N . MET B 1 57 ? 108.356 57.898 129.698 1.00 12.11 77 MET B N 1
ATOM 5453 C CA . MET B 1 57 ? 107.234 57.155 129.117 1.00 14.50 77 MET B CA 1
ATOM 5454 C C . MET B 1 57 ? 105.907 57.388 129.821 1.00 13.30 77 MET B C 1
ATOM 5455 O O . MET B 1 57 ? 105.661 56.839 130.892 1.00 16.81 77 MET B O 1
ATOM 5460 N N . PRO B 1 58 ? 105.011 58.160 129.201 1.00 11.20 78 PRO B N 1
ATOM 5461 C CA . PRO B 1 58 ? 103.694 58.461 129.778 1.00 10.21 78 PRO B CA 1
ATOM 5462 C C . PRO B 1 58 ? 102.891 57.236 130.150 1.00 7.21 78 PRO B C 1
ATOM 5463 O O . PRO B 1 58 ? 103.309 56.128 129.864 1.00 10.58 78 PRO B O 1
ATOM 5467 N N . VAL B 1 59 ? 101.761 57.455 130.823 1.00 2.00 79 VAL B N 1
ATOM 5468 C CA . VAL B 1 59 ? 100.812 56.404 131.174 1.00 5.68 79 VAL B CA 1
ATOM 5469 C C . VAL B 1 59 ? 99.442 57.084 131.315 1.00 2.52 79 VAL B C 1
ATOM 5470 O O . VAL B 1 59 ? 99.374 58.163 131.866 1.00 2.83 79 VAL B O 1
ATOM 5474 N N . PRO B 1 60 ? 98.373 56.556 130.693 1.00 2.00 80 PRO B N 1
ATOM 5475 C CA . PRO B 1 60 ? 98.150 55.368 129.863 1.00 9.71 80 PRO B CA 1
ATOM 5476 C C . PRO B 1 60 ? 98.674 55.479 128.412 1.00 16.20 80 PRO B C 1
ATOM 5477 O O . PRO B 1 60 ? 98.090 56.178 127.561 1.00 18.81 80 PRO B O 1
ATOM 5481 N N . SER B 1 61 ? 99.747 54.779 128.099 1.00 17.15 81 SER B N 1
ATOM 5482 C CA . SER B 1 61 ? 100.215 54.856 126.736 1.00 15.28 81 SER B CA 1
ATOM 5483 C C . SER B 1 61 ? 101.168 53.735 126.369 1.00 16.94 81 SER B C 1
ATOM 5484 O O . SER B 1 61 ? 102.029 53.329 127.157 1.00 17.04 81 SER B O 1
ATOM 5487 N N . SER B 1 62 ? 100.962 53.249 125.146 1.00 16.77 82 SER B N 1
ATOM 5488 C CA . SER B 1 62 ? 101.724 52.181 124.522 1.00 7.34 82 SER B CA 1
ATOM 5489 C C . SER B 1 62 ? 102.990 52.808 124.033 1.00 6.37 82 SER B C 1
ATOM 5490 O O . SER B 1 62 ? 102.964 53.685 123.175 1.00 18.57 82 SER B O 1
ATOM 5493 N N . PHE B 1 63 ? 104.110 52.315 124.523 1.00 7.23 83 PHE B N 1
ATOM 5494 C CA . PHE B 1 63 ? 105.420 52.836 124.170 1.00 3.64 83 PHE B CA 1
ATOM 5495 C C . PHE B 1 63 ? 105.709 52.860 122.688 1.00 4.16 83 PHE B C 1
ATOM 5496 O O . PHE B 1 63 ? 106.458 53.725 122.207 1.00 3.58 83 PHE B O 1
ATOM 5504 N N . ASN B 1 64 ? 105.125 51.895 121.977 1.00 5.79 84 ASN B N 1
ATOM 5505 C CA . ASN B 1 64 ? 105.293 51.722 120.534 1.00 4.96 84 ASN B CA 1
ATOM 5506 C C . ASN B 1 64 ? 105.468 53.016 119.712 1.00 9.89 84 ASN B C 1
ATOM 5507 O O . ASN B 1 64 ? 106.524 53.252 119.083 1.00 8.55 84 ASN B O 1
ATOM 5512 N N . ASP B 1 65 ? 104.449 53.876 119.757 1.00 10.78 85 ASP B N 1
ATOM 5513 C CA . ASP B 1 65 ? 104.493 55.093 118.960 1.00 8.93 85 ASP B CA 1
ATOM 5514 C C . ASP B 1 65 ? 104.693 56.400 119.749 1.00 10.25 85 ASP B C 1
ATOM 5515 O O . ASP B 1 65 ? 103.834 57.318 119.705 1.00 7.02 85 ASP B O 1
ATOM 5520 N N . ILE B 1 66 ? 105.785 56.461 120.513 1.00 2.00 86 ILE B N 1
ATOM 5521 C CA . ILE B 1 66 ? 106.087 57.675 121.260 1.00 3.13 86 ILE B CA 1
ATOM 5522 C C . ILE B 1 66 ? 107.433 58.094 120.778 1.00 2.89 86 ILE B C 1
ATOM 5523 O O . ILE B 1 66 ? 107.750 59.278 120.762 1.00 3.56 86 ILE B O 1
ATOM 5528 N N . SER B 1 67 ? 108.202 57.095 120.367 1.00 4.83 87 SER B N 1
ATOM 5529 C CA . SER B 1 67 ? 109.566 57.256 119.902 1.00 7.94 87 SER B CA 1
ATOM 5530 C C . SER B 1 67 ? 109.773 57.255 118.401 1.00 10.71 87 SER B C 1
ATOM 5531 O O . SER B 1 67 ? 108.839 57.150 117.589 1.00 11.27 87 SER B O 1
ATOM 5534 N N . GLN B 1 68 ? 111.030 57.405 118.030 1.00 12.86 88 GLN B N 1
ATOM 5535 C CA . GLN B 1 68 ? 111.369 57.406 116.630 1.00 12.45 88 GLN B CA 1
ATOM 5536 C C . GLN B 1 68 ? 112.173 56.145 116.336 1.00 15.19 88 GLN B C 1
ATOM 5537 O O . GLN B 1 68 ? 112.951 56.089 115.358 1.00 15.64 88 GLN B O 1
ATOM 5543 N N . ASP B 1 69 ? 111.942 55.121 117.168 1.00 13.01 89 ASP B N 1
ATOM 5544 C CA . ASP B 1 69 ? 112.625 53.849 117.022 1.00 15.14 89 ASP B CA 1
ATOM 5545 C C . ASP B 1 69 ? 111.655 52.802 116.468 1.00 17.41 89 ASP B C 1
ATOM 5546 O O . ASP B 1 69 ? 110.478 52.749 116.837 1.00 18.95 89 ASP B O 1
ATOM 5551 N N . TRP B 1 70 ? 112.153 52.061 115.486 1.00 18.20 90 TRP B N 1
ATOM 5552 C CA . TRP B 1 70 ? 111.417 50.990 114.840 1.00 21.38 90 TRP B CA 1
ATOM 5553 C C . TRP B 1 70 ? 111.654 49.723 115.633 1.00 23.06 90 TRP B C 1
ATOM 5554 O O . TRP B 1 70 ? 110.800 48.826 115.655 1.00 29.21 90 TRP B O 1
ATOM 5565 N N . ARG B 1 71 ? 112.842 49.622 116.225 1.00 19.83 91 ARG B N 1
ATOM 5566 C CA . ARG B 1 71 ? 113.198 48.462 117.051 1.00 23.00 91 ARG B CA 1
ATOM 5567 C C . ARG B 1 71 ? 112.204 48.454 118.215 1.00 20.69 91 ARG B C 1
ATOM 5568 O O . ARG B 1 71 ? 111.351 47.585 118.316 1.00 20.75 91 ARG B O 1
ATOM 5576 N N . LEU B 1 72 ? 112.205 49.543 118.965 1.00 13.08 92 LEU B N 1
ATOM 5577 C CA . LEU B 1 72 ? 111.301 49.702 120.083 1.00 9.55 92 LEU B CA 1
ATOM 5578 C C . LEU B 1 72 ? 109.856 49.605 119.630 1.00 8.53 92 LEU B C 1
ATOM 5579 O O . LEU B 1 72 ? 108.957 49.472 120.448 1.00 7.64 92 LEU B O 1
ATOM 5584 N N . ARG B 1 73 ? 109.617 49.735 118.336 1.00 9.67 93 ARG B N 1
ATOM 5585 C CA . ARG B 1 73 ? 108.243 49.687 117.848 1.00 13.36 93 ARG B CA 1
ATOM 5586 C C . ARG B 1 73 ? 107.817 48.233 117.630 1.00 17.42 93 ARG B C 1
ATOM 5587 O O . ARG B 1 73 ? 106.681 47.852 117.947 1.00 18.70 93 ARG B O 1
ATOM 5595 N N . HIS B 1 74 ? 108.750 47.441 117.087 1.00 18.61 94 HIS B N 1
ATOM 5596 C CA . HIS B 1 74 ? 108.563 46.015 116.780 1.00 12.14 94 HIS B CA 1
ATOM 5597 C C . HIS B 1 74 ? 109.473 45.240 117.732 1.00 14.07 94 HIS B C 1
ATOM 5598 O O . HIS B 1 74 ? 110.341 44.465 117.308 1.00 9.63 94 HIS B O 1
ATOM 5605 N N . PHE B 1 75 ? 109.254 45.437 119.030 1.00 16.12 95 PHE B N 1
ATOM 5606 C CA . PHE B 1 75 ? 110.097 44.830 120.056 1.00 10.28 95 PHE B CA 1
ATOM 5607 C C . PHE B 1 75 ? 109.326 43.777 120.845 1.00 10.85 95 PHE B C 1
ATOM 5608 O O . PHE B 1 75 ? 108.112 43.916 121.032 1.00 5.51 95 PHE B O 1
ATOM 5616 N N . VAL B 1 76 ? 110.051 42.720 121.245 1.00 12.29 96 VAL B N 1
ATOM 5617 C CA . VAL B 1 76 ? 109.558 41.555 122.008 1.00 11.57 96 VAL B CA 1
ATOM 5618 C C . VAL B 1 76 ? 110.528 41.315 123.181 1.00 11.80 96 VAL B C 1
ATOM 5619 O O . VAL B 1 76 ? 111.745 41.268 122.998 1.00 11.87 96 VAL B O 1
ATOM 5623 N N . GLY B 1 77 ? 109.989 41.092 124.368 1.00 14.65 97 GLY B N 1
ATOM 5624 C CA . GLY B 1 77 ? 110.812 40.893 125.543 1.00 12.88 97 GLY B CA 1
ATOM 5625 C C . GLY B 1 77 ? 110.166 41.602 126.720 1.00 14.41 97 GLY B C 1
ATOM 5626 O O . GLY B 1 77 ? 108.938 41.796 126.730 1.00 13.17 97 GLY B O 1
ATOM 5627 N N . TRP B 1 78 ? 110.994 42.027 127.683 1.00 15.06 98 TRP B N 1
ATOM 5628 C CA . TRP B 1 78 ? 110.546 42.721 128.914 1.00 16.07 98 TRP B CA 1
ATOM 5629 C C . TRP B 1 78 ? 110.774 44.207 128.790 1.00 15.37 98 TRP B C 1
ATOM 5630 O O . TRP B 1 78 ? 111.853 44.635 128.370 1.00 12.55 98 TRP B O 1
ATOM 5641 N N . VAL B 1 79 ? 109.803 44.962 129.299 1.00 16.59 99 VAL B N 1
ATOM 5642 C CA . VAL B 1 79 ? 109.781 46.431 129.302 1.00 17.20 99 VAL B CA 1
ATOM 5643 C C . VAL B 1 79 ? 109.591 46.901 130.757 1.00 16.45 99 VAL B C 1
ATOM 5644 O O . VAL B 1 79 ? 108.754 46.347 131.466 1.00 15.24 99 VAL B O 1
ATOM 5648 N N . TRP B 1 80 ? 110.256 47.999 131.138 1.00 16.82 100 TRP B N 1
ATOM 5649 C CA . TRP B 1 80 ? 110.262 48.480 132.523 1.00 17.10 100 TRP B CA 1
ATOM 5650 C C . TRP B 1 80 ? 109.789 49.867 132.955 1.00 16.66 100 TRP B C 1
ATOM 5651 O O . TRP B 1 80 ? 110.620 50.779 133.049 1.00 15.28 100 TRP B O 1
ATOM 5662 N N . TYR B 1 81 ? 108.525 50.006 133.347 1.00 14.15 101 TYR B N 1
ATOM 5663 C CA . TYR B 1 81 ? 108.021 51.297 133.855 1.00 16.75 101 TYR B CA 1
ATOM 5664 C C . TYR B 1 81 ? 108.432 51.504 135.345 1.00 17.95 101 TYR B C 1
ATOM 5665 O O . TYR B 1 81 ? 108.605 50.534 136.075 1.00 15.09 101 TYR B O 1
ATOM 5674 N N . GLU B 1 82 ? 108.566 52.744 135.815 1.00 20.71 102 GLU B N 1
ATOM 5675 C CA . GLU B 1 82 ? 108.964 52.990 137.221 1.00 21.38 102 GLU B CA 1
ATOM 5676 C C . GLU B 1 82 ? 108.699 54.417 137.628 1.00 20.32 102 GLU B C 1
ATOM 5677 O O . GLU B 1 82 ? 109.099 55.347 136.924 1.00 23.98 102 GLU B O 1
ATOM 5683 N N . ARG B 1 83 ? 108.129 54.598 138.811 1.00 15.51 103 ARG B N 1
ATOM 5684 C CA . ARG B 1 83 ? 107.839 55.939 139.271 1.00 17.82 103 ARG B CA 1
ATOM 5685 C C . ARG B 1 83 ? 107.763 56.057 140.776 1.00 17.56 103 ARG B C 1
ATOM 5686 O O . ARG B 1 83 ? 107.200 55.208 141.453 1.00 18.12 103 ARG B O 1
ATOM 5694 N N . GLU B 1 84 ? 108.431 57.071 141.303 1.00 17.03 104 GLU B N 1
ATOM 5695 C CA . GLU B 1 84 ? 108.369 57.336 142.732 1.00 14.21 104 GLU B CA 1
ATOM 5696 C C . GLU B 1 84 ? 107.024 58.050 143.030 1.00 13.11 104 GLU B C 1
ATOM 5697 O O . GLU B 1 84 ? 106.390 58.671 142.140 1.00 7.96 104 GLU B O 1
ATOM 5703 N N . VAL B 1 85 ? 106.542 57.884 144.258 1.00 15.80 105 VAL B N 1
ATOM 5704 C CA . VAL B 1 85 ? 105.298 58.517 144.665 1.00 12.98 105 VAL B CA 1
ATOM 5705 C C . VAL B 1 85 ? 105.469 58.910 146.130 1.00 13.12 105 VAL B C 1
ATOM 5706 O O . VAL B 1 85 ? 106.409 58.454 146.812 1.00 19.03 105 VAL B O 1
ATOM 5710 N N . ILE B 1 86 ? 104.602 59.812 146.587 1.00 6.75 106 ILE B N 1
ATOM 5711 C CA . ILE B 1 86 ? 104.579 60.287 147.964 1.00 2.45 106 ILE B CA 1
ATOM 5712 C C . ILE B 1 86 ? 103.144 60.104 148.473 1.00 4.14 106 ILE B C 1
ATOM 5713 O O . ILE B 1 86 ? 102.164 60.559 147.886 1.00 5.87 106 ILE B O 1
ATOM 5718 N N . LEU B 1 87 ? 103.019 59.346 149.535 1.00 7.14 107 LEU B N 1
ATOM 5719 C CA . LEU B 1 87 ? 101.710 59.085 150.058 1.00 10.18 107 LEU B CA 1
ATOM 5720 C C . LEU B 1 87 ? 101.566 59.888 151.333 1.00 12.31 107 LEU B C 1
ATOM 5721 O O . LEU B 1 87 ? 102.549 60.169 152.004 1.00 14.03 107 LEU B O 1
ATOM 5726 N N . PRO B 1 88 ? 100.351 60.330 151.651 1.00 12.86 108 PRO B N 1
ATOM 5727 C CA . PRO B 1 88 ? 100.237 61.081 152.898 1.00 16.92 108 PRO B CA 1
ATOM 5728 C C . PRO B 1 88 ? 100.602 60.198 154.113 1.00 19.50 108 PRO B C 1
ATOM 5729 O O . PRO B 1 88 ? 100.617 58.961 154.024 1.00 21.47 108 PRO B O 1
ATOM 5733 N N . GLU B 1 89 ? 100.983 60.834 155.223 1.00 23.47 109 GLU B N 1
ATOM 5734 C CA . GLU B 1 89 ? 101.322 60.119 156.464 1.00 20.51 109 GLU B CA 1
ATOM 5735 C C . GLU B 1 89 ? 100.073 59.318 156.834 1.00 18.87 109 GLU B C 1
ATOM 5736 O O . GLU B 1 89 ? 100.165 58.207 157.332 1.00 13.11 109 GLU B O 1
ATOM 5742 N N . ARG B 1 90 ? 98.913 59.905 156.554 1.00 19.14 110 ARG B N 1
ATOM 5743 C CA . ARG B 1 90 ? 97.629 59.267 156.767 1.00 24.53 110 ARG B CA 1
ATOM 5744 C C . ARG B 1 90 ? 97.585 57.975 155.959 1.00 25.22 110 ARG B C 1
ATOM 5745 O O . ARG B 1 90 ? 96.898 57.019 156.335 1.00 29.43 110 ARG B O 1
ATOM 5753 N N . TRP B 1 91 ? 98.275 57.976 154.814 1.00 25.13 111 TRP B N 1
ATOM 5754 C CA . TRP B 1 91 ? 98.380 56.794 153.960 1.00 24.24 111 TRP B CA 1
ATOM 5755 C C . TRP B 1 91 ? 99.260 55.809 154.733 1.00 24.96 111 TRP B C 1
ATOM 5756 O O . TRP B 1 91 ? 99.513 54.701 154.282 1.00 24.72 111 TRP B O 1
ATOM 5767 N N . THR B 1 92 ? 99.711 56.214 155.908 1.00 21.25 112 THR B N 1
ATOM 5768 C CA . THR B 1 92 ? 100.573 55.385 156.712 1.00 19.53 112 THR B CA 1
ATOM 5769 C C . THR B 1 92 ? 100.054 55.363 158.177 1.00 21.93 112 THR B C 1
ATOM 5770 O O . THR B 1 92 ? 98.997 54.755 158.465 1.00 19.95 112 THR B O 1
ATOM 5774 N N . GLN B 1 93 ? 100.806 56.023 159.068 1.00 20.25 113 GLN B N 1
ATOM 5775 C CA . GLN B 1 93 ? 100.523 56.188 160.493 1.00 17.11 113 GLN B CA 1
ATOM 5776 C C . GLN B 1 93 ? 99.304 55.440 161.001 1.00 17.35 113 GLN B C 1
ATOM 5777 O O . GLN B 1 93 ? 99.439 54.417 161.663 1.00 19.39 113 GLN B O 1
ATOM 5783 N N . ASP B 1 94 ? 98.120 55.937 160.673 1.00 17.34 114 ASP B N 1
ATOM 5784 C CA . ASP B 1 94 ? 96.871 55.313 161.117 1.00 17.89 114 ASP B CA 1
ATOM 5785 C C . ASP B 1 94 ? 96.700 53.897 160.602 1.00 15.81 114 ASP B C 1
ATOM 5786 O O . ASP B 1 94 ? 95.961 53.670 159.636 1.00 19.37 114 ASP B O 1
ATOM 5791 N N . LEU B 1 95 ? 97.351 52.943 161.256 1.00 15.08 115 LEU B N 1
ATOM 5792 C CA . LEU B 1 95 ? 97.226 51.545 160.857 1.00 15.51 115 LEU B CA 1
ATOM 5793 C C . LEU B 1 95 ? 95.736 51.254 161.021 1.00 18.34 115 LEU B C 1
ATOM 5794 O O . LEU B 1 95 ? 95.216 51.212 162.130 1.00 22.38 115 LEU B O 1
ATOM 5799 N N . ARG B 1 96 ? 95.024 51.240 159.906 1.00 19.09 116 ARG B N 1
ATOM 5800 C CA . ARG B 1 96 ? 93.584 50.993 159.903 1.00 19.79 116 ARG B CA 1
ATOM 5801 C C . ARG B 1 96 ? 93.087 51.023 158.464 1.00 18.66 116 ARG B C 1
ATOM 5802 O O . ARG B 1 96 ?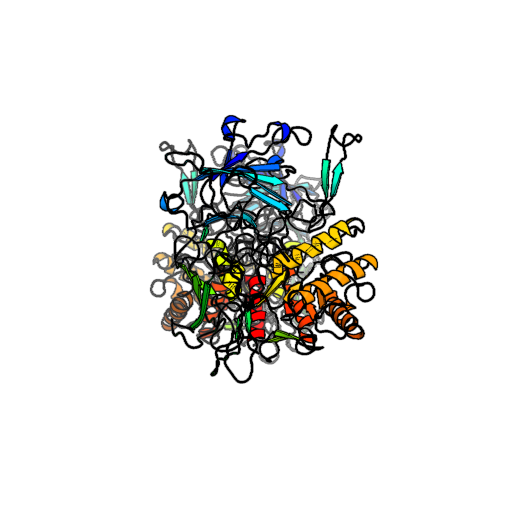 92.201 50.250 158.063 1.00 15.96 116 ARG B O 1
ATOM 5810 N N . THR B 1 97 ? 93.634 51.970 157.714 1.00 17.93 117 THR B N 1
ATOM 5811 C CA . THR B 1 97 ? 93.333 52.136 156.307 1.00 13.16 117 THR B CA 1
ATOM 5812 C C . THR B 1 97 ? 94.294 51.188 155.592 1.00 16.02 117 THR B C 1
ATOM 5813 O O . THR B 1 97 ? 95.348 50.850 156.159 1.00 13.46 117 THR B O 1
ATOM 5817 N N . ARG B 1 98 ? 93.961 50.818 154.350 1.00 18.90 118 ARG B N 1
ATOM 5818 C CA . ARG B 1 98 ? 94.752 49.893 153.527 1.00 22.71 118 ARG B CA 1
ATOM 5819 C C . ARG B 1 98 ? 95.273 50.585 152.305 1.00 22.37 118 ARG B C 1
ATOM 5820 O O . ARG B 1 98 ? 94.527 51.322 151.667 1.00 20.92 118 ARG B O 1
ATOM 5828 N N . VAL B 1 99 ? 96.479 50.208 151.890 1.00 20.90 119 VAL B N 1
ATOM 5829 C CA . VAL B 1 99 ? 97.097 50.799 150.711 1.00 22.23 119 VAL B CA 1
ATOM 5830 C C . VAL B 1 99 ? 97.455 49.775 149.600 1.00 19.90 119 VAL B C 1
ATOM 5831 O O . VAL B 1 99 ? 98.594 49.317 149.478 1.00 14.91 119 VAL B O 1
ATOM 5835 N N . VAL B 1 100 ? 96.429 49.459 148.798 1.00 21.58 120 VAL B N 1
ATOM 5836 C CA . VAL B 1 100 ? 96.458 48.503 147.680 1.00 20.92 120 VAL B CA 1
ATOM 5837 C C . VAL B 1 100 ? 96.881 49.093 146.313 1.00 20.02 120 VAL B C 1
ATOM 5838 O O . VAL B 1 100 ? 96.275 50.049 145.801 1.00 20.01 120 VAL B O 1
ATOM 5842 N N . LEU B 1 101 ? 97.898 48.482 145.715 1.00 14.93 121 LEU B N 1
ATOM 5843 C CA . LEU B 1 101 ? 98.405 48.892 144.407 1.00 14.44 121 LEU B CA 1
ATOM 5844 C C . LEU B 1 101 ? 97.655 48.295 143.177 1.00 13.65 121 LEU B C 1
ATOM 5845 O O . LEU B 1 101 ? 98.114 47.309 142.588 1.00 9.13 121 LEU B O 1
ATOM 5850 N N . ARG B 1 102 ? 96.553 48.926 142.769 1.00 14.60 122 ARG B N 1
ATOM 5851 C CA . ARG B 1 102 ? 95.738 48.465 141.636 1.00 16.04 122 ARG B CA 1
ATOM 5852 C C . ARG B 1 102 ? 96.216 48.882 140.259 1.00 14.90 122 ARG B C 1
ATOM 5853 O O . ARG B 1 102 ? 96.353 50.055 139.984 1.00 18.15 122 ARG B O 1
ATOM 5861 N N . ILE B 1 103 ? 96.252 47.936 139.339 1.00 16.20 123 ILE B N 1
ATOM 5862 C CA . ILE B 1 103 ? 96.706 48.234 137.986 1.00 11.35 123 ILE B CA 1
ATOM 5863 C C . ILE B 1 103 ? 95.686 47.864 136.896 1.00 8.70 123 ILE B C 1
ATOM 5864 O O . ILE B 1 103 ? 95.467 46.683 136.617 1.00 10.41 123 ILE B O 1
ATOM 5869 N N . GLY B 1 104 ? 95.034 48.875 136.330 1.00 4.96 124 GLY B N 1
ATOM 5870 C CA . GLY B 1 104 ? 94.061 48.677 135.259 1.00 2.00 124 GLY B CA 1
ATOM 5871 C C . GLY B 1 104 ? 94.423 47.641 134.189 1.00 2.00 124 GLY B C 1
ATOM 5872 O O . GLY B 1 104 ? 93.558 46.876 133.842 1.00 2.00 124 GLY B O 1
ATOM 5873 N N . SER B 1 105 ? 95.655 47.630 133.666 1.00 3.65 125 SER B N 1
ATOM 5874 C CA . SER B 1 105 ? 96.089 46.668 132.651 1.00 3.28 125 SER B CA 1
ATOM 5875 C C . SER B 1 105 ? 97.591 46.700 132.402 1.00 4.12 125 SER B C 1
ATOM 5876 O O . SER B 1 105 ? 98.285 47.612 132.869 1.00 7.79 125 SER B O 1
ATOM 5879 N N . ALA B 1 106 ? 98.053 45.755 131.578 1.00 4.56 126 ALA B N 1
ATOM 5880 C CA . ALA B 1 106 ? 99.455 45.599 131.137 1.00 7.20 126 ALA B CA 1
ATOM 5881 C C . ALA B 1 106 ? 99.574 44.486 130.064 1.00 8.68 126 ALA B C 1
ATOM 5882 O O . ALA B 1 106 ? 98.600 44.146 129.399 1.00 9.53 126 ALA B O 1
ATOM 5884 N N . HIS B 1 107 ? 100.732 43.879 129.887 1.00 10.35 127 HIS B N 1
ATOM 5885 C CA . HIS B 1 107 ? 100.794 42.875 128.842 1.00 17.68 127 HIS B CA 1
ATOM 5886 C C . HIS B 1 107 ? 100.705 41.374 129.150 1.00 22.42 127 HIS B C 1
ATOM 5887 O O . HIS B 1 107 ? 99.886 40.983 129.979 1.00 25.15 127 HIS B O 1
ATOM 5894 N N . SER B 1 108 ? 101.454 40.532 128.430 1.00 24.08 128 SER B N 1
ATOM 5895 C CA . SER B 1 108 ? 101.390 39.064 128.624 1.00 20.37 128 SER B CA 1
ATOM 5896 C C . SER B 1 108 ? 101.691 38.593 130.024 1.00 15.53 128 SER B C 1
ATOM 5897 O O . SER B 1 108 ? 101.137 37.601 130.483 1.00 16.84 128 SER B O 1
ATOM 5900 N N . TYR B 1 109 ? 102.590 39.307 130.684 1.00 15.28 129 TYR B N 1
ATOM 5901 C CA . TYR B 1 109 ? 103.020 38.992 132.032 1.00 17.33 129 TYR B CA 1
ATOM 5902 C C . TYR B 1 109 ? 103.556 40.288 132.645 1.00 19.26 129 TYR B C 1
ATOM 5903 O O . TYR B 1 109 ? 104.410 40.955 132.046 1.00 15.95 129 TYR B O 1
ATOM 5912 N N . ALA B 1 110 ? 103.081 40.615 133.842 1.00 22.13 130 ALA B N 1
ATOM 5913 C CA . ALA B 1 110 ? 103.501 41.809 134.559 1.00 18.10 130 ALA B CA 1
ATOM 5914 C C . ALA B 1 110 ? 103.948 41.482 135.989 1.00 17.92 130 ALA B C 1
ATOM 5915 O O . ALA B 1 110 ? 103.302 40.704 136.707 1.00 17.66 130 ALA B O 1
ATOM 5917 N N . ILE B 1 111 ? 105.061 42.080 136.390 1.00 16.87 131 ILE B N 1
ATOM 5918 C CA . ILE B 1 111 ? 105.626 41.906 137.724 1.00 13.41 131 ILE B CA 1
ATOM 5919 C C . ILE B 1 111 ? 105.691 43.282 138.414 1.00 13.98 131 ILE B C 1
ATOM 5920 O O . ILE B 1 111 ? 106.527 44.115 138.036 1.00 12.86 131 ILE B O 1
ATOM 5925 N N . VAL B 1 112 ? 104.827 43.503 139.415 1.00 11.74 132 VAL B N 1
ATOM 5926 C CA . VAL B 1 112 ? 104.795 44.756 140.197 1.00 14.15 132 VAL B CA 1
ATOM 5927 C C . VAL B 1 112 ? 105.663 44.721 141.481 1.00 15.08 132 VAL B C 1
ATOM 5928 O O . VAL B 1 112 ? 105.363 43.959 142.404 1.00 16.37 132 VAL B O 1
ATOM 5932 N N . TRP B 1 113 ? 106.727 45.528 141.520 1.00 18.10 133 TRP B N 1
ATOM 5933 C CA . TRP B 1 113 ? 107.625 45.669 142.695 1.00 25.57 133 TRP B CA 1
ATOM 5934 C C . TRP B 1 113 ? 107.226 46.951 143.461 1.00 27.45 133 TRP B C 1
ATOM 5935 O O . TRP B 1 113 ? 107.007 48.010 142.845 1.00 29.69 133 TRP B O 1
ATOM 5946 N N . VAL B 1 114 ? 107.191 46.849 144.790 1.00 30.58 134 VAL B N 1
ATOM 5947 C CA . VAL B 1 114 ? 106.796 47.923 145.700 1.00 26.30 134 VAL B CA 1
ATOM 5948 C C . VAL B 1 114 ? 106.716 47.235 147.074 1.00 25.62 134 VAL B C 1
ATOM 5949 O O . VAL B 1 114 ? 107.637 46.496 147.424 1.00 26.31 134 VAL B O 1
ATOM 5953 N N . ASN B 1 115 ? 105.642 47.437 147.849 1.00 24.81 135 ASN B N 1
ATOM 5954 C CA . ASN B 1 115 ? 105.456 46.769 149.186 1.00 24.01 135 ASN B CA 1
ATOM 5955 C C . ASN B 1 115 ? 106.720 46.457 150.006 1.00 19.34 135 ASN B C 1
ATOM 5956 O O . ASN B 1 115 ? 107.061 47.193 150.938 1.00 18.58 135 ASN B O 1
ATOM 5961 N N . GLY B 1 116 ? 107.301 45.292 149.717 1.00 16.70 136 GLY B N 1
ATOM 5962 C CA . GLY B 1 116 ? 108.514 44.826 150.344 1.00 15.58 136 GLY B CA 1
ATOM 5963 C C . GLY B 1 116 ? 109.444 44.577 149.160 1.00 18.58 136 GLY B C 1
ATOM 5964 O O . GLY B 1 116 ? 110.675 44.507 149.310 1.00 20.62 136 GLY B O 1
ATOM 5965 N N . VAL B 1 117 ? 108.823 44.429 147.979 1.00 16.12 137 VAL B N 1
ATOM 5966 C CA . VAL B 1 117 ? 109.428 44.213 146.656 1.00 14.09 137 VAL B CA 1
ATOM 5967 C C . VAL B 1 117 ? 108.376 43.427 145.859 1.00 14.87 137 VAL B C 1
ATOM 5968 O O . VAL B 1 117 ? 107.372 44.025 145.472 1.00 10.58 137 VAL B O 1
ATOM 5972 N N . ASP B 1 118 ? 108.561 42.112 145.662 1.00 15.01 138 ASP B N 1
ATOM 5973 C CA . ASP B 1 118 ? 107.610 41.258 144.932 1.00 9.88 138 ASP B CA 1
ATOM 5974 C C . ASP B 1 118 ? 106.317 41.526 145.658 1.00 14.34 138 ASP B C 1
ATOM 5975 O O . ASP B 1 118 ? 106.253 41.419 146.885 1.00 21.03 138 ASP B O 1
ATOM 5980 N N . THR B 1 119 ? 105.297 41.940 144.933 1.00 15.60 139 THR B N 1
ATOM 5981 C CA . THR B 1 119 ? 104.023 42.247 145.588 1.00 13.04 139 THR B CA 1
ATOM 5982 C C . THR B 1 119 ? 102.851 41.631 144.858 1.00 15.28 139 THR B C 1
ATOM 5983 O O . THR B 1 119 ? 101.916 41.058 145.461 1.00 12.06 139 THR B O 1
ATOM 5987 N N . LEU B 1 120 ? 102.927 41.786 143.536 1.00 15.52 140 LEU B N 1
ATOM 5988 C CA . LEU B 1 120 ? 101.885 41.346 142.620 1.00 11.49 140 LEU B CA 1
ATOM 5989 C C . LEU B 1 120 ? 102.538 40.854 141.331 1.00 9.58 140 LEU B C 1
ATOM 5990 O O . LEU B 1 120 ? 103.632 41.296 140.966 1.00 9.68 140 LEU B O 1
ATOM 5995 N N . GLU B 1 121 ? 101.902 39.853 140.737 1.00 7.25 141 GLU B N 1
ATOM 5996 C CA . GLU B 1 121 ? 102.317 39.226 139.488 1.00 6.92 141 GLU B CA 1
ATOM 5997 C C . GLU B 1 121 ? 101.035 38.865 138.752 1.00 8.91 141 GLU B C 1
ATOM 5998 O O . GLU B 1 121 ? 100.040 38.466 139.379 1.00 5.02 141 GLU B O 1
ATOM 6004 N N . HIS B 1 122 ? 101.041 39.035 137.431 1.00 11.36 142 HIS B N 1
ATOM 6005 C CA . HIS B 1 122 ? 99.847 38.756 136.619 1.00 10.13 142 HIS B CA 1
ATOM 6006 C C . HIS B 1 122 ? 100.238 38.256 135.227 1.00 12.23 142 HIS B C 1
ATOM 6007 O O . HIS B 1 122 ? 101.275 38.624 134.673 1.00 13.79 142 HIS B O 1
ATOM 6014 N N . GLU B 1 123 ? 99.434 37.343 134.704 1.00 14.49 143 GLU B N 1
ATOM 6015 C CA . GLU B 1 123 ? 99.686 36.784 133.392 1.00 15.92 143 GLU B CA 1
ATOM 6016 C C . GLU B 1 123 ? 98.576 37.284 132.510 1.00 15.60 143 GLU B C 1
ATOM 6017 O O . GLU B 1 123 ? 97.398 37.121 132.825 1.00 18.61 143 GLU B O 1
ATOM 6023 N N . GLY B 1 124 ? 98.992 38.128 131.585 1.00 14.61 144 GLY B N 1
ATOM 6024 C CA . GLY B 1 124 ? 98.144 38.766 130.588 1.00 14.50 144 GLY B CA 1
ATOM 6025 C C . GLY B 1 124 ? 96.647 39.100 130.627 1.00 12.77 144 GLY B C 1
ATOM 6026 O O . GLY B 1 124 ? 95.895 38.805 131.581 1.00 10.70 144 GLY B O 1
ATOM 6027 N N . GLY B 1 125 ? 96.240 39.746 129.523 1.00 13.93 145 GLY B N 1
ATOM 6028 C CA . GLY B 1 125 ? 94.867 40.133 129.295 1.00 6.32 145 GLY B CA 1
ATOM 6029 C C . GLY B 1 125 ? 94.700 41.636 129.268 1.00 9.58 145 GLY B C 1
ATOM 6030 O O . GLY B 1 125 ? 95.626 42.440 129.443 1.00 7.30 145 GLY B O 1
ATOM 6031 N N . TYR B 1 126 ? 93.473 42.017 128.978 1.00 11.36 146 TYR B N 1
ATOM 6032 C CA . TYR B 1 126 ? 93.074 43.411 128.943 1.00 9.70 146 TYR B CA 1
ATOM 6033 C C . TYR B 1 126 ? 92.256 43.460 130.249 1.00 8.58 146 TYR B C 1
ATOM 6034 O O . TYR B 1 126 ? 91.064 43.777 130.283 1.00 5.05 146 TYR B O 1
ATOM 6043 N N . LEU B 1 127 ? 92.963 43.033 131.310 1.00 10.02 147 LEU B N 1
ATOM 6044 C CA . LEU B 1 127 ? 92.435 42.866 132.650 1.00 8.50 147 LEU B CA 1
ATOM 6045 C C . LEU B 1 127 ? 93.357 43.366 133.784 1.00 7.36 147 LEU B C 1
ATOM 6046 O O . LEU B 1 127 ? 94.591 43.333 133.708 1.00 2.00 147 LEU B O 1
ATOM 6051 N N . PRO B 1 128 ? 92.740 43.797 134.886 1.00 8.18 148 PRO B N 1
ATOM 6052 C CA . PRO B 1 128 ? 93.345 44.344 136.108 1.00 11.46 148 PRO B CA 1
ATOM 6053 C C . PRO B 1 128 ? 93.792 43.418 137.225 1.00 17.62 148 PRO B C 1
ATOM 6054 O O . PRO B 1 128 ? 93.313 42.267 137.386 1.00 13.72 148 PRO B O 1
ATOM 6058 N N . PHE B 1 129 ? 94.624 44.014 138.076 1.00 18.18 149 PHE B N 1
ATOM 6059 C CA . PHE B 1 129 ? 95.183 43.346 139.222 1.00 18.10 149 PHE B CA 1
ATOM 6060 C C . PHE B 1 129 ? 95.653 44.310 140.312 1.00 18.87 149 PHE B C 1
ATOM 6061 O O . PHE B 1 129 ? 96.293 45.308 140.011 1.00 14.78 149 PHE B O 1
ATOM 6069 N N . GLU B 1 130 ? 95.225 44.050 141.554 1.00 20.33 150 GLU B N 1
ATOM 6070 C CA . GLU B 1 130 ? 95.602 44.853 142.722 1.00 18.77 150 GLU B CA 1
ATOM 6071 C C . GLU B 1 130 ? 96.607 44.044 143.557 1.00 22.04 150 GLU B C 1
ATOM 6072 O O . GLU B 1 130 ? 96.707 42.811 143.381 1.00 18.54 150 GLU B O 1
ATOM 6078 N N . ALA B 1 131 ? 97.392 44.750 144.389 1.00 20.09 151 ALA B N 1
ATOM 6079 C CA . ALA B 1 131 ? 98.439 44.166 145.230 1.00 12.44 151 ALA B CA 1
ATOM 6080 C C . ALA B 1 131 ? 98.318 44.625 146.662 1.00 16.67 151 ALA B C 1
ATOM 6081 O O . ALA B 1 131 ? 97.588 45.583 146.954 1.00 14.20 151 ALA B O 1
ATOM 6083 N N . ASP B 1 132 ? 99.139 43.982 147.510 1.00 22.77 152 ASP B N 1
ATOM 6084 C CA . ASP B 1 132 ? 99.225 44.163 148.977 1.00 22.97 152 ASP B CA 1
ATOM 6085 C C . ASP B 1 132 ? 97.967 44.640 149.657 1.00 20.51 152 ASP B C 1
ATOM 6086 O O . ASP B 1 132 ? 96.891 44.653 149.076 1.00 21.25 152 ASP B O 1
ATOM 6091 N N . ILE B 1 133 ? 98.110 44.988 150.921 1.00 19.98 153 ILE B N 1
ATOM 6092 C CA . ILE B 1 133 ? 96.977 45.435 151.694 1.00 21.55 153 ILE B CA 1
ATOM 6093 C C . ILE B 1 133 ? 97.226 46.804 152.249 1.00 22.03 153 ILE B C 1
ATOM 6094 O O . ILE B 1 133 ? 96.341 47.665 152.254 1.00 19.11 153 ILE B O 1
ATOM 6099 N N . SER B 1 134 ? 98.477 46.999 152.657 1.00 16.84 154 SER B N 1
ATOM 6100 C CA . SER B 1 134 ? 98.925 48.209 153.268 1.00 13.20 154 SER B CA 1
ATOM 6101 C C . SER B 1 134 ? 100.133 47.901 154.116 1.00 9.56 154 SER B C 1
ATOM 6102 O O . SER B 1 134 ? 99.980 47.717 155.318 1.00 7.75 154 SER B O 1
ATOM 6105 N N . ASN B 1 135 ? 101.318 47.737 153.552 1.00 15.00 155 ASN B N 1
ATOM 6106 C CA . ASN B 1 135 ? 102.457 47.531 154.453 1.00 15.00 155 ASN B CA 1
ATOM 6107 C C . ASN B 1 135 ? 103.598 48.365 153.943 1.00 15.00 155 ASN B C 1
ATOM 6108 O O . ASN B 1 135 ? 104.696 48.398 154.563 1.00 15.00 155 ASN B O 1
ATOM 6113 N N . LEU B 1 136 ? 103.311 49.042 152.831 1.00 15.00 156 LEU B N 1
ATOM 6114 C CA . LEU B 1 136 ? 104.189 49.954 152.124 1.00 15.00 156 LEU B CA 1
ATOM 6115 C C . LEU B 1 136 ? 105.467 50.240 152.913 1.00 15.00 156 LEU B C 1
ATOM 6116 O O . LEU B 1 136 ? 105.462 51.088 153.837 1.00 15.00 156 LEU B O 1
ATOM 6121 N N . VAL B 1 137 ? 106.485 49.410 152.642 1.00 15.00 157 VAL B N 1
ATOM 6122 C CA . VAL B 1 137 ? 107.801 49.459 153.265 1.00 15.00 157 VAL B CA 1
ATOM 6123 C C . VAL B 1 137 ? 107.788 50.277 154.608 1.00 15.00 157 VAL B C 1
ATOM 6124 O O . VAL B 1 137 ? 108.363 51.392 154.742 1.00 15.00 157 VAL B O 1
ATOM 6128 N N . GLN B 1 138 ? 107.070 49.734 155.599 1.00 25.27 158 GLN B N 1
ATOM 6129 C CA . GLN B 1 138 ? 106.982 50.403 156.894 1.00 19.17 158 GLN B CA 1
ATOM 6130 C C . GLN B 1 138 ? 108.326 50.485 157.548 1.00 19.54 158 GLN B C 1
ATOM 6131 O O . GLN B 1 138 ? 108.873 51.569 157.601 1.00 19.56 158 GLN B O 1
ATOM 6137 N N . VAL B 1 139 ? 108.925 49.331 157.858 1.00 18.41 159 VAL B N 1
ATOM 6138 C CA . VAL B 1 139 ? 110.222 49.262 158.547 1.00 20.79 159 VAL B CA 1
ATOM 6139 C C . VAL B 1 139 ? 110.740 50.615 159.093 1.00 22.12 159 VAL B C 1
ATOM 6140 O O . VAL B 1 139 ? 110.706 50.808 160.316 1.00 24.51 159 VAL B O 1
ATOM 6144 N N . GLY B 1 140 ? 111.122 51.554 158.213 1.00 22.07 160 GLY B N 1
ATOM 6145 C CA . GLY B 1 140 ? 111.584 52.873 158.643 1.00 24.01 160 GLY B CA 1
ATOM 6146 C C . GLY B 1 140 ? 112.021 53.788 157.500 1.00 26.08 160 GLY B C 1
ATOM 6147 O O . GLY B 1 140 ? 113.227 53.987 157.316 1.00 18.31 160 GLY B O 1
ATOM 6148 N N . PRO B 1 141 ? 111.067 54.390 156.734 1.00 31.82 161 PRO B N 1
ATOM 6149 C CA . PRO B 1 141 ? 111.326 55.290 155.600 1.00 30.13 161 PRO B CA 1
ATOM 6150 C C . PRO B 1 141 ? 111.399 56.770 155.987 1.00 28.34 161 PRO B C 1
ATOM 6151 O O . PRO B 1 141 ? 111.642 57.638 155.135 1.00 30.03 161 PRO B O 1
ATOM 6155 N N . LEU B 1 142 ? 111.157 57.045 157.270 1.00 29.69 162 LEU B N 1
ATOM 6156 C CA . LEU B 1 142 ? 111.192 58.400 157.828 1.00 24.62 162 LEU B CA 1
ATOM 6157 C C . LEU B 1 142 ? 110.136 59.265 157.081 1.00 29.06 162 LEU B C 1
ATOM 6158 O O . LEU B 1 142 ? 108.960 59.222 157.489 1.00 29.42 162 LEU B O 1
ATOM 6163 N N . PRO B 1 143 ? 110.512 60.070 156.027 1.00 27.94 163 PRO B N 1
ATOM 6164 C CA . PRO B 1 143 ? 109.412 60.820 155.396 1.00 23.60 163 PRO B CA 1
ATOM 6165 C C . PRO B 1 143 ? 108.603 59.940 154.415 1.00 23.56 163 PRO B C 1
ATOM 6166 O O . PRO B 1 143 ? 107.422 60.233 154.182 1.00 24.25 163 PRO B O 1
ATOM 6170 N N . SER B 1 144 ? 109.252 58.929 153.807 1.00 23.75 164 SER B N 1
ATOM 6171 C CA . SER B 1 144 ? 108.618 57.986 152.862 1.00 23.54 164 SER B CA 1
ATOM 6172 C C . SER B 1 144 ? 108.659 58.344 151.375 1.00 21.34 164 SER B C 1
ATOM 6173 O O . SER B 1 144 ? 107.822 59.102 150.892 1.00 22.36 164 SER B O 1
ATOM 6176 N N . ARG B 1 145 ? 109.581 57.716 150.640 1.00 25.45 165 ARG B N 1
ATOM 6177 C CA . ARG B 1 145 ? 109.772 57.929 149.182 1.00 23.46 165 ARG B CA 1
ATOM 6178 C C . ARG B 1 145 ? 109.408 56.621 148.437 1.00 22.42 165 ARG B C 1
ATOM 6179 O O . ARG B 1 145 ? 110.223 55.691 148.271 1.00 20.44 165 ARG B O 1
ATOM 6187 N N . LEU B 1 146 ? 108.175 56.577 147.957 1.00 18.98 166 LEU B N 1
ATOM 6188 C CA . LEU B 1 146 ? 107.668 55.396 147.292 1.00 15.28 166 LEU B CA 1
ATOM 6189 C C . LEU B 1 146 ? 108.123 55.100 145.863 1.00 10.82 166 LEU B C 1
ATOM 6190 O O . LEU B 1 146 ? 107.406 55.458 144.927 1.00 9.35 166 LEU B O 1
ATOM 6195 N N . ARG B 1 147 ? 109.233 54.365 145.717 1.00 4.58 167 ARG B N 1
ATOM 6196 C CA . ARG B 1 147 ? 109.755 53.973 144.405 1.00 7.33 167 ARG B CA 1
ATOM 6197 C C . ARG B 1 147 ? 109.090 52.739 143.768 1.00 7.82 167 ARG B C 1
ATOM 6198 O O . ARG B 1 147 ? 109.663 51.672 143.816 1.00 7.14 167 ARG B O 1
ATOM 6206 N N . ILE B 1 148 ? 107.952 52.882 143.096 1.00 11.24 168 ILE B N 1
ATOM 6207 C CA . ILE B 1 148 ? 107.284 51.712 142.485 1.00 11.62 168 ILE B CA 1
ATOM 6208 C C . ILE B 1 148 ? 107.749 51.298 141.055 1.00 11.58 168 ILE B C 1
ATOM 6209 O O . ILE B 1 148 ? 107.805 52.128 140.147 1.00 8.93 168 ILE B O 1
ATOM 6214 N N . THR B 1 149 ? 108.094 50.019 140.862 1.00 11.62 169 THR B N 1
ATOM 6215 C CA . THR B 1 149 ? 108.520 49.562 139.530 1.00 11.12 169 THR B CA 1
ATOM 6216 C C . THR B 1 149 ? 107.779 48.346 138.905 1.00 12.96 169 THR B C 1
ATOM 6217 O O . THR B 1 149 ? 107.275 47.474 139.603 1.00 17.04 169 THR B O 1
ATOM 6221 N N . ILE B 1 150 ? 107.698 48.321 137.579 1.00 10.46 170 ILE B N 1
ATOM 6222 C CA . ILE B 1 150 ? 107.023 47.267 136.847 1.00 2.77 170 ILE B CA 1
ATOM 6223 C C . ILE B 1 150 ? 107.848 46.763 135.639 1.00 3.38 170 ILE B C 1
ATOM 6224 O O . ILE B 1 150 ? 108.798 47.403 135.175 1.00 3.07 170 ILE B O 1
ATOM 6229 N N . ALA B 1 151 ? 107.529 45.563 135.172 1.00 10.97 171 ALA B N 1
ATOM 6230 C CA . ALA B 1 151 ? 108.188 44.955 133.999 1.00 9.75 171 ALA B CA 1
ATOM 6231 C C . ALA B 1 151 ? 107.080 44.175 133.353 1.00 12.24 171 ALA B C 1
ATOM 6232 O O . ALA B 1 151 ? 106.266 43.554 134.047 1.00 14.63 171 ALA B O 1
ATOM 6234 N N . ILE B 1 152 ? 106.887 44.378 132.064 1.00 14.32 172 ILE B N 1
ATOM 6235 C CA . ILE B 1 152 ? 105.852 43.616 131.385 1.00 10.81 172 ILE B CA 1
ATOM 6236 C C . ILE B 1 152 ? 106.447 42.910 130.182 1.00 12.89 172 ILE B C 1
ATOM 6237 O O . ILE B 1 152 ? 107.381 43.440 129.535 1.00 13.50 172 ILE B O 1
ATOM 6242 N N . ASN B 1 153 ? 106.040 41.659 129.977 1.00 8.28 173 ASN B N 1
ATOM 6243 C CA . ASN B 1 153 ? 106.526 40.946 128.813 1.00 9.28 173 ASN B CA 1
ATOM 6244 C C . ASN B 1 153 ? 105.435 41.058 127.748 1.00 8.14 173 ASN B C 1
ATOM 6245 O O . ASN B 1 153 ? 104.260 41.292 128.082 1.00 6.28 173 ASN B O 1
ATOM 6250 N N . ASN B 1 154 ? 105.853 41.107 126.485 1.00 6.76 174 ASN B N 1
ATOM 6251 C CA . ASN B 1 154 ? 104.921 41.223 125.356 1.00 9.64 174 ASN B CA 1
ATOM 6252 C C . ASN B 1 154 ? 104.820 39.957 124.526 1.00 10.63 174 ASN B C 1
ATOM 6253 O O . ASN B 1 154 ? 103.814 39.742 123.850 1.00 12.24 174 ASN B O 1
ATOM 6258 N N . THR B 1 155 ? 105.827 39.094 124.638 1.00 14.05 175 THR B N 1
ATOM 6259 C CA . THR B 1 155 ? 105.881 37.856 123.858 1.00 14.19 175 THR B CA 1
ATOM 6260 C C . THR B 1 155 ? 104.653 37.041 124.061 1.00 15.65 175 THR B C 1
ATOM 6261 O O . THR B 1 155 ? 104.292 36.730 125.199 1.00 17.43 175 THR B O 1
ATOM 6265 N N . LEU B 1 156 ? 103.992 36.775 122.938 1.00 16.18 176 LEU B N 1
ATOM 6266 C CA . LEU B 1 156 ? 102.787 35.962 122.848 1.00 12.56 176 LEU B CA 1
ATOM 6267 C C . LEU B 1 156 ? 103.235 34.535 122.476 1.00 10.38 176 LEU B C 1
ATOM 6268 O O . LEU B 1 156 ? 104.150 34.346 121.664 1.00 3.09 176 LEU B O 1
ATOM 6273 N N . THR B 1 157 ? 102.584 33.540 123.081 1.00 12.13 177 THR B N 1
ATOM 6274 C CA . THR B 1 157 ? 102.889 32.124 122.863 1.00 9.07 177 THR B CA 1
ATOM 6275 C C . THR B 1 157 ? 101.557 31.348 122.839 1.00 9.38 177 THR B C 1
ATOM 6276 O O . THR B 1 157 ? 100.588 31.849 123.349 1.00 15.95 177 THR B O 1
ATOM 6280 N N . PRO B 1 158 ? 101.500 30.113 122.291 1.00 9.25 178 PRO B N 1
ATOM 6281 C CA . PRO B 1 158 ? 100.242 29.342 122.241 1.00 5.56 178 PRO B CA 1
ATOM 6282 C C . PRO B 1 158 ? 99.449 29.173 123.541 1.00 10.13 178 PRO B C 1
ATOM 6283 O O . PRO B 1 158 ? 98.333 28.634 123.534 1.00 10.13 178 PRO B O 1
ATOM 6287 N N . THR B 1 159 ? 100.054 29.594 124.653 1.00 13.86 179 THR B N 1
ATOM 6288 C CA . THR B 1 159 ? 99.487 29.533 126.001 1.00 8.35 179 THR B CA 1
ATOM 6289 C C . THR B 1 159 ? 98.747 30.846 126.261 1.00 11.05 179 THR B C 1
ATOM 6290 O O . THR B 1 159 ? 97.921 30.936 127.192 1.00 9.59 179 THR B O 1
ATOM 6294 N N . THR B 1 160 ? 99.127 31.896 125.526 1.00 6.95 180 THR B N 1
ATOM 6295 C CA . THR B 1 160 ? 98.539 33.207 125.720 1.00 6.01 180 THR B CA 1
ATOM 6296 C C . THR B 1 160 ? 97.176 33.352 125.055 1.00 9.04 180 THR B C 1
ATOM 6297 O O . THR B 1 160 ? 96.650 32.392 124.493 1.00 16.78 180 THR B O 1
ATOM 6301 N N . LEU B 1 161 ? 96.555 34.513 125.223 1.00 12.61 181 LEU B N 1
ATOM 6302 C CA . LEU B 1 161 ? 95.233 34.819 124.653 1.00 17.01 181 LEU B CA 1
ATOM 6303 C C . LEU B 1 161 ? 95.110 36.326 124.285 1.00 18.07 181 LEU B C 1
ATOM 6304 O O . LEU B 1 161 ? 94.667 37.121 125.145 1.00 11.83 181 LEU B O 1
ATOM 6309 N N . PRO B 1 162 ? 95.335 36.694 122.989 1.00 16.27 182 PRO B N 1
ATOM 6310 C CA . PRO B 1 162 ? 95.695 35.873 121.824 1.00 12.22 182 PRO B CA 1
ATOM 6311 C C . PRO B 1 162 ? 97.023 35.139 121.888 1.00 10.40 182 PRO B C 1
ATOM 6312 O O . PRO B 1 162 ? 98.012 35.637 122.430 1.00 9.81 182 PRO B O 1
ATOM 6316 N N . PRO B 1 163 ? 97.061 33.943 121.309 1.00 9.68 183 PRO B N 1
ATOM 6317 C CA . PRO B 1 163 ? 98.259 33.111 121.277 1.00 8.18 183 PRO B CA 1
ATOM 6318 C C . PRO B 1 163 ? 99.220 33.744 120.303 1.00 4.76 183 PRO B C 1
ATOM 6319 O O . PRO B 1 163 ? 98.868 34.685 119.598 1.00 2.93 183 PRO B O 1
ATOM 6323 N N . GLY B 1 164 ? 100.404 33.174 120.209 1.00 4.15 184 GLY B N 1
ATOM 6324 C CA . GLY B 1 164 ? 101.401 33.713 119.310 1.00 5.15 184 GLY B CA 1
ATOM 6325 C C . GLY B 1 164 ? 102.453 32.661 119.111 1.00 6.01 184 GLY B C 1
ATOM 6326 O O . GLY B 1 164 ? 102.473 31.675 119.843 1.00 8.76 184 GLY B O 1
ATOM 6327 N N . THR B 1 165 ? 103.389 32.912 118.210 1.00 5.49 185 THR B N 1
ATOM 6328 C CA . THR B 1 165 ? 104.403 31.923 117.933 1.00 7.56 185 THR B CA 1
ATOM 6329 C C . THR B 1 165 ? 105.705 32.567 117.613 1.00 8.18 185 THR B C 1
ATOM 6330 O O . THR B 1 165 ? 105.789 33.338 116.665 1.00 14.81 185 THR B O 1
ATOM 6334 N N . ILE B 1 166 ? 106.732 32.257 118.386 1.00 9.26 186 ILE B N 1
ATOM 6335 C CA . ILE B 1 166 ? 108.055 32.815 118.099 1.00 9.39 186 ILE B CA 1
ATOM 6336 C C . ILE B 1 166 ? 108.587 31.801 117.116 1.00 11.67 186 ILE B C 1
ATOM 6337 O O . ILE B 1 166 ? 108.332 30.619 117.283 1.00 10.83 186 ILE B O 1
ATOM 6342 N N . GLN B 1 167 ? 109.276 32.283 116.089 1.00 13.12 187 GLN B N 1
ATOM 6343 C CA . GLN B 1 167 ? 109.830 31.461 115.050 1.00 8.10 187 GLN B CA 1
ATOM 6344 C C . GLN B 1 167 ? 111.180 32.058 114.764 1.00 11.53 187 GLN B C 1
ATOM 6345 O O . GLN B 1 167 ? 111.275 33.159 114.241 1.00 16.03 187 GLN B O 1
ATOM 6351 N N . TYR B 1 168 ? 112.222 31.388 115.246 1.00 17.94 188 TYR B N 1
ATOM 6352 C CA . TYR B 1 168 ? 113.618 31.795 115.035 1.00 17.73 188 TYR B CA 1
ATOM 6353 C C . TYR B 1 168 ? 113.972 31.398 113.623 1.00 17.20 188 TYR B C 1
ATOM 6354 O O . TYR B 1 168 ? 113.724 30.265 113.216 1.00 15.30 188 TYR B O 1
ATOM 6363 N N . LEU B 1 169 ? 114.512 32.337 112.865 1.00 19.62 189 LEU B N 1
ATOM 6364 C CA . LEU B 1 169 ? 114.895 32.056 111.493 1.00 20.27 189 LEU B CA 1
ATOM 6365 C C . LEU B 1 169 ? 116.374 31.875 111.427 1.00 21.06 189 LEU B C 1
ATOM 6366 O O . LEU B 1 169 ? 116.844 30.977 110.751 1.00 25.91 189 LEU B O 1
ATOM 6371 N N . THR B 1 170 ? 117.083 32.733 112.160 1.00 22.13 190 THR B N 1
ATOM 6372 C CA . THR B 1 170 ? 118.547 32.726 112.219 1.00 21.19 190 THR B CA 1
ATOM 6373 C C . THR B 1 170 ? 119.160 32.734 110.833 1.00 18.57 190 THR B C 1
ATOM 6374 O O . THR B 1 170 ? 118.443 32.880 109.831 1.00 17.84 190 THR B O 1
ATOM 6378 N N . ASP B 1 171 ? 120.482 32.640 110.766 1.00 18.28 191 ASP B N 1
ATOM 6379 C CA . ASP B 1 171 ? 121.094 32.610 109.453 1.00 18.28 191 ASP B CA 1
ATOM 6380 C C . ASP B 1 171 ? 120.518 31.388 108.753 1.00 16.20 191 ASP B C 1
ATOM 6381 O O . ASP B 1 171 ? 120.513 30.279 109.316 1.00 17.75 191 ASP B O 1
ATOM 6386 N N . THR B 1 172 ? 119.976 31.636 107.560 1.00 10.08 192 THR B N 1
ATOM 6387 C CA . THR B 1 172 ? 119.370 30.613 106.712 1.00 10.41 192 THR B CA 1
ATOM 6388 C C . THR B 1 172 ? 119.674 31.046 105.302 1.00 9.93 192 THR B C 1
ATOM 6389 O O . THR B 1 172 ? 118.898 30.819 104.378 1.00 6.67 192 THR B O 1
ATOM 6393 N N . SER B 1 173 ? 120.841 31.672 105.163 1.00 16.35 193 SER B N 1
ATOM 6394 C CA . SER B 1 173 ? 121.331 32.235 103.898 1.00 22.43 193 SER B CA 1
ATOM 6395 C C . SER B 1 173 ? 120.666 33.629 103.752 1.00 23.02 193 SER B C 1
ATOM 6396 O O . SER B 1 173 ? 121.340 34.635 103.521 1.00 28.84 193 SER B O 1
ATOM 6399 N N . LYS B 1 174 ? 119.360 33.668 104.023 1.00 20.48 194 LYS B N 1
ATOM 6400 C CA . LYS B 1 174 ? 118.526 34.861 103.965 1.00 20.39 194 LYS B CA 1
ATOM 6401 C C . LYS B 1 174 ? 118.615 35.759 105.196 1.00 18.20 194 LYS B C 1
ATOM 6402 O O . LYS B 1 174 ? 118.556 36.979 105.084 1.00 17.82 194 LYS B O 1
ATOM 6408 N N . TYR B 1 175 ? 118.612 35.157 106.379 1.00 17.36 195 TYR B N 1
ATOM 6409 C CA . TYR B 1 175 ? 118.627 35.961 107.601 1.00 17.29 195 TYR B CA 1
ATOM 6410 C C . TYR B 1 175 ? 119.939 36.074 108.313 1.00 18.42 195 TYR B C 1
ATOM 6411 O O . TYR B 1 175 ? 120.844 35.277 108.059 1.00 20.85 195 TYR B O 1
ATOM 6420 N N . PRO B 1 176 ? 120.073 37.091 109.199 1.00 15.75 196 PRO B N 1
ATOM 6421 C CA . PRO B 1 176 ? 121.308 37.295 109.954 1.00 18.14 196 PRO B CA 1
ATOM 6422 C C . PRO B 1 176 ? 121.503 36.150 110.948 1.00 25.32 196 PRO B C 1
ATOM 6423 O O . PRO B 1 176 ? 120.573 35.353 111.178 1.00 30.74 196 PRO B O 1
ATOM 6427 N N . LYS B 1 177 ? 122.676 36.088 111.575 1.00 25.12 197 LYS B N 1
ATOM 6428 C CA . LYS B 1 177 ? 122.964 34.985 112.484 1.00 22.75 197 LYS B CA 1
ATOM 6429 C C . LYS B 1 177 ? 121.879 34.525 113.424 1.00 21.28 197 LYS B C 1
ATOM 6430 O O . LYS B 1 177 ? 121.440 33.390 113.316 1.00 22.44 197 LYS B O 1
ATOM 6436 N N . GLY B 1 178 ? 121.400 35.400 114.297 1.00 18.77 198 GLY B N 1
ATOM 6437 C CA . GLY B 1 178 ? 120.367 34.974 115.230 1.00 17.28 198 GLY B CA 1
ATOM 6438 C C . GLY B 1 178 ? 119.048 35.690 115.076 1.00 16.49 198 GLY B C 1
ATOM 6439 O O . GLY B 1 178 ? 118.552 36.321 116.011 1.00 17.29 198 GLY B O 1
ATOM 6440 N N . TYR B 1 179 ? 118.460 35.576 113.897 1.00 13.76 199 TYR B N 1
ATOM 6441 C CA . TYR B 1 179 ? 117.203 36.246 113.615 1.00 13.40 199 TYR B CA 1
ATOM 6442 C C . TYR B 1 179 ? 115.988 35.537 114.228 1.00 17.79 199 TYR B C 1
ATOM 6443 O O . TYR B 1 179 ? 115.975 34.303 114.357 1.00 22.53 199 TYR B O 1
ATOM 6452 N N . PHE B 1 180 ? 114.994 36.322 114.654 1.00 18.79 200 PHE B N 1
ATOM 6453 C CA . PHE B 1 180 ? 113.756 35.776 115.222 1.00 16.62 200 PHE B CA 1
ATOM 6454 C C . PHE B 1 180 ? 112.620 36.790 115.076 1.00 19.87 200 PHE B C 1
ATOM 6455 O O . PHE B 1 180 ? 112.883 38.001 114.982 1.00 22.62 200 PHE B O 1
ATOM 6463 N N . VAL B 1 181 ? 111.377 36.294 114.999 1.00 17.09 201 VAL B N 1
ATOM 6464 C CA . VAL B 1 181 ? 110.197 37.147 114.794 1.00 10.94 201 VAL B CA 1
ATOM 6465 C C . VAL B 1 181 ? 108.903 36.515 115.283 1.00 14.05 201 VAL B C 1
ATOM 6466 O O . VAL B 1 181 ? 108.695 35.309 115.127 1.00 15.17 201 VAL B O 1
ATOM 6470 N N . GLN B 1 182 ? 107.995 37.367 115.756 1.00 11.09 202 GLN B N 1
ATOM 6471 C CA . GLN B 1 182 ? 106.711 36.962 116.328 1.00 10.76 202 GLN B CA 1
ATOM 6472 C C . GLN B 1 182 ? 105.606 36.727 115.312 1.00 12.96 202 GLN B C 1
ATOM 6473 O O . GLN B 1 182 ? 105.308 37.590 114.486 1.00 19.11 202 GLN B O 1
ATOM 6479 N N . ASN B 1 183 ? 104.978 35.560 115.409 1.00 12.35 203 ASN B N 1
ATOM 6480 C CA . ASN B 1 183 ? 103.919 35.167 114.495 1.00 8.72 203 ASN B CA 1
ATOM 6481 C C . ASN B 1 183 ? 102.562 35.289 115.098 1.00 8.14 203 ASN B C 1
ATOM 6482 O O . ASN B 1 183 ? 102.179 34.522 115.971 1.00 17.17 203 ASN B O 1
ATOM 6487 N N . THR B 1 184 ? 101.797 36.235 114.610 1.00 10.30 204 THR B N 1
ATOM 6488 C CA . THR B 1 184 ? 100.465 36.420 115.134 1.00 10.83 204 THR B CA 1
ATOM 6489 C C . THR B 1 184 ? 99.436 35.942 114.127 1.00 11.26 204 THR B C 1
ATOM 6490 O O . THR B 1 184 ? 99.779 35.653 112.983 1.00 12.17 204 THR B O 1
ATOM 6494 N N . TYR B 1 185 ? 98.185 35.833 114.558 1.00 6.00 205 TYR B N 1
ATOM 6495 C CA . TYR B 1 185 ? 97.142 35.374 113.676 1.00 6.17 205 TYR B CA 1
ATOM 6496 C C . TYR B 1 185 ? 95.876 36.186 113.905 1.00 7.23 205 TYR B C 1
ATOM 6497 O O . TYR B 1 185 ? 94.804 35.845 113.425 1.00 9.75 205 TYR B O 1
ATOM 6506 N N . PHE B 1 186 ? 95.978 37.249 114.678 1.00 7.72 206 PHE B N 1
ATOM 6507 C CA . PHE B 1 186 ? 94.807 38.084 114.898 1.00 9.75 206 PHE B CA 1
ATOM 6508 C C . PHE B 1 186 ? 95.126 39.318 114.083 1.00 9.24 206 PHE B C 1
ATOM 6509 O O . PHE B 1 186 ? 96.285 39.573 113.764 1.00 9.68 206 PHE B O 1
ATOM 6517 N N . ASP B 1 187 ? 94.121 40.103 113.772 1.00 6.06 207 ASP B N 1
ATOM 6518 C CA . ASP B 1 187 ? 94.346 41.236 112.912 1.00 4.63 207 ASP B CA 1
ATOM 6519 C C . ASP B 1 187 ? 94.354 42.592 113.565 1.00 5.52 207 ASP B C 1
ATOM 6520 O O . ASP B 1 187 ? 93.408 43.369 113.406 1.00 2.00 207 ASP B O 1
ATOM 6525 N N . PHE B 1 188 ? 95.408 42.857 114.323 1.00 7.73 208 PHE B N 1
ATOM 6526 C CA . PHE B 1 188 ? 95.576 44.135 114.989 1.00 7.72 208 PHE B CA 1
ATOM 6527 C C . PHE B 1 188 ? 96.916 44.179 115.717 1.00 10.12 208 PHE B C 1
ATOM 6528 O O . PHE B 1 188 ? 97.422 43.145 116.163 1.00 15.56 208 PHE B O 1
ATOM 6536 N N . PHE B 1 189 ? 97.515 45.373 115.756 1.00 7.09 209 PHE B N 1
ATOM 6537 C CA . PHE B 1 189 ? 98.834 45.582 116.345 1.00 6.24 209 PHE B CA 1
ATOM 6538 C C . PHE B 1 189 ? 99.035 45.073 117.798 1.00 7.28 209 PHE B C 1
ATOM 6539 O O . PHE B 1 189 ? 98.173 45.274 118.655 1.00 4.26 209 PHE B O 1
ATOM 6547 N N . ASN B 1 190 ? 100.144 44.363 118.052 1.00 8.99 210 ASN B N 1
ATOM 6548 C CA . ASN B 1 190 ? 100.430 43.896 119.409 1.00 8.27 210 ASN B CA 1
ATOM 6549 C C . ASN B 1 190 ? 101.041 45.016 120.228 1.00 9.22 210 ASN B C 1
ATOM 6550 O O . ASN B 1 190 ? 102.218 44.974 120.656 1.00 10.26 210 ASN B O 1
ATOM 6555 N N . TYR B 1 191 ? 100.217 46.032 120.417 1.00 11.38 211 TYR B N 1
ATOM 6556 C CA . TYR B 1 191 ? 100.551 47.217 121.160 1.00 10.99 211 TYR B CA 1
ATOM 6557 C C . TYR B 1 191 ? 100.794 46.823 122.591 1.00 15.05 211 TYR B C 1
ATOM 6558 O O . TYR B 1 191 ? 99.925 46.254 123.242 1.00 15.02 211 TYR B O 1
ATOM 6567 N N . ALA B 1 192 ? 101.978 47.139 123.081 1.00 16.52 212 ALA B N 1
ATOM 6568 C CA . ALA B 1 192 ? 102.326 46.784 124.431 1.00 18.10 212 ALA B CA 1
ATOM 6569 C C . ALA B 1 192 ? 102.433 48.019 125.307 1.00 19.19 212 ALA B C 1
ATOM 6570 O O . ALA B 1 192 ? 102.177 49.127 124.846 1.00 21.71 212 ALA B O 1
ATOM 6572 N N . GLY B 1 193 ? 102.766 47.827 126.580 1.00 15.63 213 GLY B N 1
ATOM 6573 C CA . GLY B 1 193 ? 102.895 48.949 127.480 1.00 13.45 213 GLY B CA 1
ATOM 6574 C C . GLY B 1 193 ? 101.854 48.930 128.580 1.00 13.40 213 GLY B C 1
ATOM 6575 O O . GLY B 1 193 ? 101.266 47.875 128.875 1.00 11.78 213 GLY B O 1
ATOM 6576 N N . LEU B 1 194 ? 101.634 50.101 129.185 1.00 11.58 214 LEU B N 1
ATOM 6577 C CA . LEU B 1 194 ? 100.672 50.266 130.256 1.00 10.78 214 LEU B CA 1
ATOM 6578 C C . LEU B 1 194 ? 99.668 51.344 129.959 1.00 10.99 214 LEU B C 1
ATOM 6579 O O . LEU B 1 194 ? 100.018 52.441 129.579 1.00 14.12 214 LEU B O 1
ATOM 6584 N N . GLN B 1 195 ? 98.402 51.019 130.144 1.00 17.01 215 GLN B N 1
ATOM 6585 C CA . GLN B 1 195 ? 97.285 51.937 129.930 1.00 21.92 215 GLN B CA 1
ATOM 6586 C C . GLN B 1 195 ? 96.181 51.767 130.999 1.00 25.45 215 GLN B C 1
ATOM 6587 O O . GLN B 1 195 ? 96.435 51.337 132.149 1.00 23.60 215 GLN B O 1
ATOM 6593 N N . ARG B 1 196 ? 94.961 52.106 130.592 1.00 26.15 216 ARG B N 1
ATOM 6594 C CA . ARG B 1 196 ? 93.799 52.048 131.463 1.00 29.39 216 ARG B CA 1
ATOM 6595 C C . ARG B 1 196 ? 94.007 52.855 132.741 1.00 29.52 216 ARG B C 1
ATOM 6596 O O . ARG B 1 196 ? 93.839 54.075 132.731 1.00 34.06 216 ARG B O 1
ATOM 6604 N N . SER B 1 197 ? 94.483 52.211 133.805 1.00 28.92 217 SER B N 1
ATOM 6605 C CA . SER B 1 197 ? 94.664 52.915 135.074 1.00 25.36 217 SER B CA 1
ATOM 6606 C C . SER B 1 197 ? 95.749 52.430 136.013 1.00 23.87 217 SER B C 1
ATOM 6607 O O . SER B 1 197 ? 95.869 51.238 136.280 1.00 23.88 217 SER B O 1
ATOM 6610 N N . VAL B 1 198 ? 96.604 53.335 136.447 1.00 19.39 218 VAL B N 1
ATOM 6611 C CA . VAL B 1 198 ? 97.550 52.953 137.465 1.00 18.20 218 VAL B CA 1
ATOM 6612 C C . VAL B 1 198 ? 97.168 53.876 138.634 1.00 17.42 218 VAL B C 1
ATOM 6613 O O . VAL B 1 198 ? 96.900 55.067 138.440 1.00 10.71 218 VAL B O 1
ATOM 6617 N N . LEU B 1 199 ? 96.957 53.286 139.803 1.00 17.79 219 LEU B N 1
ATOM 6618 C CA . LEU B 1 199 ? 96.589 54.081 140.962 1.00 20.81 219 LEU B CA 1
ATOM 6619 C C . LEU B 1 199 ? 96.953 53.450 142.307 1.00 15.09 219 LEU B C 1
ATOM 6620 O O . LEU B 1 199 ? 97.758 52.512 142.357 1.00 12.43 219 LEU B O 1
ATOM 6625 N N . LEU B 1 200 ? 96.497 54.096 143.382 1.00 13.23 220 LEU B N 1
ATOM 6626 C CA . LEU B 1 200 ? 96.730 53.676 144.769 1.00 8.14 220 LEU B CA 1
ATOM 6627 C C . LEU B 1 200 ? 95.419 53.865 145.507 1.00 10.10 220 LEU B C 1
ATOM 6628 O O . LEU B 1 200 ? 95.038 54.986 145.804 1.00 13.80 220 LEU B O 1
ATOM 6633 N N . TYR B 1 201 ? 94.706 52.775 145.754 1.00 12.12 221 TYR B N 1
ATOM 6634 C CA . TYR B 1 201 ? 93.439 52.827 146.444 1.00 14.09 221 TYR B CA 1
ATOM 6635 C C . TYR B 1 201 ? 93.715 52.858 147.940 1.00 16.90 221 TYR B C 1
ATOM 6636 O O . TYR B 1 201 ? 94.881 52.826 148.344 1.00 18.66 221 TYR B O 1
ATOM 6645 N N . THR B 1 202 ? 92.649 52.903 148.751 1.00 14.74 222 THR B N 1
ATOM 6646 C CA . THR B 1 202 ? 92.747 52.943 150.226 1.00 10.56 222 THR B CA 1
ATOM 6647 C C . THR B 1 202 ? 91.415 52.511 150.835 1.00 9.53 222 THR B C 1
ATOM 6648 O O . THR B 1 202 ? 90.349 52.999 150.435 1.00 5.23 222 THR B O 1
ATOM 6652 N N . THR B 1 203 ? 91.490 51.577 151.784 1.00 8.78 223 THR B N 1
ATOM 6653 C CA . THR B 1 203 ? 90.305 51.081 152.492 1.00 11.60 223 THR B CA 1
ATOM 6654 C C . THR B 1 203 ? 90.682 50.784 153.928 1.00 13.11 223 THR B C 1
ATOM 6655 O O . THR B 1 203 ? 91.774 50.318 154.196 1.00 5.58 223 THR B O 1
ATOM 6659 N N . PRO B 1 204 ? 89.748 50.974 154.860 1.00 14.87 224 PRO B N 1
ATOM 6660 C CA . PRO B 1 204 ? 89.963 50.746 156.289 1.00 18.45 224 PRO B CA 1
ATOM 6661 C C . PRO B 1 204 ? 89.696 49.334 156.722 1.00 21.18 224 PRO B C 1
ATOM 6662 O O . PRO B 1 204 ? 88.972 49.089 157.686 1.00 24.37 224 PRO B O 1
ATOM 6666 N N . THR B 1 205 ? 90.310 48.392 156.025 1.00 26.55 225 THR B N 1
ATOM 6667 C CA . THR B 1 205 ? 90.124 46.978 156.324 1.00 22.80 225 THR B CA 1
ATOM 6668 C C . THR B 1 205 ? 88.622 46.705 156.306 1.00 20.15 225 THR B C 1
ATOM 6669 O O . THR B 1 205 ? 87.857 47.566 155.859 1.00 15.75 225 THR B O 1
ATOM 6673 N N . THR B 1 206 ? 88.215 45.503 156.721 1.00 19.70 226 THR B N 1
ATOM 6674 C CA . THR B 1 206 ? 86.809 45.080 156.737 1.00 20.60 226 THR B CA 1
ATOM 6675 C C . THR B 1 206 ? 86.018 45.715 155.595 1.00 19.99 226 THR B C 1
ATOM 6676 O O . THR B 1 206 ? 84.847 46.078 155.724 1.00 10.97 226 THR B O 1
ATOM 6680 N N . TYR B 1 207 ? 86.719 45.804 154.464 1.00 22.80 227 TYR B N 1
ATOM 6681 C CA . TYR B 1 207 ? 86.251 46.385 153.219 1.00 21.08 227 TYR B CA 1
ATOM 6682 C C . TYR B 1 207 ? 85.417 45.477 152.377 1.00 22.38 227 TYR B C 1
ATOM 6683 O O . TYR B 1 207 ? 85.732 44.289 152.225 1.00 26.20 227 TYR B O 1
ATOM 6692 N N . ILE B 1 208 ? 84.464 46.093 151.693 1.00 19.62 228 ILE B N 1
ATOM 6693 C CA . ILE B 1 208 ? 83.589 45.370 150.793 1.00 18.65 228 ILE B CA 1
ATOM 6694 C C . ILE B 1 208 ? 84.537 44.732 149.743 1.00 19.43 228 ILE B C 1
ATOM 6695 O O . ILE B 1 208 ? 85.575 45.314 149.405 1.00 18.95 228 ILE B O 1
ATOM 6700 N N . ASP B 1 209 ? 84.259 43.492 149.349 1.00 17.64 229 ASP B N 1
ATOM 6701 C CA . ASP B 1 209 ? 85.082 42.800 148.349 1.00 22.19 229 ASP B CA 1
ATOM 6702 C C . ASP B 1 209 ? 84.295 42.347 147.131 1.00 21.71 229 ASP B C 1
ATOM 6703 O O . ASP B 1 209 ? 84.870 41.847 146.168 1.00 23.04 229 ASP B O 1
ATOM 6708 N N . ASP B 1 210 ? 82.986 42.567 147.151 1.00 21.65 230 ASP B N 1
ATOM 6709 C CA . ASP B 1 210 ? 82.152 42.118 146.047 1.00 24.66 230 ASP B CA 1
ATOM 6710 C C . ASP B 1 210 ? 80.673 42.425 146.291 1.00 23.54 230 ASP B C 1
ATOM 6711 O O . ASP B 1 210 ? 80.103 41.906 147.247 1.00 24.37 230 ASP B O 1
ATOM 6716 N N . ILE B 1 211 ? 80.034 43.188 145.403 1.00 18.12 231 ILE B N 1
ATOM 6717 C CA . ILE B 1 211 ? 78.617 43.507 145.603 1.00 20.26 231 ILE B CA 1
ATOM 6718 C C . ILE B 1 211 ? 77.691 42.898 144.536 1.00 22.88 231 ILE B C 1
ATOM 6719 O O . ILE B 1 211 ? 76.560 43.354 144.327 1.00 25.20 231 ILE B O 1
ATOM 6724 N N . THR B 1 212 ? 78.137 41.790 143.962 1.00 19.51 232 THR B N 1
ATOM 6725 C CA . THR B 1 212 ? 77.410 41.090 142.921 1.00 15.06 232 THR B CA 1
ATOM 6726 C C . THR B 1 212 ? 75.888 41.172 142.970 1.00 19.48 232 THR B C 1
ATOM 6727 O O . THR B 1 212 ? 75.231 40.774 143.954 1.00 21.36 232 THR B O 1
ATOM 6731 N N . VAL B 1 213 ? 75.337 41.760 141.910 1.00 19.70 233 VAL B N 1
ATOM 6732 C CA . VAL B 1 213 ? 73.897 41.866 141.780 1.00 13.85 233 VAL B CA 1
ATOM 6733 C C . VAL B 1 213 ? 73.489 41.374 140.410 1.00 14.89 233 VAL B C 1
ATOM 6734 O O . VAL B 1 213 ? 74.316 41.244 139.507 1.00 9.10 233 VAL B O 1
ATOM 6738 N N . THR B 1 214 ? 72.211 41.042 140.310 1.00 10.59 234 THR B N 1
ATOM 6739 C CA . THR B 1 214 ? 71.551 40.571 139.107 1.00 9.76 234 THR B CA 1
ATOM 6740 C C . THR B 1 214 ? 70.164 41.133 139.399 1.00 11.37 234 THR B C 1
ATOM 6741 O O . THR B 1 214 ? 69.703 41.066 140.522 1.00 13.11 234 THR B O 1
ATOM 6745 N N . THR B 1 215 ? 69.535 41.777 138.431 1.00 15.70 235 THR B N 1
ATOM 6746 C CA . THR B 1 215 ? 68.227 42.385 138.669 1.00 18.61 235 THR B CA 1
ATOM 6747 C C . THR B 1 215 ? 67.148 41.775 137.792 1.00 15.70 235 THR B C 1
ATOM 6748 O O . THR B 1 215 ? 67.126 41.924 136.572 1.00 18.95 235 THR B O 1
ATOM 6752 N N . SER B 1 216 ? 66.330 40.957 138.422 1.00 16.42 236 SER B N 1
ATOM 6753 C CA . SER B 1 216 ? 65.224 40.316 137.728 1.00 13.76 236 SER B CA 1
ATOM 6754 C C . SER B 1 216 ? 64.212 41.434 137.638 1.00 12.60 236 SER B C 1
ATOM 6755 O O . SER B 1 216 ? 64.437 42.523 138.194 1.00 13.68 236 SER B O 1
ATOM 6758 N N . VAL B 1 217 ? 63.099 41.155 136.968 1.00 9.13 237 VAL B N 1
ATOM 6759 C CA . VAL B 1 217 ? 61.990 42.098 136.791 1.00 12.69 237 VAL B CA 1
ATOM 6760 C C . VAL B 1 217 ? 60.694 41.276 136.947 1.00 17.59 237 VAL B C 1
ATOM 6761 O O . VAL B 1 217 ? 60.659 40.076 136.634 1.00 21.17 237 VAL B O 1
ATOM 6765 N N . GLU B 1 218 ? 59.636 41.917 137.418 1.00 18.16 238 GLU B N 1
ATOM 6766 C CA . GLU B 1 218 ? 58.368 41.236 137.585 1.00 23.61 238 GLU B CA 1
ATOM 6767 C C . GLU B 1 218 ? 57.260 42.128 137.030 1.00 23.75 238 GLU B C 1
ATOM 6768 O O . GLU B 1 218 ? 57.150 42.280 135.809 1.00 25.62 238 GLU B O 1
ATOM 6774 N N . GLN B 1 219 ? 56.458 42.747 137.894 1.00 22.56 239 GLN B N 1
ATOM 6775 C CA . GLN B 1 219 ? 55.393 43.619 137.384 1.00 25.31 239 GLN B CA 1
ATOM 6776 C C . GLN B 1 219 ? 55.817 45.082 137.410 1.00 26.71 239 GLN B C 1
ATOM 6777 O O . GLN B 1 219 ? 55.078 45.953 136.937 1.00 25.77 239 GLN B O 1
ATOM 6783 N N . ASP B 1 220 ? 56.984 45.364 137.984 1.00 26.90 240 ASP B N 1
ATOM 6784 C CA . ASP B 1 220 ? 57.418 46.754 138.071 1.00 28.19 240 ASP B CA 1
ATOM 6785 C C . ASP B 1 220 ? 58.869 47.106 137.807 1.00 28.39 240 ASP B C 1
ATOM 6786 O O . ASP B 1 220 ? 59.612 46.355 137.142 1.00 29.07 240 ASP B O 1
ATOM 6791 N N . SER B 1 221 ? 59.256 48.273 138.313 1.00 22.52 241 SER B N 1
ATOM 6792 C CA . SER B 1 221 ? 60.601 48.797 138.124 1.00 23.28 241 SER B CA 1
ATOM 6793 C C . SER B 1 221 ? 61.752 47.872 138.527 1.00 21.89 241 SER B C 1
ATOM 6794 O O . SER B 1 221 ? 62.864 48.062 138.034 1.00 19.09 241 SER B O 1
ATOM 6797 N N . GLY B 1 222 ? 61.509 46.898 139.414 1.00 20.82 242 GLY B N 1
ATOM 6798 C CA . GLY B 1 222 ? 62.589 46.014 139.819 1.00 19.41 242 GLY B CA 1
ATOM 6799 C C . GLY B 1 222 ? 62.383 44.820 140.755 1.00 21.88 242 GLY B C 1
ATOM 6800 O O . GLY B 1 222 ? 61.245 44.427 141.092 1.00 18.39 242 GLY B O 1
ATOM 6801 N N . LEU B 1 223 ? 63.535 44.221 141.092 1.00 19.40 243 LEU B N 1
ATOM 6802 C CA . LEU B 1 223 ? 63.692 43.071 141.976 1.00 17.95 243 LEU B CA 1
ATOM 6803 C C . LEU B 1 223 ? 65.202 42.882 142.107 1.00 16.28 243 LEU B C 1
ATOM 6804 O O . LEU B 1 223 ? 65.719 41.782 142.003 1.00 20.23 243 LEU B O 1
ATOM 6809 N N . VAL B 1 224 ? 65.916 43.968 142.340 1.00 17.07 244 VAL B N 1
ATOM 6810 C CA . VAL B 1 224 ? 67.379 43.902 142.467 1.00 19.94 244 VAL B CA 1
ATOM 6811 C C . VAL B 1 224 ? 67.818 42.804 143.463 1.00 17.52 244 VAL B C 1
ATOM 6812 O O . VAL B 1 224 ? 67.122 42.540 144.426 1.00 21.31 244 VAL B O 1
ATOM 6816 N N . ASN B 1 225 ? 68.930 42.130 143.178 1.00 16.33 245 ASN B N 1
ATOM 6817 C CA . ASN B 1 225 ? 69.466 41.049 144.030 1.00 17.99 245 ASN B CA 1
ATOM 6818 C C . ASN B 1 225 ? 70.817 41.435 144.665 1.00 19.52 245 ASN B C 1
ATOM 6819 O O . ASN B 1 225 ? 71.770 41.696 143.933 1.00 20.36 245 ASN B O 1
ATOM 6824 N N . TYR B 1 226 ? 70.947 41.425 145.996 1.00 19.19 246 TYR B N 1
ATOM 6825 C CA . TYR B 1 226 ? 72.240 41.800 146.585 1.00 21.69 246 TYR B CA 1
ATOM 6826 C C . TYR B 1 226 ? 72.995 40.765 147.416 1.00 19.24 246 TYR B C 1
ATOM 6827 O O . TYR B 1 226 ? 72.481 40.221 148.398 1.00 25.15 246 TYR B O 1
ATOM 6836 N N . GLN B 1 227 ? 74.230 40.494 147.018 1.00 17.03 247 GLN B N 1
ATOM 6837 C CA . GLN B 1 227 ? 75.076 39.538 147.720 1.00 18.92 247 GLN B CA 1
ATOM 6838 C C . GLN B 1 227 ? 76.435 40.216 147.778 1.00 21.55 247 GLN B C 1
ATOM 6839 O O . GLN B 1 227 ? 77.116 40.439 146.765 1.00 20.08 247 GLN B O 1
ATOM 6845 N N . ILE B 1 228 ? 76.787 40.615 148.987 1.00 18.87 248 ILE B N 1
ATOM 6846 C CA . ILE B 1 228 ? 78.006 41.368 149.211 1.00 16.03 248 ILE B CA 1
ATOM 6847 C C . ILE B 1 228 ? 79.103 40.513 149.828 1.00 14.35 248 ILE B C 1
ATOM 6848 O O . ILE B 1 228 ? 78.840 39.411 150.271 1.00 14.74 248 ILE B O 1
ATOM 6853 N N . SER B 1 229 ? 80.338 40.982 149.786 1.00 17.65 249 SER B N 1
ATOM 6854 C CA . SER B 1 229 ? 81.428 40.247 150.394 1.00 19.49 249 SER B CA 1
ATOM 6855 C C . SER B 1 229 ? 82.152 41.247 151.317 1.00 25.23 249 SER B C 1
ATOM 6856 O O . SER B 1 229 ? 81.986 42.462 151.144 1.00 25.98 249 SER B O 1
ATOM 6859 N N . VAL B 1 230 ? 82.929 40.754 152.290 1.00 22.29 250 VAL B N 1
ATOM 6860 C CA . VAL B 1 230 ? 83.629 41.622 153.243 1.00 21.11 250 VAL B CA 1
ATOM 6861 C C . VAL B 1 230 ? 85.008 41.002 153.531 1.00 26.73 250 VAL B C 1
ATOM 6862 O O . VAL B 1 230 ? 85.334 39.997 152.908 1.00 30.89 250 VAL B O 1
ATOM 6866 N N . LYS B 1 231 ? 85.821 41.602 154.419 1.00 26.28 251 LYS B N 1
ATOM 6867 C CA . LYS B 1 231 ? 87.147 41.063 154.761 1.00 28.82 251 LYS B CA 1
ATOM 6868 C C . LYS B 1 231 ? 87.900 41.840 155.864 1.00 32.15 251 LYS B C 1
ATOM 6869 O O . LYS B 1 231 ? 88.699 42.748 155.574 1.00 31.74 251 LYS B O 1
ATOM 6875 N N . GLY B 1 232 ? 87.697 41.444 157.122 1.00 36.06 252 GLY B N 1
ATOM 6876 C CA . GLY B 1 232 ? 88.347 42.145 158.222 1.00 36.70 252 GLY B CA 1
ATOM 6877 C C . GLY B 1 232 ? 88.692 41.332 159.458 1.00 34.12 252 GLY B C 1
ATOM 6878 O O . GLY B 1 232 ? 89.397 40.325 159.361 1.00 30.22 252 GLY B O 1
ATOM 6879 N N . SER B 1 233 ? 88.235 41.790 160.626 1.00 34.52 253 SER B N 1
ATOM 6880 C CA . SER B 1 233 ? 88.496 41.091 161.901 1.00 31.77 253 SER B CA 1
ATOM 6881 C C . SER B 1 233 ? 87.445 41.239 163.009 1.00 27.70 253 SER B C 1
ATOM 6882 O O . SER B 1 233 ? 86.700 42.240 163.081 1.00 21.90 253 SER B O 1
ATOM 6885 N N . ASN B 1 234 ? 87.444 40.208 163.858 1.00 25.95 254 ASN B N 1
ATOM 6886 C CA . ASN B 1 234 ? 86.565 40.018 165.000 1.00 26.52 254 ASN B CA 1
ATOM 6887 C C . ASN B 1 234 ? 85.074 39.910 164.673 1.00 29.64 254 ASN B C 1
ATOM 6888 O O . ASN B 1 234 ? 84.420 38.950 165.109 1.00 31.78 254 ASN B O 1
ATOM 6893 N N . LEU B 1 235 ? 84.526 40.901 163.962 1.00 25.07 255 LEU B N 1
ATOM 6894 C CA . LEU B 1 235 ? 83.130 40.883 163.505 1.00 18.82 255 LEU B CA 1
ATOM 6895 C C . LEU B 1 235 ? 82.716 42.100 162.664 1.00 15.15 255 LEU B C 1
ATOM 6896 O O . LEU B 1 235 ? 83.575 42.888 162.220 1.00 10.36 255 LEU B O 1
ATOM 6901 N N . PHE B 1 236 ? 81.409 42.202 162.408 1.00 12.35 256 PHE B N 1
ATOM 6902 C CA . PHE B 1 236 ? 80.832 43.294 161.634 1.00 18.18 256 PHE B CA 1
ATOM 6903 C C . PHE B 1 236 ? 79.318 43.164 161.470 1.00 17.70 256 PHE B C 1
ATOM 6904 O O . PHE B 1 236 ? 78.684 42.245 161.970 1.00 24.44 256 PHE B O 1
ATOM 6912 N N . LYS B 1 237 ? 78.787 44.084 160.688 1.00 17.20 257 LYS B N 1
ATOM 6913 C CA . LYS B 1 237 ? 77.384 44.195 160.334 1.00 20.27 257 LYS B CA 1
ATOM 6914 C C . LYS B 1 237 ? 77.444 45.183 159.155 1.00 22.72 257 LYS B C 1
ATOM 6915 O O . LYS B 1 237 ? 78.519 45.708 158.849 1.00 29.14 257 LYS B O 1
ATOM 6921 N N . LEU B 1 238 ? 76.327 45.390 158.465 1.00 20.01 258 LEU B N 1
ATOM 6922 C CA . LEU B 1 238 ? 76.284 46.317 157.345 1.00 19.33 258 LEU B CA 1
ATOM 6923 C C . LEU B 1 238 ? 74.959 46.195 156.654 1.00 18.89 258 LEU B C 1
ATOM 6924 O O . LEU B 1 238 ? 74.392 45.092 156.599 1.00 17.45 258 LEU B O 1
ATOM 6929 N N . GLU B 1 239 ? 74.465 47.315 156.133 1.00 19.16 259 GLU B N 1
ATOM 6930 C CA . GLU B 1 239 ? 73.214 47.307 155.392 1.00 18.43 259 GLU B CA 1
ATOM 6931 C C . GLU B 1 239 ? 73.382 48.048 154.072 1.00 15.34 259 GLU B C 1
ATOM 6932 O O . GLU B 1 239 ? 74.340 48.798 153.895 1.00 13.44 259 GLU B O 1
ATOM 6938 N N . VAL B 1 240 ? 72.454 47.819 153.148 1.00 20.59 260 VAL B N 1
ATOM 6939 C CA . VAL B 1 240 ? 72.456 48.455 151.824 1.00 20.15 260 VAL B CA 1
ATOM 6940 C C . VAL B 1 240 ? 71.141 49.216 151.579 1.00 20.75 260 VAL B C 1
ATOM 6941 O O . VAL B 1 240 ? 70.183 49.094 152.364 1.00 18.70 260 VAL B O 1
ATOM 6945 N N . ARG B 1 241 ? 71.070 49.942 150.456 1.00 27.77 261 ARG B N 1
ATOM 6946 C CA . ARG B 1 241 ? 69.884 50.749 150.088 1.00 25.87 261 ARG B CA 1
ATOM 6947 C C . ARG B 1 241 ? 69.869 51.168 148.616 1.00 25.89 261 ARG B C 1
ATOM 6948 O O . ARG B 1 241 ? 70.922 51.417 148.011 1.00 25.85 261 ARG B O 1
ATOM 6956 N N . LEU B 1 242 ? 68.668 51.279 148.058 1.00 25.37 262 LEU B N 1
ATOM 6957 C CA . LEU B 1 242 ? 68.529 51.662 146.667 1.00 23.85 262 LEU B CA 1
ATOM 6958 C C . LEU B 1 242 ? 67.919 53.030 146.630 1.00 25.28 262 LEU B C 1
ATOM 6959 O O . LEU B 1 242 ? 66.788 53.223 147.099 1.00 24.41 262 LEU B O 1
ATOM 6964 N N . LEU B 1 243 ? 68.687 53.931 146.012 1.00 23.08 263 LEU B N 1
ATOM 6965 C CA . LEU B 1 243 ? 68.404 55.348 145.817 1.00 21.91 263 LEU B CA 1
ATOM 6966 C C . LEU B 1 243 ? 68.279 55.595 144.291 1.00 24.19 263 LEU B C 1
ATOM 6967 O O . LEU B 1 243 ? 69.228 55.384 143.537 1.00 22.74 263 LEU B O 1
ATOM 6972 N N . ASP B 1 244 ? 67.113 56.037 143.840 1.00 25.87 264 ASP B N 1
ATOM 6973 C CA . ASP B 1 244 ? 66.881 56.296 142.422 1.00 29.65 264 ASP B CA 1
ATOM 6974 C C . ASP B 1 244 ? 67.616 57.545 141.870 1.00 34.55 264 ASP B C 1
ATOM 6975 O O . ASP B 1 244 ? 68.676 57.910 142.388 1.00 34.91 264 ASP B O 1
ATOM 6980 N N . ALA B 1 245 ? 67.018 58.207 140.863 1.00 35.61 265 ALA B N 1
ATOM 6981 C CA . ALA B 1 245 ? 67.561 59.408 140.186 1.00 31.42 265 ALA B CA 1
ATOM 6982 C C . ALA B 1 245 ? 68.154 60.562 141.022 1.00 30.59 265 ALA B C 1
ATOM 6983 O O . ALA B 1 245 ? 68.815 61.443 140.468 1.00 29.35 265 ALA B O 1
ATOM 6985 N N . GLU B 1 246 ? 67.810 60.654 142.302 1.00 27.63 266 GLU B N 1
ATOM 6986 C CA . GLU B 1 246 ? 68.396 61.671 143.164 1.00 24.32 266 GLU B CA 1
ATOM 6987 C C . GLU B 1 246 ? 68.312 60.969 144.490 1.00 22.02 266 GLU B C 1
ATOM 6988 O O . GLU B 1 246 ? 67.314 60.317 144.751 1.00 14.60 266 GLU B O 1
ATOM 6994 N N . ASN B 1 247 ? 69.394 61.017 145.268 1.00 26.07 267 ASN B N 1
ATOM 6995 C CA . ASN B 1 247 ? 69.490 60.355 146.593 1.00 29.60 267 ASN B CA 1
ATOM 6996 C C . ASN B 1 247 ? 68.163 60.198 147.334 1.00 29.60 267 ASN B C 1
ATOM 6997 O O . ASN B 1 247 ? 67.863 60.955 148.282 1.00 29.04 267 ASN B O 1
ATOM 7002 N N . LYS B 1 248 ? 67.387 59.204 146.898 1.00 27.49 268 LYS B N 1
ATOM 7003 C CA . LYS B 1 248 ? 66.080 58.890 147.479 1.00 27.76 268 LYS B CA 1
ATOM 7004 C C . LYS B 1 248 ? 66.099 57.432 147.902 1.00 24.25 268 LYS B C 1
ATOM 7005 O O . LYS B 1 248 ? 65.528 56.578 147.213 1.00 22.40 268 LYS B O 1
ATOM 7011 N N . VAL B 1 249 ? 66.848 57.155 148.973 1.00 21.55 269 VAL B N 1
ATOM 7012 C CA . VAL B 1 249 ? 66.968 55.811 149.532 1.00 17.35 269 VAL B CA 1
ATOM 7013 C C . VAL B 1 249 ? 65.570 55.269 149.704 1.00 18.65 269 VAL B C 1
ATOM 7014 O O . VAL B 1 249 ? 64.781 55.819 150.474 1.00 2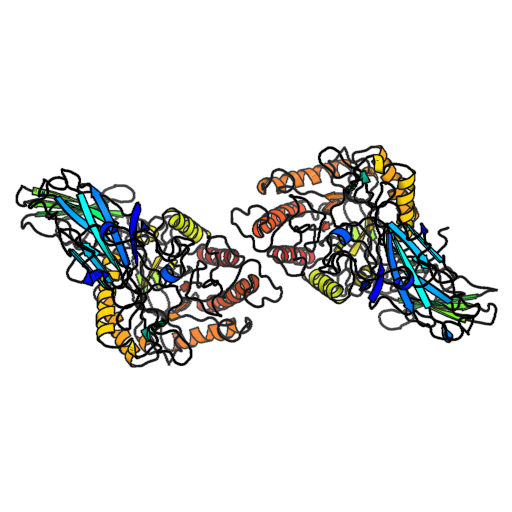2.48 269 VAL B O 1
ATOM 7018 N N . VAL B 1 250 ? 65.277 54.170 149.014 1.00 20.26 270 VAL B N 1
ATOM 7019 C CA . VAL B 1 250 ? 63.953 53.594 149.050 1.00 17.93 270 VAL B CA 1
ATOM 7020 C C . VAL B 1 250 ? 63.924 52.060 148.828 1.00 16.23 270 VAL B C 1
ATOM 7021 O O . VAL B 1 250 ? 63.104 51.531 148.086 1.00 17.08 270 VAL B O 1
ATOM 7025 N N . ALA B 1 251 ? 64.818 51.352 149.510 1.00 16.04 271 ALA B N 1
ATOM 7026 C CA . ALA B 1 251 ? 64.882 49.889 149.436 1.00 21.09 271 ALA B CA 1
ATOM 7027 C C . ALA B 1 251 ? 65.196 49.292 150.814 1.00 25.44 271 ALA B C 1
ATOM 7028 O O . ALA B 1 251 ? 64.404 48.509 151.373 1.00 21.40 271 ALA B O 1
ATOM 7030 N N . ASN B 1 252 ? 66.373 49.655 151.334 1.00 22.94 272 ASN B N 1
ATOM 7031 C CA . ASN B 1 252 ? 66.832 49.215 152.655 1.00 21.79 272 ASN B CA 1
ATOM 7032 C C . ASN B 1 252 ? 67.051 47.695 152.696 1.00 21.87 272 ASN B C 1
ATOM 7033 O O . ASN B 1 252 ? 66.118 46.904 152.530 1.00 15.56 272 ASN B O 1
ATOM 7038 N N . GLY B 1 253 ? 68.279 47.289 152.983 1.00 22.66 273 GLY B N 1
ATOM 7039 C CA . GLY B 1 253 ? 68.554 45.871 153.000 1.00 19.37 273 GLY B CA 1
ATOM 7040 C C . GLY B 1 253 ? 69.606 45.280 153.929 1.00 18.79 273 GLY B C 1
ATOM 7041 O O . GLY B 1 253 ? 70.542 45.953 154.401 1.00 5.45 273 GLY B O 1
ATOM 7042 N N . THR B 1 254 ? 69.409 43.974 154.129 1.00 20.26 274 THR B N 1
ATOM 7043 C CA . THR B 1 254 ? 70.188 43.050 154.940 1.00 19.40 274 THR B CA 1
ATOM 7044 C C . THR B 1 254 ? 71.670 43.363 155.128 1.00 19.95 274 THR B C 1
ATOM 7045 O O . THR B 1 254 ? 72.007 44.351 155.786 1.00 20.23 274 THR B O 1
ATOM 7049 N N . GLY B 1 255 ? 72.545 42.501 154.607 1.00 19.99 275 GLY B N 1
ATOM 7050 C CA . GLY B 1 255 ? 73.980 42.716 154.728 1.00 21.72 275 GLY B CA 1
ATOM 7051 C C . GLY B 1 255 ? 74.711 41.858 153.704 1.00 20.20 275 GLY B C 1
ATOM 7052 O O . GLY B 1 255 ? 74.385 41.910 152.509 1.00 25.55 275 GLY B O 1
ATOM 7053 N N . THR B 1 256 ? 75.724 41.117 154.154 1.00 17.12 276 THR B N 1
ATOM 7054 C CA . THR B 1 256 ? 76.482 40.195 153.319 1.00 14.14 276 THR B CA 1
ATOM 7055 C C . THR B 1 256 ? 75.514 39.065 152.917 1.00 16.33 276 THR B C 1
ATOM 7056 O O . THR B 1 256 ? 75.456 38.031 153.580 1.00 18.39 276 THR B O 1
ATOM 7060 N N . GLN B 1 257 ? 74.696 39.352 151.894 1.00 15.87 277 GLN B N 1
ATOM 7061 C CA . GLN B 1 257 ? 73.657 38.484 151.296 1.00 15.69 277 GLN B CA 1
ATOM 7062 C C . GLN B 1 257 ? 72.282 39.209 151.318 1.00 10.17 277 GLN B C 1
ATOM 7063 O O . GLN B 1 257 ? 71.963 39.878 152.300 1.00 11.95 277 GLN B O 1
ATOM 7069 N N . GLY B 1 258 ? 71.466 39.057 150.271 1.00 5.27 278 GLY B N 1
ATOM 7070 C CA . GLY B 1 258 ? 70.138 39.683 150.256 1.00 9.80 278 GLY B CA 1
ATOM 7071 C C . GLY B 1 258 ? 69.371 39.683 148.924 1.00 14.83 278 GLY B C 1
ATOM 7072 O O . GLY B 1 258 ? 69.725 38.993 147.956 1.00 14.27 278 GLY B O 1
ATOM 7073 N N . GLN B 1 259 ? 68.255 40.400 148.914 1.00 20.65 279 GLN B N 1
ATOM 7074 C CA . GLN B 1 259 ? 67.418 40.550 147.732 1.00 21.07 279 GLN B CA 1
ATOM 7075 C C . GLN B 1 259 ? 66.480 41.703 148.025 1.00 21.86 279 GLN B C 1
ATOM 7076 O O . GLN B 1 259 ? 66.049 41.842 149.160 1.00 24.63 279 GLN B O 1
ATOM 7082 N N . LEU B 1 260 ? 66.112 42.482 147.008 1.00 22.19 280 LEU B N 1
ATOM 7083 C CA . LEU B 1 260 ? 65.248 43.656 147.200 1.00 19.04 280 LEU B CA 1
ATOM 7084 C C . LEU B 1 260 ? 64.238 44.002 146.087 1.00 20.76 280 LEU B C 1
ATOM 7085 O O . LEU B 1 260 ? 64.610 44.182 144.925 1.00 23.80 280 LEU B O 1
ATOM 7090 N N . LYS B 1 261 ? 62.969 44.148 146.477 1.00 19.06 281 LYS B N 1
ATOM 7091 C CA . LYS B 1 261 ? 61.878 44.493 145.573 1.00 13.78 281 LYS B CA 1
ATOM 7092 C C . LYS B 1 261 ? 61.844 45.990 145.358 1.00 14.94 281 LYS B C 1
ATOM 7093 O O . LYS B 1 261 ? 62.459 46.728 146.109 1.00 15.63 281 LYS B O 1
ATOM 7099 N N . VAL B 1 262 ? 61.129 46.409 144.316 1.00 18.25 282 VAL B N 1
ATOM 7100 C CA . VAL B 1 262 ? 60.967 47.806 143.912 1.00 18.29 282 VAL B CA 1
ATOM 7101 C C . VAL B 1 262 ? 59.761 47.837 142.952 1.00 20.20 282 VAL B C 1
ATOM 7102 O O . VAL B 1 262 ? 59.763 47.119 141.953 1.00 24.27 282 VAL B O 1
ATOM 7106 N N . PRO B 1 263 ? 58.717 48.643 143.240 1.00 23.20 283 PRO B N 1
ATOM 7107 C CA . PRO B 1 263 ? 57.501 48.776 142.399 1.00 20.97 283 PRO B CA 1
ATOM 7108 C C . PRO B 1 263 ? 57.698 49.841 141.339 1.00 21.35 283 PRO B C 1
ATOM 7109 O O . PRO B 1 263 ? 58.828 50.201 141.050 1.00 19.34 283 PRO B O 1
ATOM 7113 N N . GLY B 1 264 ? 56.598 50.372 140.803 1.00 24.29 284 GLY B N 1
ATOM 7114 C CA . GLY B 1 264 ? 56.663 51.394 139.766 1.00 27.60 284 GLY B CA 1
ATOM 7115 C C . GLY B 1 264 ? 57.235 50.863 138.448 1.00 32.97 284 GLY B C 1
ATOM 7116 O O . GLY B 1 264 ? 56.815 49.795 137.992 1.00 33.93 284 GLY B O 1
ATOM 7117 N N . VAL B 1 265 ? 58.192 51.600 137.852 1.00 33.06 285 VAL B N 1
ATOM 7118 C CA . VAL B 1 265 ? 58.908 51.272 136.595 1.00 25.99 285 VAL B CA 1
ATOM 7119 C C . VAL B 1 265 ? 60.078 52.265 136.431 1.00 25.88 285 VAL B C 1
ATOM 7120 O O . VAL B 1 265 ? 59.930 53.451 136.722 1.00 26.79 285 VAL B O 1
ATOM 7124 N N . SER B 1 266 ? 61.238 51.751 136.022 1.00 25.05 286 SER B N 1
ATOM 7125 C CA . SER B 1 266 ? 62.475 52.524 135.779 1.00 25.09 286 SER B CA 1
ATOM 7126 C C . SER B 1 266 ? 63.621 51.525 135.576 1.00 23.71 286 SER B C 1
ATOM 7127 O O . SER B 1 266 ? 64.605 51.488 136.307 1.00 20.04 286 SER B O 1
ATOM 7130 N N . LEU B 1 267 ? 63.443 50.699 134.560 1.00 26.17 287 LEU B N 1
ATOM 7131 C CA . LEU B 1 267 ? 64.381 49.651 134.205 1.00 21.82 287 LEU B CA 1
ATOM 7132 C C . LEU B 1 267 ? 65.716 50.244 133.680 1.00 22.81 287 LEU B C 1
ATOM 7133 O O . LEU B 1 267 ? 66.400 50.964 134.427 1.00 20.65 287 LEU B O 1
ATOM 7138 N N . TRP B 1 268 ? 66.093 49.913 132.440 1.00 17.92 288 TRP B N 1
ATOM 7139 C CA . TRP B 1 268 ? 67.298 50.428 131.807 1.00 16.59 288 TRP B CA 1
ATOM 7140 C C . TRP B 1 268 ? 67.145 50.229 130.327 1.00 19.37 288 TRP B C 1
ATOM 7141 O O . TRP B 1 268 ? 67.595 49.231 129.776 1.00 19.33 288 TRP B O 1
ATOM 7152 N N . TRP B 1 269 ? 66.458 51.143 129.670 1.00 17.45 289 TRP B N 1
ATOM 7153 C CA . TRP B 1 269 ? 66.315 50.992 128.246 1.00 19.52 289 TRP B CA 1
ATOM 7154 C C . TRP B 1 269 ? 67.633 51.428 127.561 1.00 21.15 289 TRP B C 1
ATOM 7155 O O . TRP B 1 269 ? 68.477 52.069 128.197 1.00 16.08 289 TRP B O 1
ATOM 7166 N N . PRO B 1 270 ? 67.918 50.893 126.356 1.00 24.16 290 PRO B N 1
ATOM 7167 C CA . PRO B 1 270 ? 69.137 51.249 125.630 1.00 21.88 290 PRO B CA 1
ATOM 7168 C C . PRO B 1 270 ? 68.780 52.359 124.672 1.00 24.35 290 PRO B C 1
ATOM 7169 O O . PRO B 1 270 ? 67.665 52.386 124.129 1.00 23.86 290 PRO B O 1
ATOM 7173 N N . TYR B 1 271 ? 69.724 53.265 124.460 1.00 23.29 291 TYR B N 1
ATOM 7174 C CA . TYR B 1 271 ? 69.561 54.410 123.563 1.00 18.48 291 TYR B CA 1
ATOM 7175 C C . TYR B 1 271 ? 68.890 54.042 122.231 1.00 14.07 291 TYR B C 1
ATOM 7176 O O . TYR B 1 271 ? 69.558 53.931 121.211 1.00 22.02 291 TYR B O 1
ATOM 7185 N N . LEU B 1 272 ? 67.574 53.899 122.221 1.00 11.85 292 LEU B N 1
ATOM 7186 C CA . LEU B 1 272 ? 66.832 53.529 121.012 1.00 9.60 292 LEU B CA 1
ATOM 7187 C C . LEU B 1 272 ? 65.419 53.215 121.434 1.00 9.72 292 LEU B C 1
ATOM 7188 O O . LEU B 1 272 ? 64.474 53.618 120.797 1.00 7.22 292 LEU B O 1
ATOM 7193 N N . MET B 1 273 ? 65.303 52.489 122.536 1.00 17.25 293 MET B N 1
ATOM 7194 C CA . MET B 1 273 ? 64.013 52.084 123.067 1.00 22.93 293 MET B CA 1
ATOM 7195 C C . MET B 1 273 ? 63.410 52.958 124.169 1.00 25.16 293 MET B C 1
ATOM 7196 O O . MET B 1 273 ? 64.025 53.246 125.216 1.00 23.60 293 MET B O 1
ATOM 7201 N N . HIS B 1 274 ? 62.205 53.423 123.881 1.00 27.36 294 HIS B N 1
ATOM 7202 C CA . HIS B 1 274 ? 61.452 54.211 124.826 1.00 29.76 294 HIS B CA 1
ATOM 7203 C C . HIS B 1 274 ? 62.039 55.585 125.192 1.00 31.68 294 HIS B C 1
ATOM 7204 O O . HIS B 1 274 ? 63.182 55.902 124.876 1.00 30.27 294 HIS B O 1
ATOM 7211 N N . GLU B 1 275 ? 61.188 56.388 125.831 1.00 31.25 295 GLU B N 1
ATOM 7212 C CA . GLU B 1 275 ? 61.472 57.735 126.323 1.00 26.80 295 GLU B CA 1
ATOM 7213 C C . GLU B 1 275 ? 62.925 57.995 126.790 1.00 25.81 295 GLU B C 1
ATOM 7214 O O . GLU B 1 275 ? 63.772 58.400 126.006 1.00 25.56 295 GLU B O 1
ATOM 7220 N N . ARG B 1 276 ? 63.190 57.783 128.076 1.00 25.51 296 ARG B N 1
ATOM 7221 C CA . ARG B 1 276 ? 64.516 58.007 128.657 1.00 28.03 296 ARG B CA 1
ATOM 7222 C C . ARG B 1 276 ? 65.350 56.726 128.666 1.00 25.87 296 ARG B C 1
ATOM 7223 O O . ARG B 1 276 ? 64.932 55.737 129.252 1.00 22.78 296 ARG B O 1
ATOM 7231 N N . PRO B 1 277 ? 66.541 56.739 128.029 1.00 25.90 297 PRO B N 1
ATOM 7232 C CA . PRO B 1 277 ? 67.453 55.585 127.951 1.00 24.93 297 PRO B CA 1
ATOM 7233 C C . PRO B 1 277 ? 68.080 55.063 129.253 1.00 22.79 297 PRO B C 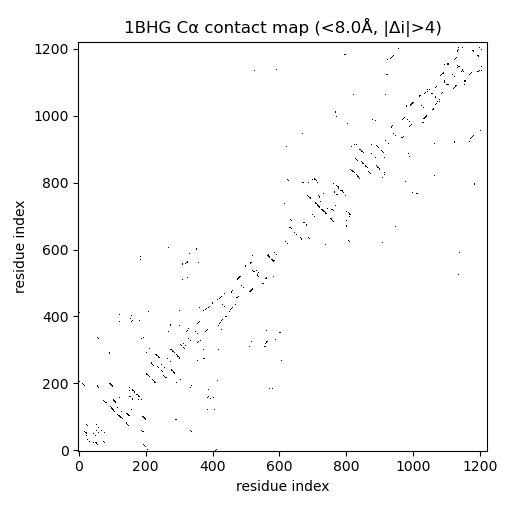1
ATOM 7234 O O . PRO B 1 277 ? 67.400 54.942 130.263 1.00 24.53 297 PRO B O 1
ATOM 7238 N N . ALA B 1 278 ? 69.365 54.722 129.207 1.00 19.53 298 ALA B N 1
ATOM 7239 C CA . ALA B 1 278 ? 70.041 54.149 130.356 1.00 18.86 298 ALA B CA 1
ATOM 7240 C C . ALA B 1 278 ? 69.698 54.709 131.722 1.00 17.87 298 ALA B C 1
ATOM 7241 O O . ALA B 1 278 ? 70.417 55.560 132.244 1.00 21.08 298 ALA B O 1
ATOM 7243 N N . TYR B 1 279 ? 68.580 54.243 132.277 1.00 19.57 299 TYR B N 1
ATOM 7244 C CA . TYR B 1 279 ? 68.129 54.641 133.614 1.00 18.04 299 TYR B CA 1
ATOM 7245 C C . TYR B 1 279 ? 68.971 53.856 134.605 1.00 18.45 299 TYR B C 1
ATOM 7246 O O . TYR B 1 279 ? 69.091 52.650 134.500 1.00 21.70 299 TYR B O 1
ATOM 7255 N N . LEU B 1 280 ? 69.571 54.530 135.564 1.00 18.64 300 LEU B N 1
ATOM 7256 C CA . LEU B 1 280 ? 70.384 53.818 136.515 1.00 19.03 300 LEU B CA 1
ATOM 7257 C C . LEU B 1 280 ? 69.905 54.166 137.897 1.00 23.00 300 LEU B C 1
ATOM 7258 O O . LEU B 1 280 ? 69.222 55.186 138.081 1.00 28.60 300 LEU B O 1
ATOM 7263 N N . TYR B 1 281 ? 70.114 53.217 138.809 1.00 20.06 301 TYR B N 1
ATOM 7264 C CA . TYR B 1 281 ? 69.787 53.350 140.215 1.00 15.73 301 TYR B CA 1
ATOM 7265 C C . TYR B 1 281 ? 71.158 53.494 140.846 1.00 17.99 301 TYR B C 1
ATOM 7266 O O . TYR B 1 281 ? 72.120 53.824 140.156 1.00 16.41 301 TYR B O 1
ATOM 7275 N N . SER B 1 282 ? 71.248 53.248 142.142 1.00 21.82 302 SER B N 1
ATOM 7276 C CA . SER B 1 282 ? 72.508 53.338 142.873 1.00 23.42 302 SER B CA 1
ATOM 7277 C C . SER B 1 282 ? 72.282 52.585 144.180 1.00 25.14 302 SER B C 1
ATOM 7278 O O . SER B 1 282 ? 71.308 52.838 144.908 1.00 26.50 302 SER B O 1
ATOM 7281 N N . LEU B 1 283 ? 73.135 51.622 144.465 1.00 21.76 303 LEU B N 1
ATOM 7282 C CA . LEU B 1 283 ? 72.949 50.881 145.685 1.00 22.45 303 LEU B CA 1
ATOM 7283 C C . LEU B 1 283 ? 74.027 51.431 146.576 1.00 25.27 303 LEU B C 1
ATOM 7284 O O . LEU B 1 283 ? 75.212 51.418 146.186 1.00 19.95 303 LEU B O 1
ATOM 7289 N N . GLU B 1 284 ? 73.630 52.025 147.702 1.00 25.65 304 GLU B N 1
ATOM 7290 C CA . GLU B 1 284 ? 74.627 52.541 148.633 1.00 26.31 304 GLU B CA 1
ATOM 7291 C C . GLU B 1 284 ? 74.818 51.506 149.731 1.00 26.58 304 GLU B C 1
ATOM 7292 O O . GLU B 1 284 ? 73.845 51.096 150.374 1.00 27.06 304 GLU B O 1
ATOM 7298 N N . VAL B 1 285 ? 76.026 50.967 149.831 1.00 23.57 305 VAL B N 1
ATOM 7299 C CA . VAL B 1 285 ? 76.295 50.014 150.885 1.00 27.05 305 VAL B CA 1
ATOM 7300 C C . VAL B 1 285 ? 76.898 50.744 152.095 1.00 28.00 305 VAL B C 1
ATOM 7301 O O . VAL B 1 285 ? 77.637 51.723 151.958 1.00 26.98 305 VAL B O 1
ATOM 7305 N N . GLN B 1 286 ? 76.543 50.270 153.282 1.00 26.09 306 GLN B N 1
ATOM 7306 C CA . GLN B 1 286 ? 77.063 50.822 154.510 1.00 22.95 306 GLN B CA 1
ATOM 7307 C C . GLN B 1 286 ? 77.464 49.641 155.414 1.00 20.54 306 GLN B C 1
ATOM 7308 O O . GLN B 1 286 ? 76.613 48.877 155.897 1.00 17.69 306 GLN B O 1
ATOM 7314 N N . LEU B 1 287 ? 78.772 49.446 155.555 1.00 17.84 307 LEU B N 1
ATOM 7315 C CA . LEU B 1 287 ? 79.339 48.371 156.368 1.00 17.95 307 LEU B CA 1
ATOM 7316 C C . LEU B 1 287 ? 79.621 48.924 157.739 1.00 20.12 307 LEU B C 1
ATOM 7317 O O . LEU B 1 287 ? 79.638 50.149 157.917 1.00 21.88 307 LEU B O 1
ATOM 7322 N N . THR B 1 288 ? 79.876 48.024 158.686 1.00 19.20 308 THR B N 1
ATOM 7323 C CA . THR B 1 288 ? 80.203 48.379 160.070 1.00 18.12 308 THR B CA 1
ATOM 7324 C C . THR B 1 288 ? 80.956 47.201 160.665 1.00 16.78 308 THR B C 1
ATOM 7325 O O . THR B 1 288 ? 80.512 46.073 160.558 1.00 13.35 308 THR B O 1
ATOM 7329 N N . ALA B 1 289 ? 82.126 47.447 161.239 1.00 21.21 309 ALA B N 1
ATOM 7330 C CA . ALA B 1 289 ? 82.898 46.346 161.809 1.00 22.32 309 ALA B CA 1
ATOM 7331 C C . ALA B 1 289 ? 83.709 46.826 162.981 1.00 22.72 309 ALA B C 1
ATOM 7332 O O . ALA B 1 289 ? 84.355 47.857 162.882 1.00 17.81 309 ALA B O 1
ATOM 7334 N N . GLN B 1 290 ? 83.691 46.055 164.070 1.00 26.00 310 GLN B N 1
ATOM 7335 C CA . GLN B 1 290 ? 84.393 46.428 165.309 1.00 24.13 310 GLN B CA 1
ATOM 7336 C C . GLN B 1 290 ? 85.701 45.664 165.588 1.00 22.47 310 GLN B C 1
ATOM 7337 O O . GLN B 1 290 ? 86.003 45.319 166.731 1.00 22.35 310 GLN B O 1
ATOM 7343 N N . THR B 1 291 ? 86.472 45.430 164.532 1.00 21.24 311 THR B N 1
ATOM 7344 C CA . THR B 1 291 ? 87.755 44.726 164.612 1.00 22.57 311 THR B CA 1
ATOM 7345 C C . THR B 1 291 ? 88.682 45.405 165.625 1.00 23.03 311 THR B C 1
ATOM 7346 O O . THR B 1 291 ? 88.233 46.174 166.487 1.00 26.05 311 THR B O 1
ATOM 7350 N N . SER B 1 292 ? 89.973 45.078 165.548 1.00 21.94 312 SER B N 1
ATOM 7351 C CA . SER B 1 292 ? 90.975 45.677 166.418 1.00 21.81 312 SER B CA 1
ATOM 7352 C C . SER B 1 292 ? 90.779 47.192 166.267 1.00 25.29 312 SER B C 1
ATOM 7353 O O . SER B 1 292 ? 90.097 47.654 165.350 1.00 25.11 312 SER B O 1
ATOM 7356 N N . LEU B 1 293 ? 91.382 47.963 167.157 1.00 23.24 313 LEU B N 1
ATOM 7357 C CA . LEU B 1 293 ? 91.267 49.410 167.089 1.00 18.66 313 LEU B CA 1
ATOM 7358 C C . LEU B 1 293 ? 89.815 49.896 167.271 1.00 17.82 313 LEU B C 1
ATOM 7359 O O . LEU B 1 293 ? 89.554 50.675 168.193 1.00 22.52 313 LEU B O 1
ATOM 7364 N N . GLY B 1 294 ? 88.877 49.496 166.421 1.00 11.04 314 GLY B N 1
ATOM 7365 C CA . GLY B 1 294 ? 87.531 49.968 166.644 1.00 10.10 314 GLY B CA 1
ATOM 7366 C C . GLY B 1 294 ? 86.561 49.758 165.508 1.00 11.49 314 GLY B C 1
ATOM 7367 O O . GLY B 1 294 ? 86.931 49.191 164.492 1.00 11.79 314 GLY B O 1
ATOM 7368 N N . PRO B 1 295 ? 85.325 50.271 165.647 1.00 19.81 315 PRO B N 1
ATOM 7369 C CA . PRO B 1 295 ? 84.169 50.234 164.737 1.00 23.03 315 PRO B CA 1
ATOM 7370 C C . PRO B 1 295 ? 84.279 51.094 163.459 1.00 25.54 315 PRO B C 1
ATOM 7371 O O . PRO B 1 295 ? 84.065 52.329 163.500 1.00 26.09 315 PRO B O 1
ATOM 7375 N N . VAL B 1 296 ? 84.497 50.435 162.322 1.00 24.25 316 VAL B N 1
ATOM 7376 C CA . VAL B 1 296 ? 84.633 51.139 161.048 1.00 23.50 316 VAL B CA 1
ATOM 7377 C C . VAL B 1 296 ? 83.483 50.974 160.043 1.00 25.13 316 VAL B C 1
ATOM 7378 O O . VAL B 1 296 ? 83.140 49.865 159.616 1.00 30.05 316 VAL B O 1
ATOM 7382 N N . SER B 1 297 ? 82.847 52.098 159.734 1.00 24.95 317 SER B N 1
ATOM 7383 C CA . SER B 1 297 ? 81.761 52.131 158.769 1.00 22.23 317 SER B CA 1
ATOM 7384 C C . SER B 1 297 ? 82.455 52.195 157.404 1.00 20.41 317 SER B C 1
ATOM 7385 O O . SER B 1 297 ? 83.593 52.680 157.298 1.00 17.12 317 SER B O 1
ATOM 7388 N N . ASP B 1 298 ? 81.802 51.623 156.390 1.00 22.06 318 ASP B N 1
ATOM 7389 C CA . ASP B 1 298 ? 82.311 51.620 155.009 1.00 17.20 318 ASP B CA 1
ATOM 7390 C C . ASP B 1 298 ? 81.203 51.748 154.009 1.00 15.25 318 ASP B C 1
ATOM 7391 O O . ASP B 1 298 ? 80.070 51.324 154.234 1.00 8.32 318 ASP B O 1
ATOM 7396 N N . PHE B 1 299 ? 81.556 52.300 152.865 1.00 18.65 319 PHE B N 1
ATOM 7397 C CA . PHE B 1 299 ? 80.555 52.504 151.833 1.00 19.41 319 PHE B CA 1
ATOM 7398 C C . PHE B 1 299 ? 81.109 52.217 150.444 1.00 20.43 319 PHE B C 1
ATOM 7399 O O . PHE B 1 299 ? 82.337 52.214 150.183 1.00 18.02 319 PHE B O 1
ATOM 7407 N N . TYR B 1 300 ? 80.158 52.054 149.542 1.00 19.29 320 TYR B N 1
ATOM 7408 C CA . TYR B 1 300 ? 80.427 51.812 148.160 1.00 15.55 320 TYR B CA 1
ATOM 7409 C C . TYR B 1 300 ? 79.054 51.893 147.549 1.00 18.02 320 TYR B C 1
ATOM 7410 O O . TYR B 1 300 ? 78.024 51.652 148.201 1.00 16.91 320 TYR B O 1
ATOM 7419 N N . THR B 1 301 ? 79.026 52.405 146.342 1.00 20.72 321 THR B N 1
ATOM 7420 C CA . THR B 1 301 ? 77.778 52.527 145.647 1.00 20.90 321 THR B CA 1
ATOM 7421 C C . THR B 1 301 ? 78.007 51.848 144.300 1.00 19.52 321 THR B C 1
ATOM 7422 O O . THR B 1 301 ? 79.147 51.547 143.933 1.00 12.67 321 THR B O 1
ATOM 7426 N N . LEU B 1 302 ? 76.914 51.466 143.652 1.00 18.36 322 LEU B N 1
ATOM 7427 C CA . LEU B 1 302 ? 76.987 50.787 142.379 1.00 15.16 322 LEU B CA 1
ATOM 7428 C C . LEU B 1 302 ? 75.681 51.056 141.646 1.00 14.98 322 LEU B C 1
ATOM 7429 O O . LEU B 1 302 ? 74.599 50.805 142.158 1.00 14.45 322 LEU B O 1
ATOM 7434 N N . PRO B 1 303 ? 75.776 51.570 140.419 1.00 17.04 323 PRO B N 1
ATOM 7435 C CA . PRO B 1 303 ? 74.598 51.880 139.609 1.00 16.50 323 PRO B CA 1
ATOM 7436 C C . PRO B 1 303 ? 73.897 50.595 139.218 1.00 19.79 323 PRO B C 1
ATOM 7437 O O . PRO B 1 303 ? 74.543 49.567 138.996 1.00 24.86 323 PRO B O 1
ATOM 7441 N N . VAL B 1 304 ? 72.576 50.637 139.119 1.00 20.10 324 VAL B N 1
ATOM 7442 C CA . VAL B 1 304 ? 71.850 49.420 138.757 1.00 21.71 324 VAL B CA 1
ATOM 7443 C C . VAL B 1 304 ? 70.679 49.629 137.761 1.00 21.87 324 VAL B C 1
ATOM 7444 O O . VAL B 1 304 ? 69.685 50.316 138.041 1.00 18.27 324 VAL B O 1
ATOM 7448 N N . GLY B 1 305 ? 70.871 49.107 136.558 1.00 22.77 325 GLY B N 1
ATOM 7449 C CA . GLY B 1 305 ? 69.857 49.206 135.533 1.00 20.04 325 GLY B CA 1
ATOM 7450 C C . GLY B 1 305 ? 69.013 47.973 135.725 1.00 24.64 325 GLY B C 1
ATOM 7451 O O . GLY B 1 305 ? 69.535 46.863 135.837 1.00 22.18 325 GLY B O 1
ATOM 7452 N N . ILE B 1 306 ? 67.714 48.154 135.863 1.00 26.43 326 ILE B N 1
ATOM 7453 C CA . ILE B 1 306 ? 66.848 47.015 136.060 1.00 27.60 326 ILE B CA 1
ATOM 7454 C C . ILE B 1 306 ? 66.541 46.579 134.655 1.00 26.22 326 ILE B C 1
ATOM 7455 O O . ILE B 1 306 ? 66.224 47.424 133.854 1.00 29.27 326 ILE B O 1
ATOM 7460 N N . ARG B 1 307 ? 66.663 45.289 134.339 1.00 26.59 327 ARG B N 1
ATOM 7461 C CA . ARG B 1 307 ? 66.364 44.780 132.987 1.00 23.33 327 ARG B CA 1
ATOM 7462 C C . ARG B 1 307 ? 66.635 43.282 132.800 1.00 24.15 327 ARG B C 1
ATOM 7463 O O . ARG B 1 307 ? 67.611 42.750 133.360 1.00 20.45 327 ARG B O 1
ATOM 7471 N N . THR B 1 308 ? 65.792 42.627 131.983 1.00 24.70 328 THR B N 1
ATOM 7472 C CA . THR B 1 308 ? 65.930 41.192 131.660 1.00 21.69 328 THR B CA 1
ATOM 7473 C C . THR B 1 308 ? 66.568 41.005 130.265 1.00 18.54 328 THR B C 1
ATOM 7474 O O . THR B 1 308 ? 66.214 41.694 129.312 1.00 17.14 328 THR B O 1
ATOM 7478 N N . VAL B 1 309 ? 67.490 40.061 130.152 1.00 16.77 329 VAL B N 1
ATOM 7479 C CA . VAL B 1 309 ? 68.169 39.810 128.893 1.00 16.12 329 VAL B CA 1
ATOM 7480 C C . VAL B 1 309 ? 67.913 38.359 128.420 1.00 17.70 329 VAL B C 1
ATOM 7481 O O . VAL B 1 309 ? 68.758 37.466 128.570 1.00 20.04 329 VAL B O 1
ATOM 7485 N N . ALA B 1 310 ? 66.748 38.131 127.825 1.00 16.62 330 ALA B N 1
ATOM 7486 C CA . ALA B 1 310 ? 66.375 36.786 127.387 1.00 13.17 330 ALA B CA 1
ATOM 7487 C C . ALA B 1 310 ? 66.857 36.470 125.995 1.00 15.15 330 ALA B C 1
ATOM 7488 O O . ALA B 1 310 ? 67.600 37.251 125.401 1.00 17.94 330 ALA B O 1
ATOM 7490 N N . VAL B 1 311 ? 66.444 35.310 125.489 1.00 15.03 331 VAL B N 1
ATOM 7491 C CA . VAL B 1 311 ? 66.789 34.870 124.140 1.00 14.07 331 VAL B CA 1
ATOM 7492 C C . VAL B 1 311 ? 65.944 33.666 123.662 1.00 15.29 331 VAL B C 1
ATOM 7493 O O . VAL B 1 311 ? 65.936 32.579 124.263 1.00 9.53 331 VAL B O 1
ATOM 7497 N N . THR B 1 312 ? 65.206 33.908 122.581 1.00 16.76 332 THR B N 1
ATOM 7498 C CA . THR B 1 312 ? 64.329 32.920 121.972 1.00 13.43 332 THR B CA 1
ATOM 7499 C C . THR B 1 312 ? 65.091 32.020 120.985 1.00 14.94 332 THR B C 1
ATOM 7500 O O . THR B 1 312 ? 66.312 31.857 121.052 1.00 7.41 332 THR B O 1
ATOM 7504 N N . LYS B 1 313 ? 64.322 31.377 120.111 1.00 20.82 333 LYS B N 1
ATOM 7505 C CA . LYS B 1 313 ? 64.882 30.525 119.080 1.00 23.54 333 LYS B CA 1
ATOM 7506 C C . LYS B 1 313 ? 64.972 31.373 117.809 1.00 23.52 333 LYS B C 1
ATOM 7507 O O . LYS B 1 313 ? 65.670 31.006 116.858 1.00 21.89 333 LYS B O 1
ATOM 7513 N N . SER B 1 314 ? 64.374 32.573 117.886 1.00 22.27 334 SER B N 1
ATOM 7514 C CA . SER B 1 314 ? 64.330 33.545 116.793 1.00 17.37 334 SER B CA 1
ATOM 7515 C C . SER B 1 314 ? 64.520 35.035 117.205 1.00 18.16 334 SER B C 1
ATOM 7516 O O . SER B 1 314 ? 64.373 35.939 116.356 1.00 18.54 334 SER B O 1
ATOM 7519 N N . GLN B 1 315 ? 64.809 35.311 118.485 1.00 19.20 335 GLN B N 1
ATOM 7520 C CA . GLN B 1 315 ? 65.022 36.704 118.912 1.00 17.69 335 GLN B CA 1
ATOM 7521 C C . GLN B 1 315 ? 65.705 36.960 120.245 1.00 17.62 335 GLN B C 1
ATOM 7522 O O . GLN B 1 315 ? 65.750 36.100 121.133 1.00 21.68 335 GLN B O 1
ATOM 7528 N N . PHE B 1 316 ? 66.297 38.149 120.332 1.00 13.28 336 PHE B N 1
ATOM 7529 C CA . PHE B 1 316 ? 66.981 38.603 121.518 1.00 11.86 336 PHE B CA 1
ATOM 7530 C C . PHE B 1 316 ? 65.987 39.453 122.275 1.00 14.47 336 PHE B C 1
ATOM 7531 O O . PHE B 1 316 ? 65.508 40.442 121.739 1.00 19.50 336 PHE B O 1
ATOM 7539 N N . LEU B 1 317 ? 65.683 39.093 123.519 1.00 14.40 337 LEU B N 1
ATOM 7540 C CA . LEU B 1 317 ? 64.711 39.854 124.300 1.00 11.32 337 LEU B CA 1
ATOM 7541 C C . LEU B 1 317 ? 65.316 40.730 125.377 1.00 9.81 337 LEU B C 1
ATOM 7542 O O . LEU B 1 317 ? 66.177 40.265 126.146 1.00 2.41 337 LEU B O 1
ATOM 7547 N N . ILE B 1 318 ? 64.917 42.011 125.365 1.00 8.04 338 ILE B N 1
ATOM 7548 C CA . ILE B 1 318 ? 65.331 42.984 126.377 1.00 12.43 338 ILE B CA 1
ATOM 7549 C C . ILE B 1 318 ? 64.085 43.549 127.052 1.00 14.40 338 ILE B C 1
ATOM 7550 O O . ILE B 1 318 ? 63.336 44.356 126.469 1.00 12.14 338 ILE B O 1
ATOM 7555 N N . ASN B 1 319 ? 63.893 43.134 128.305 1.00 12.99 339 ASN B N 1
ATOM 7556 C CA . ASN B 1 319 ? 62.748 43.535 129.123 1.00 11.48 339 ASN B CA 1
ATOM 7557 C C . ASN B 1 319 ? 61.491 43.021 128.412 1.00 12.56 339 ASN B C 1
ATOM 7558 O O . ASN B 1 319 ? 60.439 43.682 128.406 1.00 9.41 339 ASN B O 1
ATOM 7563 N N . GLY B 1 320 ? 61.624 41.838 127.799 1.00 12.90 340 GLY B N 1
ATOM 7564 C CA . GLY B 1 320 ? 60.511 41.231 127.078 1.00 17.67 340 GLY B CA 1
ATOM 7565 C C . GLY B 1 320 ? 60.232 41.755 125.668 1.00 19.51 340 GLY B C 1
ATOM 7566 O O . GLY B 1 320 ? 59.644 41.049 124.841 1.00 19.69 340 GLY B O 1
ATOM 7567 N N . LYS B 1 321 ? 60.580 43.011 125.400 1.00 21.84 341 LYS B N 1
ATOM 7568 C CA . LYS B 1 321 ? 60.385 43.579 124.070 1.00 22.14 341 LYS B CA 1
ATOM 7569 C C . LYS B 1 321 ? 61.586 43.155 123.227 1.00 22.06 341 LYS B C 1
ATOM 7570 O O . LYS B 1 321 ? 62.743 43.394 123.613 1.00 26.06 341 LYS B O 1
ATOM 7576 N N . PRO B 1 322 ? 61.328 42.470 122.095 1.00 16.61 342 PRO B N 1
ATOM 7577 C CA . PRO B 1 322 ? 62.348 41.986 121.163 1.00 11.49 342 PRO B CA 1
ATOM 7578 C C . PRO B 1 322 ? 63.308 43.105 120.814 1.00 8.21 342 PRO B C 1
ATOM 7579 O O . PRO B 1 322 ? 62.901 44.227 120.593 1.00 8.32 342 PRO B O 1
ATOM 7583 N N . PHE B 1 323 ? 64.590 42.802 120.787 1.00 11.57 343 PHE B N 1
ATOM 7584 C CA . PHE B 1 323 ? 65.616 43.793 120.509 1.00 10.94 343 PHE B CA 1
ATOM 7585 C C . PHE B 1 323 ? 66.243 43.583 119.128 1.00 10.63 343 PHE B C 1
ATOM 7586 O O . PHE B 1 323 ? 65.824 42.709 118.396 1.00 13.87 343 PHE B O 1
ATOM 7594 N N . TYR B 1 324 ? 67.174 44.462 118.744 1.00 16.64 344 TYR B N 1
ATOM 7595 C CA . TYR B 1 324 ? 67.898 44.371 117.462 1.00 15.56 344 TYR B CA 1
ATOM 7596 C C . TYR B 1 324 ? 69.169 45.252 117.510 1.00 14.32 344 TYR B C 1
ATOM 7597 O O . TYR B 1 324 ? 69.086 46.484 117.494 1.00 19.70 344 TYR B O 1
ATOM 7606 N N . PHE B 1 325 ? 70.340 44.624 117.545 1.00 13.42 345 PHE B N 1
ATOM 7607 C CA . PHE B 1 325 ? 71.617 45.345 117.566 1.00 9.68 345 PHE B CA 1
ATOM 7608 C C . PHE B 1 325 ? 71.865 46.045 116.226 1.00 14.08 345 PHE B C 1
ATOM 7609 O O . PHE B 1 325 ? 71.722 45.451 115.160 1.00 13.72 345 PHE B O 1
ATOM 7617 N N . HIS B 1 326 ? 72.154 47.334 116.260 1.00 13.96 346 HIS B N 1
ATOM 7618 C CA . HIS B 1 326 ? 72.486 48.016 115.027 1.00 9.54 346 HIS B CA 1
ATOM 7619 C C . HIS B 1 326 ? 73.615 48.903 115.423 1.00 4.12 346 HIS B C 1
ATOM 7620 O O . HIS B 1 326 ? 73.442 50.072 115.675 1.00 9.66 346 HIS B O 1
ATOM 7627 N N . GLY B 1 327 ? 74.777 48.306 115.553 1.00 2.00 347 GLY B N 1
ATOM 7628 C CA . GLY B 1 327 ? 75.903 49.082 115.968 1.00 2.20 347 GLY B CA 1
ATOM 7629 C C . GLY B 1 327 ? 77.151 48.871 115.180 1.00 5.15 347 GLY B C 1
ATOM 7630 O O . GLY B 1 327 ? 77.092 48.719 113.957 1.00 9.84 347 GLY B O 1
ATOM 7631 N N . VAL B 1 328 ? 78.256 48.724 115.904 1.00 3.06 348 VAL B N 1
ATOM 7632 C CA . VAL B 1 328 ? 79.552 48.586 115.280 1.00 5.84 348 VAL B CA 1
ATOM 7633 C C . VAL B 1 328 ? 80.495 47.709 116.102 1.00 7.46 348 VAL B C 1
ATOM 7634 O O . VAL B 1 328 ? 80.077 47.105 117.086 1.00 8.31 348 VAL B O 1
ATOM 7638 N N . ASN B 1 329 ? 81.691 47.471 115.565 1.00 6.77 349 ASN B N 1
ATOM 7639 C CA . ASN B 1 329 ? 82.740 46.710 116.240 1.00 7.14 349 ASN B CA 1
ATOM 7640 C C . ASN B 1 329 ? 83.788 47.812 116.337 1.00 8.08 349 ASN B C 1
ATOM 7641 O O . ASN B 1 329 ? 83.999 48.533 115.349 1.00 9.96 349 ASN B O 1
ATOM 7646 N N . LYS B 1 330 ? 84.403 48.000 117.506 1.00 6.79 350 LYS B N 1
ATOM 7647 C CA . LYS B 1 330 ? 85.409 49.034 117.664 1.00 2.00 350 LYS B CA 1
ATOM 7648 C C . LYS B 1 330 ? 86.781 48.481 117.921 1.00 2.00 350 LYS B C 1
ATOM 7649 O O . LYS B 1 330 ? 87.095 47.380 117.480 1.00 2.00 350 LYS B O 1
ATOM 7655 N N . HIS B 1 331 ? 87.631 49.308 118.523 1.00 2.15 351 HIS B N 1
ATOM 7656 C CA . HIS B 1 331 ? 88.998 48.976 118.870 1.00 2.00 351 HIS B CA 1
ATOM 7657 C C . HIS B 1 331 ? 89.586 50.057 119.783 1.00 3.38 351 HIS B C 1
ATOM 7658 O O . HIS B 1 331 ? 89.086 51.190 119.851 1.00 7.07 351 HIS B O 1
ATOM 7665 N N . GLU B 1 332 ? 90.661 49.706 120.468 1.00 6.54 352 GLU B N 1
ATOM 7666 C CA . GLU B 1 332 ? 91.346 50.587 121.386 1.00 10.55 352 GLU B CA 1
ATOM 7667 C C . GLU B 1 332 ? 92.609 50.973 120.673 1.00 10.65 352 GLU B C 1
ATOM 7668 O O . GLU B 1 332 ? 93.701 50.506 120.995 1.00 8.43 352 GLU B O 1
ATOM 7674 N N . ASP B 1 333 ? 92.454 51.879 119.724 1.00 12.83 353 ASP B N 1
ATOM 7675 C CA . ASP B 1 333 ? 93.572 52.302 118.907 1.00 10.81 353 ASP B CA 1
ATOM 7676 C C . ASP B 1 333 ? 93.531 53.797 118.582 1.00 2.44 353 ASP B C 1
ATOM 7677 O O . ASP B 1 333 ? 92.575 54.293 118.035 1.00 5.50 353 ASP B O 1
ATOM 7682 N N . ALA B 1 334 ? 94.592 54.511 118.881 1.00 2.00 354 ALA B N 1
ATOM 7683 C CA . ALA B 1 334 ? 94.581 55.919 118.588 1.00 3.99 354 ALA B CA 1
ATOM 7684 C C . ALA B 1 334 ? 95.926 56.271 118.037 1.00 7.53 354 ALA B C 1
ATOM 7685 O O . ALA B 1 334 ? 96.829 55.430 118.028 1.00 6.65 354 ALA B O 1
ATOM 7687 N N . ASP B 1 335 ? 96.061 57.499 117.547 1.00 4.26 355 ASP B N 1
ATOM 7688 C CA . ASP B 1 335 ? 97.336 57.935 117.016 1.00 8.72 355 ASP B CA 1
ATOM 7689 C C . ASP B 1 335 ? 98.268 58.200 118.202 1.00 8.18 355 ASP B C 1
ATOM 7690 O O . ASP B 1 335 ? 97.806 58.551 119.289 1.00 7.36 355 ASP B O 1
ATOM 7695 N N . ILE B 1 336 ? 99.568 58.016 117.988 1.00 10.57 356 ILE B N 1
ATOM 7696 C CA . ILE B 1 336 ? 100.596 58.240 119.021 1.00 15.72 356 ILE B CA 1
ATOM 7697 C C . ILE B 1 336 ? 100.475 57.329 120.249 1.00 13.87 356 ILE B C 1
ATOM 7698 O O . ILE B 1 336 ? 101.408 56.589 120.576 1.00 15.96 356 ILE B O 1
ATOM 7703 N N . ARG B 1 337 ? 99.332 57.429 120.931 1.00 12.63 357 ARG B N 1
ATOM 7704 C CA . ARG B 1 337 ? 99.017 56.654 122.130 1.00 10.14 357 ARG B CA 1
ATOM 7705 C C . ARG B 1 337 ? 98.655 55.178 121.909 1.00 15.52 357 ARG B C 1
ATOM 7706 O O . ARG B 1 337 ? 98.657 54.382 122.859 1.00 21.14 357 ARG B O 1
ATOM 7714 N N . GLY B 1 338 ? 98.359 54.811 120.667 1.00 16.92 358 GLY B N 1
ATOM 7715 C CA . GLY B 1 338 ? 97.986 53.452 120.352 1.00 11.46 358 GLY B CA 1
ATOM 7716 C C . GLY B 1 338 ? 96.881 53.037 121.285 1.00 15.67 358 GLY B C 1
ATOM 7717 O O . GLY B 1 338 ? 95.920 53.777 121.489 1.00 17.74 358 GLY B O 1
ATOM 7718 N N . LYS B 1 339 ? 97.087 51.884 121.911 1.00 13.98 359 LYS B N 1
ATOM 7719 C CA . LYS B 1 339 ? 96.154 51.285 122.857 1.00 13.91 359 LYS B CA 1
ATOM 7720 C C . LYS B 1 339 ? 95.750 52.234 123.981 1.00 11.97 359 LYS B C 1
ATOM 7721 O O . LYS B 1 339 ? 94.700 52.044 124.619 1.00 4.46 359 LYS B O 1
ATOM 7727 N N . GLY B 1 340 ? 96.559 53.280 124.150 1.00 12.10 360 GLY B N 1
ATOM 7728 C CA . GLY B 1 340 ? 96.333 54.297 125.156 1.00 10.22 360 GLY B CA 1
ATOM 7729 C C . GLY B 1 340 ? 94.885 54.664 125.376 1.00 10.95 360 GLY B C 1
ATOM 7730 O O . GLY B 1 340 ? 94.058 54.515 124.466 1.00 14.30 360 GLY B O 1
ATOM 7731 N N . PHE B 1 341 ? 94.619 55.224 126.562 1.00 9.89 361 PHE B N 1
ATOM 7732 C CA . PHE B 1 341 ? 93.290 55.612 127.033 1.00 6.06 361 PHE B CA 1
ATOM 7733 C C . PHE B 1 341 ? 93.188 57.076 127.394 1.00 6.72 361 PHE B C 1
ATOM 7734 O O . PHE B 1 341 ? 94.085 57.625 128.025 1.00 3.09 361 PHE B O 1
ATOM 7742 N N . ASP B 1 342 ? 92.074 57.700 127.026 1.00 7.39 362 ASP B N 1
ATOM 7743 C CA . ASP B 1 342 ? 91.826 59.092 127.420 1.00 12.91 362 ASP B CA 1
ATOM 7744 C C . ASP B 1 342 ? 90.375 59.440 127.228 1.00 11.97 362 ASP B C 1
ATOM 7745 O O . ASP B 1 342 ? 89.712 58.798 126.426 1.00 9.56 362 ASP B O 1
ATOM 7750 N N . TRP B 1 343 ? 89.866 60.386 128.029 1.00 13.27 363 TRP B N 1
ATOM 7751 C CA . TRP B 1 343 ? 88.462 60.786 127.924 1.00 13.01 363 TRP B CA 1
ATOM 7752 C C . TRP B 1 343 ? 88.083 61.606 126.695 1.00 13.01 363 TRP B C 1
ATOM 7753 O O . TRP B 1 343 ? 86.892 61.594 126.310 1.00 10.39 363 TRP B O 1
ATOM 7764 N N . PRO B 1 344 ? 89.030 62.414 126.133 1.00 9.09 364 PRO B N 1
ATOM 7765 C CA . PRO B 1 344 ? 88.744 63.225 124.935 1.00 8.35 364 PRO B CA 1
ATOM 7766 C C . PRO B 1 344 ? 88.280 62.336 123.783 1.00 8.60 364 PRO B C 1
ATOM 7767 O O . PRO B 1 344 ? 87.179 62.555 123.227 1.00 8.12 364 PRO B O 1
ATOM 7771 N N . LEU B 1 345 ? 89.084 61.310 123.466 1.00 2.00 365 LEU B N 1
ATOM 7772 C CA . LEU B 1 345 ? 88.717 60.383 122.396 1.00 4.76 365 LEU B CA 1
ATOM 7773 C C . LEU B 1 345 ? 87.567 59.560 122.866 1.00 5.24 365 LEU B C 1
ATOM 7774 O O . LEU B 1 345 ? 86.711 59.199 122.076 1.00 9.28 365 LEU B O 1
ATOM 7779 N N . LEU B 1 346 ? 87.531 59.287 124.167 1.00 5.21 366 LEU B N 1
ATOM 7780 C CA . LEU B 1 346 ? 86.461 58.480 124.729 1.00 2.53 366 LEU B CA 1
ATOM 7781 C C . LEU B 1 346 ? 85.146 59.161 124.517 1.00 2.00 366 LEU B C 1
ATOM 7782 O O . LEU B 1 346 ? 84.192 58.591 124.002 1.00 3.38 366 LEU B O 1
ATOM 7787 N N . VAL B 1 347 ? 85.089 60.415 124.898 1.00 2.00 367 VAL B N 1
ATOM 7788 C CA . VAL B 1 347 ? 83.844 61.154 124.730 1.00 10.62 367 VAL B CA 1
ATOM 7789 C C . VAL B 1 347 ? 83.475 61.368 123.256 1.00 7.30 367 VAL B C 1
ATOM 7790 O O . VAL B 1 347 ? 82.319 61.229 122.872 1.00 6.53 367 VAL B O 1
ATOM 7794 N N . LYS B 1 348 ? 84.481 61.645 122.434 1.00 7.20 368 LYS B N 1
ATOM 7795 C CA . LYS B 1 348 ? 84.292 61.913 121.015 1.00 7.21 368 LYS B CA 1
ATOM 7796 C C . LYS B 1 348 ? 83.601 60.705 120.376 1.00 6.76 368 LYS B C 1
ATOM 7797 O O . LYS B 1 348 ? 82.567 60.844 119.700 1.00 4.56 368 LYS B O 1
ATOM 7803 N N . ASP B 1 349 ? 84.132 59.525 120.708 1.00 8.72 369 ASP B N 1
ATOM 7804 C CA . ASP B 1 349 ? 83.655 58.228 120.262 1.00 4.13 369 ASP B CA 1
ATOM 7805 C C . ASP B 1 349 ? 82.219 58.032 120.649 1.00 2.90 369 ASP B C 1
ATOM 7806 O O . ASP B 1 349 ? 81.429 57.643 119.826 1.00 8.21 369 ASP B O 1
ATOM 7811 N N . PHE B 1 350 ? 81.863 58.266 121.904 1.00 2.00 370 PHE B N 1
ATOM 7812 C CA . PHE B 1 350 ? 80.466 58.081 122.283 1.00 2.00 370 PHE B CA 1
ATOM 7813 C C . PHE B 1 350 ? 79.525 59.054 121.605 1.00 5.87 370 PHE B C 1
ATOM 7814 O O . PHE B 1 350 ? 78.309 58.835 121.525 1.00 5.48 370 PHE B O 1
ATOM 7822 N N . ASN B 1 351 ? 80.115 60.135 121.107 1.00 12.76 371 ASN B N 1
ATOM 7823 C CA . ASN B 1 351 ? 79.405 61.194 120.406 1.00 8.77 371 ASN B CA 1
ATOM 7824 C C . ASN B 1 351 ? 79.088 60.757 118.993 1.00 6.63 371 ASN B C 1
ATOM 7825 O O . ASN B 1 351 ? 77.965 60.938 118.523 1.00 6.06 371 ASN B O 1
ATOM 7830 N N . LEU B 1 352 ? 80.060 60.123 118.336 1.00 6.39 372 LEU B N 1
ATOM 7831 C CA . LEU B 1 352 ? 79.877 59.572 116.973 1.00 5.37 372 LEU B CA 1
ATOM 7832 C C . LEU B 1 352 ? 78.952 58.350 117.018 1.00 3.49 372 LEU B C 1
ATOM 7833 O O . LEU B 1 352 ? 78.142 58.141 116.132 1.00 2.00 372 LEU B O 1
ATOM 7838 N N . LEU B 1 353 ? 79.027 57.619 118.128 1.00 6.47 373 LEU B N 1
ATOM 7839 C CA . LEU B 1 353 ? 78.215 56.443 118.414 1.00 7.99 373 LEU B CA 1
ATOM 7840 C C . LEU B 1 353 ? 76.727 56.822 118.504 1.00 9.60 373 LEU B C 1
ATOM 7841 O O . LEU B 1 353 ? 75.894 56.209 117.855 1.00 17.79 373 LEU B O 1
ATOM 7846 N N . ARG B 1 354 ? 76.385 57.837 119.290 1.00 10.71 374 ARG B N 1
ATOM 7847 C CA . ARG B 1 354 ? 74.987 58.272 119.390 1.00 11.10 374 ARG B CA 1
ATOM 7848 C C . ARG B 1 354 ? 74.641 58.922 118.065 1.00 10.40 374 ARG B C 1
ATOM 7849 O O . ARG B 1 354 ? 73.511 58.820 117.588 1.00 7.47 374 ARG B O 1
ATOM 7857 N N . TRP B 1 355 ? 75.663 59.511 117.441 1.00 12.81 375 TRP B N 1
ATOM 7858 C CA . TRP B 1 355 ? 75.531 60.178 116.132 1.00 12.89 375 TRP B CA 1
ATOM 7859 C C . TRP B 1 355 ? 75.009 59.251 115.013 1.00 8.74 375 TRP B C 1
ATOM 7860 O O . TRP B 1 355 ? 74.031 59.585 114.337 1.00 7.39 375 TRP B O 1
ATOM 7871 N N . LEU B 1 356 ? 75.660 58.091 114.851 1.00 7.16 376 LEU B N 1
ATOM 7872 C CA . LEU B 1 356 ? 75.317 57.080 113.837 1.00 2.00 376 LEU B CA 1
ATOM 7873 C C . LEU B 1 356 ? 74.003 56.454 114.062 1.00 2.32 376 LEU B C 1
ATOM 7874 O O . LEU B 1 356 ? 73.374 55.937 113.127 1.00 2.29 376 LEU B O 1
ATOM 7879 N N . GLY B 1 357 ? 73.656 56.400 115.340 1.00 7.56 377 GLY B N 1
ATOM 7880 C CA . GLY B 1 357 ? 72.435 55.762 115.776 1.00 8.47 377 GLY B CA 1
ATOM 7881 C C . GLY B 1 357 ? 72.829 54.343 116.189 1.00 5.64 377 GLY B C 1
ATOM 7882 O O . GLY B 1 357 ? 71.991 53.452 116.237 1.00 8.55 377 GLY B O 1
ATOM 7883 N N . ALA B 1 358 ? 74.115 54.126 116.438 1.00 2.00 378 ALA B N 1
ATOM 7884 C CA . ALA B 1 358 ? 74.628 52.833 116.849 1.00 4.73 378 ALA B CA 1
ATOM 7885 C C . ALA B 1 358 ? 74.207 52.652 118.288 1.00 7.48 378 ALA B C 1
ATOM 7886 O O . ALA B 1 358 ? 74.647 53.398 119.174 1.00 9.12 378 ALA B O 1
ATOM 7888 N N . ASN B 1 359 ? 73.297 51.714 118.510 1.00 12.31 379 ASN B N 1
ATOM 7889 C CA . ASN B 1 359 ? 72.834 51.426 119.863 1.00 11.68 379 ASN B CA 1
ATOM 7890 C C . ASN B 1 359 ? 73.387 50.090 120.358 1.00 9.59 379 ASN B C 1
ATOM 7891 O O . ASN B 1 359 ? 72.821 49.455 121.223 1.00 12.23 379 ASN B O 1
ATOM 7896 N N . ALA B 1 360 ? 74.593 49.768 119.914 1.00 7.67 380 ALA B N 1
ATOM 7897 C CA . ALA B 1 360 ? 75.235 48.517 120.273 1.00 6.69 380 ALA B CA 1
ATOM 7898 C C . ALA B 1 360 ? 76.666 48.490 119.800 1.00 3.15 380 ALA B C 1
ATOM 7899 O O . ALA B 1 360 ? 77.019 49.179 118.858 1.00 4.62 380 ALA B O 1
ATOM 7901 N N . PHE B 1 361 ? 77.499 47.678 120.420 1.00 2.00 381 PHE B N 1
ATOM 7902 C CA . PHE B 1 361 ? 78.854 47.590 119.939 1.00 5.64 381 PHE B CA 1
ATOM 7903 C C . PHE B 1 361 ? 79.521 46.453 120.670 1.00 11.99 381 PHE B C 1
ATOM 7904 O O . PHE B 1 361 ? 79.169 46.203 121.825 1.00 16.86 381 PHE B O 1
ATOM 7912 N N . ARG B 1 362 ? 80.382 45.704 119.965 1.00 12.11 382 ARG B N 1
ATOM 7913 C CA . ARG B 1 362 ? 81.111 44.579 120.528 1.00 10.28 382 ARG B CA 1
ATOM 7914 C C . ARG B 1 362 ? 82.490 45.023 120.938 1.00 13.51 382 ARG B C 1
ATOM 7915 O O . ARG B 1 362 ? 83.107 45.828 120.263 1.00 13.76 382 ARG B O 1
ATOM 7923 N N . THR B 1 363 ? 83.015 44.465 122.018 1.00 17.93 383 THR B N 1
ATOM 7924 C CA . THR B 1 363 ? 84.333 44.880 122.468 1.00 21.72 383 THR B CA 1
ATOM 7925 C C . THR B 1 363 ? 85.400 44.065 121.766 1.00 23.57 383 THR B C 1
ATOM 7926 O O . THR B 1 363 ? 86.214 43.364 122.383 1.00 27.94 383 THR B O 1
ATOM 7930 N N . SER B 1 364 ? 85.430 44.236 120.454 1.00 20.88 384 SER B N 1
ATOM 7931 C CA . SER B 1 364 ? 86.352 43.546 119.599 1.00 10.09 384 SER B CA 1
ATOM 7932 C C . SER B 1 364 ? 87.697 43.012 120.055 1.00 9.30 384 SER B C 1
ATOM 7933 O O . SER B 1 364 ? 88.713 43.703 120.120 1.00 5.52 384 SER B O 1
ATOM 7936 N N . HIS B 1 365 ? 87.670 41.706 120.295 1.00 14.10 385 HIS B N 1
ATOM 7937 C CA . HIS B 1 365 ? 88.840 40.877 120.630 1.00 12.72 385 HIS B CA 1
ATOM 7938 C C . HIS B 1 365 ? 89.501 41.002 121.981 1.00 13.05 385 HIS B C 1
ATOM 7939 O O . HIS B 1 365 ? 90.563 40.387 122.192 1.00 10.64 385 HIS B O 1
ATOM 7946 N N . TYR B 1 366 ? 88.891 41.803 122.870 1.00 13.83 386 TYR B N 1
ATOM 7947 C CA . TYR B 1 366 ? 89.367 41.994 124.248 1.00 13.91 386 TYR B CA 1
ATOM 7948 C C . TYR B 1 366 ? 88.409 42.865 125.068 1.00 13.03 386 TYR B C 1
ATOM 7949 O O . TYR B 1 366 ? 87.421 43.366 124.536 1.00 13.08 386 TYR B O 1
ATOM 7958 N N . PRO B 1 367 ? 88.570 42.857 126.409 1.00 16.20 387 PRO B N 1
ATOM 7959 C CA . PRO B 1 367 ? 87.724 43.677 127.270 1.00 11.56 387 PRO B CA 1
ATOM 7960 C C . PRO B 1 367 ? 88.430 45.001 127.259 1.00 11.09 387 PRO B C 1
ATOM 7961 O O . PRO B 1 367 ? 89.653 45.073 127.352 1.00 5.20 387 PRO B O 1
ATOM 7965 N N . TYR B 1 368 ? 87.656 46.061 127.086 1.00 17.94 388 TYR B N 1
ATOM 7966 C CA . TYR B 1 368 ? 88.213 47.407 127.014 1.00 17.52 388 TYR B CA 1
ATOM 7967 C C . TYR B 1 368 ? 88.638 47.978 128.349 1.00 18.66 388 TYR B C 1
ATOM 7968 O O . TYR B 1 368 ? 89.119 47.261 129.221 1.00 22.29 388 TYR B O 1
ATOM 7977 N N . ALA B 1 369 ? 88.495 49.286 128.475 1.00 17.59 389 ALA B N 1
ATOM 7978 C CA . ALA B 1 369 ? 88.827 50.024 129.665 1.00 16.89 389 ALA B CA 1
ATOM 7979 C C . ALA B 1 369 ? 87.434 50.491 130.151 1.00 19.54 389 ALA B C 1
ATOM 7980 O O . ALA B 1 369 ? 86.437 49.857 129.786 1.00 19.02 389 ALA B O 1
ATOM 7982 N N . GLU B 1 370 ? 87.340 51.662 130.809 1.00 26.27 390 GLU B N 1
ATOM 7983 C CA . GLU B 1 370 ? 86.064 52.211 131.363 1.00 22.26 390 GLU B CA 1
ATOM 7984 C C . GLU B 1 370 ? 84.984 52.786 130.433 1.00 21.20 390 GLU B C 1
ATOM 7985 O O . GLU B 1 370 ? 84.252 53.702 130.813 1.00 17.90 390 GLU B O 1
ATOM 7991 N N . GLU B 1 371 ? 84.838 52.198 129.246 1.00 18.86 391 GLU B N 1
ATOM 7992 C CA . GLU B 1 371 ? 83.807 52.645 128.329 1.00 11.92 391 GLU B CA 1
ATOM 7993 C C . GLU B 1 371 ? 82.584 51.940 128.854 1.00 13.54 391 GLU B C 1
ATOM 7994 O O . GLU B 1 371 ? 81.480 52.459 128.766 1.00 14.12 391 GLU B O 1
ATOM 8000 N N . VAL B 1 372 ? 82.792 50.778 129.473 1.00 11.67 392 VAL B N 1
ATOM 8001 C CA . VAL B 1 372 ? 81.689 49.983 130.011 1.00 9.35 392 VAL B CA 1
ATOM 8002 C C . VAL B 1 372 ? 80.953 50.792 131.052 1.00 10.31 392 VAL B C 1
ATOM 8003 O O . VAL B 1 372 ? 79.731 50.713 131.173 1.00 12.68 392 VAL B O 1
ATOM 8007 N N . MET B 1 373 ? 81.700 51.572 131.820 1.00 14.22 393 MET B N 1
ATOM 8008 C CA . MET B 1 373 ? 81.068 52.425 132.819 1.00 16.99 393 MET B CA 1
ATOM 8009 C C . MET B 1 373 ? 80.184 53.402 132.065 1.00 19.20 393 MET B C 1
ATOM 8010 O O . MET B 1 373 ? 79.052 53.693 132.496 1.00 20.16 393 MET B O 1
ATOM 8015 N N . GLN B 1 374 ? 80.686 53.816 130.897 1.00 19.42 394 GLN B N 1
ATOM 8016 C CA . GLN B 1 374 ? 80.009 54.725 129.984 1.00 13.97 394 GLN B CA 1
ATOM 8017 C C . GLN B 1 374 ? 78.756 54.168 129.308 1.00 11.18 394 GLN B C 1
ATOM 8018 O O . GLN B 1 374 ? 77.766 54.860 129.230 1.00 6.59 394 GLN B O 1
ATOM 8024 N N . MET B 1 375 ? 78.797 52.930 128.811 1.00 12.18 395 MET B N 1
ATOM 8025 C CA . MET B 1 375 ? 77.623 52.329 128.128 1.00 8.72 395 MET B CA 1
ATOM 8026 C C . MET B 1 375 ? 76.436 52.264 129.078 1.00 9.53 395 MET B C 1
ATOM 8027 O O . MET B 1 375 ? 75.280 52.521 128.666 1.00 3.82 395 MET B O 1
ATOM 8032 N N . CYS B 1 376 ? 76.726 51.900 130.339 1.00 10.16 396 CYS B N 1
ATOM 8033 C CA . CYS B 1 376 ? 75.693 51.820 131.391 1.00 11.95 396 CYS B CA 1
ATOM 8034 C C . CYS B 1 376 ? 75.285 53.270 131.599 1.00 12.37 396 CYS B C 1
ATOM 8035 O O . CYS B 1 376 ? 74.106 53.626 131.509 1.00 10.63 396 CYS B O 1
ATOM 8038 N N . ASP B 1 377 ? 76.309 54.096 131.798 1.00 14.21 397 ASP B N 1
ATOM 8039 C CA . ASP B 1 377 ? 76.160 55.528 132.007 1.00 15.99 397 ASP B CA 1
ATOM 8040 C C . ASP B 1 377 ? 75.232 56.092 130.946 1.00 16.12 397 ASP B C 1
ATOM 8041 O O . ASP B 1 377 ? 75.249 55.629 129.808 1.00 13.22 397 ASP B O 1
ATOM 8046 N N . ARG B 1 378 ? 74.365 57.006 131.391 1.00 20.74 398 ARG B N 1
ATOM 8047 C CA . ARG B 1 378 ? 73.325 57.745 130.621 1.00 23.77 398 ARG B CA 1
ATOM 8048 C C . ARG B 1 378 ? 73.259 57.616 129.087 1.00 22.83 398 ARG B C 1
ATOM 8049 O O . ARG B 1 378 ? 72.789 58.546 128.407 1.00 24.93 398 ARG B O 1
ATOM 8057 N N . TYR B 1 379 ? 73.562 56.428 128.575 1.00 17.95 399 TYR B N 1
ATOM 8058 C CA . TYR B 1 379 ? 73.637 56.183 127.153 1.00 13.99 399 TYR B CA 1
ATOM 8059 C C . TYR B 1 379 ? 72.701 55.055 126.746 1.00 14.94 399 TYR B C 1
ATOM 8060 O O . TYR B 1 379 ? 71.682 55.283 126.107 1.00 16.76 399 TYR B O 1
ATOM 8069 N N . GLY B 1 380 ? 73.001 53.833 127.162 1.00 15.55 400 GLY B N 1
ATOM 8070 C CA . GLY B 1 380 ? 72.133 52.734 126.779 1.00 12.80 400 GLY B CA 1
ATOM 8071 C C . GLY B 1 380 ? 72.608 52.118 125.481 1.00 6.92 400 GLY B C 1
ATOM 8072 O O . GLY B 1 380 ? 71.856 51.954 124.543 1.00 2.24 400 GLY B O 1
ATOM 8073 N N . ILE B 1 381 ? 73.875 51.745 125.477 1.00 4.76 401 ILE B N 1
ATOM 8074 C CA . ILE B 1 381 ? 74.559 51.140 124.358 1.00 10.70 401 ILE B CA 1
ATOM 8075 C C . ILE B 1 381 ? 74.872 49.724 124.839 1.00 9.67 401 ILE B C 1
ATOM 8076 O O . ILE B 1 381 ? 75.776 49.519 125.668 1.00 4.46 401 ILE B O 1
ATOM 8081 N N . VAL B 1 382 ? 74.045 48.782 124.359 1.00 12.33 402 VAL B N 1
ATOM 8082 C CA . VAL B 1 382 ? 74.114 47.345 124.679 1.00 13.41 402 VAL B CA 1
ATOM 8083 C C . VAL B 1 382 ? 75.365 46.696 124.114 1.00 13.16 402 VAL B C 1
ATOM 8084 O O . VAL B 1 382 ? 75.487 46.484 122.914 1.00 15.75 402 VAL B O 1
ATOM 8088 N N . VAL B 1 383 ? 76.285 46.340 124.990 1.00 11.04 403 VAL B N 1
ATOM 8089 C CA . VAL B 1 383 ? 77.536 45.752 124.582 1.00 8.93 403 VAL B CA 1
ATOM 8090 C C . VAL B 1 383 ? 77.565 44.216 124.560 1.00 11.54 403 VAL B C 1
ATOM 8091 O O . VAL B 1 383 ? 76.670 43.564 125.116 1.00 16.53 403 VAL B O 1
ATOM 8095 N N . ILE B 1 384 ? 78.520 43.647 123.811 1.00 8.85 404 ILE B N 1
ATOM 8096 C CA . ILE B 1 384 ? 78.756 42.191 123.714 1.00 3.02 404 ILE B CA 1
ATOM 8097 C C . ILE B 1 384 ? 80.155 42.119 124.278 1.00 2.00 404 ILE B C 1
ATOM 8098 O O . ILE B 1 384 ? 81.146 42.509 123.660 1.00 2.00 404 ILE B O 1
ATOM 8103 N N . ASP B 1 385 ? 80.208 41.709 125.525 1.00 6.69 405 ASP B N 1
ATOM 8104 C CA . ASP B 1 385 ? 81.477 41.656 126.224 1.00 7.16 405 ASP B CA 1
ATOM 8105 C C . ASP B 1 385 ? 82.398 40.591 125.680 1.00 5.84 405 ASP B C 1
ATOM 8106 O O . ASP B 1 385 ? 82.193 39.402 125.910 1.00 4.50 405 ASP B O 1
ATOM 8111 N N . GLU B 1 386 ? 83.477 41.001 125.040 1.00 4.00 406 GLU B N 1
ATOM 8112 C CA . GLU B 1 386 ? 84.344 39.996 124.460 1.00 4.37 406 GLU B CA 1
ATOM 8113 C C . GLU B 1 386 ? 85.731 39.804 124.993 1.00 3.47 406 GLU B C 1
ATOM 8114 O O . GLU B 1 386 ? 86.563 40.694 124.939 1.00 2.00 406 GLU B O 1
ATOM 8120 N N . CYS B 1 387 ? 85.959 38.584 125.465 1.00 7.78 407 CYS B N 1
ATOM 8121 C CA . CYS B 1 387 ? 87.242 38.112 125.984 1.00 8.75 407 CYS B CA 1
ATOM 8122 C C . CYS B 1 387 ? 88.207 38.032 124.784 1.00 5.05 407 CYS B C 1
ATOM 8123 O O . CYS B 1 387 ? 87.765 38.063 123.641 1.00 3.20 407 CYS B O 1
ATOM 8126 N N . PRO B 1 388 ? 89.526 37.998 125.028 1.00 6.47 408 PRO B N 1
ATOM 8127 C CA . PRO B 1 388 ? 90.422 37.917 123.897 1.00 11.14 408 PRO B CA 1
ATOM 8128 C C . PRO B 1 388 ? 90.264 36.553 123.212 1.00 15.91 408 PRO B C 1
ATOM 8129 O O . PRO B 1 388 ? 89.143 36.160 122.837 1.00 18.33 408 PRO B O 1
ATOM 8133 N N . GLY B 1 389 ? 91.360 35.828 123.023 1.00 11.47 409 GLY B N 1
ATOM 8134 C CA . GLY B 1 389 ? 91.215 34.545 122.373 1.00 7.15 409 GLY B CA 1
ATOM 8135 C C . GLY B 1 389 ? 90.699 34.710 120.963 1.00 4.71 409 GLY B C 1
ATOM 8136 O O . GLY B 1 389 ? 89.612 34.248 120.642 1.00 6.41 409 GLY B O 1
ATOM 8137 N N . VAL B 1 390 ? 91.530 35.318 120.117 1.00 6.54 410 VAL B N 1
ATOM 8138 C CA . VAL B 1 390 ? 91.186 35.559 118.720 1.00 10.62 410 VAL B CA 1
ATOM 8139 C C . VAL B 1 390 ? 92.097 34.802 117.721 1.00 8.10 410 VAL B C 1
ATOM 8140 O O . VAL B 1 390 ? 91.612 34.022 116.876 1.00 8.47 410 VAL B O 1
ATOM 8144 N N . GLY B 1 391 ? 93.411 34.903 117.897 1.00 4.31 411 GLY B N 1
ATOM 8145 C CA . GLY B 1 391 ? 94.305 34.170 116.997 1.00 6.00 411 GLY B CA 1
ATOM 8146 C C . GLY B 1 391 ? 94.419 32.653 117.189 1.00 4.17 411 GLY B C 1
ATOM 8147 O O . GLY B 1 391 ? 95.521 32.094 117.103 1.00 3.49 411 GLY B O 1
ATOM 8148 N N . LEU B 1 392 ? 93.295 31.983 117.451 1.00 5.19 412 LEU B N 1
ATOM 8149 C CA . LEU B 1 392 ? 93.267 30.518 117.669 1.00 4.63 412 LEU B CA 1
ATOM 8150 C C . LEU B 1 392 ? 93.188 29.799 116.305 1.00 4.21 412 LEU B C 1
ATOM 8151 O O . LEU B 1 392 ? 92.185 29.153 115.962 1.00 2.00 412 LEU B O 1
ATOM 8156 N N . ALA B 1 393 ? 94.248 30.024 115.520 1.00 4.37 413 ALA B N 1
ATOM 8157 C CA . ALA B 1 393 ? 94.457 29.520 114.165 1.00 4.38 413 ALA B CA 1
ATOM 8158 C C . ALA B 1 393 ? 95.020 28.092 114.068 1.00 6.14 413 ALA B C 1
ATOM 8159 O O . ALA B 1 393 ? 94.481 27.247 113.342 1.00 4.56 413 ALA B O 1
ATOM 8161 N N . LEU B 1 394 ? 96.168 27.885 114.716 1.00 9.24 414 LEU B N 1
ATOM 8162 C CA . LEU B 1 394 ? 96.869 26.597 114.726 1.00 12.97 414 LEU B CA 1
ATOM 8163 C C . LEU B 1 394 ? 96.305 25.589 115.741 1.00 16.04 414 LEU B C 1
ATOM 8164 O O . LEU B 1 394 ? 95.770 25.964 116.802 1.00 15.87 414 LEU B O 1
ATOM 8169 N N . PRO B 1 395 ? 96.387 24.288 115.414 1.00 19.83 415 PRO B N 1
ATOM 8170 C CA . PRO B 1 395 ? 95.860 23.299 116.363 1.00 22.73 415 PRO B CA 1
ATOM 8171 C C . PRO B 1 395 ? 96.770 23.211 117.601 1.00 23.72 415 PRO B C 1
ATOM 8172 O O . PRO B 1 395 ? 96.417 22.607 118.626 1.00 25.75 415 PRO B O 1
ATOM 8176 N N . GLN B 1 396 ? 97.943 23.832 117.473 1.00 20.70 416 GLN B N 1
ATOM 8177 C CA . GLN B 1 396 ? 98.947 23.890 118.514 1.00 18.91 416 GLN B CA 1
ATOM 8178 C C . GLN B 1 396 ? 98.313 24.619 119.699 1.00 16.68 416 GLN B C 1
ATOM 8179 O O . GLN B 1 396 ? 98.444 24.228 120.850 1.00 10.78 416 GLN B O 1
ATOM 8185 N N . PHE B 1 397 ? 97.598 25.682 119.358 1.00 14.02 417 PHE B N 1
ATOM 8186 C CA . PHE B 1 397 ? 96.959 26.528 120.319 1.00 11.26 417 PHE B CA 1
ATOM 8187 C C . PHE B 1 397 ? 95.799 25.806 120.952 1.00 12.67 417 PHE B C 1
ATOM 8188 O O . PHE B 1 397 ? 94.962 26.441 121.602 1.00 13.33 417 PHE B O 1
ATOM 8196 N N . PHE B 1 398 ? 95.723 24.488 120.771 1.00 12.63 418 PHE B N 1
ATOM 8197 C CA . PHE B 1 398 ? 94.618 23.737 121.371 1.00 18.89 418 PHE B CA 1
ATOM 8198 C C . PHE B 1 398 ? 94.907 22.767 122.535 1.00 19.62 418 PHE B C 1
ATOM 8199 O O . PHE B 1 398 ? 94.062 21.954 122.906 1.00 23.32 418 PHE B O 1
ATOM 8207 N N . ASN B 1 399 ? 96.059 22.916 123.182 1.00 21.06 419 ASN B N 1
ATOM 8208 C CA . ASN B 1 399 ? 96.366 22.056 124.325 1.00 21.54 419 ASN B CA 1
ATOM 8209 C C . ASN B 1 399 ? 95.529 22.346 125.574 1.00 20.81 419 ASN B C 1
ATOM 8210 O O . ASN B 1 399 ? 94.947 23.421 125.717 1.00 23.49 419 ASN B O 1
ATOM 8215 N N . ASN B 1 400 ? 95.509 21.387 126.497 1.00 21.75 420 ASN B N 1
ATOM 8216 C CA . ASN B 1 400 ? 94.758 21.536 127.745 1.00 16.52 420 ASN B CA 1
ATOM 8217 C C . ASN B 1 400 ? 95.260 22.699 128.563 1.00 10.74 420 ASN B C 1
ATOM 8218 O O . ASN B 1 400 ? 94.444 23.424 129.101 1.00 5.21 420 ASN B O 1
ATOM 8223 N N . VAL B 1 401 ? 96.589 22.875 128.619 1.00 8.83 421 VAL B N 1
ATOM 8224 C CA . VAL B 1 401 ? 97.245 23.967 129.368 1.00 13.29 421 VAL B CA 1
ATOM 8225 C C . VAL B 1 401 ? 96.559 25.292 129.092 1.00 16.24 421 VAL B C 1
ATOM 8226 O O . VAL B 1 401 ? 96.110 25.976 130.012 1.00 18.19 421 VAL B O 1
ATOM 8230 N N . SER B 1 402 ? 96.516 25.650 127.807 1.00 20.20 422 SER B N 1
ATOM 8231 C CA . SER B 1 402 ? 95.884 26.879 127.334 1.00 17.39 422 SER B CA 1
ATOM 8232 C C . SER B 1 402 ? 94.364 26.791 127.404 1.00 16.62 422 SER B C 1
ATOM 8233 O O . SER B 1 402 ? 93.737 27.790 127.652 1.00 16.93 422 SER B O 1
ATOM 8236 N N . LEU B 1 403 ? 93.776 25.613 127.189 1.00 18.70 423 LEU B N 1
ATOM 8237 C CA . LEU B 1 403 ? 92.318 25.467 127.296 1.00 19.95 423 LEU B CA 1
ATOM 8238 C C . LEU B 1 403 ? 91.938 25.919 128.685 1.00 20.29 423 LEU B C 1
ATOM 8239 O O . LEU B 1 403 ? 90.894 26.534 128.919 1.00 23.01 423 LEU B O 1
ATOM 8244 N N . HIS B 1 404 ? 92.805 25.555 129.617 1.00 20.99 424 HIS B N 1
ATOM 8245 C CA . HIS B 1 404 ? 92.640 25.867 131.018 1.00 19.67 424 HIS B CA 1
ATOM 8246 C C . HIS B 1 404 ? 92.934 27.356 131.243 1.00 18.70 424 HIS B C 1
ATOM 8247 O O . HIS B 1 404 ? 92.251 28.008 132.040 1.00 19.16 424 HIS B O 1
ATOM 8254 N N . HIS B 1 405 ? 93.926 27.891 130.523 1.00 17.41 425 HIS B N 1
ATOM 8255 C CA . HIS B 1 405 ? 94.283 29.316 130.598 1.00 15.70 425 HIS B CA 1
ATOM 8256 C C . HIS B 1 405 ? 93.114 30.193 130.175 1.00 14.42 425 HIS B C 1
ATOM 8257 O O . HIS B 1 405 ? 92.781 31.158 130.841 1.00 14.98 425 HIS B O 1
ATOM 8264 N N . HIS B 1 406 ? 92.518 29.870 129.042 1.00 16.54 426 HIS B N 1
ATOM 8265 C CA . HIS B 1 406 ? 91.356 30.580 128.532 1.00 15.29 426 HIS B CA 1
ATOM 8266 C C . HIS B 1 406 ? 90.367 30.494 129.642 1.00 14.90 426 HIS B C 1
ATOM 8267 O O . HIS B 1 406 ? 89.719 31.488 129.985 1.00 18.37 426 HIS B O 1
ATOM 8274 N N . MET B 1 407 ? 90.247 29.280 130.174 1.00 14.75 427 MET B N 1
ATOM 8275 C CA . MET B 1 407 ? 89.332 28.950 131.275 1.00 17.31 427 MET B CA 1
ATOM 8276 C C . MET B 1 407 ? 89.410 29.931 132.432 1.00 15.31 427 MET B C 1
ATOM 8277 O O . MET B 1 407 ? 88.380 30.312 132.993 1.00 15.46 427 MET B O 1
ATOM 8282 N N . GLN B 1 408 ? 90.629 30.351 132.750 1.00 10.36 428 GLN B N 1
ATOM 8283 C CA . GLN B 1 408 ? 90.886 31.320 133.812 1.00 14.76 428 GLN B CA 1
ATOM 8284 C C . GLN B 1 408 ? 90.365 32.737 133.448 1.00 16.20 428 GLN B C 1
ATOM 8285 O O . GLN B 1 408 ? 89.657 33.399 134.234 1.00 17.24 428 GLN B O 1
ATOM 8291 N N . VAL B 1 409 ? 90.677 33.199 132.244 1.00 16.45 429 VAL B N 1
ATOM 8292 C CA . VAL B 1 409 ? 90.227 34.514 131.888 1.00 15.27 429 VAL B CA 1
ATOM 8293 C C . VAL B 1 409 ? 88.733 34.653 131.925 1.00 14.12 429 VAL B C 1
ATOM 8294 O O . VAL B 1 409 ? 88.249 35.674 132.381 1.00 17.08 429 VAL B O 1
ATOM 8298 N N . MET B 1 410 ? 87.963 33.657 131.524 1.00 13.27 430 MET B N 1
ATOM 8299 C CA . MET B 1 410 ? 86.535 33.941 131.590 1.00 21.61 430 MET B CA 1
ATOM 8300 C C . MET B 1 410 ? 86.057 34.265 133.023 1.00 24.75 430 MET B C 1
ATOM 8301 O O . MET B 1 410 ? 85.017 34.896 133.228 1.00 26.31 430 MET B O 1
ATOM 8306 N N . GLU B 1 411 ? 86.834 33.861 134.018 1.00 28.45 431 GLU B N 1
ATOM 8307 C CA . GLU B 1 411 ? 86.490 34.176 135.407 1.00 25.23 431 GLU B CA 1
ATOM 8308 C C . GLU B 1 411 ? 86.771 35.681 135.616 1.00 24.53 431 GLU B C 1
ATOM 8309 O O . GLU B 1 411 ? 85.846 36.455 135.873 1.00 15.87 431 GLU B O 1
ATOM 8315 N N . GLU B 1 412 ? 88.019 36.091 135.339 1.00 21.13 432 GLU B N 1
ATOM 8316 C CA . GLU B 1 412 ? 88.480 37.489 135.449 1.00 14.00 432 GLU B CA 1
ATOM 8317 C C . GLU B 1 412 ? 87.512 38.493 134.748 1.00 14.56 432 GLU B C 1
ATOM 8318 O O . GLU B 1 412 ? 87.173 39.540 135.298 1.00 16.42 432 GLU B O 1
ATOM 8324 N N . VAL B 1 413 ? 87.075 38.151 133.536 1.00 12.82 433 VAL B N 1
ATOM 8325 C CA . VAL B 1 413 ? 86.231 38.993 132.713 1.00 9.60 433 VAL B CA 1
ATOM 8326 C C . VAL B 1 413 ? 84.804 39.164 133.211 1.00 14.68 433 VAL B C 1
ATOM 8327 O O . VAL B 1 413 ? 84.232 40.253 133.112 1.00 18.35 433 VAL B O 1
ATOM 8331 N N . VAL B 1 414 ? 84.231 38.110 133.782 1.00 16.62 434 VAL B N 1
ATOM 8332 C CA . VAL B 1 414 ? 82.872 38.167 134.323 1.00 11.75 434 VAL B CA 1
ATOM 8333 C C . VAL B 1 414 ? 82.999 38.779 135.718 1.00 11.11 434 VAL B C 1
ATOM 8334 O O . VAL B 1 414 ? 82.123 39.507 136.179 1.00 16.50 434 VAL B O 1
ATOM 8338 N N . ARG B 1 415 ? 84.147 38.521 136.339 1.00 11.89 435 ARG B N 1
ATOM 8339 C CA . ARG B 1 415 ? 84.531 39.014 137.676 1.00 13.28 435 ARG B CA 1
ATOM 8340 C C . ARG B 1 415 ? 84.818 40.493 137.590 1.00 17.26 435 ARG B C 1
ATOM 8341 O O . ARG B 1 415 ? 85.123 41.117 138.587 1.00 21.38 435 ARG B O 1
ATOM 8349 N N . ARG B 1 416 ? 84.796 41.022 136.372 1.00 18.26 436 ARG B N 1
ATOM 8350 C CA . ARG B 1 416 ? 85.060 42.421 136.126 1.00 14.75 436 ARG B CA 1
ATOM 8351 C C . ARG B 1 416 ? 83.834 43.134 135.570 1.00 14.77 436 ARG B C 1
ATOM 8352 O O . ARG B 1 416 ? 83.646 44.322 135.820 1.00 19.99 436 ARG B O 1
ATOM 8360 N N . ASP B 1 417 ? 82.949 42.399 134.903 1.00 9.01 437 ASP B N 1
ATOM 8361 C CA . ASP B 1 417 ? 81.765 43.021 134.306 1.00 7.28 437 ASP B CA 1
ATOM 8362 C C . ASP B 1 417 ? 80.361 42.488 134.688 1.00 7.93 437 ASP B C 1
ATOM 8363 O O . ASP B 1 417 ? 79.356 42.937 134.115 1.00 8.47 437 ASP B O 1
ATOM 8368 N N . LYS B 1 418 ? 80.298 41.558 135.647 1.00 5.53 438 LYS B N 1
ATOM 8369 C CA . LYS B 1 418 ? 79.052 40.954 136.129 1.00 5.27 438 LYS B CA 1
ATOM 8370 C C . LYS B 1 418 ? 77.857 41.906 136.293 1.00 9.14 438 LYS B C 1
ATOM 8371 O O . LYS B 1 418 ? 76.744 41.661 135.830 1.00 8.54 438 LYS B O 1
ATOM 8377 N N . ASN B 1 419 ? 78.128 43.021 136.954 1.00 15.55 439 ASN B N 1
ATOM 8378 C CA . ASN B 1 419 ? 77.128 44.038 137.278 1.00 11.79 439 ASN B CA 1
ATOM 8379 C C . ASN B 1 419 ? 76.678 45.031 136.212 1.00 9.35 439 ASN B C 1
ATOM 8380 O O . ASN B 1 419 ? 75.511 45.451 136.251 1.00 9.29 439 ASN B O 1
ATOM 8385 N N . HIS B 1 420 ? 77.561 45.372 135.256 1.00 7.21 440 HIS B N 1
ATOM 8386 C CA . HIS B 1 420 ? 77.240 46.346 134.172 1.00 3.26 440 HIS B CA 1
ATOM 8387 C C . HIS B 1 420 ? 75.992 45.952 133.397 1.00 2.00 440 HIS B C 1
ATOM 8388 O O . HIS B 1 420 ? 76.045 45.005 132.600 1.00 3.96 440 HIS B O 1
ATOM 8395 N N . PRO B 1 421 ? 74.899 46.734 133.493 1.00 2.00 441 PRO B N 1
ATOM 8396 C CA . PRO B 1 421 ? 73.692 46.364 132.747 1.00 2.98 441 PRO B CA 1
ATOM 8397 C C . PRO B 1 421 ? 73.975 46.248 131.241 1.00 7.88 441 PRO B C 1
ATOM 8398 O O . PRO B 1 421 ? 73.415 45.364 130.558 1.00 3.59 441 PRO B O 1
ATOM 8402 N N . ALA B 1 422 ? 74.897 47.113 130.778 1.00 10.05 442 ALA B N 1
ATOM 8403 C CA . ALA B 1 422 ? 75.302 47.203 129.386 1.00 9.10 442 ALA B CA 1
ATOM 8404 C C . ALA B 1 422 ? 75.608 45.862 128.747 1.00 11.85 442 ALA B C 1
ATOM 8405 O O . ALA B 1 422 ? 74.921 45.506 127.770 1.00 11.21 442 ALA B O 1
ATOM 8407 N N . VAL B 1 423 ? 76.558 45.103 129.334 1.00 12.32 443 VAL B N 1
ATOM 8408 C CA . VAL B 1 423 ? 77.020 43.781 128.812 1.00 13.31 443 VAL B CA 1
ATOM 8409 C C . VAL B 1 423 ? 76.049 42.620 128.608 1.00 14.59 443 VAL B C 1
ATOM 8410 O O . VAL B 1 423 ? 76.319 41.511 129.066 1.00 15.30 443 VAL B O 1
ATOM 8414 N N . VAL B 1 424 ? 75.092 42.831 127.703 1.00 15.02 444 VAL B N 1
ATOM 8415 C CA . VAL B 1 424 ? 74.045 41.877 127.353 1.00 16.57 444 VAL B CA 1
ATOM 8416 C C . VAL B 1 424 ? 74.483 40.439 127.054 1.00 15.64 444 VAL B C 1
ATOM 8417 O O . VAL B 1 424 ? 73.654 39.537 127.119 1.00 14.69 444 VAL B O 1
ATOM 8421 N N . MET B 1 425 ? 75.746 40.221 126.697 1.00 11.74 445 MET B N 1
ATOM 8422 C CA . MET B 1 425 ? 76.207 38.883 126.378 1.00 7.41 445 MET B CA 1
ATOM 8423 C C . MET B 1 425 ? 77.730 38.718 126.296 1.00 11.60 445 MET B C 1
ATOM 8424 O O . MET B 1 425 ? 78.490 39.647 125.900 1.00 6.41 445 MET B O 1
ATOM 8429 N N . TRP B 1 426 ? 78.154 37.501 126.642 1.00 10.91 446 TRP B N 1
ATOM 8430 C CA . TRP B 1 426 ? 79.559 37.129 126.633 1.00 11.71 446 TRP B CA 1
ATOM 8431 C C . TRP B 1 426 ? 79.872 36.523 125.305 1.00 8.42 446 TRP B C 1
ATOM 8432 O O . TRP B 1 426 ? 78.973 36.040 124.629 1.00 13.74 446 TRP B O 1
ATOM 8443 N N . SER B 1 427 ? 81.127 36.615 124.895 1.00 5.85 447 SER B N 1
ATOM 8444 C CA . SER B 1 427 ? 81.573 36.067 123.620 1.00 5.11 447 SER B CA 1
ATOM 8445 C C . SER B 1 427 ? 82.882 35.459 124.006 1.00 7.64 447 SER B C 1
ATOM 8446 O O . SER B 1 427 ? 83.790 36.172 124.411 1.00 7.94 447 SER B O 1
ATOM 8449 N N . VAL B 1 428 ? 82.984 34.142 123.924 1.00 12.72 448 VAL B N 1
ATOM 8450 C CA . VAL B 1 428 ? 84.216 33.493 124.343 1.00 15.32 448 VAL B CA 1
ATOM 8451 C C . VAL B 1 428 ? 85.435 33.601 123.471 1.00 13.55 448 VAL B C 1
ATOM 8452 O O . VAL B 1 428 ? 86.546 33.432 123.983 1.00 17.83 448 VAL B O 1
ATOM 8456 N N . ALA B 1 429 ? 85.231 33.764 122.161 1.00 9.99 449 ALA B N 1
ATOM 8457 C CA . ALA B 1 429 ? 86.337 33.920 121.212 1.00 5.05 449 ALA B CA 1
ATOM 8458 C C . ALA B 1 429 ? 85.899 34.495 119.873 1.00 8.67 449 ALA B C 1
ATOM 8459 O O . ALA B 1 429 ? 84.702 34.779 119.649 1.00 6.14 449 ALA B O 1
ATOM 8461 N N . ASN B 1 430 ? 86.881 34.691 118.996 1.00 7.13 450 ASN B N 1
ATOM 8462 C CA . ASN B 1 430 ? 86.626 35.243 117.674 1.00 12.76 450 ASN B CA 1
ATOM 8463 C C . ASN B 1 430 ? 87.398 34.513 116.588 1.00 13.19 450 ASN B C 1
ATOM 8464 O O . ASN B 1 430 ? 88.610 34.309 116.690 1.00 15.74 450 ASN B O 1
ATOM 8469 N N . GLU B 1 431 ? 86.670 34.129 115.550 1.00 14.05 451 GLU B N 1
ATOM 8470 C CA . GLU B 1 431 ? 87.229 33.442 114.410 1.00 12.10 451 GLU B CA 1
ATOM 8471 C C . GLU B 1 431 ? 88.357 32.484 114.732 1.00 15.59 451 GLU B C 1
ATOM 8472 O O . GLU B 1 431 ? 89.490 32.699 114.277 1.00 18.11 451 GLU B O 1
ATOM 8478 N N . PRO B 1 432 ? 88.096 31.499 115.641 1.00 17.42 452 PRO B N 1
ATOM 8479 C CA . PRO B 1 432 ? 89.087 30.480 116.027 1.00 15.95 452 PRO B CA 1
ATOM 8480 C C . PRO B 1 432 ? 88.887 29.293 115.035 1.00 14.75 452 PRO B C 1
ATOM 8481 O O . PRO B 1 432 ? 87.906 29.285 114.276 1.00 14.73 452 PRO B O 1
ATOM 8485 N N . ALA B 1 433 ? 89.819 28.336 114.987 1.00 13.57 453 ALA B N 1
ATOM 8486 C CA . ALA B 1 433 ? 89.706 27.174 114.085 1.00 8.81 453 ALA B CA 1
ATOM 8487 C C . ALA B 1 433 ? 88.595 26.192 114.519 1.00 8.59 453 ALA B C 1
ATOM 8488 O O . ALA B 1 433 ? 88.815 25.000 114.746 1.00 11.91 453 ALA B O 1
ATOM 8490 N N . SER B 1 434 ? 87.371 26.701 114.507 1.00 10.50 454 SER B N 1
ATOM 8491 C CA . SER B 1 434 ? 86.177 25.984 114.905 1.00 10.89 454 SER B CA 1
ATOM 8492 C C . SER B 1 434 ? 85.861 24.790 114.035 1.00 16.36 454 SER B C 1
ATOM 8493 O O . SER B 1 434 ? 84.961 24.011 114.341 1.00 18.18 454 SER B O 1
ATOM 8496 N N . HIS B 1 435 ? 86.563 24.679 112.921 1.00 19.69 455 HIS B N 1
ATOM 8497 C CA . HIS B 1 435 ? 86.329 23.580 112.018 1.00 20.89 455 HIS B CA 1
ATOM 8498 C C . HIS B 1 435 ? 87.010 22.328 112.522 1.00 23.24 455 HIS B C 1
ATOM 8499 O O . HIS B 1 435 ? 87.037 21.295 111.841 1.00 29.17 455 HIS B O 1
ATOM 8506 N N . LEU B 1 436 ? 87.581 22.425 113.716 1.00 22.20 456 LEU B N 1
ATOM 8507 C CA . LEU B 1 436 ? 88.257 21.283 114.328 1.00 23.11 456 LEU B CA 1
ATOM 8508 C C . LEU B 1 436 ? 87.353 20.686 115.436 1.00 19.50 456 LEU B C 1
ATOM 8509 O O . LEU B 1 436 ? 86.620 21.414 116.117 1.00 20.29 456 LEU B O 1
ATOM 8514 N N . GLU B 1 437 ? 87.356 19.357 115.555 1.00 20.85 457 GLU B N 1
ATOM 8515 C CA . GLU B 1 437 ? 86.573 18.628 116.577 1.00 15.22 457 GLU B CA 1
ATOM 8516 C C . GLU B 1 437 ? 87.161 18.923 117.961 1.00 11.07 457 GLU B C 1
ATOM 8517 O O . GLU B 1 437 ? 86.431 18.982 118.968 1.00 10.87 457 GLU B O 1
ATOM 8523 N N . SER B 1 438 ? 88.489 19.029 118.018 1.00 7.12 458 SER B N 1
ATOM 8524 C CA . SER B 1 438 ? 89.160 19.336 119.283 1.00 7.53 458 SER B CA 1
ATOM 8525 C C . SER B 1 438 ? 88.717 20.764 119.694 1.00 8.22 458 SER B C 1
ATOM 8526 O O . SER B 1 438 ? 88.313 20.988 120.832 1.00 10.02 458 SER B O 1
ATOM 8529 N N . ALA B 1 439 ? 88.741 21.713 118.759 1.00 6.07 459 ALA B N 1
ATOM 8530 C CA . ALA B 1 439 ? 88.293 23.073 119.066 1.00 5.81 459 ALA B CA 1
ATOM 8531 C C . ALA B 1 439 ? 86.824 23.064 119.461 1.00 5.14 459 ALA B C 1
ATOM 8532 O O . ALA B 1 439 ? 86.417 23.758 120.369 1.00 10.55 459 ALA B O 1
ATOM 8534 N N . GLY B 1 440 ? 86.027 22.263 118.789 1.00 5.27 460 GLY B N 1
ATOM 8535 C CA . GLY B 1 440 ? 84.625 22.190 119.135 1.00 5.86 460 GLY B CA 1
ATOM 8536 C C . GLY B 1 440 ? 84.443 21.690 120.550 1.00 9.72 460 GLY B C 1
ATOM 8537 O O . GLY B 1 440 ? 83.340 21.762 121.096 1.00 13.12 460 GLY B O 1
ATOM 8538 N N . TYR B 1 441 ? 85.513 21.183 121.155 1.00 9.16 461 TYR B N 1
ATOM 8539 C CA . TYR B 1 441 ? 85.449 20.671 122.522 1.00 15.20 461 TYR B CA 1
ATOM 8540 C C . TYR B 1 441 ? 86.045 21.665 123.529 1.00 16.23 461 TYR B C 1
ATOM 8541 O O . TYR B 1 441 ? 85.646 21.739 124.686 1.00 17.84 461 TYR B O 1
ATOM 8550 N N . TYR B 1 442 ? 87.038 22.400 123.065 1.00 17.79 462 TYR B N 1
ATOM 8551 C CA . TYR B 1 442 ? 87.687 23.424 123.831 1.00 11.54 462 TYR B CA 1
ATOM 8552 C C . TYR B 1 442 ? 86.543 24.416 124.042 1.00 12.43 462 TYR B C 1
ATOM 8553 O O . TYR B 1 442 ? 86.051 24.579 125.153 1.00 16.12 462 TYR B O 1
ATOM 8562 N N . LEU B 1 443 ? 86.023 24.964 122.954 1.00 12.22 463 LEU B N 1
ATOM 8563 C CA . LEU B 1 443 ? 84.923 25.923 123.031 1.00 15.58 463 LEU B CA 1
ATOM 8564 C C . LEU B 1 443 ? 83.772 25.321 123.835 1.00 17.67 463 LEU B C 1
ATOM 8565 O O . LEU B 1 443 ? 83.062 26.044 124.523 1.00 20.27 463 LEU B O 1
ATOM 8570 N N . LYS B 1 444 ? 83.623 23.996 123.803 1.00 18.99 464 LYS B N 1
ATOM 8571 C CA . LYS B 1 444 ? 82.560 23.311 124.573 1.00 21.45 464 LYS B CA 1
ATOM 8572 C C . LYS B 1 444 ? 82.711 23.580 126.081 1.00 21.71 464 LYS B C 1
ATOM 8573 O O . LYS B 1 444 ? 81.778 24.034 126.734 1.00 22.46 464 LYS B O 1
ATOM 8579 N N . MET B 1 445 ? 83.898 23.303 126.608 1.00 19.70 465 MET B N 1
ATOM 8580 C CA . MET B 1 445 ? 84.198 23.497 128.008 1.00 20.69 465 MET B CA 1
ATOM 8581 C C . MET B 1 445 ? 83.980 24.943 128.489 1.00 23.58 465 MET B C 1
ATOM 8582 O O . MET B 1 445 ? 83.320 25.152 129.521 1.00 25.27 465 MET B O 1
ATOM 8587 N N . VAL B 1 446 ? 84.519 25.936 127.760 1.00 23.52 466 VAL B N 1
ATOM 8588 C CA . VAL B 1 446 ? 84.369 27.358 128.128 1.00 17.27 466 VAL B CA 1
ATOM 8589 C C . VAL B 1 446 ? 82.950 27.919 127.966 1.00 13.36 466 VAL B C 1
ATOM 8590 O O . VAL B 1 446 ? 82.479 28.626 128.842 1.00 14.18 466 VAL B O 1
ATOM 8594 N N . ILE B 1 447 ? 82.248 27.594 126.886 1.00 12.48 467 ILE B N 1
ATOM 8595 C CA . ILE B 1 447 ? 80.875 28.088 126.727 1.00 13.56 467 ILE B CA 1
ATOM 8596 C C . ILE B 1 447 ? 80.143 27.594 127.976 1.00 15.38 467 ILE B C 1
ATOM 8597 O O . ILE B 1 447 ? 79.343 28.307 128.587 1.00 15.60 467 ILE B O 1
ATOM 8602 N N . ALA B 1 448 ? 80.458 26.361 128.362 1.00 17.68 468 ALA B N 1
ATOM 8603 C CA . ALA B 1 448 ? 79.863 25.718 129.535 1.00 18.51 468 ALA B CA 1
ATOM 8604 C C . ALA B 1 448 ? 80.222 26.443 130.827 1.00 15.83 468 ALA B C 1
ATOM 8605 O O . ALA B 1 448 ? 79.345 26.892 131.567 1.00 15.57 468 ALA B O 1
ATOM 8607 N N . HIS B 1 449 ? 81.516 26.553 131.077 1.00 10.34 469 HIS B N 1
ATOM 8608 C CA . HIS B 1 449 ? 82.037 27.241 132.255 1.00 14.80 469 HIS B CA 1
ATOM 8609 C C . HIS B 1 449 ? 81.552 28.685 132.425 1.00 17.37 469 HIS B C 1
ATOM 8610 O O . HIS B 1 449 ? 81.332 29.132 133.551 1.00 17.79 469 HIS B O 1
ATOM 8617 N N . THR B 1 450 ? 81.485 29.437 131.331 1.00 18.20 470 THR B N 1
ATOM 8618 C CA . THR B 1 450 ? 81.042 30.827 131.349 1.00 14.70 470 THR B CA 1
ATOM 8619 C C . THR B 1 450 ? 79.638 30.952 131.909 1.00 15.60 470 THR B C 1
ATOM 8620 O O . THR B 1 450 ? 79.297 31.922 132.574 1.00 15.72 470 THR B O 1
ATOM 8624 N N . LYS B 1 451 ? 78.810 29.971 131.600 1.00 17.45 471 LYS B N 1
ATOM 8625 C CA . LYS B 1 451 ? 77.449 29.951 132.080 1.00 19.24 471 LYS B CA 1
ATOM 8626 C C . LYS B 1 451 ? 77.367 29.370 133.509 1.00 17.87 471 LYS B C 1
ATOM 8627 O O . LYS B 1 451 ? 76.301 29.342 134.126 1.00 16.20 471 LYS B O 1
ATOM 8633 N N . SER B 1 452 ? 78.512 28.919 134.017 1.00 18.06 472 SER B N 1
ATOM 8634 C CA . SER B 1 452 ? 78.650 28.393 135.377 1.00 19.45 472 SER B CA 1
ATOM 8635 C C . SER B 1 452 ? 79.321 29.514 136.179 1.00 19.51 472 SER B C 1
ATOM 8636 O O . SER B 1 452 ? 79.896 29.294 137.244 1.00 20.02 472 SER B O 1
ATOM 8639 N N . LEU B 1 453 ? 79.256 30.712 135.609 1.00 18.62 473 LEU B N 1
ATOM 8640 C CA . LEU B 1 453 ? 79.816 31.923 136.168 1.00 14.47 473 LEU B CA 1
ATOM 8641 C C . LEU B 1 453 ? 78.777 33.055 136.059 1.00 16.23 473 LEU B C 1
ATOM 8642 O O . LEU B 1 453 ? 78.785 34.002 136.849 1.00 19.73 473 LEU B O 1
ATOM 8647 N N . ASP B 1 454 ? 77.870 32.959 135.094 1.00 16.10 474 ASP B N 1
ATOM 8648 C CA . ASP B 1 454 ? 76.901 34.021 134.900 1.00 17.40 474 ASP B CA 1
ATOM 8649 C C . ASP B 1 454 ? 75.653 33.563 134.130 1.00 19.92 474 ASP B C 1
ATOM 8650 O O . ASP B 1 454 ? 75.577 33.674 132.918 1.00 26.80 474 ASP B O 1
ATOM 8655 N N . PRO B 1 455 ? 74.693 32.953 134.826 1.00 21.88 475 PRO B N 1
ATOM 8656 C CA . PRO B 1 455 ? 73.480 32.512 134.142 1.00 21.84 475 PRO B CA 1
ATOM 8657 C C . PRO B 1 455 ? 72.516 33.665 133.872 1.00 22.78 475 PRO B C 1
ATOM 8658 O O . PRO B 1 455 ? 71.309 33.420 133.693 1.00 24.30 475 PRO B O 1
ATOM 8662 N N . SER B 1 456 ? 73.010 34.909 133.910 1.00 19.53 476 SER B N 1
ATOM 8663 C CA . SER B 1 456 ? 72.146 36.066 133.650 1.00 20.29 476 SER B CA 1
ATOM 8664 C C . SER B 1 456 ? 72.054 36.563 132.209 1.00 20.85 476 SER B C 1
ATOM 8665 O O . SER B 1 456 ? 71.179 37.386 131.895 1.00 20.56 476 SER B O 1
ATOM 8668 N N . ARG B 1 457 ? 72.928 36.051 131.336 1.00 21.91 477 ARG B N 1
ATOM 8669 C CA . ARG B 1 457 ? 72.983 36.463 129.916 1.00 19.56 477 ARG B CA 1
ATOM 8670 C C . ARG B 1 457 ? 73.645 35.402 129.072 1.00 15.52 477 ARG B C 1
ATOM 8671 O O . ARG B 1 457 ? 74.494 34.664 129.561 1.00 14.08 477 ARG B O 1
ATOM 8679 N N . PRO B 1 458 ? 73.279 35.339 127.783 1.00 11.73 478 PRO B N 1
ATOM 8680 C CA . PRO B 1 458 ? 73.800 34.381 126.802 1.00 10.33 478 PRO B CA 1
ATOM 8681 C C . PRO B 1 458 ? 75.309 34.321 126.628 1.00 9.45 478 PRO B C 1
ATOM 8682 O O . PRO B 1 458 ? 76.063 35.126 127.203 1.00 8.57 478 PRO B O 1
ATOM 8686 N N . VAL B 1 459 ? 75.733 33.287 125.903 1.00 8.63 479 VAL B N 1
ATOM 8687 C CA . VAL B 1 459 ? 77.134 33.103 125.553 1.00 9.43 479 VAL B CA 1
ATOM 8688 C C . VAL B 1 459 ? 77.228 32.778 124.057 1.00 8.89 479 VAL B C 1
ATOM 8689 O O . VAL B 1 459 ? 76.287 32.222 123.447 1.00 4.19 479 VAL B O 1
ATOM 8693 N N . THR B 1 460 ? 78.339 33.212 123.470 1.00 7.00 480 THR B N 1
ATOM 8694 C CA . THR B 1 460 ? 78.581 33.019 122.060 1.00 8.24 480 THR B CA 1
ATOM 8695 C C . THR B 1 460 ? 80.068 33.167 121.689 1.00 3.97 480 THR B C 1
ATOM 8696 O O . THR B 1 460 ? 80.928 33.422 122.550 1.00 2.00 480 THR B O 1
ATOM 8700 N N . PHE B 1 461 ? 80.388 32.885 120.432 1.00 5.34 481 PHE B N 1
ATOM 8701 C CA . PHE B 1 461 ? 81.761 33.024 119.957 1.00 10.10 481 PHE B CA 1
ATOM 8702 C C . PHE B 1 461 ? 81.606 33.327 118.487 1.00 13.28 481 PHE B C 1
ATOM 8703 O O . PHE B 1 461 ? 80.792 32.681 117.801 1.00 14.51 481 PHE B O 1
ATOM 8711 N N . VAL B 1 462 ? 82.348 34.336 118.029 1.00 12.97 482 VAL B N 1
ATOM 8712 C CA . VAL B 1 462 ? 82.298 34.813 116.647 1.00 12.32 482 VAL B CA 1
ATOM 8713 C C . VAL B 1 462 ? 82.929 33.843 115.638 1.00 10.30 482 VAL B C 1
ATOM 8714 O O . VAL B 1 462 ? 84.156 33.621 115.677 1.00 7.81 482 VAL B O 1
ATOM 8718 N N . SER B 1 463 ? 82.109 33.324 114.711 1.00 6.33 483 SER B N 1
ATOM 8719 C CA . SER B 1 463 ? 82.566 32.329 113.713 1.00 9.75 483 SER B CA 1
ATOM 8720 C C . SER B 1 463 ? 82.680 32.800 112.269 1.00 12.00 483 SER B C 1
ATOM 8721 O O . SER B 1 463 ? 81.790 33.472 111.751 1.00 13.08 483 SER B O 1
ATOM 8724 N N . ASN B 1 464 ? 83.730 32.354 111.589 1.00 14.32 484 ASN B N 1
ATOM 8725 C CA . ASN B 1 464 ? 83.910 32.703 110.184 1.00 11.46 484 ASN B CA 1
ATOM 8726 C C . ASN B 1 464 ? 84.054 31.412 109.364 1.00 12.06 484 ASN B C 1
ATOM 8727 O O . ASN B 1 464 ? 84.742 31.420 108.326 1.00 11.55 484 ASN B O 1
ATOM 8732 N N . SER B 1 465 ? 83.466 30.309 109.857 1.00 8.39 485 SER B N 1
ATOM 8733 C CA . SER B 1 465 ? 83.543 29.004 109.201 1.00 5.31 485 SER B CA 1
ATOM 8734 C C . SER B 1 465 ? 82.276 28.775 108.401 1.00 9.55 485 SER B C 1
ATOM 8735 O O . SER B 1 465 ? 81.309 29.561 108.486 1.00 4.27 485 SER B O 1
ATOM 8738 N N . ASN B 1 466 ? 82.288 27.693 107.620 1.00 11.39 486 ASN B N 1
ATOM 8739 C CA . ASN B 1 466 ? 81.127 27.304 106.803 1.00 12.76 486 ASN B CA 1
ATOM 8740 C C . ASN B 1 466 ? 80.194 26.478 107.693 1.00 11.62 486 ASN B C 1
ATOM 8741 O O . ASN B 1 466 ? 80.622 25.944 108.738 1.00 18.39 486 ASN B O 1
ATOM 8746 N N . TYR B 1 467 ? 78.909 26.460 107.352 1.00 11.77 487 TYR B N 1
ATOM 8747 C CA . TYR B 1 467 ? 77.988 25.687 108.154 1.00 12.94 487 TYR B CA 1
ATOM 8748 C C . TYR B 1 467 ? 78.329 24.180 107.931 1.00 10.60 487 TYR B C 1
ATOM 8749 O O . TYR B 1 467 ? 78.783 23.794 106.852 1.00 4.41 487 TYR B O 1
ATOM 8758 N N . ALA B 1 468 ? 78.224 23.366 108.982 1.00 15.20 488 ALA B N 1
ATOM 8759 C CA . ALA B 1 468 ? 78.518 21.916 108.916 1.00 13.45 488 ALA B CA 1
ATOM 8760 C C . ALA B 1 468 ? 80.001 21.533 109.137 1.00 13.61 488 ALA B C 1
ATOM 8761 O O . ALA B 1 468 ? 80.397 20.367 109.008 1.00 16.12 488 ALA B O 1
ATOM 8763 N N . ALA B 1 469 ? 80.819 22.532 109.434 1.00 16.95 489 ALA B N 1
ATOM 8764 C CA . ALA B 1 469 ? 82.226 22.321 109.738 1.00 15.69 489 ALA B CA 1
ATOM 8765 C C . ALA B 1 469 ? 82.465 23.008 111.085 1.00 16.20 489 ALA B C 1
ATOM 8766 O O . ALA B 1 469 ? 83.522 22.823 111.688 1.00 14.00 489 ALA B O 1
ATOM 8768 N N . ASP B 1 470 ? 81.482 23.801 111.548 1.00 18.99 490 ASP B N 1
ATOM 8769 C CA . ASP B 1 470 ? 81.583 24.510 112.841 1.00 21.06 490 ASP B CA 1
ATOM 8770 C C . ASP B 1 470 ? 81.270 23.552 113.969 1.00 15.28 490 ASP B C 1
ATOM 8771 O O . ASP B 1 470 ? 80.114 23.236 114.194 1.00 13.92 490 ASP B O 1
ATOM 8776 N N . LYS B 1 471 ? 82.300 23.121 114.690 1.00 20.31 491 LYS B N 1
ATOM 8777 C CA . LYS B 1 471 ? 82.149 22.176 115.813 1.00 21.35 491 LYS B CA 1
ATOM 8778 C C . LYS B 1 471 ? 81.583 22.855 117.085 1.00 21.82 491 LYS B C 1
ATOM 8779 O O . LYS B 1 471 ? 80.930 22.200 117.927 1.00 19.18 491 LYS B O 1
ATOM 8785 N N . GLY B 1 472 ? 81.833 24.167 117.193 1.00 18.67 492 GLY B N 1
ATOM 8786 C CA . GLY B 1 472 ? 81.371 24.954 118.322 1.00 13.63 492 GLY B CA 1
ATOM 8787 C C . GLY B 1 472 ? 79.975 25.526 118.145 1.00 11.43 492 GLY B C 1
ATOM 8788 O O . GLY B 1 472 ? 79.351 25.966 119.114 1.00 8.75 492 GLY B O 1
ATOM 8789 N N . ALA B 1 473 ? 79.450 25.477 116.928 1.00 8.20 493 ALA B N 1
ATOM 8790 C CA . ALA B 1 473 ? 78.128 26.031 116.653 1.00 13.24 493 ALA B CA 1
ATOM 8791 C C . ALA B 1 473 ? 76.959 25.468 117.467 1.00 16.52 493 ALA B C 1
ATOM 8792 O O . ALA B 1 473 ? 76.007 26.188 117.775 1.00 16.90 493 ALA B O 1
ATOM 8794 N N . PRO B 1 474 ? 76.992 24.168 117.794 1.00 18.17 494 PRO B N 1
ATOM 8795 C CA . PRO B 1 474 ? 75.885 23.603 118.578 1.00 22.03 494 PRO B CA 1
ATOM 8796 C C . PRO B 1 474 ? 75.706 24.086 120.040 1.00 22.27 494 PRO B C 1
ATOM 8797 O O . PRO B 1 474 ? 74.637 23.894 120.630 1.00 25.89 494 PRO B O 1
ATOM 8801 N N . TYR B 1 475 ? 76.712 24.752 120.594 1.00 17.60 495 TYR B N 1
ATOM 8802 C CA . TYR B 1 475 ? 76.653 25.228 121.967 1.00 12.61 495 TYR B CA 1
ATOM 8803 C C . TYR B 1 475 ? 76.200 26.672 122.214 1.00 12.11 495 TYR B C 1
ATOM 8804 O O . TYR B 1 475 ? 75.595 26.959 123.227 1.00 19.19 495 TYR B O 1
ATOM 8813 N N . VAL B 1 476 ? 76.543 27.591 121.323 1.00 14.31 496 VAL B N 1
ATOM 8814 C CA . VAL B 1 476 ? 76.197 29.012 121.466 1.00 11.45 496 VAL B CA 1
ATOM 8815 C C . VAL B 1 476 ? 74.689 29.186 121.626 1.00 12.12 496 VAL B C 1
ATOM 8816 O O . VAL B 1 476 ? 73.942 28.220 121.491 1.00 10.33 496 VAL B O 1
ATOM 8820 N N . ASP B 1 477 ? 74.226 30.405 121.893 1.00 10.57 497 ASP B N 1
ATOM 8821 C CA . ASP B 1 477 ? 72.769 30.614 122.027 1.00 9.10 497 ASP B CA 1
ATOM 8822 C C . ASP B 1 477 ? 72.231 31.514 120.940 1.00 3.35 497 ASP B C 1
ATOM 8823 O O . ASP B 1 477 ? 71.037 31.591 120.717 1.00 3.08 497 ASP B O 1
ATOM 8828 N N . VAL B 1 478 ? 73.152 32.200 120.279 1.00 6.04 498 VAL B N 1
ATOM 8829 C CA . VAL B 1 478 ? 72.890 33.117 119.166 1.00 7.93 498 VAL B CA 1
ATOM 8830 C C . VAL B 1 478 ? 74.155 32.949 118.326 1.00 8.13 498 VAL B C 1
ATOM 8831 O O . VAL B 1 478 ? 75.262 32.881 118.883 1.00 4.06 498 VAL B O 1
ATOM 8835 N N . ILE B 1 479 ? 74.001 32.821 117.016 1.00 9.35 499 ILE B N 1
ATOM 8836 C CA . ILE B 1 479 ? 75.172 32.661 116.141 1.00 17.01 499 ILE B CA 1
ATOM 8837 C C . ILE B 1 479 ? 75.731 34.010 115.636 1.00 14.43 499 ILE B C 1
ATOM 8838 O O . ILE B 1 479 ? 74.973 34.944 115.342 1.00 14.76 499 ILE B O 1
ATOM 8843 N N . CYS B 1 480 ? 77.052 34.112 115.567 1.00 9.78 500 CYS B N 1
ATOM 8844 C CA . CYS B 1 480 ? 77.715 35.321 115.114 1.00 9.81 500 CYS B CA 1
ATOM 8845 C C . CYS B 1 480 ? 78.496 34.914 113.888 1.00 10.72 500 CYS B C 1
ATOM 8846 O O . CYS B 1 480 ? 79.483 34.175 114.004 1.00 6.88 500 CYS B O 1
ATOM 8849 N N . LEU B 1 481 ? 78.043 35.407 112.729 1.00 12.14 501 LEU B N 1
ATOM 8850 C CA . LEU B 1 481 ? 78.619 35.090 111.414 1.00 9.21 501 LEU B CA 1
ATOM 8851 C C . LEU B 1 481 ? 79.467 36.216 110.813 1.00 10.13 501 LEU B C 1
ATOM 8852 O O . LEU B 1 481 ? 78.991 37.351 110.676 1.00 14.37 501 LEU B O 1
ATOM 8857 N N . ASN B 1 482 ? 80.714 35.905 110.457 1.00 7.66 502 ASN B N 1
ATOM 8858 C CA . ASN B 1 482 ? 81.633 36.880 109.852 1.00 5.33 502 ASN B CA 1
ATOM 8859 C C . ASN B 1 482 ? 81.836 36.678 108.358 1.00 4.61 502 ASN B C 1
ATOM 8860 O O . ASN B 1 482 ? 82.777 35.988 107.938 1.00 6.31 502 ASN B O 1
ATOM 8865 N N . SER B 1 483 ? 80.973 37.296 107.561 1.00 3.04 503 SER B N 1
ATOM 8866 C CA . SER B 1 483 ? 81.051 37.220 106.118 1.00 10.06 503 SER B CA 1
ATOM 8867 C C . SER B 1 483 ? 81.633 38.499 105.497 1.00 14.07 503 SER B C 1
ATOM 8868 O O . SER B 1 483 ? 81.328 39.611 105.945 1.00 19.61 503 SER B O 1
ATOM 8871 N N . TYR B 1 484 ? 82.427 38.325 104.438 1.00 14.57 504 TYR B N 1
ATOM 8872 C CA . TYR B 1 484 ? 83.049 39.421 103.706 1.00 10.63 504 TYR B CA 1
ATOM 8873 C C . TYR B 1 484 ? 82.894 39.205 102.198 1.00 6.53 504 TYR B C 1
ATOM 8874 O O . TYR B 1 484 ? 83.848 39.343 101.490 1.00 2.74 504 TYR B O 1
ATOM 8883 N N . TYR B 1 485 ? 81.707 38.865 101.709 1.00 3.28 505 TYR B N 1
ATOM 8884 C CA . TYR B 1 485 ? 81.519 38.674 100.256 1.00 8.02 505 TYR B CA 1
ATOM 8885 C C . TYR B 1 485 ? 81.982 39.900 99.412 1.00 6.83 505 TYR B C 1
ATOM 8886 O O . TYR B 1 485 ? 81.786 41.058 99.827 1.00 3.00 505 TYR B O 1
ATOM 8895 N N . SER B 1 486 ? 82.536 39.634 98.224 1.00 6.72 506 SER B N 1
ATOM 8896 C CA . SER B 1 486 ? 83.077 40.666 97.306 1.00 8.17 506 SER B CA 1
ATOM 8897 C C . SER B 1 486 ? 84.483 41.009 97.742 1.00 7.13 506 SER B C 1
ATOM 8898 O O . SER B 1 486 ? 85.346 41.339 96.911 1.00 7.47 506 SER B O 1
ATOM 8901 N N . TRP B 1 487 ? 84.673 41.005 99.064 1.00 6.87 507 TRP B N 1
ATOM 8902 C CA . TRP B 1 487 ? 85.972 41.248 99.685 1.00 9.79 507 TRP B CA 1
ATOM 8903 C C . TRP B 1 487 ? 86.461 39.830 100.011 1.00 11.42 507 TRP B C 1
ATOM 8904 O O . TRP B 1 487 ? 85.670 38.884 100.048 1.00 15.73 507 TRP B O 1
ATOM 8915 N N . TYR B 1 488 ? 87.753 39.640 100.176 1.00 13.76 508 TYR B N 1
ATOM 8916 C CA . TYR B 1 488 ? 88.240 38.307 100.509 1.00 11.72 508 TYR B CA 1
ATOM 8917 C C . TYR B 1 488 ? 88.000 37.269 99.425 1.00 9.27 508 TYR B C 1
ATOM 8918 O O . TYR B 1 488 ? 88.819 36.381 99.249 1.00 12.93 508 TYR B O 1
ATOM 8927 N N . HIS B 1 489 ? 86.895 37.373 98.694 1.00 9.63 509 HIS B N 1
ATOM 8928 C CA . HIS B 1 489 ? 86.586 36.435 97.634 1.00 8.14 509 HIS B CA 1
ATOM 8929 C C . HIS B 1 489 ? 85.658 36.990 96.591 1.00 6.79 509 HIS B C 1
ATOM 8930 O O . HIS B 1 489 ? 84.692 37.670 96.915 1.00 4.25 509 HIS B O 1
ATOM 8937 N N . ASP B 1 490 ? 85.954 36.632 95.340 1.00 8.32 510 ASP B N 1
ATOM 8938 C CA . ASP B 1 490 ? 85.205 37.043 94.169 1.00 2.00 510 ASP B CA 1
ATOM 8939 C C . ASP B 1 490 ? 85.348 38.528 94.100 1.00 2.78 510 ASP B C 1
ATOM 8940 O O . ASP B 1 490 ? 84.389 39.254 93.847 1.00 2.19 510 ASP B O 1
ATOM 8945 N N . TYR B 1 491 ? 86.584 38.968 94.301 1.00 2.84 511 TYR B N 1
ATOM 8946 C CA . TYR B 1 491 ? 86.945 40.390 94.325 1.00 3.87 511 TYR B CA 1
ATOM 8947 C C . TYR B 1 491 ? 86.177 41.349 93.406 1.00 4.21 511 TYR B C 1
ATOM 8948 O O . TYR B 1 491 ? 86.177 41.205 92.166 1.00 6.54 511 TYR B O 1
ATOM 8957 N N . GLY B 1 492 ? 85.482 42.285 94.049 1.00 8.68 512 GLY B N 1
ATOM 8958 C CA . GLY B 1 492 ? 84.694 43.321 93.394 1.00 6.89 512 GLY B CA 1
ATOM 8959 C C . GLY B 1 492 ? 83.310 42.963 92.871 1.00 7.25 512 GLY B C 1
ATOM 8960 O O . GLY B 1 492 ? 82.680 43.775 92.177 1.00 10.08 512 GLY B O 1
ATOM 8961 N N . HIS B 1 493 ? 82.787 41.809 93.272 1.00 6.74 513 HIS B N 1
ATOM 8962 C CA . HIS B 1 493 ? 81.498 41.351 92.793 1.00 10.02 513 HIS B CA 1
ATOM 8963 C C . HIS B 1 493 ? 80.315 41.650 93.638 1.00 8.80 513 HIS B C 1
ATOM 8964 O O . HIS B 1 493 ? 79.668 40.735 94.155 1.00 12.40 513 HIS B O 1
ATOM 8971 N N . LEU B 1 494 ? 79.908 42.909 93.599 1.00 6.87 514 LEU B N 1
ATOM 8972 C CA . LEU B 1 494 ? 78.745 43.352 94.371 1.00 8.41 514 LEU B CA 1
ATOM 8973 C C . LEU B 1 494 ? 77.486 42.515 94.107 1.00 9.22 514 LEU B C 1
ATOM 8974 O O . LEU B 1 494 ? 76.831 42.068 95.041 1.00 13.54 514 LEU B O 1
ATOM 8979 N N . GLU B 1 495 ? 77.202 42.271 92.835 1.00 9.59 515 GLU B N 1
ATOM 8980 C CA . GLU B 1 495 ? 76.052 41.498 92.376 1.00 10.20 515 GLU B CA 1
ATOM 8981 C C . GLU B 1 495 ? 75.934 40.069 92.940 1.00 10.41 515 GLU B C 1
ATOM 8982 O O . GLU B 1 495 ? 74.923 39.390 92.764 1.00 8.25 515 GLU B O 1
ATOM 8988 N N . LEU B 1 496 ? 77.001 39.601 93.568 1.00 12.98 516 LEU B N 1
ATOM 8989 C CA . LEU B 1 496 ? 77.057 38.272 94.150 1.00 11.38 516 LEU B CA 1
ATOM 8990 C C . LEU B 1 496 ? 76.603 38.223 95.606 1.00 15.23 516 LEU B C 1
ATOM 8991 O O . LEU B 1 496 ? 76.043 37.208 96.032 1.00 17.12 516 LEU B O 1
ATOM 8996 N N . ILE B 1 497 ? 76.923 39.284 96.369 1.00 17.35 517 ILE B N 1
ATOM 8997 C CA . ILE B 1 497 ? 76.606 39.436 97.800 1.00 12.52 517 ILE B CA 1
ATOM 8998 C C . ILE B 1 497 ? 75.183 39.055 98.204 1.00 12.29 517 ILE B C 1
ATOM 8999 O O . ILE B 1 497 ? 74.978 38.087 98.916 1.00 17.20 517 ILE B O 1
ATOM 9004 N N . GLN B 1 498 ? 74.215 39.842 97.770 1.00 8.22 518 GLN B N 1
ATOM 9005 C CA . GLN B 1 498 ? 72.826 39.616 98.087 1.00 7.77 518 GLN B CA 1
ATOM 9006 C C . GLN B 1 498 ? 72.354 38.194 98.123 1.00 9.76 518 GLN B C 1
ATOM 9007 O O . GLN B 1 498 ? 71.376 37.865 98.801 1.00 9.97 518 GLN B O 1
ATOM 9013 N N . LEU B 1 499 ? 73.003 37.353 97.335 1.00 13.10 519 LEU B N 1
ATOM 9014 C CA . LEU B 1 499 ? 72.628 35.946 97.277 1.00 11.85 519 LEU B 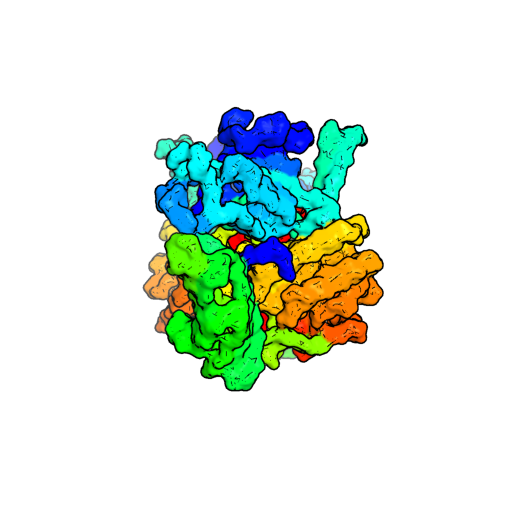CA 1
ATOM 9015 C C . LEU B 1 499 ? 73.508 35.084 98.176 1.00 14.53 519 LEU B C 1
ATOM 9016 O O . LEU B 1 499 ? 72.992 34.412 99.082 1.00 18.31 519 LEU B O 1
ATOM 9021 N N . GLN B 1 500 ? 74.825 35.136 97.979 1.00 13.37 520 GLN B N 1
ATOM 9022 C CA . GLN B 1 500 ? 75.714 34.328 98.807 1.00 15.16 520 GLN B CA 1
ATOM 9023 C C . GLN B 1 500 ? 75.375 34.461 100.283 1.00 14.51 520 GLN B C 1
ATOM 9024 O O . GLN B 1 500 ? 75.669 33.580 101.070 1.00 19.64 520 GLN B O 1
ATOM 9030 N N . LEU B 1 501 ? 74.753 35.579 100.640 1.00 15.98 521 LEU B N 1
ATOM 9031 C CA . LEU B 1 501 ? 74.372 35.906 102.024 1.00 10.48 521 LEU B CA 1
ATOM 9032 C C . LEU B 1 501 ? 73.031 35.318 102.408 1.00 5.55 521 LEU B C 1
ATOM 9033 O O . LEU B 1 501 ? 72.876 34.852 103.502 1.00 5.80 521 LEU B O 1
ATOM 9038 N N . ALA B 1 502 ? 72.068 35.326 101.491 1.00 10.94 522 ALA B N 1
ATOM 9039 C CA . ALA B 1 502 ? 70.740 34.744 101.749 1.00 13.38 522 ALA B CA 1
ATOM 9040 C C . ALA B 1 502 ? 71.004 33.294 102.127 1.00 17.12 522 ALA B C 1
ATOM 9041 O O . ALA B 1 502 ? 70.685 32.835 103.231 1.00 24.82 522 ALA B O 1
ATOM 9043 N N . THR B 1 503 ? 71.619 32.593 101.187 1.00 15.90 523 THR B N 1
ATOM 9044 C CA . THR B 1 503 ? 72.018 31.212 101.354 1.00 13.76 523 THR B CA 1
ATOM 9045 C C . THR B 1 503 ? 72.704 30.985 102.727 1.00 9.89 523 THR B C 1
ATOM 9046 O O . THR B 1 503 ? 72.317 30.082 103.443 1.00 10.59 523 THR B O 1
ATOM 9050 N N . GLN B 1 504 ? 73.652 31.837 103.122 1.00 7.44 524 GLN B N 1
ATOM 9051 C CA . GLN B 1 504 ? 74.332 31.685 104.406 1.00 4.28 524 GLN B CA 1
ATOM 9052 C C . GLN B 1 504 ? 73.420 31.893 105.595 1.00 6.91 524 GLN B C 1
ATOM 9053 O O . GLN B 1 504 ? 73.766 31.511 106.712 1.00 9.18 524 GLN B O 1
ATOM 9059 N N . PHE B 1 505 ? 72.275 32.526 105.401 1.00 6.72 525 PHE B N 1
ATOM 9060 C CA . PHE B 1 505 ? 71.379 32.640 106.529 1.00 10.81 525 PHE B CA 1
ATOM 9061 C C . PHE B 1 505 ? 70.340 31.525 106.420 1.00 16.62 525 PHE B C 1
ATOM 9062 O O . PHE B 1 505 ? 69.733 31.143 107.425 1.00 18.61 525 PHE B O 1
ATOM 9070 N N . GLU B 1 506 ? 70.165 30.980 105.208 1.00 14.32 526 GLU B N 1
ATOM 9071 C CA . GLU B 1 506 ? 69.207 29.893 104.959 1.00 14.67 526 GLU B CA 1
ATOM 9072 C C . GLU B 1 506 ? 69.733 28.659 105.693 1.00 14.64 526 GLU B C 1
ATOM 9073 O O . GLU B 1 506 ? 69.078 28.055 106.547 1.00 17.15 526 GLU B O 1
ATOM 9079 N N . ASN B 1 507 ? 70.963 28.340 105.350 1.00 10.65 527 ASN B N 1
ATOM 9080 C CA . ASN B 1 507 ? 71.683 27.213 105.862 1.00 13.15 527 ASN B CA 1
ATOM 9081 C C . ASN B 1 507 ? 71.810 27.178 107.369 1.00 15.45 527 ASN B C 1
ATOM 9082 O O . ASN B 1 507 ? 71.084 26.430 108.026 1.00 15.77 527 ASN B O 1
ATOM 9087 N N . TRP B 1 508 ? 72.709 27.994 107.920 1.00 15.13 528 TRP B N 1
ATOM 9088 C CA . TRP B 1 508 ? 72.920 28.036 109.362 1.00 14.87 528 TRP B CA 1
ATOM 9089 C C . TRP B 1 508 ? 71.638 27.771 110.160 1.00 16.69 528 TRP B C 1
ATOM 9090 O O . TRP B 1 508 ? 71.638 26.901 111.024 1.00 22.67 528 TRP B O 1
ATOM 9101 N N . TYR B 1 509 ? 70.532 28.414 109.776 1.00 17.15 529 TYR B N 1
ATOM 9102 C CA . TYR B 1 509 ? 69.262 28.251 110.470 1.00 16.25 529 TYR B CA 1
ATOM 9103 C C . TYR B 1 509 ? 68.627 26.891 110.265 1.00 18.69 529 TYR B C 1
ATOM 9104 O O . TYR B 1 509 ? 68.169 26.270 111.245 1.00 23.46 529 TYR B O 1
ATOM 9113 N N . LYS B 1 510 ? 68.615 26.413 109.017 1.00 20.63 530 LYS B N 1
ATOM 9114 C CA . LYS B 1 510 ? 68.035 25.098 108.677 1.00 17.20 530 LYS B CA 1
ATOM 9115 C C . LYS B 1 510 ? 68.630 24.005 109.562 1.00 14.61 530 LYS B C 1
ATOM 9116 O O . LYS B 1 510 ? 68.152 22.873 109.563 1.00 14.25 530 LYS B O 1
ATOM 9122 N N . LYS B 1 511 ? 69.712 24.319 110.264 1.00 10.38 531 LYS B N 1
ATOM 9123 C CA . LYS B 1 511 ? 70.302 23.326 111.138 1.00 11.72 531 LYS B CA 1
ATOM 9124 C C . LYS B 1 511 ? 70.421 23.732 112.590 1.00 15.08 531 LYS B C 1
ATOM 9125 O O . LYS B 1 511 ? 70.014 22.965 113.468 1.00 18.81 531 LYS B O 1
ATOM 9131 N N . TYR B 1 512 ? 70.942 24.922 112.866 1.00 13.51 532 TYR B N 1
ATOM 9132 C CA . TYR B 1 512 ? 71.060 25.345 114.250 1.00 13.54 532 TYR B CA 1
ATOM 9133 C C . TYR B 1 512 ? 69.787 25.909 114.896 1.00 15.20 532 TYR B C 1
ATOM 9134 O O . TYR B 1 512 ? 69.647 25.867 116.127 1.00 16.32 532 TYR B O 1
ATOM 9143 N N . GLN B 1 513 ? 68.830 26.370 114.087 1.00 16.35 533 GLN B N 1
ATOM 9144 C CA . GLN B 1 513 ? 67.563 26.869 114.631 1.00 17.95 533 GLN B CA 1
ATOM 9145 C C . GLN B 1 513 ? 67.722 27.939 115.712 1.00 21.66 533 GLN B C 1
ATOM 9146 O O . GLN B 1 513 ? 66.865 28.072 116.556 1.00 20.76 533 GLN B O 1
ATOM 9152 N N . LYS B 1 514 ? 68.807 28.699 115.702 1.00 21.45 534 LYS B N 1
ATOM 9153 C CA . LYS B 1 514 ? 69.005 29.741 116.707 1.00 22.21 534 LYS B CA 1
ATOM 9154 C C . LYS B 1 514 ? 68.978 31.129 116.020 1.00 23.20 534 LYS B C 1
ATOM 9155 O O . LYS B 1 514 ? 68.943 31.221 114.773 1.00 23.18 534 LYS B O 1
ATOM 9161 N N . PRO B 1 515 ? 68.894 32.220 116.809 1.00 20.31 535 PRO B N 1
ATOM 9162 C CA . PRO B 1 515 ? 68.884 33.553 116.194 1.00 17.45 535 PRO B CA 1
ATOM 9163 C C . PRO B 1 515 ? 70.354 33.971 115.815 1.00 15.21 535 PRO B C 1
ATOM 9164 O O . PRO B 1 515 ? 71.348 33.603 116.490 1.00 13.20 535 PRO B O 1
ATOM 9168 N N . ILE B 1 516 ? 70.471 34.708 114.715 1.00 8.97 536 ILE B N 1
ATOM 9169 C CA . ILE B 1 516 ? 71.753 35.149 114.198 1.00 9.93 536 ILE B CA 1
ATOM 9170 C C . ILE B 1 516 ? 72.069 36.642 114.432 1.00 8.68 536 ILE B C 1
ATOM 9171 O O . ILE B 1 516 ? 71.157 37.475 114.687 1.00 6.01 536 ILE B O 1
ATOM 9176 N N . ILE B 1 517 ? 73.374 36.941 114.336 1.00 4.21 537 ILE B N 1
ATOM 9177 C CA . ILE B 1 517 ? 73.970 38.276 114.468 1.00 5.05 537 ILE B CA 1
ATOM 9178 C C . ILE B 1 517 ? 75.095 38.417 113.461 1.00 6.19 537 ILE B C 1
ATOM 9179 O O . ILE B 1 517 ? 76.126 37.723 113.553 1.00 10.53 537 ILE B O 1
ATOM 9184 N N . GLN B 1 518 ? 74.911 39.302 112.493 1.00 5.59 538 GLN B N 1
ATOM 9185 C CA . GLN B 1 518 ? 75.956 39.550 111.512 1.00 10.39 538 GLN B CA 1
ATOM 9186 C C . GLN B 1 518 ? 76.932 40.418 112.304 1.00 12.05 538 GLN B C 1
ATOM 9187 O O . GLN B 1 518 ? 76.698 41.603 112.499 1.00 17.08 538 GLN B O 1
ATOM 9193 N N . SER B 1 519 ? 77.951 39.776 112.858 1.00 12.04 539 SER B N 1
ATOM 9194 C CA . SER B 1 519 ? 78.937 40.442 113.676 1.00 10.61 539 SER B CA 1
ATOM 9195 C C . SER B 1 519 ? 80.030 41.222 112.952 1.00 12.18 539 SER B C 1
ATOM 9196 O O . SER B 1 519 ? 80.653 42.090 113.578 1.00 20.99 539 SER B O 1
ATOM 9199 N N . GLU B 1 520 ? 80.315 40.898 111.682 1.00 11.03 540 GLU B N 1
ATOM 9200 C CA . GLU B 1 520 ? 81.354 41.619 110.911 1.00 7.19 540 GLU B CA 1
ATOM 9201 C C . GLU B 1 520 ? 81.089 41.658 109.445 1.00 9.51 540 GLU B C 1
ATOM 9202 O O . GLU B 1 520 ? 80.537 40.714 108.900 1.00 9.64 540 GLU B O 1
ATOM 9208 N N . TYR B 1 521 ? 81.377 42.816 108.848 1.00 10.76 541 TYR B N 1
ATOM 9209 C CA . TYR B 1 521 ? 81.271 43.074 107.408 1.00 11.81 541 TYR B CA 1
ATOM 9210 C C . TYR B 1 521 ? 81.795 44.444 106.963 1.00 12.51 541 TYR B C 1
ATOM 9211 O O . TYR B 1 521 ? 82.101 45.309 107.783 1.00 13.86 541 TYR B O 1
ATOM 9220 N N . GLY B 1 522 ? 81.928 44.608 105.647 1.00 9.09 542 GLY B N 1
ATOM 9221 C CA . GLY B 1 522 ? 82.428 45.841 105.078 1.00 3.18 542 GLY B CA 1
ATOM 9222 C C . GLY B 1 522 ? 83.512 45.648 104.020 1.00 4.06 542 GLY B C 1
ATOM 9223 O O . GLY B 1 522 ? 83.644 44.576 103.410 1.00 2.34 542 GLY B O 1
ATOM 9224 N N . ALA B 1 523 ? 84.282 46.714 103.807 1.00 4.14 543 ALA B N 1
ATOM 9225 C CA . ALA B 1 523 ? 85.344 46.746 102.817 1.00 6.09 543 ALA B CA 1
ATOM 9226 C C . ALA B 1 523 ? 86.406 47.725 103.228 1.00 4.48 543 ALA B C 1
ATOM 9227 O O . ALA B 1 523 ? 86.127 48.752 103.821 1.00 6.90 543 ALA B O 1
ATOM 9229 N N . GLU B 1 524 ? 87.633 47.406 102.871 1.00 5.04 544 GLU B N 1
ATOM 9230 C CA . GLU B 1 524 ? 88.741 48.265 103.182 1.00 8.17 544 GLU B CA 1
ATOM 9231 C C . GLU B 1 524 ? 88.590 49.529 102.325 1.00 10.72 544 GLU B C 1
ATOM 9232 O O . GLU B 1 524 ? 88.162 49.456 101.167 1.00 16.27 544 GLU B O 1
ATOM 9238 N N . THR B 1 525 ? 88.936 50.683 102.886 1.00 8.97 545 THR B N 1
ATOM 9239 C CA . THR B 1 525 ? 88.790 51.920 102.140 1.00 7.54 545 THR B CA 1
ATOM 9240 C C . THR B 1 525 ? 89.785 53.012 102.498 1.00 7.06 545 THR B C 1
ATOM 9241 O O . THR B 1 525 ? 89.959 53.323 103.672 1.00 9.72 545 THR B O 1
ATOM 9245 N N . ILE B 1 526 ? 90.447 53.557 101.475 1.00 4.79 546 ILE B N 1
ATOM 9246 C CA . ILE B 1 526 ? 91.382 54.659 101.615 1.00 4.67 546 ILE B CA 1
ATOM 9247 C C . ILE B 1 526 ? 90.559 55.919 101.313 1.00 7.47 546 ILE B C 1
ATOM 9248 O O . ILE B 1 526 ? 89.956 56.063 100.247 1.00 4.42 546 ILE B O 1
ATOM 9253 N N . ALA B 1 527 ? 90.500 56.804 102.295 1.00 9.17 547 ALA B N 1
ATOM 9254 C CA . ALA B 1 527 ? 89.720 58.046 102.245 1.00 11.14 547 ALA B CA 1
ATOM 9255 C C . ALA B 1 527 ? 89.626 58.940 100.985 1.00 7.41 547 ALA B C 1
ATOM 9256 O O . ALA B 1 527 ? 88.540 59.263 100.530 1.00 7.99 547 ALA B O 1
ATOM 9258 N N . GLY B 1 528 ? 90.722 59.410 100.434 1.00 6.78 548 GLY B N 1
ATOM 9259 C CA . GLY B 1 528 ? 90.533 60.269 99.268 1.00 15.03 548 GLY B CA 1
ATOM 9260 C C . GLY B 1 528 ? 90.123 59.635 97.941 1.00 12.65 548 GLY B C 1
ATOM 9261 O O . GLY B 1 528 ? 89.820 60.348 96.946 1.00 11.35 548 GLY B O 1
ATOM 9262 N N . PHE B 1 529 ? 90.063 58.305 97.956 1.00 10.09 549 PHE B N 1
ATOM 9263 C CA . PHE B 1 529 ? 89.782 57.503 96.784 1.00 8.08 549 PHE B CA 1
ATOM 9264 C C . PHE B 1 529 ? 88.343 57.492 96.326 1.00 8.01 549 PHE B C 1
ATOM 9265 O O . PHE B 1 529 ? 87.432 57.355 97.124 1.00 12.62 549 PHE B O 1
ATOM 9273 N N . HIS B 1 530 ? 88.149 57.735 95.039 1.00 10.74 550 HIS B N 1
ATOM 9274 C CA . HIS B 1 530 ? 86.829 57.764 94.427 1.00 13.61 550 HIS B CA 1
ATOM 9275 C C . HIS B 1 530 ? 86.939 57.204 93.032 1.00 18.35 550 HIS B C 1
ATOM 9276 O O . HIS B 1 530 ? 87.911 57.486 92.307 1.00 16.89 550 HIS B O 1
ATOM 9283 N N . GLN B 1 531 ? 85.865 56.548 92.607 1.00 16.87 551 GLN B N 1
ATOM 9284 C CA . GLN B 1 531 ? 85.875 55.911 91.310 1.00 13.27 551 GLN B CA 1
ATOM 9285 C C . GLN B 1 531 ? 84.473 55.497 91.049 1.00 13.87 551 GLN B C 1
ATOM 9286 O O . GLN B 1 531 ? 83.787 55.130 92.002 1.00 16.62 551 GLN B O 1
ATOM 9292 N N . ASP B 1 532 ? 84.003 55.639 89.811 1.00 12.67 552 ASP B N 1
ATOM 9293 C CA . ASP B 1 532 ? 82.657 55.162 89.526 1.00 13.29 552 ASP B CA 1
ATOM 9294 C C . ASP B 1 532 ? 82.811 53.608 89.404 1.00 17.01 552 ASP B C 1
ATOM 9295 O O . ASP B 1 532 ? 83.929 53.140 89.686 1.00 11.76 552 ASP B O 1
ATOM 9300 N N . PRO B 1 533 ? 81.892 52.858 88.711 1.00 19.28 553 PRO B N 1
ATOM 9301 C CA . PRO B 1 533 ? 82.123 51.399 88.753 1.00 19.49 553 PRO B CA 1
ATOM 9302 C C . PRO B 1 533 ? 82.806 50.985 90.082 1.00 17.99 553 PRO B C 1
ATOM 9303 O O . PRO B 1 533 ? 83.455 49.911 90.173 1.00 25.37 553 PRO B O 1
ATOM 9307 N N . PRO B 1 534 ? 82.376 51.654 91.170 1.00 9.20 554 PRO B N 1
ATOM 9308 C CA . PRO B 1 534 ? 82.824 51.505 92.554 1.00 6.46 554 PRO B CA 1
ATOM 9309 C C . PRO B 1 534 ? 84.339 51.259 92.666 1.00 6.61 554 PRO B C 1
ATOM 9310 O O . PRO B 1 534 ? 85.082 52.217 92.865 1.00 10.44 554 PRO B O 1
ATOM 9314 N N . LEU B 1 535 ? 84.792 50.033 92.400 1.00 5.69 555 LEU B N 1
ATOM 9315 C CA . LEU B 1 535 ? 86.218 49.699 92.471 1.00 9.43 555 LEU B CA 1
ATOM 9316 C C . LEU B 1 535 ? 86.738 49.662 93.911 1.00 11.27 555 LEU B C 1
ATOM 9317 O O . LEU B 1 535 ? 86.199 50.299 94.796 1.00 13.11 555 LEU B O 1
ATOM 9322 N N . MET B 1 536 ? 87.800 48.885 94.095 1.00 13.99 556 MET B N 1
ATOM 9323 C CA . MET B 1 536 ? 88.548 48.600 95.336 1.00 9.96 556 MET B CA 1
ATOM 9324 C C . MET B 1 536 ? 88.418 49.414 96.641 1.00 13.01 556 MET B C 1
ATOM 9325 O O . MET B 1 536 ? 87.328 49.490 97.228 1.00 16.11 556 MET B O 1
ATOM 9330 N N . PHE B 1 537 ? 89.542 49.915 97.166 1.00 7.54 557 PHE B N 1
ATOM 9331 C CA . PHE B 1 537 ? 89.544 50.700 98.394 1.00 6.80 557 PHE B CA 1
ATOM 9332 C C . PHE B 1 537 ? 88.981 52.113 98.095 1.00 10.53 557 PHE B C 1
ATOM 9333 O O . PHE B 1 537 ? 89.567 53.140 98.413 1.00 13.31 557 PHE B O 1
ATOM 9341 N N . THR B 1 538 ? 87.792 52.152 97.534 1.00 11.60 558 THR B N 1
ATOM 9342 C CA . THR B 1 538 ? 87.151 53.382 97.131 1.00 7.62 558 THR B CA 1
ATOM 9343 C C . THR B 1 538 ? 85.912 53.639 97.974 1.00 6.57 558 THR B C 1
ATOM 9344 O O . THR B 1 538 ? 85.121 52.715 98.227 1.00 13.23 558 THR B O 1
ATOM 9348 N N . GLU B 1 539 ? 85.750 54.893 98.400 1.00 4.27 559 GLU B N 1
ATOM 9349 C CA . GLU B 1 539 ? 84.622 55.334 99.219 1.00 4.17 559 GLU B CA 1
ATOM 9350 C C . GLU B 1 539 ? 83.322 54.811 98.630 1.00 6.13 559 GLU B C 1
ATOM 9351 O O . GLU B 1 539 ? 82.477 54.281 99.334 1.00 10.84 559 GLU B O 1
ATOM 9357 N N . GLU B 1 540 ? 83.173 54.965 97.324 1.00 6.25 560 GLU B N 1
ATOM 9358 C CA . GLU B 1 540 ? 81.989 54.530 96.626 1.00 3.29 560 GLU B CA 1
ATOM 9359 C C . GLU B 1 540 ? 81.772 53.050 96.709 1.00 3.64 560 GLU B C 1
ATOM 9360 O O . GLU B 1 540 ? 80.661 52.605 96.954 1.00 7.99 560 GLU B O 1
ATOM 9366 N N . TYR B 1 541 ? 82.835 52.277 96.551 1.00 8.03 561 TYR B N 1
ATOM 9367 C CA . TYR B 1 541 ? 82.705 50.824 96.616 1.00 11.96 561 TYR B CA 1
ATOM 9368 C C . TYR B 1 541 ? 82.058 50.402 97.932 1.00 12.50 561 TYR B C 1
ATOM 9369 O O . TYR B 1 541 ? 81.222 49.487 97.969 1.00 11.73 561 TYR B O 1
ATOM 9378 N N . GLN B 1 542 ? 82.485 51.056 99.012 1.00 14.94 562 GLN B N 1
ATOM 9379 C CA . GLN B 1 542 ? 81.972 50.784 100.354 1.00 10.95 562 GLN B CA 1
ATOM 9380 C C . GLN B 1 542 ? 80.492 51.061 100.364 1.00 8.80 562 GLN B C 1
ATOM 9381 O O . GLN B 1 542 ? 79.712 50.279 100.892 1.00 11.07 562 GLN B O 1
ATOM 9387 N N . LYS B 1 543 ? 80.094 52.164 99.758 1.00 8.54 563 LYS B N 1
ATOM 9388 C CA . LYS B 1 543 ? 78.683 52.508 99.699 1.00 12.56 563 LYS B CA 1
ATOM 9389 C C . LYS B 1 543 ? 77.881 51.429 98.944 1.00 14.17 563 LYS B C 1
ATOM 9390 O O . LYS B 1 543 ? 76.729 51.140 99.293 1.00 16.60 563 LYS B O 1
ATOM 9396 N N . SER B 1 544 ? 78.501 50.828 97.925 1.00 12.95 564 SER B N 1
ATOM 9397 C CA . SER B 1 544 ? 77.863 49.765 97.142 1.00 10.65 564 SER B CA 1
ATOM 9398 C C . SER B 1 544 ? 77.830 48.412 97.865 1.00 11.13 564 SER B C 1
ATOM 9399 O O . SER B 1 544 ? 76.829 47.700 97.808 1.00 13.56 564 SER B O 1
ATOM 9402 N N . LEU B 1 545 ? 78.914 48.071 98.557 1.00 9.74 565 LEU B N 1
ATOM 9403 C CA . LEU B 1 545 ? 78.996 46.821 99.321 1.00 10.18 565 LEU B CA 1
ATOM 9404 C C . LEU B 1 545 ? 78.016 46.885 100.499 1.00 11.92 565 LEU B C 1
ATOM 9405 O O . LEU B 1 545 ? 77.061 46.097 100.582 1.00 11.33 565 LEU B O 1
ATOM 9410 N N . LEU B 1 546 ? 78.261 47.838 101.402 1.00 14.37 566 LEU B N 1
ATOM 9411 C CA . LEU B 1 546 ? 77.413 48.073 102.567 1.00 9.57 566 LEU B CA 1
ATOM 9412 C C . LEU B 1 546 ? 75.949 47.976 102.170 1.00 11.13 566 LEU B C 1
ATOM 9413 O O . LEU B 1 546 ? 75.179 47.251 102.795 1.00 13.06 566 LEU B O 1
ATOM 9418 N N . GLU B 1 547 ? 75.584 48.666 101.094 1.00 12.76 567 GLU B N 1
ATOM 9419 C CA . GLU B 1 547 ? 74.206 48.678 100.621 1.00 14.92 567 GLU B CA 1
ATOM 9420 C C . GLU B 1 547 ? 73.589 47.298 100.300 1.00 16.62 567 GLU B C 1
ATOM 9421 O O . GLU B 1 547 ? 72.420 47.034 100.619 1.00 14.91 567 GLU B O 1
ATOM 9427 N N . GLN B 1 548 ? 74.375 46.450 99.634 1.00 17.20 568 GLN B N 1
ATOM 9428 C CA . GLN B 1 548 ? 73.954 45.119 99.245 1.00 11.51 568 GLN B CA 1
ATOM 9429 C C . GLN B 1 548 ? 73.786 44.278 100.505 1.00 13.32 568 GLN B C 1
ATOM 9430 O O . GLN B 1 548 ? 72.820 43.510 100.612 1.00 9.72 568 GLN B O 1
ATOM 9436 N N . TYR B 1 549 ? 74.711 44.425 101.460 1.00 14.85 569 TYR B N 1
ATOM 9437 C CA . TYR B 1 549 ? 74.630 43.698 102.741 1.00 12.01 569 TYR B CA 1
ATOM 9438 C C . TYR B 1 549 ? 73.337 44.092 103.466 1.00 11.02 569 TYR B C 1
ATOM 9439 O O . TYR B 1 549 ? 72.623 43.232 103.974 1.00 11.14 569 TYR B O 1
ATOM 9448 N N . HIS B 1 550 ? 73.015 45.389 103.449 1.00 10.38 570 HIS B N 1
ATOM 9449 C CA . HIS B 1 550 ? 71.789 45.913 104.071 1.00 10.26 570 HIS B CA 1
ATOM 9450 C C . HIS B 1 550 ? 70.546 45.388 103.321 1.00 8.47 570 HIS B C 1
ATOM 9451 O O . HIS B 1 550 ? 69.528 45.102 103.942 1.00 6.97 570 HIS B O 1
ATOM 9458 N N . LEU B 1 551 ? 70.602 45.357 101.988 1.00 8.92 571 LEU B N 1
ATOM 9459 C CA . LEU B 1 551 ? 69.480 44.890 101.170 1.00 12.57 571 LEU B CA 1
ATOM 9460 C C . LEU B 1 551 ? 69.169 43.440 101.515 1.00 14.26 571 LEU B C 1
ATOM 9461 O O . LEU B 1 551 ? 68.024 43.003 101.439 1.00 15.99 571 LEU B O 1
ATOM 9466 N N . GLY B 1 552 ? 70.221 42.722 101.911 1.00 19.83 572 GLY B N 1
ATOM 9467 C CA . GLY B 1 552 ? 70.135 41.327 102.318 1.00 17.34 572 GLY B CA 1
ATOM 9468 C C . GLY B 1 552 ? 69.653 41.148 103.745 1.00 11.87 572 GLY B C 1
ATOM 9469 O O . GLY B 1 552 ? 68.627 40.530 103.947 1.00 12.46 572 GLY B O 1
ATOM 9470 N N . LEU B 1 553 ? 70.386 41.648 104.733 1.00 12.31 573 LEU B N 1
ATOM 9471 C CA . LEU B 1 553 ? 69.962 41.534 106.130 1.00 9.85 573 LEU B CA 1
ATOM 9472 C C . LEU B 1 553 ? 68.472 41.874 106.311 1.00 9.22 573 LEU B C 1
ATOM 9473 O O . LEU B 1 553 ? 67.764 41.205 107.061 1.00 9.75 573 LEU B O 1
ATOM 9478 N N . ASP B 1 554 ? 67.992 42.871 105.572 1.00 12.98 574 ASP B N 1
ATOM 9479 C CA . ASP B 1 554 ? 66.579 43.319 105.594 1.00 16.06 574 ASP B CA 1
ATOM 9480 C C . ASP B 1 554 ? 65.569 42.186 105.350 1.00 15.24 574 ASP B C 1
ATOM 9481 O O . ASP B 1 554 ? 64.383 42.303 105.667 1.00 14.21 574 ASP B O 1
ATOM 9486 N N . GLN B 1 555 ? 66.024 41.189 104.602 1.00 18.76 575 GLN B N 1
ATOM 9487 C CA . GLN B 1 555 ? 65.241 39.999 104.272 1.00 20.12 575 GLN B CA 1
ATOM 9488 C C . GLN B 1 555 ? 65.118 39.093 105.477 1.00 21.06 575 GLN B C 1
ATOM 9489 O O . GLN B 1 555 ? 64.121 38.404 105.646 1.00 21.51 575 GLN B O 1
ATOM 9495 N N . LYS B 1 556 ? 66.171 39.052 106.277 1.00 22.18 576 LYS B N 1
ATOM 9496 C CA . LYS B 1 556 ? 66.168 38.222 107.454 1.00 23.66 576 LYS B CA 1
ATOM 9497 C C . LYS B 1 556 ? 65.751 38.983 108.688 1.00 24.69 576 LYS B C 1
ATOM 9498 O O . LYS B 1 556 ? 65.445 38.352 109.698 1.00 30.33 576 LYS B O 1
ATOM 9504 N N . ARG B 1 557 ? 65.718 40.319 108.621 1.00 23.66 577 ARG B N 1
ATOM 9505 C CA . ARG B 1 557 ? 65.293 41.130 109.784 1.00 21.56 577 ARG B CA 1
ATOM 9506 C C . ARG B 1 557 ? 63.807 40.884 109.956 1.00 22.73 577 ARG B C 1
ATOM 9507 O O . ARG B 1 557 ? 63.092 40.609 108.969 1.00 17.93 577 ARG B O 1
ATOM 9515 N N . ARG B 1 558 ? 63.351 40.990 111.207 1.00 22.53 578 ARG B N 1
ATOM 9516 C CA . ARG B 1 558 ? 61.952 40.727 111.589 1.00 25.18 578 ARG B CA 1
ATOM 9517 C C . ARG B 1 558 ? 61.715 39.209 111.593 1.00 26.83 578 ARG B C 1
ATOM 9518 O O . ARG B 1 558 ? 60.837 38.719 112.310 1.00 31.68 578 ARG B O 1
ATOM 9526 N N . LYS B 1 559 ? 62.513 38.492 110.788 1.00 25.97 579 LYS B N 1
ATOM 9527 C CA . LYS B 1 559 ? 62.484 37.039 110.662 1.00 21.41 579 LYS B CA 1
ATOM 9528 C C . LYS B 1 559 ? 63.206 36.429 111.863 1.00 20.58 579 LYS B C 1
ATOM 9529 O O . LYS B 1 559 ? 62.572 36.159 112.894 1.00 18.25 579 LYS B O 1
ATOM 9535 N N . TYR B 1 560 ? 64.535 36.295 111.765 1.00 14.58 580 TYR B N 1
ATOM 9536 C CA . TYR B 1 560 ? 65.300 35.658 112.845 1.00 13.10 580 TYR B CA 1
ATOM 9537 C C . TYR B 1 560 ? 66.735 36.127 113.088 1.00 14.14 580 TYR B C 1
ATOM 9538 O O . TYR B 1 560 ? 67.497 35.466 113.794 1.00 11.46 580 TYR B O 1
ATOM 9547 N N . VAL B 1 561 ? 67.147 37.156 112.362 1.00 17.26 581 VAL B N 1
ATOM 9548 C CA . VAL B 1 561 ? 68.475 37.755 112.527 1.00 16.40 581 VAL B CA 1
ATOM 9549 C C . VAL B 1 561 ? 68.147 38.883 113.513 1.00 13.22 581 VAL B C 1
ATOM 9550 O O . VAL B 1 561 ? 67.114 39.537 113.376 1.00 12.04 581 VAL B O 1
ATOM 9554 N N . VAL B 1 562 ? 68.959 39.053 114.547 1.00 14.64 582 VAL B N 1
ATOM 9555 C CA . VAL B 1 562 ? 68.659 40.063 115.575 1.00 15.80 582 VAL B CA 1
ATOM 9556 C C . VAL B 1 562 ? 69.709 41.170 115.777 1.00 16.67 582 VAL B C 1
ATOM 9557 O O . VAL B 1 562 ? 69.774 41.811 116.840 1.00 11.45 582 VAL B O 1
ATOM 9561 N N . GLY B 1 563 ? 70.495 41.430 114.741 1.00 14.31 583 GLY B N 1
ATOM 9562 C CA . GLY B 1 563 ? 71.506 42.448 114.875 1.00 16.99 583 GLY B CA 1
ATOM 9563 C C . GLY B 1 563 ? 72.497 42.437 113.751 1.00 16.58 583 GLY B C 1
ATOM 9564 O O . GLY B 1 563 ? 72.666 41.426 113.076 1.00 20.67 583 GLY B O 1
ATOM 9565 N N . GLU B 1 564 ? 73.186 43.555 113.583 1.00 14.02 584 GLU B N 1
ATOM 9566 C CA . GLU B 1 564 ? 74.190 43.724 112.534 1.00 12.76 584 GLU B CA 1
ATOM 9567 C C . GLU B 1 564 ? 75.300 44.574 113.107 1.00 8.00 584 GLU B C 1
ATOM 9568 O O . GLU B 1 564 ? 75.054 45.428 113.968 1.00 11.35 584 GLU B O 1
ATOM 9574 N N . LEU B 1 565 ? 76.529 44.306 112.681 1.00 8.13 585 LEU B N 1
ATOM 9575 C CA . LEU B 1 565 ? 77.679 45.043 113.181 1.00 11.19 585 LEU B CA 1
ATOM 9576 C C . LEU B 1 565 ? 78.711 45.358 112.091 1.00 11.13 585 LEU B C 1
ATOM 9577 O O . LEU B 1 565 ? 79.600 44.552 111.805 1.00 3.39 585 LEU B O 1
ATOM 9582 N N . ILE B 1 566 ? 78.551 46.521 111.453 1.00 14.51 586 ILE B N 1
ATOM 9583 C CA . ILE B 1 566 ? 79.504 46.965 110.425 1.00 13.30 586 ILE B CA 1
ATOM 9584 C C . ILE B 1 566 ? 80.849 46.802 111.108 1.00 6.97 586 ILE B C 1
ATOM 9585 O O . ILE B 1 566 ? 81.001 47.247 112.234 1.00 2.00 586 ILE B O 1
ATOM 9590 N N . TRP B 1 567 ? 81.803 46.178 110.425 1.00 9.66 587 TRP B N 1
ATOM 9591 C CA . TRP B 1 567 ? 83.095 45.877 111.021 1.00 12.59 587 TRP B CA 1
ATOM 9592 C C . TRP B 1 567 ? 83.559 46.943 111.939 1.00 16.45 587 TRP B C 1
ATOM 9593 O O . TRP B 1 567 ? 83.173 46.946 113.113 1.00 17.69 587 TRP B O 1
ATOM 9604 N N . ASN B 1 568 ? 84.345 47.885 111.426 1.00 17.78 588 ASN B N 1
ATOM 9605 C CA . ASN B 1 568 ? 84.845 48.899 112.323 1.00 11.40 588 ASN B CA 1
ATOM 9606 C C . ASN B 1 568 ? 84.216 50.249 112.363 1.00 15.21 588 ASN B C 1
ATOM 9607 O O . ASN B 1 568 ? 83.419 50.628 111.491 1.00 13.70 588 ASN B O 1
ATOM 9612 N N . PHE B 1 569 ? 84.467 50.885 113.500 1.00 12.93 589 PHE B N 1
ATOM 9613 C CA . PHE B 1 569 ? 84.004 52.230 113.764 1.00 9.43 589 PHE B CA 1
ATOM 9614 C C . PHE B 1 569 ? 84.991 53.148 113.025 1.00 3.03 589 PHE B C 1
ATOM 9615 O O . PHE B 1 569 ? 84.613 54.093 112.338 1.00 4.08 589 PHE B O 1
ATOM 9623 N N . ALA B 1 570 ? 86.261 52.800 113.128 1.00 2.29 590 ALA B N 1
ATOM 9624 C CA . ALA B 1 570 ? 87.312 53.579 112.531 1.00 9.50 590 ALA B CA 1
ATOM 9625 C C . ALA B 1 570 ? 88.441 52.669 112.066 1.00 10.44 590 ALA B C 1
ATOM 9626 O O . ALA B 1 570 ? 88.392 51.444 112.261 1.00 13.36 590 ALA B O 1
ATOM 9628 N N . ASP B 1 571 ? 89.397 53.270 111.362 1.00 7.59 591 ASP B N 1
ATOM 9629 C CA . ASP B 1 571 ? 90.586 52.587 110.878 1.00 4.94 591 ASP B CA 1
ATOM 9630 C C . ASP B 1 571 ? 91.404 52.367 112.143 1.00 5.70 591 ASP B C 1
ATOM 9631 O O . ASP B 1 571 ? 91.250 53.125 113.081 1.00 10.48 591 ASP B O 1
ATOM 9636 N N . PHE B 1 572 ? 92.313 51.393 112.145 1.00 5.46 592 PHE B N 1
ATOM 9637 C CA . PHE B 1 572 ? 93.174 51.124 113.287 1.00 2.00 592 PHE B CA 1
ATOM 9638 C C . PHE B 1 572 ? 94.417 50.478 112.755 1.00 2.00 592 PHE B C 1
ATOM 9639 O O . PHE B 1 572 ? 94.403 49.909 111.661 1.00 7.19 592 PHE B O 1
ATOM 9647 N N . MET B 1 573 ? 95.517 50.610 113.474 1.00 2.00 593 MET B N 1
ATOM 9648 C CA . MET B 1 573 ? 96.775 50.034 113.035 1.00 2.78 593 MET B CA 1
ATOM 9649 C C . MET B 1 573 ? 96.787 48.474 113.016 1.00 5.52 593 MET B C 1
ATOM 9650 O O . MET B 1 573 ? 96.046 47.799 113.743 1.00 7.07 593 MET B O 1
ATOM 9655 N N . THR B 1 574 ? 97.571 47.905 112.114 1.00 5.79 594 THR B N 1
ATOM 9656 C CA . THR B 1 574 ? 97.690 46.450 112.005 1.00 4.54 594 THR B CA 1
ATOM 9657 C C . THR B 1 574 ? 99.177 46.171 111.942 1.00 4.92 594 THR B C 1
ATOM 9658 O O . THR B 1 574 ? 99.996 47.108 111.927 1.00 5.83 594 THR B O 1
ATOM 9662 N N . GLU B 1 575 ? 99.529 44.889 111.954 1.00 2.00 595 GLU B N 1
ATOM 9663 C CA . GLU B 1 575 ? 100.929 44.515 111.813 1.00 7.13 595 GLU B CA 1
ATOM 9664 C C . GLU B 1 575 ? 101.148 44.787 110.314 1.00 7.79 595 GLU B C 1
ATOM 9665 O O . GLU B 1 575 ? 100.172 45.095 109.614 1.00 11.40 595 GLU B O 1
ATOM 9671 N N . GLN B 1 576 ? 102.367 44.635 109.798 1.00 6.20 596 GLN B N 1
ATOM 9672 C CA . GLN B 1 576 ? 102.620 44.921 108.370 1.00 2.90 596 GLN B CA 1
ATOM 9673 C C . GLN B 1 576 ? 102.422 43.789 107.356 1.00 9.08 596 GLN B C 1
ATOM 9674 O O . GLN B 1 576 ? 103.023 42.733 107.471 1.00 13.59 596 GLN B O 1
ATOM 9680 N N . SER B 1 577 ? 101.618 44.064 106.326 1.00 12.16 597 SER B N 1
ATOM 9681 C CA . SER B 1 577 ? 101.291 43.135 105.246 1.00 10.21 597 SER B CA 1
ATOM 9682 C C . SER B 1 577 ? 100.869 43.896 103.953 1.00 11.57 597 SER B C 1
ATOM 9683 O O . SER B 1 577 ? 100.100 44.882 104.018 1.00 4.83 597 SER B O 1
ATOM 9686 N N . PRO B 1 578 ? 101.303 43.403 102.762 1.00 6.35 598 PRO B N 1
ATOM 9687 C CA . PRO B 1 578 ? 100.967 44.026 101.483 1.00 3.27 598 PRO B CA 1
ATOM 9688 C C . PRO B 1 578 ? 99.437 44.165 101.288 1.00 2.00 598 PRO B C 1
ATOM 9689 O O . PRO B 1 578 ? 98.961 44.934 100.475 1.00 3.88 598 PRO B O 1
ATOM 9693 N N . THR B 1 579 ? 98.689 43.473 102.125 1.00 3.22 599 THR B N 1
ATOM 9694 C CA . THR B 1 579 ? 97.228 43.490 102.120 1.00 7.74 599 THR B CA 1
ATOM 9695 C C . THR B 1 579 ? 96.686 44.647 103.011 1.00 8.01 599 THR B C 1
ATOM 9696 O O . THR B 1 579 ? 95.556 45.124 102.816 1.00 7.43 599 THR B O 1
ATOM 9700 N N . ARG B 1 580 ? 97.511 45.065 103.986 1.00 6.92 600 ARG B N 1
ATOM 9701 C CA . ARG B 1 580 ? 97.205 46.115 104.972 1.00 2.00 600 ARG B CA 1
ATOM 9702 C C . ARG B 1 580 ? 97.926 47.411 104.668 1.00 2.33 600 ARG B C 1
ATOM 9703 O O . ARG B 1 580 ? 99.153 47.484 104.802 1.00 2.00 600 ARG B O 1
ATOM 9711 N N . VAL B 1 581 ? 97.142 48.456 104.390 1.00 4.75 601 VAL B N 1
ATOM 9712 C CA . VAL B 1 581 ? 97.720 49.745 104.027 1.00 8.85 601 VAL B CA 1
ATOM 9713 C C . VAL B 1 581 ? 98.489 50.447 105.147 1.00 4.73 601 VAL B C 1
ATOM 9714 O O . VAL B 1 581 ? 99.692 50.596 105.058 1.00 6.59 601 VAL B O 1
ATOM 9718 N N . LEU B 1 582 ? 97.817 50.914 106.180 1.00 4.69 602 LEU B N 1
ATOM 9719 C CA . LEU B 1 582 ? 98.539 51.508 107.325 1.00 5.87 602 LEU B CA 1
ATOM 9720 C C . LEU B 1 582 ? 97.637 51.104 108.489 1.00 7.27 602 LEU B C 1
ATOM 9721 O O . LEU B 1 582 ? 97.119 51.936 109.257 1.00 6.67 602 LEU B O 1
ATOM 9726 N N . GLY B 1 583 ? 97.400 49.785 108.514 1.00 4.40 603 GLY B N 1
ATOM 9727 C CA . GLY B 1 583 ? 96.539 49.153 109.481 1.00 2.00 603 GLY B CA 1
ATOM 9728 C C . GLY B 1 583 ? 95.303 48.790 108.708 1.00 2.00 603 GLY B C 1
ATOM 9729 O O . GLY B 1 583 ? 95.321 48.775 107.492 1.00 4.12 603 GLY B O 1
ATOM 9730 N N . ASN B 1 584 ? 94.244 48.443 109.406 1.00 2.00 604 ASN B N 1
ATOM 9731 C CA . ASN B 1 584 ? 93.006 48.130 108.753 1.00 2.00 604 ASN B CA 1
ATOM 9732 C C . ASN B 1 584 ? 92.396 49.473 108.340 1.00 6.35 604 ASN B C 1
ATOM 9733 O O . ASN B 1 584 ? 92.632 50.490 108.984 1.00 8.84 604 ASN B O 1
ATOM 9738 N N . LYS B 1 585 ? 91.678 49.491 107.219 1.00 7.05 605 LYS B N 1
ATOM 9739 C CA . LYS B 1 585 ? 91.081 50.711 106.694 1.00 2.00 605 LYS B CA 1
ATOM 9740 C C . LYS B 1 585 ? 89.590 50.542 106.585 1.00 2.00 605 LYS B C 1
ATOM 9741 O O . LYS B 1 585 ? 88.852 51.483 106.284 1.00 2.00 605 LYS B O 1
ATOM 9747 N N . LYS B 1 586 ? 89.124 49.359 106.939 1.00 2.00 606 LYS B N 1
ATOM 9748 C CA . LYS B 1 586 ? 87.713 49.062 106.823 1.00 5.39 606 LYS B CA 1
ATOM 9749 C C . LYS B 1 586 ? 86.759 49.943 107.622 1.00 10.61 606 LYS B C 1
ATOM 9750 O O . LYS B 1 586 ? 85.540 49.857 107.405 1.00 15.08 606 LYS B O 1
ATOM 9756 N N . GLY B 1 587 ? 87.314 50.834 108.461 1.00 15.17 607 GLY B N 1
ATOM 9757 C CA . GLY B 1 587 ? 86.531 51.698 109.343 1.00 9.88 607 GLY B CA 1
ATOM 9758 C C . GLY B 1 587 ? 85.717 52.794 108.687 1.00 9.71 607 GLY B C 1
ATOM 9759 O O . GLY B 1 587 ? 86.180 53.416 107.730 1.00 12.22 607 GLY B O 1
ATOM 9760 N N . ILE B 1 588 ? 84.521 53.059 109.220 1.00 8.17 608 ILE B N 1
ATOM 9761 C CA . ILE B 1 588 ? 83.644 54.079 108.654 1.00 3.49 608 ILE B CA 1
ATOM 9762 C C . ILE B 1 588 ? 83.913 55.508 109.068 1.00 5.44 608 ILE B C 1
ATOM 9763 O O . ILE B 1 588 ? 83.214 56.422 108.634 1.00 6.98 608 ILE B O 1
ATOM 9768 N N . PHE B 1 589 ? 84.899 55.674 109.947 1.00 8.02 609 PHE B N 1
ATOM 9769 C CA . PHE B 1 589 ? 85.400 56.963 110.447 1.00 6.26 609 PHE B CA 1
ATOM 9770 C C . PHE B 1 589 ? 86.880 56.787 110.342 1.00 4.94 609 PHE B C 1
ATOM 9771 O O . PHE B 1 589 ? 87.385 55.685 110.581 1.00 8.41 609 PHE B O 1
ATOM 9779 N N . THR B 1 590 ? 87.598 57.839 110.021 1.00 2.00 610 THR B N 1
ATOM 9780 C CA . THR B 1 590 ? 89.033 57.702 109.914 1.00 2.00 610 THR B CA 1
ATOM 9781 C C . THR B 1 590 ? 89.606 57.408 111.303 1.00 4.05 610 THR B C 1
ATOM 9782 O O . THR B 1 590 ? 88.876 57.533 112.307 1.00 2.95 610 THR B O 1
ATOM 9786 N N . ARG B 1 591 ? 90.878 56.995 111.378 1.00 2.00 611 ARG B N 1
ATOM 9787 C CA . ARG B 1 591 ? 91.501 56.771 112.679 1.00 2.00 611 ARG B CA 1
ATOM 9788 C C . ARG B 1 591 ? 91.275 58.112 113.464 1.00 8.53 611 ARG B C 1
ATOM 9789 O O . ARG B 1 591 ? 90.790 58.120 114.588 1.00 6.41 611 ARG B O 1
ATOM 9797 N N . GLN B 1 592 ? 91.471 59.244 112.791 1.00 11.00 612 GLN B N 1
ATOM 9798 C CA . GLN B 1 592 ? 91.267 60.581 113.393 1.00 13.19 612 GLN B CA 1
ATOM 9799 C C . GLN B 1 592 ? 89.791 61.029 113.631 1.00 9.35 612 GLN B C 1
ATOM 9800 O O . GLN B 1 592 ? 89.501 62.220 113.686 1.00 10.67 612 GLN B O 1
ATOM 9806 N N . ARG B 1 593 ? 88.888 60.063 113.764 1.00 7.83 613 ARG B N 1
ATOM 9807 C CA . ARG B 1 593 ? 87.434 60.260 113.986 1.00 5.49 613 ARG B CA 1
ATOM 9808 C C . ARG B 1 593 ? 86.535 61.022 113.021 1.00 6.51 613 ARG B C 1
ATOM 9809 O O . ARG B 1 593 ? 85.397 61.335 113.371 1.00 7.19 613 ARG B O 1
ATOM 9817 N N . GLN B 1 594 ? 86.998 61.271 111.799 1.00 10.22 614 GLN B N 1
ATOM 9818 C CA . GLN B 1 594 ? 86.165 61.981 110.818 1.00 9.35 614 GLN B CA 1
ATOM 9819 C C . GLN B 1 594 ? 85.391 61.047 109.930 1.00 10.37 614 GLN B C 1
ATOM 9820 O O . GLN B 1 594 ? 85.853 59.968 109.592 1.00 16.08 614 GLN B O 1
ATOM 9826 N N . PRO B 1 595 ? 84.175 61.433 109.571 1.00 9.08 615 PRO B N 1
ATOM 9827 C CA . PRO B 1 595 ? 83.313 60.626 108.704 1.00 10.10 615 PRO B CA 1
ATOM 9828 C C . PRO B 1 595 ? 83.960 60.349 107.343 1.00 11.86 615 PRO B C 1
ATOM 9829 O O . PRO B 1 595 ? 84.906 61.030 106.956 1.00 13.31 615 PRO B O 1
ATOM 9833 N N . LYS B 1 596 ? 83.475 59.308 106.671 1.00 11.13 616 LYS B N 1
ATOM 9834 C CA . LYS B 1 596 ? 83.840 58.964 105.298 1.00 10.77 616 LYS B CA 1
ATOM 9835 C C . LYS B 1 596 ? 82.446 59.092 104.666 1.00 9.74 616 LYS B C 1
ATOM 9836 O O . LYS B 1 596 ? 81.484 59.408 105.358 1.00 14.69 616 LYS B O 1
ATOM 9842 N N . SER B 1 597 ? 82.287 58.894 103.378 1.00 5.57 617 SER B N 1
ATOM 9843 C CA . SER B 1 597 ? 80.933 59.040 102.833 1.00 4.75 617 SER B CA 1
ATOM 9844 C C . SER B 1 597 ? 79.849 58.086 103.412 1.00 7.18 617 SER B C 1
ATOM 9845 O O . SER B 1 597 ? 78.739 58.499 103.718 1.00 7.62 617 SER B O 1
ATOM 9848 N N . ALA B 1 598 ? 80.207 56.808 103.547 1.00 11.17 618 ALA B N 1
ATOM 9849 C CA . ALA B 1 598 ? 79.353 55.745 104.053 1.00 4.66 618 ALA B CA 1
ATOM 9850 C C . ALA B 1 598 ? 78.941 55.925 105.513 1.00 8.27 618 ALA B C 1
ATOM 9851 O O . ALA B 1 598 ? 77.919 55.406 105.949 1.00 9.52 618 ALA B O 1
ATOM 9853 N N . ALA B 1 599 ? 79.779 56.609 106.280 1.00 10.46 619 ALA B N 1
ATOM 9854 C CA . ALA B 1 599 ? 79.513 56.895 107.676 1.00 4.94 619 ALA B CA 1
ATOM 9855 C C . ALA B 1 599 ? 78.174 57.566 107.662 1.00 9.68 619 ALA B C 1
ATOM 9856 O O . ALA B 1 599 ? 77.404 57.458 108.611 1.00 18.17 619 ALA B O 1
ATOM 9858 N N . PHE B 1 600 ? 77.893 58.279 106.575 1.00 9.83 620 PHE B N 1
ATOM 9859 C CA . PHE B 1 600 ? 76.616 58.971 106.448 1.00 12.84 620 PHE B CA 1
ATOM 9860 C C . PHE B 1 600 ? 75.513 58.004 106.004 1.00 14.69 620 PHE B C 1
ATOM 9861 O O . PHE B 1 600 ? 74.391 58.055 106.502 1.00 22.11 620 PHE B O 1
ATOM 9869 N N . LEU B 1 601 ? 75.848 57.088 105.103 1.00 15.23 621 LEU B N 1
ATOM 9870 C CA . LEU B 1 601 ? 74.887 56.117 104.580 1.00 10.43 621 LEU B CA 1
ATOM 9871 C C . LEU B 1 601 ? 74.439 55.092 105.623 1.00 9.01 621 LEU B C 1
ATOM 9872 O O . LEU B 1 601 ? 73.314 54.572 105.549 1.00 7.83 621 LEU B O 1
ATOM 9877 N N . LEU B 1 602 ? 75.306 54.830 106.604 1.00 6.16 622 LEU B N 1
ATOM 9878 C CA . LEU B 1 602 ? 75.015 53.874 107.676 1.00 7.18 622 LEU B CA 1
ATOM 9879 C C . LEU B 1 602 ? 74.014 54.483 108.660 1.00 6.89 622 LEU B C 1
ATOM 9880 O O . LEU B 1 602 ? 73.016 53.862 109.018 1.00 5.21 622 LEU B O 1
ATOM 9885 N N . ARG B 1 603 ? 74.280 55.717 109.072 1.00 7.36 623 ARG B N 1
ATOM 9886 C CA . ARG B 1 603 ? 73.408 56.391 110.004 1.00 9.04 623 ARG B CA 1
ATOM 9887 C C . ARG B 1 603 ? 71.994 56.638 109.521 1.00 11.08 623 ARG B C 1
ATOM 9888 O O . ARG B 1 603 ? 71.089 56.762 110.348 1.00 12.65 623 ARG B O 1
ATOM 9896 N N . GLU B 1 604 ? 71.779 56.746 108.209 1.00 8.47 624 GLU B N 1
ATOM 9897 C CA . GLU B 1 604 ? 70.396 56.887 107.740 1.00 11.31 624 GLU B CA 1
ATOM 9898 C C . GLU B 1 604 ? 69.717 55.525 107.987 1.00 15.87 624 GLU B C 1
ATOM 9899 O O . GLU B 1 604 ? 68.524 55.458 108.291 1.00 21.99 624 GLU B O 1
ATOM 9905 N N . ARG B 1 605 ? 70.493 54.448 107.860 1.00 15.35 625 ARG B N 1
ATOM 9906 C CA . ARG B 1 605 ? 69.998 53.098 108.101 1.00 12.16 625 ARG B CA 1
ATOM 9907 C C . ARG B 1 605 ? 69.576 52.993 109.551 1.00 7.32 625 ARG B C 1
ATOM 9908 O O . ARG B 1 605 ? 68.413 52.717 109.841 1.00 10.56 625 ARG B O 1
ATOM 9916 N N . TYR B 1 606 ? 70.513 53.284 110.450 1.00 5.30 626 TYR B N 1
ATOM 9917 C CA . TYR B 1 606 ? 70.279 53.216 111.894 1.00 7.90 626 TYR B CA 1
ATOM 9918 C C . TYR B 1 606 ? 69.077 53.977 112.463 1.00 11.81 626 TYR B C 1
ATOM 9919 O O . TYR B 1 606 ? 68.305 53.407 113.238 1.00 16.70 626 TYR B O 1
ATOM 9928 N N . TRP B 1 607 ? 68.903 55.241 112.092 1.00 10.87 627 TRP B N 1
ATOM 9929 C CA . TRP B 1 607 ? 67.765 55.996 112.581 1.00 5.73 627 TRP B CA 1
ATOM 9930 C C . TRP B 1 607 ? 66.496 55.450 111.914 1.00 10.26 627 TRP B C 1
ATOM 9931 O O . TRP B 1 607 ? 65.451 55.373 112.545 1.00 18.41 627 TRP B O 1
ATOM 9942 N N . LYS B 1 608 ? 66.606 54.963 110.680 1.00 9.91 628 LYS B N 1
ATOM 9943 C CA . LYS B 1 608 ? 65.452 54.426 109.955 1.00 10.40 628 LYS B CA 1
ATOM 9944 C C . LYS B 1 608 ? 64.916 53.264 110.722 1.00 9.33 628 LYS B C 1
ATOM 9945 O O . LYS B 1 608 ? 63.763 53.270 111.120 1.00 4.98 628 LYS B O 1
ATOM 9951 N N . ILE B 1 609 ? 65.797 52.286 110.945 1.00 13.91 629 ILE B N 1
ATOM 9952 C CA . ILE B 1 609 ? 65.494 51.047 111.653 1.00 13.48 629 ILE B CA 1
ATOM 9953 C C . ILE B 1 609 ? 64.964 51.349 113.044 1.00 15.50 629 ILE B C 1
ATOM 9954 O O . ILE B 1 609 ? 63.942 50.800 113.474 1.00 14.30 629 ILE B O 1
ATOM 9959 N N . ALA B 1 610 ? 65.690 52.206 113.755 1.00 14.23 630 ALA B N 1
ATOM 9960 C CA . ALA B 1 610 ? 65.321 52.596 115.098 1.00 11.70 630 ALA B CA 1
ATOM 9961 C C . ALA B 1 610 ? 63.971 53.284 115.128 1.00 12.94 630 ALA B C 1
ATOM 9962 O O . ALA B 1 610 ? 63.347 53.375 116.178 1.00 10.86 630 ALA B O 1
ATOM 9964 N N . ASN B 1 611 ? 63.481 53.702 113.971 1.00 12.69 631 ASN B N 1
ATOM 9965 C CA . ASN B 1 611 ? 62.177 54.344 113.942 1.00 17.28 631 ASN B CA 1
ATOM 9966 C C . ASN B 1 611 ? 61.011 53.456 113.596 1.00 19.85 631 ASN B C 1
ATOM 9967 O O . ASN B 1 611 ? 59.883 53.951 113.459 1.00 24.00 631 ASN B O 1
ATOM 9972 N N . GLU B 1 612 ? 61.274 52.181 113.330 1.00 18.64 632 GLU B N 1
ATOM 9973 C CA . GLU B 1 612 ? 60.177 51.280 113.014 1.00 20.31 632 GLU B CA 1
ATOM 9974 C C . GLU B 1 612 ? 59.874 50.404 114.239 1.00 20.29 632 GLU B C 1
ATOM 9975 O O . GLU B 1 612 ? 59.491 50.918 115.303 1.00 11.62 632 GLU B O 1
#

Foldseek 3Di:
DDPFADDDQDDDPWHWFFVLWDKWKKDDADDAPLHCCPVVVCLQDPVVVVDDIDIDTHQFFPLFQDDDNCSVVDFHKMKIKDKDFADVCLLPPQQKFKKWKAQAFAQKKFKQWLVGGFDMDGGASGMDIGGGRRRCSPPDPGRIIMIMMMGGGQADLQGFVHWHKAFDDPPVDDDHGDMDIGGAFAADRTGDRQGTTMMTIDTNWEQRHKAWAKDADPQAIKIWMATDIDDAPFKWKKKWKAFPPRNTQWIGIDRGGMTGRGPYDAAAFPQDDPQHLTWIKMWIKMWHQHDPGTDMGIDIATAGHKAWDFDLAATAINRHGAFFQFAEEEQQFRRRGNHDDVVVLVLLLVLRVLLLGREYEPPQHADRLCLVVCNPSNRYAYAYEIRQGRQEDPSSLDVSSLVVLLVSLLRSCSRPVRRPRYAEYASEEAHNQLDPSNLVSLLSSQVSNCPSDVRHFYHHAHCDDVVSGNNVVPGQAAEYEDEVCPPPVPLCLVCLLVVQLVSVCSCCVVRSAAHADAEYFAQADPPADDPSLHHNHLVVRLSSVVSNVVNCVVCCVTRHRYYYYYYCEFHAGDDDPVADRGRNGHQAYSVRHGGPSSVVSSVVSVVVSVD/DPPAFDADFDDDDFGKDFPQFFKWKKDDDDDDPLDDCVVPVCQPDANVVVHDTDIDHEPFFPQQQDPDPCSNQDFHKMKTKDKDADDCVLPDPLQKWKKWKAQFFAQKKFKQFQCGGWDIDGDASFMDITDTRNGVVVPPPRDITMIMMMGGLAADLLTFQHKDKDWDAPPVPDHHTRIHIGFQFWADSGGDGAQTTMITMGRAQDKRDFFWFWADDQAATKIWTAIHTGHDDDWFKKKFKAFPPRDTDWIGGGNGGITDDHHHFAAAFQLDDDFHLGWIKMWIWMWTQHPPGIDIDIDIDIAGHWAFDFDLFFTDINNPTAFFQAAEEACQAPSRGNHDDVVVLVLLVVLRVVLLGQEYEPPQHAHHCCLVVSSPRHRRAYAGEHHRERQEDCSSLDPSSLVVLVVVLQSRCSHCVRRPRNQYYASYAAHQQLDLSVLVSLVVNLVSNCVRHVRHFYHHAHADAPPSRSVLQRGQEYEYEDEPCPPPPPLCLVCLLPVVLVRVVRSCVPNSHAYEPAEYFAAADFVADDPSQDHNHLSSRVSNVVSNVVRVVVCPVPRHRYYHYYYQEFHATDDDPVADRGGRRHQAYSNGHGGVCSVVSSVVSVVVSVD

Organism: Homo sapiens (NCBI:txid9606)

CATH classification: 2.60.120.260 (+2 more: 2.60.40.10, 3.20.20.80)